Protein AF-A0A352DZB1-F1 (afdb_monomer)

Sequence (823 aa):
AEPSTSAAQPVGAPRPVGRLTAAALRSRAAAAARRGNDVRAALLLWRLRAGTLDADTGASFERRVVALARRLERAVGLDGVASETTRTIVRGLLDRAAGSAWSQPARLLYDLQRACVDSERESYRTRLLAWAFSLGRVPLIRPLPSQRVALVHRHLAAAFRRLKALDPADTLRRDATDLLTAGLAATESIVRDRLGPEVRRAVTGAGLVPMTLVEEAALDTLVDELLDGVVTRGFESFGALRDAVSRNQVKLADLSGVGELLGGDALLRADRRLATVLDGAYRQAPFYLLAMQRLSAVGFGLPLGRAITLHLLLPFGGAWLMWKGLEHVVEPLTAYSFGEPVHISSRPAVLATGALIWVLVHLPQVRSSTVEALRAVGTLLVHVCIELPRRLLRLPWVDAVLRSRPVRLFRRYAWSPLVLTAIVWLLLPHGDAVVSRGDPWLPVAVFAASAAILNAPVGRLVQERVLEGIGRVLHQLHAHLVVGLIGWIVDLFRRAIDVVEGTLYAVDEQLRFRSDESRLALAVKAVLTTLWAGVDWVVRFCVTLLIEPQLNPIKHFPVVTVSHKLLVPMIPMVAGNLAAATGMERGLALTTVTFVSATTPGVFGFLAWELKENWRLYAANRPRLLMPVLVGRHGETMRRLLMPGFHSGTIPKLFARMRRQARGADGIPVRRGTGRVEEQLVELTHDIAAFVDDECLGLLRRTRPMRDVVIRVADVRLATNRVAIDLAADGIDPRPLRLELVQGGGSLSSHVADPGWLAVLPDDRRQIVSLALAGFDRLCGADFVTEEIDGVSTSRPVARLEWAAWRDAWERERLPEDGGARG

Foldseek 3Di:
DDDDDPDDDPDDDDDDDDDDDLVRLQVVLVVCVVVLNLLLNLLSLLLSVVVDVDVVSVVVNLVSLQVLLCLLCLLLVNPPDCSVLSSVLSVVLSVVCSSPCPDLSNVLSVLSSQSSQLSVWWWWDADVPCCVVVVNPDPRIDTQPLLSLLSSLQSLVVSLVSLVVDDPVDPSSVSSNVSSVSSNVSSLCVNCVQCLVQLLCLLVVLPLPDPFLQSVLLSSVLSVQLSVCCSHQVAEELVSNLLSLLQTLSFFAADPDPVCLVVDGSSLSSLVSCCVRNPLRYYHDDPVVRVLLSVLSQLFRHPVSVCCVLLPCCLLVVLQLVLLLVLVVQQVLCCFQVVGGDRPDDPVSSVVSSVVVSCCSPPVVSVVVVVVVVVVVVVVCCCVVPVVVVVVCPPPVNVVVCPDPVNVCCVLQQVVLLVQLVVVLSPAGCDPDPDHNPDPCRSVVSSVVSSVQCNDPVNVVVVVVVVVVVVVVCVVCPAPPLLVVLVVLVVVLVVVVSVLVSVLSVVLSVLIDIPPDDPVSSVVSNVVNVVSVVVSSVSCCCSQQFNSLCPNPVLCPPQLVSQLVVQVVCLQVQLVVCCVVPVDDSVVSSVVSVVCSNRCSSNRSSSVVVSVSSNSNYNVSDDQWQAAGAFPPLRHFLLQCQFDDSSGPVQLVLVVVLVVQQCPPPSDGDPPPNVVSVVVVVVSFVSVQVCCCSQQVSLQCQFPVCVPWDKGFPGWDGDNFKIWTFIDTPPQFRGTFIWMWGDDPSFIEIERPDRTSLVVDDPVSNVSNVLSVLSVCRNNPGQWYWDQDPNDTDTDGRDTDGPVNSSVVSSVRGDPDPDDDPD

Mean predicted aligned error: 11.82 Å

Radius of gyration: 33.76 Å; Cα contacts (8 Å, |Δi|>4): 1029; chains: 1; bounding box: 101×89×92 Å

Secondary structure (DSSP, 8-state):
------PPPPP-PPP------HHHHHHHHHHHHHTT-HHHHHHHHHHHHHH---HHHHHHHHHHHHHHHHHHHHHHT-TTT-HHHHHHHHHHHHHHHTT-SSSHHHHHHHHHHHHHHHHHS-EEEE-HHHHHHTTTSS-SEEE-HHHHHHHHHHHHHHHHHHHTTS-TT-HHHHHHHHHHHHHHHHHHHHHHHHHHHHHHHHHHHHT----SHHHHHHHHHHHHHHHHHHHHHS-EEHHHHHHHHHHSS--BPPP--HHHHHH--HHHHHHHHHHHHSTTTEEPPPHHHHHHHHHHHHHHSSHHHHHHIIIIIIIIIHHHHHHHHHHHHHHHHHHHHHSS------HHHHHHHHHHHHHHHH-HHHHHHHHHHHHHHHHHHHIIIIIHHHHHTTSHHHHHHHTSHHHHHHHHHTHHHHHHHHHHHHTS-SSSSSS-TT-TTHHHHHHHHHHHHHTSHHHHHHHHHHHHHHHHHHHHHTTHHHHHHHHHHHHHHHHHHHHHHHHHHHHHHHHSEETTS-HHHHHHHHHHHHHHHHHHHHHHHIIIIIIHHHH-HHHIIIIIHHHHHHHGGGHHHHHHHHHHHH---HHHHHHHHHHHHHHTHHHHHHHHHHHHHHHTTBGGGS-SBPPPPEEGGGTEEHHHHHS-BTTB-HHHHHHHHHHHHHTTTTSS--TTSSHHHHHHHHHHHHHHHHHHIIIIIHHHTTBGGGTT-EEEEEEEEE-SSEEEEEEEEETTEEEEEEEEEEEETTEEEEEEEE-GGGGTS-HHHHHHHHHHHHHHHHHHT-SEEEEEETTEEEEEEPP--BHHHHHHHHHHTBPPPP-----

pLDDT: mean 83.98, std 11.91, range [25.44, 97.62]

Structure (mmCIF, N/CA/C/O backbone):
data_AF-A0A352DZB1-F1
#
_entry.id   AF-A0A352DZB1-F1
#
loop_
_atom_site.group_PDB
_atom_site.id
_atom_site.type_symbol
_atom_site.label_atom_id
_atom_site.label_alt_id
_atom_site.label_comp_id
_atom_site.label_asym_id
_atom_site.label_entity_id
_atom_site.label_seq_id
_atom_site.pdbx_PDB_ins_code
_atom_site.Cartn_x
_atom_site.Cartn_y
_atom_site.Cartn_z
_atom_site.occupancy
_atom_site.B_iso_or_equiv
_atom_site.auth_seq_id
_atom_site.auth_comp_id
_atom_site.auth_asym_id
_atom_site.auth_atom_id
_atom_site.pdbx_PDB_model_num
ATOM 1 N N . ALA A 1 1 ? 20.356 -31.361 59.265 1.00 40.00 1 ALA A N 1
ATOM 2 C CA . ALA A 1 1 ? 20.856 -30.616 58.094 1.00 40.00 1 ALA A CA 1
ATOM 3 C C . ALA A 1 1 ? 19.662 -30.364 57.188 1.00 40.00 1 ALA A C 1
ATOM 5 O O . ALA A 1 1 ? 19.284 -31.232 56.413 1.00 40.00 1 ALA A O 1
ATOM 6 N N . GLU A 1 2 ? 18.975 -29.252 57.436 1.00 26.59 2 GLU A N 1
ATOM 7 C CA . GLU A 1 2 ? 17.717 -28.887 56.782 1.00 26.59 2 GLU A CA 1
ATOM 8 C C . GLU A 1 2 ? 17.974 -28.204 55.429 1.00 26.59 2 GLU A C 1
ATOM 10 O O . GLU A 1 2 ? 18.949 -27.456 55.302 1.00 26.59 2 GLU A O 1
ATOM 15 N N . PRO A 1 3 ? 17.118 -28.436 54.419 1.00 32.78 3 PRO A N 1
ATOM 16 C CA . PRO A 1 3 ? 17.215 -27.786 53.124 1.00 32.78 3 PRO A CA 1
ATOM 17 C C . PRO A 1 3 ? 16.603 -26.380 53.191 1.00 32.78 3 PRO A C 1
ATOM 19 O O . PRO A 1 3 ? 15.459 -26.186 53.597 1.00 32.78 3 PRO A O 1
ATOM 22 N N . SER A 1 4 ? 17.380 -25.385 52.775 1.00 27.84 4 SER A N 1
ATOM 23 C CA . SER A 1 4 ? 16.993 -23.980 52.737 1.00 27.84 4 SER A CA 1
ATOM 24 C C . SER A 1 4 ? 15.914 -23.715 51.680 1.00 27.84 4 SER A C 1
ATOM 26 O O . SER A 1 4 ? 16.158 -23.688 50.475 1.00 27.84 4 SER A O 1
ATOM 28 N N . THR A 1 5 ? 14.695 -23.454 52.146 1.00 28.88 5 THR A N 1
ATOM 29 C CA . THR A 1 5 ? 13.616 -22.843 51.367 1.00 28.88 5 THR A CA 1
ATOM 30 C C . THR A 1 5 ? 13.993 -21.408 50.993 1.00 28.88 5 THR A C 1
ATOM 32 O O . THR A 1 5 ? 13.909 -20.493 51.813 1.00 28.88 5 THR A O 1
ATOM 35 N N . SER A 1 6 ? 14.411 -21.197 49.744 1.00 27.52 6 SER A N 1
ATOM 36 C CA . SER A 1 6 ? 14.540 -19.863 49.150 1.00 27.52 6 SER A CA 1
ATOM 37 C C . SER A 1 6 ? 13.139 -19.292 48.912 1.00 27.52 6 SER A C 1
ATOM 39 O O . SER A 1 6 ? 12.468 -19.611 47.933 1.00 27.52 6 SER A O 1
ATOM 41 N N . ALA A 1 7 ? 12.669 -18.494 49.870 1.00 28.75 7 ALA A N 1
ATOM 42 C CA . ALA A 1 7 ? 11.439 -17.730 49.759 1.00 28.75 7 ALA A CA 1
ATOM 43 C C . ALA A 1 7 ? 11.542 -16.719 48.606 1.00 28.75 7 ALA A C 1
ATOM 45 O O . ALA A 1 7 ? 12.519 -15.974 48.493 1.00 28.75 7 ALA A O 1
ATOM 46 N N . ALA A 1 8 ? 10.506 -16.682 47.768 1.00 29.41 8 ALA A N 1
ATOM 47 C CA . ALA A 1 8 ? 10.318 -15.665 46.746 1.00 29.41 8 ALA A CA 1
ATOM 48 C C . ALA A 1 8 ? 10.421 -14.261 47.371 1.00 29.41 8 ALA A C 1
ATOM 50 O O . ALA A 1 8 ? 9.642 -13.900 48.254 1.00 29.41 8 ALA A O 1
ATOM 51 N N . GLN A 1 9 ? 11.393 -13.470 46.914 1.00 25.44 9 GLN A N 1
ATOM 52 C CA . GLN A 1 9 ? 11.519 -12.067 47.298 1.00 25.44 9 GLN A CA 1
ATOM 53 C C . GLN A 1 9 ? 10.267 -11.291 46.851 1.00 25.44 9 GLN A C 1
ATOM 55 O O . GLN A 1 9 ? 9.880 -11.386 45.682 1.00 25.44 9 GLN A O 1
ATOM 60 N N . PRO A 1 10 ? 9.633 -10.500 47.733 1.00 32.09 10 PRO A N 1
ATOM 61 C CA . PRO A 1 10 ? 8.518 -9.654 47.347 1.00 32.09 10 PRO A CA 1
ATOM 62 C C . PRO A 1 10 ? 8.992 -8.563 46.381 1.00 32.09 10 PRO A C 1
ATOM 64 O O . PRO A 1 10 ? 10.020 -7.911 46.580 1.00 32.09 10 PRO A O 1
ATOM 67 N N . VAL A 1 11 ? 8.206 -8.379 45.320 1.00 35.88 11 VAL A N 1
ATOM 68 C CA . VAL A 1 11 ? 8.329 -7.315 44.320 1.00 35.88 11 VAL A CA 1
ATOM 69 C C . VAL A 1 11 ? 8.505 -5.963 45.021 1.00 35.88 11 VAL A C 1
ATOM 71 O O . VAL A 1 11 ? 7.776 -5.639 45.955 1.00 35.88 11 VAL A O 1
ATOM 74 N N . GLY A 1 12 ? 9.508 -5.206 44.569 1.00 31.86 12 GLY A N 1
ATOM 75 C CA . GLY A 1 12 ? 10.076 -4.045 45.250 1.00 31.86 12 GLY A CA 1
ATOM 76 C C . GLY A 1 12 ? 9.074 -3.064 45.866 1.00 31.86 12 GLY A C 1
ATOM 77 O O . GLY A 1 12 ? 8.087 -2.664 45.247 1.00 31.86 12 GLY A O 1
ATOM 78 N N . ALA A 1 13 ? 9.401 -2.633 47.086 1.00 33.72 13 ALA A N 1
ATOM 79 C CA . ALA A 1 13 ? 8.697 -1.593 47.818 1.00 33.72 13 ALA A CA 1
ATOM 80 C C . ALA A 1 13 ? 8.494 -0.325 46.957 1.00 33.72 13 ALA A C 1
ATOM 82 O O . ALA A 1 13 ? 9.406 0.091 46.229 1.00 33.72 13 ALA A O 1
ATOM 83 N N . PRO A 1 14 ? 7.318 0.325 47.033 1.00 37.31 14 PRO A N 1
ATOM 84 C CA . PRO A 1 14 ? 7.040 1.530 46.266 1.00 37.31 14 PRO A CA 1
ATOM 85 C C . PRO A 1 14 ? 8.012 2.651 46.659 1.00 37.31 14 PRO A C 1
ATOM 87 O O . PRO A 1 14 ? 8.091 3.045 47.820 1.00 37.31 14 PRO A O 1
ATOM 90 N N . ARG A 1 15 ? 8.736 3.206 45.677 1.00 34.31 15 ARG A N 1
ATOM 91 C CA . ARG A 1 15 ? 9.533 4.428 45.873 1.00 34.31 15 ARG A CA 1
ATOM 92 C C . ARG A 1 15 ? 8.602 5.572 46.310 1.00 34.31 15 ARG A C 1
ATOM 94 O O . ARG A 1 15 ? 7.690 5.914 45.548 1.00 34.31 15 ARG A O 1
ATOM 101 N N . PRO A 1 16 ? 8.818 6.201 47.480 1.00 41.56 16 PRO A N 1
ATOM 102 C CA . PRO A 1 16 ? 7.978 7.293 47.936 1.00 41.56 16 PRO A CA 1
ATOM 103 C C . PRO A 1 16 ? 8.365 8.554 47.163 1.00 41.56 16 PRO A C 1
ATOM 105 O O . PRO A 1 16 ? 9.386 9.181 47.428 1.00 41.56 16 PRO A O 1
ATOM 108 N N . VAL A 1 17 ? 7.550 8.939 46.183 1.00 39.19 17 VAL A N 1
ATOM 109 C CA . VAL A 1 17 ? 7.685 10.231 45.502 1.00 39.19 17 VAL A CA 1
ATOM 110 C C . VAL A 1 17 ? 6.425 11.062 45.767 1.00 39.19 17 VAL A C 1
ATOM 112 O O . VAL A 1 17 ? 5.416 10.914 45.081 1.00 39.19 17 VAL A O 1
ATOM 115 N N . GLY A 1 18 ? 6.507 11.942 46.774 1.00 45.72 18 GLY A N 1
ATOM 116 C CA . GLY A 1 18 ? 5.773 13.218 46.839 1.00 45.72 18 GLY A CA 1
ATOM 117 C C . GLY A 1 18 ? 4.428 13.292 47.590 1.00 45.72 18 GLY A C 1
ATOM 118 O O . GLY A 1 18 ? 3.370 13.142 46.987 1.00 45.72 18 GLY A O 1
ATOM 119 N N . ARG A 1 19 ? 4.498 13.666 48.881 1.00 52.78 19 ARG A N 1
ATOM 120 C CA . ARG A 1 19 ? 3.686 14.671 49.625 1.00 52.78 19 ARG A CA 1
ATOM 121 C C . ARG A 1 19 ? 2.239 14.962 49.161 1.00 52.78 19 ARG A C 1
ATOM 123 O O . ARG A 1 19 ? 1.911 16.105 48.850 1.00 52.78 19 ARG A O 1
ATOM 130 N N . LEU A 1 20 ? 1.333 13.990 49.159 1.00 59.59 20 LEU A N 1
ATOM 131 C CA . LEU A 1 20 ? -0.108 14.283 49.117 1.00 59.59 20 LEU A CA 1
ATOM 132 C C . LEU A 1 20 ? -0.758 13.711 50.371 1.00 59.59 20 LEU A C 1
ATOM 134 O O . LEU A 1 20 ? -0.581 12.534 50.671 1.00 59.59 20 LEU A O 1
ATOM 138 N N . THR A 1 21 ? -1.497 14.543 51.104 1.00 74.56 21 THR A N 1
ATOM 139 C CA . THR A 1 21 ? -2.262 14.090 52.271 1.00 74.56 21 THR A CA 1
ATOM 140 C C . THR A 1 21 ? -3.329 13.080 51.841 1.00 74.56 21 THR A C 1
ATOM 142 O O . THR A 1 21 ? -3.831 13.130 50.713 1.00 74.56 21 THR A O 1
ATOM 145 N N . ALA A 1 22 ? -3.720 12.177 52.744 1.00 77.62 22 ALA A N 1
ATOM 146 C CA . ALA A 1 22 ? -4.818 11.232 52.514 1.00 77.62 22 ALA A CA 1
ATOM 147 C C . ALA A 1 22 ? -6.094 11.944 52.014 1.00 77.62 22 ALA A C 1
ATOM 149 O O . ALA A 1 22 ? -6.737 11.498 51.061 1.00 77.62 22 ALA A O 1
ATOM 150 N N . ALA A 1 23 ? -6.398 13.118 52.581 1.00 79.88 23 ALA A N 1
ATOM 151 C CA . ALA A 1 23 ? -7.495 13.982 52.149 1.00 79.88 23 ALA A CA 1
ATOM 152 C C . ALA A 1 23 ? -7.341 14.473 50.695 1.00 79.88 23 ALA A C 1
ATOM 154 O O . ALA A 1 23 ? -8.306 14.440 49.930 1.00 79.88 23 ALA A O 1
ATOM 155 N N . ALA A 1 24 ? -6.132 14.870 50.279 1.00 83.12 24 ALA A N 1
ATOM 156 C CA . ALA A 1 24 ? -5.859 15.292 48.906 1.00 83.12 24 ALA A CA 1
ATOM 157 C C . ALA A 1 24 ? -5.962 14.133 47.897 1.00 83.12 24 ALA A C 1
ATOM 159 O O . ALA A 1 24 ? -6.404 14.336 46.765 1.00 83.12 24 ALA A O 1
ATOM 160 N N . LEU A 1 25 ? -5.579 12.911 48.281 1.00 83.25 25 LEU A N 1
ATOM 161 C CA . LEU A 1 25 ? -5.758 11.726 47.435 1.00 83.25 25 LEU A CA 1
ATOM 162 C C . LEU A 1 25 ? -7.238 11.362 47.281 1.00 83.25 25 LEU A C 1
ATOM 164 O O . LEU A 1 25 ? -7.677 11.150 46.150 1.00 83.25 25 LEU A O 1
ATOM 168 N N . ARG A 1 26 ? -8.022 11.370 48.372 1.00 85.12 26 ARG A N 1
ATOM 169 C CA . ARG A 1 26 ? -9.481 11.153 48.311 1.00 85.12 26 ARG A CA 1
ATOM 170 C C . ARG A 1 26 ? -10.177 12.205 47.457 1.00 85.12 26 ARG A C 1
ATOM 172 O O . ARG A 1 26 ? -10.966 11.852 46.583 1.00 85.12 26 ARG A O 1
ATOM 179 N N . SER A 1 27 ? -9.863 13.488 47.650 1.00 86.62 27 SER A N 1
ATOM 180 C CA . SER A 1 27 ? -10.492 14.570 46.883 1.00 86.62 27 SER A CA 1
ATOM 181 C C . SER A 1 27 ? -10.159 14.479 45.392 1.00 86.62 27 SER A C 1
ATOM 183 O O . SER A 1 27 ? -11.044 14.641 44.550 1.00 86.62 27 SER A O 1
ATOM 185 N N . ARG A 1 28 ? -8.912 14.131 45.044 1.00 88.88 28 ARG A N 1
ATOM 186 C CA . ARG A 1 28 ? -8.494 13.884 43.656 1.00 88.88 28 ARG A CA 1
ATOM 187 C C . ARG A 1 28 ? -9.128 12.630 43.064 1.00 88.88 28 ARG A C 1
ATOM 189 O O . ARG A 1 28 ? -9.489 12.662 41.891 1.00 88.88 28 ARG A O 1
ATOM 196 N N . ALA A 1 29 ? -9.289 11.559 43.841 1.00 86.94 29 ALA A N 1
ATOM 197 C CA . ALA A 1 29 ? -9.983 10.351 43.401 1.00 86.94 29 ALA A CA 1
ATOM 198 C C . ALA A 1 29 ? -11.465 10.641 43.123 1.00 86.94 29 ALA A C 1
ATOM 200 O O . ALA A 1 29 ? -11.963 10.299 42.053 1.00 86.94 29 ALA A O 1
ATOM 201 N N . ALA A 1 30 ? -12.140 11.365 44.021 1.00 86.81 30 ALA A N 1
ATOM 202 C CA . ALA A 1 30 ? -13.516 11.814 43.827 1.00 86.81 30 ALA A CA 1
ATOM 203 C C . ALA A 1 30 ? -13.646 12.753 42.617 1.00 86.81 30 ALA A C 1
ATOM 205 O O . ALA A 1 30 ? -14.560 12.603 41.810 1.00 86.81 30 ALA A O 1
ATOM 206 N N . ALA A 1 31 ? -12.709 13.688 42.434 1.00 87.06 31 ALA A N 1
ATOM 207 C CA . ALA A 1 31 ? -12.685 14.565 41.267 1.00 87.06 31 ALA A CA 1
ATOM 208 C C . ALA A 1 31 ? -12.454 13.792 39.958 1.00 87.06 31 ALA A C 1
ATOM 210 O O . ALA A 1 31 ? -13.084 14.108 38.953 1.00 87.06 31 ALA A O 1
ATOM 211 N N . ALA A 1 32 ? -11.582 12.779 39.958 1.00 86.31 32 ALA A N 1
ATOM 212 C CA . ALA A 1 32 ? -11.354 11.918 38.801 1.00 86.31 32 ALA A CA 1
ATOM 213 C C . ALA A 1 32 ? -12.602 11.089 38.462 1.00 86.31 32 ALA A C 1
ATOM 215 O O . ALA A 1 32 ? -13.011 11.067 37.303 1.00 86.31 32 ALA A O 1
ATOM 216 N N . ALA A 1 33 ? -13.249 10.502 39.471 1.00 84.00 33 ALA A N 1
ATOM 217 C CA . ALA A 1 33 ? -14.500 9.768 39.314 1.00 84.00 33 ALA A CA 1
ATOM 218 C C . ALA A 1 33 ? -15.631 10.655 38.768 1.00 84.00 33 ALA A C 1
ATOM 220 O O . ALA A 1 33 ? -16.327 10.252 37.842 1.00 84.00 33 ALA A O 1
ATOM 221 N N . ARG A 1 34 ? -15.769 11.896 39.262 1.00 82.25 34 ARG A N 1
ATOM 222 C CA . ARG A 1 34 ? -16.742 12.874 38.732 1.00 82.25 34 ARG A CA 1
ATOM 223 C C . ARG A 1 34 ? -16.505 13.225 37.263 1.00 82.25 34 ARG A C 1
ATOM 225 O O . ARG A 1 34 ? -17.449 13.552 36.562 1.00 82.25 34 ARG A O 1
ATOM 232 N N . ARG A 1 35 ? -15.258 13.148 36.791 1.00 79.81 35 ARG A N 1
ATOM 233 C CA . ARG A 1 35 ? -14.897 13.340 35.376 1.00 79.81 35 ARG A CA 1
ATOM 234 C C . ARG A 1 35 ? -15.007 12.049 34.548 1.00 79.81 35 ARG A C 1
ATOM 236 O O . ARG A 1 35 ? -14.557 12.029 33.408 1.00 79.81 35 ARG A O 1
ATOM 243 N N . GLY A 1 36 ? -15.529 10.958 35.117 1.00 77.62 36 GLY A N 1
ATOM 244 C CA . GLY A 1 36 ? -15.634 9.650 34.458 1.00 77.62 36 GLY A CA 1
ATOM 245 C C . GLY A 1 36 ? -14.307 8.898 34.298 1.00 77.62 36 GLY A C 1
ATOM 246 O O . GLY A 1 36 ? -14.226 7.960 33.508 1.00 77.62 36 GLY A O 1
ATOM 247 N N . ASN A 1 37 ? -13.254 9.303 35.018 1.00 86.62 37 ASN A N 1
ATOM 248 C CA . ASN A 1 37 ? -11.942 8.659 34.982 1.00 86.62 37 ASN A CA 1
ATOM 249 C C . ASN A 1 37 ? -11.781 7.667 36.148 1.00 86.62 37 ASN A C 1
ATOM 251 O O . ASN A 1 37 ? -11.069 7.934 37.124 1.00 86.62 37 ASN A O 1
ATOM 255 N N . ASP A 1 38 ? -12.473 6.533 36.040 1.00 87.19 38 ASP A N 1
ATOM 256 C CA . ASP A 1 38 ? -12.515 5.475 37.054 1.00 87.19 38 ASP A CA 1
ATOM 257 C C . ASP A 1 38 ? -11.155 4.807 37.291 1.00 87.19 38 ASP A C 1
ATOM 259 O O . ASP A 1 38 ? -10.826 4.513 38.434 1.00 87.19 38 ASP A O 1
ATOM 263 N N . VAL A 1 39 ? -10.317 4.640 36.266 1.00 91.12 39 VAL A N 1
ATOM 264 C CA . VAL A 1 39 ? -8.959 4.081 36.386 1.00 91.12 39 VAL A CA 1
ATOM 265 C C . VAL A 1 39 ? -8.074 5.003 37.213 1.00 91.12 39 VAL A C 1
ATOM 267 O O . VAL A 1 39 ? -7.408 4.558 38.147 1.00 91.12 39 VAL A O 1
ATOM 270 N N . ARG A 1 40 ? -8.083 6.315 36.932 1.00 90.88 40 ARG A N 1
ATOM 271 C CA . ARG A 1 40 ? -7.333 7.288 37.742 1.00 90.88 40 ARG A CA 1
ATOM 272 C C . ARG A 1 40 ? -7.844 7.305 39.181 1.00 90.88 40 ARG A C 1
ATOM 274 O O . ARG A 1 40 ? -7.028 7.385 40.097 1.00 90.88 40 ARG A O 1
ATOM 281 N N . ALA A 1 41 ? -9.160 7.234 39.377 1.00 90.38 41 ALA A N 1
ATOM 282 C CA . ALA A 1 41 ? -9.758 7.159 40.705 1.00 90.38 41 ALA A CA 1
ATOM 283 C C . ALA A 1 41 ? -9.327 5.881 41.446 1.00 90.38 41 ALA A C 1
ATOM 285 O O . ALA A 1 41 ? -8.859 5.975 42.577 1.00 90.38 41 ALA A O 1
ATOM 286 N N . ALA A 1 42 ? -9.390 4.717 40.795 1.00 91.06 42 ALA A N 1
ATOM 287 C CA . ALA A 1 42 ? -8.995 3.427 41.353 1.00 91.06 42 ALA A CA 1
ATOM 288 C C . ALA A 1 42 ? -7.500 3.375 41.699 1.00 91.06 42 ALA A C 1
ATOM 290 O O . ALA A 1 42 ? -7.152 2.931 42.786 1.00 91.06 42 ALA A O 1
ATOM 291 N N . LEU A 1 43 ? -6.613 3.907 40.850 1.00 91.00 43 LEU A N 1
ATOM 292 C CA . LEU A 1 43 ? -5.173 3.993 41.139 1.00 91.00 43 LEU A CA 1
ATOM 293 C C . LEU A 1 43 ? -4.867 4.905 42.337 1.00 91.00 43 LEU A C 1
ATOM 295 O O . LEU A 1 43 ? -3.965 4.615 43.122 1.00 91.00 43 LEU A O 1
ATOM 299 N N . LEU A 1 44 ? -5.599 6.015 42.488 1.00 89.62 44 LEU A N 1
ATOM 300 C CA . LEU A 1 44 ? -5.455 6.913 43.640 1.00 89.62 44 LEU A CA 1
ATOM 301 C C . LEU A 1 44 ? -5.989 6.271 44.929 1.00 89.62 44 LEU A C 1
ATOM 303 O O . LEU A 1 44 ? -5.344 6.396 45.968 1.00 89.62 44 LEU A O 1
ATOM 307 N N . LEU A 1 45 ? -7.118 5.559 44.855 1.00 88.38 45 LEU A N 1
ATOM 308 C CA . LEU A 1 45 ? -7.669 4.785 45.974 1.00 88.38 45 LEU A CA 1
ATOM 309 C C . LEU A 1 45 ? -6.756 3.616 46.359 1.00 88.38 45 LEU A C 1
ATOM 311 O O . LEU A 1 45 ? -6.570 3.364 47.543 1.00 88.38 45 LEU A O 1
ATOM 315 N N . TRP A 1 46 ? -6.117 2.965 45.384 1.00 90.00 46 TRP A N 1
ATOM 316 C CA . TRP A 1 46 ? -5.121 1.922 45.626 1.00 90.00 46 TRP A CA 1
ATOM 317 C C . TRP A 1 46 ? -3.930 2.463 46.428 1.00 90.00 46 TRP A C 1
ATOM 319 O O . TRP A 1 46 ? -3.559 1.887 47.447 1.00 90.00 46 TRP A O 1
ATOM 329 N N . ARG A 1 47 ? -3.382 3.629 46.037 1.00 86.38 47 ARG A N 1
ATOM 330 C CA . ARG A 1 47 ? -2.304 4.295 46.801 1.00 86.38 47 ARG A CA 1
ATOM 331 C C . ARG A 1 47 ? -2.727 4.629 48.226 1.00 86.38 47 ARG A C 1
ATOM 333 O O . ARG A 1 47 ? -1.915 4.536 49.137 1.00 86.38 47 ARG A O 1
ATOM 340 N N . LEU A 1 48 ? -3.976 5.058 48.400 1.00 85.25 48 LEU A N 1
ATOM 341 C CA . LEU A 1 48 ? -4.518 5.413 49.705 1.00 85.25 48 LEU A CA 1
ATOM 342 C C . LEU A 1 48 ? -4.681 4.176 50.600 1.00 85.25 48 LEU A C 1
ATOM 344 O O . LEU A 1 48 ? -4.267 4.209 51.756 1.00 85.25 48 LEU A O 1
ATOM 348 N N . ARG A 1 49 ? -5.204 3.074 50.050 1.00 81.38 49 ARG A N 1
ATOM 349 C CA . ARG A 1 49 ? -5.338 1.774 50.726 1.00 81.38 49 ARG A CA 1
ATOM 350 C C . ARG A 1 49 ? -3.985 1.203 51.155 1.00 81.38 49 ARG A C 1
ATOM 352 O O . ARG A 1 49 ? -3.881 0.648 52.238 1.00 81.38 49 ARG A O 1
ATOM 359 N N . ALA A 1 50 ? -2.942 1.374 50.342 1.00 72.25 50 ALA A N 1
ATOM 360 C CA . ALA A 1 50 ? -1.591 0.937 50.699 1.00 72.25 50 ALA A CA 1
ATOM 361 C C . ALA A 1 50 ? -1.005 1.692 51.913 1.00 72.25 50 ALA A C 1
ATOM 363 O O . ALA A 1 50 ? -0.085 1.188 52.548 1.00 72.25 50 ALA A O 1
ATOM 364 N N . GLY A 1 51 ? -1.520 2.889 52.234 1.00 67.75 51 GLY A N 1
ATOM 365 C CA . GLY A 1 51 ? -1.052 3.716 53.354 1.00 67.75 51 GLY A CA 1
ATOM 366 C C . GLY A 1 51 ? -2.030 3.862 54.526 1.00 67.75 51 GLY A C 1
ATOM 367 O O . GLY A 1 51 ? -1.654 4.448 55.536 1.00 67.75 51 GLY A O 1
ATOM 368 N N . THR A 1 52 ? -3.276 3.383 54.413 1.00 66.50 52 THR A N 1
ATOM 369 C CA . THR A 1 52 ? -4.320 3.512 55.449 1.00 66.50 52 THR A CA 1
ATOM 370 C C . THR A 1 52 ? -5.208 2.264 55.493 1.00 66.50 52 THR A C 1
ATOM 372 O O . THR A 1 52 ? -5.665 1.796 54.453 1.00 66.50 52 THR A O 1
ATOM 375 N N . LEU A 1 53 ? -5.496 1.742 56.692 1.00 63.47 53 LEU A N 1
ATOM 376 C CA . LEU A 1 53 ? -6.369 0.573 56.925 1.00 63.47 53 LEU A CA 1
ATOM 377 C C . LEU A 1 53 ? -7.863 0.954 57.030 1.00 63.47 53 LEU A C 1
ATOM 379 O O . LEU A 1 53 ? -8.622 0.363 57.790 1.00 63.47 53 LEU A O 1
ATOM 383 N N . ASP A 1 54 ? -8.288 1.978 56.293 1.00 77.12 54 ASP A N 1
ATOM 384 C CA . ASP A 1 54 ? -9.652 2.509 56.339 1.00 77.12 54 ASP A CA 1
ATOM 385 C C . ASP A 1 54 ? -10.622 1.645 55.506 1.00 77.12 54 ASP A C 1
ATOM 387 O O . ASP A 1 54 ? -10.470 1.512 54.284 1.00 77.12 54 ASP A O 1
ATOM 391 N N . ALA A 1 55 ? -11.634 1.067 56.162 1.00 76.62 55 ALA A N 1
ATOM 392 C CA . ALA A 1 55 ? -12.612 0.174 55.541 1.00 76.62 55 ALA A CA 1
ATOM 393 C C . ALA A 1 55 ? -13.430 0.860 54.429 1.00 76.62 55 ALA A C 1
ATOM 395 O O . ALA A 1 55 ? -13.712 0.234 53.404 1.00 76.62 55 ALA A O 1
ATOM 396 N N . ASP A 1 56 ? -13.748 2.154 54.568 1.00 82.81 56 ASP A N 1
ATOM 397 C CA . ASP A 1 56 ? -14.504 2.897 53.546 1.00 82.81 56 ASP A CA 1
ATOM 398 C C . ASP A 1 56 ? -13.674 3.130 52.273 1.00 82.81 56 ASP A C 1
ATOM 400 O O . ASP A 1 56 ? -14.178 3.065 51.144 1.00 82.81 56 ASP A O 1
ATOM 404 N N . THR A 1 57 ? -12.359 3.309 52.428 1.00 82.38 57 THR A N 1
ATOM 405 C CA . THR A 1 57 ? -11.428 3.389 51.297 1.00 82.38 57 THR A CA 1
ATOM 406 C C . THR A 1 57 ? -11.363 2.054 50.543 1.00 82.38 57 THR A C 1
ATOM 408 O O . THR A 1 57 ? -11.401 2.046 49.308 1.00 82.38 57 THR A O 1
ATOM 411 N N . GLY A 1 58 ? -11.334 0.927 51.266 1.00 82.88 58 GLY A N 1
ATOM 412 C CA . GLY A 1 58 ? -11.408 -0.417 50.685 1.00 82.88 58 GLY A CA 1
ATOM 413 C C . GLY A 1 58 ? -12.711 -0.655 49.915 1.00 82.88 58 GLY A C 1
ATOM 414 O O . GLY A 1 58 ? -12.674 -1.018 48.739 1.00 82.88 58 GLY A O 1
ATOM 415 N N . ALA A 1 59 ? -13.859 -0.354 50.528 1.00 85.69 59 ALA A N 1
ATOM 416 C CA . ALA A 1 59 ? -15.168 -0.470 49.881 1.00 85.69 59 ALA A CA 1
ATOM 417 C C . ALA A 1 59 ? -15.285 0.435 48.641 1.00 85.69 59 ALA A C 1
ATOM 419 O O . ALA A 1 59 ? -15.814 0.036 47.603 1.00 85.69 59 ALA A O 1
ATOM 420 N N . SER A 1 60 ? -14.750 1.656 48.710 1.00 86.00 60 SER A N 1
ATOM 421 C CA . SER A 1 60 ? -14.707 2.585 47.578 1.00 86.00 60 SER A CA 1
ATOM 422 C C . SER A 1 60 ? -13.843 2.080 46.425 1.00 86.00 60 SER A C 1
ATOM 424 O O . SER A 1 60 ? -14.226 2.268 45.271 1.00 86.00 60 SER A O 1
ATOM 426 N N . PHE A 1 61 ? -12.713 1.430 46.711 1.00 88.75 61 PHE A N 1
ATOM 427 C CA . PHE A 1 61 ? -11.880 0.786 45.697 1.00 88.75 61 PHE A CA 1
ATOM 428 C C . PHE A 1 61 ? -12.621 -0.371 45.014 1.00 88.75 61 PHE A C 1
ATOM 430 O O . PHE A 1 61 ? -12.732 -0.372 43.788 1.00 88.75 61 PHE A O 1
ATOM 437 N N . GLU A 1 62 ? -13.208 -1.294 45.782 1.00 88.88 62 GLU A N 1
ATOM 438 C CA . GLU A 1 62 ? -13.943 -2.439 45.220 1.00 88.88 62 GLU A CA 1
ATOM 439 C C . GLU A 1 62 ? -15.159 -1.988 44.393 1.00 88.88 62 GLU A C 1
ATOM 441 O O . GLU A 1 62 ? -15.380 -2.490 43.291 1.00 88.88 62 GLU A O 1
ATOM 446 N N . ARG A 1 63 ? -15.891 -0.949 44.830 1.00 88.62 63 ARG A N 1
ATOM 447 C CA . ARG A 1 63 ? -16.969 -0.338 44.026 1.00 88.62 63 ARG A CA 1
ATOM 448 C C . ARG A 1 63 ? -16.481 0.121 42.647 1.00 88.62 63 ARG A C 1
ATOM 450 O O . ARG A 1 63 ? -17.218 -0.005 41.672 1.00 88.62 63 ARG A O 1
ATOM 457 N N . ARG A 1 64 ? -15.250 0.639 42.541 1.00 89.81 64 ARG A N 1
ATOM 458 C CA . ARG A 1 64 ? -14.662 1.071 41.258 1.00 89.81 64 ARG A CA 1
ATOM 459 C C . ARG A 1 64 ? -14.222 -0.104 40.395 1.00 89.81 64 ARG A C 1
ATOM 461 O O . ARG A 1 64 ? -14.425 -0.043 39.186 1.00 89.81 64 ARG A O 1
ATOM 468 N N . VAL A 1 65 ? -13.678 -1.161 40.996 1.00 90.06 65 VAL A N 1
ATOM 469 C CA . VAL A 1 65 ? -13.337 -2.406 40.288 1.00 90.06 65 VAL A CA 1
ATOM 470 C C . VAL A 1 65 ? -14.592 -3.023 39.671 1.00 90.06 65 VAL A C 1
ATOM 472 O O . VAL A 1 65 ? -14.621 -3.275 38.468 1.00 90.06 65 VAL A O 1
ATOM 475 N N . VAL A 1 66 ? -15.657 -3.180 40.464 1.00 89.12 66 VAL A N 1
ATOM 476 C CA . VAL A 1 66 ? -16.940 -3.730 39.999 1.00 89.12 66 VAL A CA 1
ATOM 477 C C . VAL A 1 66 ? -17.558 -2.852 38.911 1.00 89.12 66 VAL A C 1
ATOM 479 O O . VAL A 1 66 ? -18.041 -3.371 37.905 1.00 89.12 66 VAL A O 1
ATOM 482 N N . ALA A 1 67 ? -17.523 -1.526 39.077 1.00 87.69 67 ALA A N 1
ATOM 483 C CA . ALA A 1 67 ? -18.022 -0.606 38.062 1.00 87.69 67 ALA A CA 1
ATOM 484 C C . ALA A 1 67 ? -17.246 -0.743 36.743 1.00 87.69 67 ALA A C 1
ATOM 486 O O . ALA A 1 67 ? -17.870 -0.885 35.696 1.00 87.69 67 ALA A O 1
ATOM 487 N N . LEU A 1 68 ? -15.909 -0.753 36.777 1.00 88.44 68 LEU A N 1
ATOM 488 C CA . LEU A 1 68 ? -15.089 -0.868 35.569 1.00 88.44 68 LEU A CA 1
ATOM 489 C C . LEU A 1 68 ? -15.286 -2.220 34.867 1.00 88.44 68 LEU A C 1
ATOM 491 O O . LEU A 1 68 ? -15.418 -2.240 33.647 1.00 88.44 68 LEU A O 1
ATOM 495 N N . ALA A 1 69 ? -15.385 -3.321 35.618 1.00 89.31 69 ALA A N 1
ATOM 496 C CA . ALA A 1 69 ? -15.650 -4.649 35.062 1.00 89.31 69 ALA A CA 1
ATOM 497 C C . ALA A 1 69 ? -16.999 -4.709 34.318 1.00 89.31 69 ALA A C 1
ATOM 499 O O . ALA A 1 69 ? -17.044 -5.105 33.158 1.00 89.31 69 ALA A O 1
ATOM 500 N N . ARG A 1 70 ? -18.081 -4.199 34.926 1.00 87.94 70 ARG A N 1
ATOM 501 C CA . ARG A 1 70 ? -19.413 -4.144 34.285 1.00 87.94 70 ARG A CA 1
ATOM 502 C C . ARG A 1 70 ? -19.473 -3.216 33.072 1.00 87.94 70 ARG A C 1
ATOM 504 O O . ARG A 1 70 ? -20.323 -3.381 32.201 1.00 87.94 70 ARG A O 1
ATOM 511 N N . ARG A 1 71 ? -18.666 -2.152 33.056 1.00 89.19 71 ARG A N 1
ATOM 512 C CA . ARG A 1 71 ? -18.559 -1.253 31.896 1.00 89.19 71 ARG A CA 1
ATOM 513 C C . ARG A 1 71 ? -17.823 -1.948 30.751 1.00 89.19 71 ARG A C 1
ATOM 515 O O . ARG A 1 71 ? -18.251 -1.824 29.611 1.00 89.19 71 ARG A O 1
ATOM 522 N N . LEU A 1 72 ? -16.777 -2.714 31.066 1.00 87.75 72 LEU A N 1
ATOM 523 C CA . LEU A 1 72 ? -16.012 -3.473 30.082 1.00 87.75 72 LEU A CA 1
ATOM 524 C C . LEU A 1 72 ? -16.848 -4.584 29.440 1.00 87.75 72 LEU A C 1
ATOM 526 O O . LEU A 1 72 ? -16.842 -4.697 28.224 1.00 87.75 72 LEU A O 1
ATOM 530 N N . GLU A 1 73 ? -17.614 -5.341 30.223 1.00 85.69 73 GLU A N 1
ATOM 531 C CA . GLU A 1 73 ? -18.503 -6.397 29.700 1.00 85.69 73 GLU A CA 1
ATOM 532 C C . GLU A 1 73 ? -19.502 -5.854 28.680 1.00 85.69 73 GLU A C 1
ATOM 534 O O . GLU A 1 73 ? -19.580 -6.363 27.561 1.00 85.69 73 GLU A O 1
ATOM 539 N N . ARG A 1 74 ? -20.159 -4.739 29.019 1.00 85.12 74 ARG A N 1
ATOM 540 C CA . ARG A 1 74 ? -21.079 -4.044 28.111 1.00 85.12 74 ARG A CA 1
ATOM 541 C C . ARG A 1 74 ? -20.384 -3.489 26.871 1.00 85.12 74 ARG A C 1
ATOM 543 O O . ARG A 1 74 ? -20.960 -3.505 25.790 1.00 85.12 74 ARG A O 1
ATOM 550 N N . ALA A 1 75 ? -19.155 -2.992 27.012 1.00 84.94 75 ALA A N 1
ATOM 551 C CA . ALA A 1 75 ? -18.379 -2.476 25.884 1.00 84.94 75 ALA A CA 1
ATOM 552 C C . ALA A 1 75 ? -17.969 -3.580 24.903 1.00 84.94 75 ALA A C 1
ATOM 554 O O . ALA A 1 75 ? -17.830 -3.326 23.709 1.00 84.94 75 ALA A O 1
ATOM 555 N N . VAL A 1 76 ? -17.757 -4.786 25.424 1.00 78.88 76 VAL A N 1
ATOM 556 C CA . VAL A 1 76 ? -17.287 -5.952 24.679 1.00 78.88 76 VAL A CA 1
ATOM 557 C C . VAL A 1 76 ? -18.453 -6.815 24.161 1.00 78.88 76 VAL A C 1
ATOM 559 O O . VAL A 1 76 ? -18.258 -7.624 23.260 1.00 78.88 76 VAL A O 1
ATOM 562 N N . GLY A 1 77 ? -19.673 -6.615 24.672 1.00 75.38 77 GLY A N 1
ATOM 563 C CA . GLY A 1 77 ? -20.865 -7.374 24.277 1.00 75.38 77 GLY A CA 1
ATOM 564 C C . GLY A 1 77 ? -20.951 -8.765 24.915 1.00 75.38 77 GLY A C 1
ATOM 565 O O . GLY A 1 77 ? -21.632 -9.636 24.385 1.00 75.38 77 GLY A O 1
ATOM 566 N N . LEU A 1 78 ? -20.260 -8.985 26.040 1.00 71.25 78 LEU A N 1
ATOM 567 C CA . LEU A 1 78 ? -20.208 -10.262 26.768 1.00 71.25 78 LEU A CA 1
ATOM 568 C C . LEU A 1 78 ? -21.023 -10.188 28.071 1.00 71.25 78 LEU A C 1
ATOM 570 O O . LEU A 1 78 ? -20.513 -10.457 29.162 1.00 71.25 78 LEU A O 1
ATOM 574 N N . ASP A 1 79 ? -22.289 -9.778 27.972 1.00 65.19 79 ASP A N 1
ATOM 575 C CA . ASP A 1 79 ? -23.155 -9.603 29.140 1.00 65.19 79 ASP A CA 1
ATOM 576 C C . ASP A 1 79 ? -23.476 -10.956 29.811 1.00 65.19 79 ASP A C 1
ATOM 578 O O . ASP A 1 79 ? -23.971 -11.891 29.186 1.00 65.19 79 ASP A O 1
ATOM 582 N N . GLY A 1 80 ? -23.199 -11.063 31.116 1.00 58.84 80 GLY A N 1
ATOM 583 C CA . GLY A 1 80 ? -23.658 -12.168 31.972 1.00 58.84 80 GLY A CA 1
ATOM 584 C C . GLY A 1 80 ? -22.723 -13.377 32.123 1.00 58.84 80 GLY A C 1
ATOM 585 O O . GLY A 1 80 ? -22.893 -14.127 33.081 1.00 58.84 80 GLY A O 1
ATOM 586 N N . VAL A 1 81 ? -21.706 -13.549 31.269 1.00 53.44 81 VAL A N 1
ATOM 587 C CA . VAL A 1 81 ? -20.861 -14.769 31.254 1.00 53.44 81 VAL A CA 1
ATOM 588 C C . VAL A 1 81 ? -19.557 -14.633 32.071 1.00 53.44 81 VAL A C 1
ATOM 590 O O . VAL A 1 81 ? -18.983 -15.641 32.471 1.00 53.44 81 VAL A O 1
ATOM 593 N N . ALA A 1 82 ? -19.097 -13.412 32.397 1.00 59.03 82 ALA A N 1
ATOM 594 C CA . ALA A 1 82 ? -17.723 -13.184 32.889 1.00 59.03 82 ALA A CA 1
ATOM 595 C C . ALA A 1 82 ? -17.554 -12.322 34.169 1.00 59.03 82 ALA A C 1
ATOM 597 O O . ALA A 1 82 ? -16.428 -11.920 34.468 1.00 59.03 82 ALA A O 1
ATOM 598 N N . SER A 1 83 ? -18.605 -12.057 34.966 1.00 69.38 83 SER A N 1
ATOM 599 C CA . SER A 1 83 ? -18.544 -10.991 35.999 1.00 69.38 83 SER A CA 1
ATOM 600 C C . SER A 1 83 ? -17.426 -11.140 37.031 1.00 69.38 83 SER A C 1
ATOM 602 O O . SER A 1 83 ? -16.841 -10.134 37.432 1.00 69.38 83 SER A O 1
ATOM 604 N N . GLU A 1 84 ? -17.081 -12.360 37.445 1.00 80.62 84 GLU A N 1
ATOM 605 C CA . GLU A 1 84 ? -16.016 -12.565 38.435 1.00 80.62 84 GLU A CA 1
ATOM 606 C C . GLU A 1 84 ? -14.613 -12.608 37.810 1.00 80.62 84 GLU A C 1
ATOM 608 O O . GLU A 1 84 ? -13.668 -12.021 38.348 1.00 80.62 84 GLU A O 1
ATOM 613 N N . THR A 1 85 ? -14.476 -13.200 36.622 1.00 83.62 85 THR A N 1
ATOM 614 C CA . THR A 1 85 ? -13.214 -13.234 35.870 1.00 83.62 85 THR A CA 1
ATOM 615 C C . THR A 1 85 ? -12.785 -11.825 35.465 1.00 83.62 85 THR A C 1
ATOM 617 O O . THR A 1 85 ? -11.650 -11.423 35.724 1.00 83.62 85 THR A O 1
ATOM 620 N N . THR A 1 86 ? -13.702 -11.010 34.931 1.00 85.75 86 THR A N 1
ATOM 621 C CA . THR A 1 86 ? -13.418 -9.618 34.549 1.00 85.75 86 THR A CA 1
ATOM 622 C C . THR A 1 86 ? -12.996 -8.775 35.755 1.00 85.75 86 THR A C 1
ATOM 624 O O . THR A 1 86 ? -12.051 -7.985 35.666 1.00 85.75 86 THR A O 1
ATOM 627 N N . ARG A 1 87 ? -13.649 -8.952 36.915 1.00 89.12 87 ARG A N 1
ATOM 628 C CA . ARG A 1 87 ? -13.260 -8.278 38.170 1.00 89.12 87 ARG A CA 1
ATOM 629 C C . ARG A 1 87 ? -11.861 -8.681 38.611 1.00 89.12 87 ARG A C 1
ATOM 631 O O . ARG A 1 87 ? -11.063 -7.804 38.947 1.00 89.12 87 ARG A O 1
ATOM 638 N N . THR A 1 88 ? -11.559 -9.977 38.571 1.00 89.12 88 THR A N 1
ATOM 639 C CA . THR A 1 88 ? -10.237 -10.521 38.909 1.00 89.12 88 THR A CA 1
ATOM 640 C C . THR A 1 88 ? -9.165 -9.932 37.998 1.00 89.12 88 THR A C 1
ATOM 642 O O . THR A 1 88 ? -8.121 -9.488 38.481 1.00 89.12 88 THR A O 1
ATOM 645 N N . ILE A 1 89 ? -9.461 -9.813 36.699 1.00 89.00 89 ILE A N 1
ATOM 646 C CA . ILE A 1 89 ? -8.556 -9.212 35.722 1.00 89.00 89 ILE A CA 1
ATOM 647 C C . ILE A 1 89 ? -8.293 -7.736 36.041 1.00 89.00 89 ILE A C 1
ATOM 649 O O . ILE A 1 89 ? -7.143 -7.317 36.191 1.00 89.00 89 ILE A O 1
ATOM 653 N N . VAL A 1 90 ? -9.353 -6.936 36.189 1.00 90.56 90 VAL A N 1
ATOM 654 C CA . VAL A 1 90 ? -9.240 -5.499 36.486 1.00 90.56 90 VAL A CA 1
ATOM 655 C C . VAL A 1 90 ? -8.474 -5.263 37.788 1.00 90.56 90 VAL A C 1
ATOM 657 O O . VAL A 1 90 ? -7.588 -4.404 37.839 1.00 90.56 90 VAL A O 1
ATOM 660 N N . ARG A 1 91 ? -8.777 -6.037 38.834 1.00 91.25 91 ARG A N 1
ATOM 661 C CA . ARG A 1 91 ? -8.096 -5.951 40.128 1.00 91.25 91 ARG A CA 1
ATOM 662 C C . ARG A 1 91 ? -6.622 -6.331 40.013 1.00 91.25 91 ARG A C 1
ATOM 664 O O . ARG A 1 91 ? -5.769 -5.546 40.418 1.00 91.25 91 ARG A O 1
ATOM 671 N N . GLY A 1 92 ? -6.315 -7.460 39.378 1.00 89.56 92 GLY A N 1
ATOM 672 C CA . GLY A 1 92 ? -4.942 -7.926 39.180 1.00 89.56 92 GLY A CA 1
ATOM 673 C C . GLY A 1 92 ? -4.081 -6.952 38.367 1.00 89.56 92 GLY A C 1
ATOM 674 O O . GLY A 1 92 ? -2.880 -6.816 38.629 1.00 89.56 92 GLY A O 1
ATOM 675 N N . LEU A 1 93 ? -4.685 -6.232 37.416 1.00 89.75 93 LEU A N 1
ATOM 676 C CA . LEU A 1 93 ? -4.031 -5.159 36.662 1.00 89.75 93 LEU A CA 1
ATOM 677 C C . LEU A 1 93 ? -3.792 -3.904 37.513 1.00 89.75 93 LEU A C 1
ATOM 679 O O . LEU A 1 93 ? -2.730 -3.290 37.395 1.00 89.75 93 LEU A O 1
ATOM 683 N N . LEU A 1 94 ? -4.743 -3.519 38.370 1.00 90.31 94 LEU A N 1
ATOM 684 C CA . LEU A 1 94 ? -4.583 -2.399 39.306 1.00 90.31 94 LEU A CA 1
ATOM 685 C C . LEU A 1 94 ? -3.490 -2.683 40.343 1.00 90.31 94 LEU A C 1
ATOM 687 O O . LEU A 1 94 ? -2.674 -1.800 40.621 1.00 90.31 94 LEU A O 1
ATOM 691 N N . ASP A 1 95 ? -3.422 -3.917 40.841 1.00 88.94 95 ASP A N 1
ATOM 692 C CA . ASP A 1 95 ? -2.392 -4.359 41.783 1.00 88.94 95 ASP A CA 1
ATOM 693 C C . ASP A 1 95 ? -0.999 -4.319 41.142 1.00 88.94 95 ASP A C 1
ATOM 695 O O . ASP A 1 95 ? -0.072 -3.740 41.709 1.00 88.94 95 ASP A O 1
ATOM 699 N N . ARG A 1 96 ? -0.857 -4.802 39.898 1.00 87.94 96 ARG A N 1
ATOM 700 C CA . ARG A 1 96 ? 0.399 -4.682 39.125 1.00 87.94 96 ARG A CA 1
ATOM 701 C C . ARG A 1 96 ? 0.745 -3.252 38.748 1.00 87.94 96 ARG A C 1
ATOM 703 O O . ARG A 1 96 ? 1.918 -2.918 38.591 1.00 87.94 96 ARG A O 1
ATOM 710 N N . ALA A 1 97 ? -0.256 -2.393 38.569 1.00 86.75 97 ALA A N 1
ATOM 711 C CA . ALA A 1 97 ? -0.005 -0.981 38.342 1.00 86.75 97 ALA A CA 1
ATOM 712 C C . ALA A 1 97 ? 0.606 -0.310 39.580 1.00 86.75 97 ALA A C 1
ATOM 714 O O . ALA A 1 97 ? 1.270 0.719 39.421 1.00 86.75 97 ALA A O 1
ATOM 715 N N . ALA A 1 98 ? 0.378 -0.871 40.776 1.00 85.38 98 ALA A N 1
ATOM 716 C CA . ALA A 1 98 ? 0.860 -0.389 42.067 1.00 85.38 98 ALA A CA 1
ATOM 717 C C . ALA A 1 98 ? 0.610 1.117 42.266 1.00 85.38 98 ALA A C 1
ATOM 719 O O . ALA A 1 98 ? 1.475 1.891 42.685 1.00 85.38 98 ALA A O 1
ATOM 720 N N . GLY A 1 99 ? -0.572 1.579 41.842 1.00 81.94 99 GLY A N 1
ATOM 721 C CA . GLY A 1 99 ? -0.961 2.987 41.888 1.00 81.94 99 GLY A CA 1
ATOM 722 C C . GLY A 1 99 ? -0.206 3.904 40.914 1.00 81.94 99 GLY A C 1
ATOM 723 O O . GLY A 1 99 ? -0.471 5.108 40.877 1.00 81.94 99 GLY A O 1
ATOM 724 N N . SER A 1 100 ? 0.740 3.420 40.111 1.00 85.62 100 SER A N 1
ATOM 725 C CA . SER A 1 100 ? 1.401 4.219 39.075 1.00 85.62 100 SER A CA 1
ATOM 726 C C . SER A 1 100 ? 0.465 4.453 37.893 1.00 85.62 100 SER A C 1
ATOM 728 O O . SER A 1 100 ? -0.087 3.512 37.346 1.00 85.62 100 SER A O 1
ATOM 730 N N . ALA A 1 101 ? 0.322 5.703 37.445 1.00 83.56 101 ALA A N 1
ATOM 731 C CA . ALA A 1 101 ? -0.427 6.022 36.224 1.00 83.56 101 ALA A CA 1
ATOM 732 C C . ALA A 1 101 ? 0.391 5.814 34.936 1.00 83.56 101 ALA A C 1
ATOM 734 O O . ALA A 1 101 ? -0.150 5.937 33.841 1.00 83.56 101 ALA A O 1
ATOM 735 N N . TRP A 1 102 ? 1.692 5.542 35.069 1.00 82.12 102 TRP A N 1
ATOM 736 C CA . TRP A 1 102 ? 2.637 5.452 33.953 1.00 82.12 102 TRP A CA 1
ATOM 737 C C . TRP A 1 102 ? 3.083 4.017 33.661 1.00 82.12 102 TRP A C 1
ATOM 739 O O . TRP A 1 102 ? 3.773 3.792 32.668 1.00 82.12 102 TRP A O 1
ATOM 749 N N . SER A 1 103 ? 2.701 3.060 34.511 1.00 85.88 103 SER A N 1
ATOM 750 C CA . SER A 1 103 ? 3.014 1.643 34.333 1.00 85.88 103 SER A CA 1
ATOM 751 C C . SER A 1 103 ? 2.266 1.054 33.128 1.00 85.88 103 SER A C 1
ATOM 753 O O . SER A 1 103 ? 1.219 1.561 32.717 1.00 85.88 103 SER A O 1
ATOM 755 N N . GLN A 1 104 ? 2.799 -0.026 32.544 1.00 85.94 104 GLN A N 1
ATOM 756 C CA . GLN A 1 104 ? 2.134 -0.720 31.431 1.00 85.94 104 GLN A CA 1
ATOM 757 C C . GLN A 1 104 ? 0.732 -1.246 31.806 1.00 85.94 104 GLN A C 1
ATOM 759 O O . GLN A 1 104 ? -0.191 -0.974 31.037 1.00 85.94 104 GLN A O 1
ATOM 764 N N . PRO A 1 105 ? 0.514 -1.877 32.984 1.00 87.88 105 PRO A N 1
ATOM 765 C CA . PRO A 1 105 ? -0.829 -2.258 33.429 1.00 87.88 105 PRO A CA 1
ATOM 766 C C . PRO A 1 105 ? -1.793 -1.068 33.531 1.00 87.88 105 PRO A C 1
ATOM 768 O O . PRO A 1 105 ? -2.945 -1.173 33.124 1.00 87.88 105 PRO A O 1
ATOM 771 N N . ALA A 1 106 ? -1.330 0.099 34.000 1.00 88.06 106 ALA A N 1
ATOM 772 C CA . ALA A 1 106 ? -2.174 1.291 34.060 1.00 88.06 106 ALA A CA 1
ATOM 773 C C . ALA A 1 106 ? -2.547 1.819 32.672 1.00 88.06 106 ALA A C 1
ATOM 775 O O . ALA A 1 106 ? -3.691 2.205 32.456 1.00 88.06 106 ALA A O 1
ATOM 776 N N . ARG A 1 107 ? -1.606 1.829 31.720 1.00 90.06 107 ARG A N 1
ATOM 777 C CA . ARG A 1 107 ? -1.892 2.218 30.328 1.00 90.06 107 ARG A CA 1
ATOM 778 C C . ARG A 1 107 ? -2.890 1.268 29.672 1.00 90.06 107 ARG A C 1
ATOM 780 O O . ARG A 1 107 ? -3.796 1.744 29.001 1.00 90.06 107 ARG A O 1
ATOM 787 N N . LEU A 1 108 ? -2.754 -0.034 29.922 1.00 90.62 108 LEU A N 1
ATOM 788 C CA . LEU A 1 108 ? -3.722 -1.038 29.488 1.00 90.62 108 LEU A CA 1
ATOM 789 C C . LEU A 1 108 ? -5.109 -0.753 30.081 1.00 90.62 108 LEU A C 1
ATOM 791 O O . LEU A 1 108 ? -6.077 -0.678 29.334 1.00 90.62 108 LEU A O 1
ATOM 795 N N . LEU A 1 109 ? -5.208 -0.485 31.387 1.00 91.56 109 LEU A N 1
ATOM 796 C CA . LEU A 1 109 ? -6.472 -0.096 32.025 1.00 91.56 109 LEU A CA 1
ATOM 797 C C . LEU A 1 109 ? -7.072 1.184 31.421 1.00 91.56 109 LEU A C 1
ATOM 799 O O . LEU A 1 109 ? -8.284 1.260 31.237 1.00 91.56 109 LEU A O 1
ATOM 803 N N . TYR A 1 110 ? -6.255 2.189 31.086 1.00 93.12 110 TYR A N 1
ATOM 804 C CA . TYR A 1 110 ? -6.744 3.395 30.410 1.00 93.12 110 TYR A CA 1
ATOM 805 C C . TYR A 1 110 ? -7.283 3.110 29.004 1.00 93.12 110 TYR A C 1
ATOM 807 O O . TYR A 1 110 ? -8.277 3.728 28.628 1.00 93.12 110 TYR A O 1
ATOM 815 N N . ASP A 1 111 ? -6.674 2.194 28.249 1.00 91.00 111 ASP A N 1
ATOM 816 C CA . ASP A 1 111 ? -7.186 1.779 26.937 1.00 91.00 111 ASP A CA 1
ATOM 817 C C . ASP A 1 111 ? -8.528 1.032 27.086 1.00 91.00 111 ASP A C 1
ATOM 819 O O . ASP A 1 111 ? -9.486 1.357 26.385 1.00 91.00 111 ASP A O 1
ATOM 823 N N . LEU A 1 112 ? -8.665 0.144 28.083 1.00 91.69 112 LEU A N 1
ATOM 824 C CA . LEU A 1 112 ? -9.948 -0.503 28.411 1.00 91.69 112 LEU A CA 1
ATOM 825 C C . LEU A 1 112 ? -11.024 0.513 28.815 1.00 91.69 112 LEU A C 1
ATOM 827 O O . LEU A 1 112 ? -12.163 0.440 28.359 1.00 91.69 112 LEU A O 1
ATOM 831 N N . GLN A 1 113 ? -10.668 1.508 29.633 1.00 92.50 113 GLN A N 1
ATOM 832 C CA . GLN A 1 113 ? -11.593 2.580 29.998 1.00 92.50 113 GLN A CA 1
ATOM 833 C C . GLN A 1 113 ? -12.012 3.405 28.778 1.00 92.50 113 GLN A C 1
ATOM 835 O O . GLN A 1 113 ? -13.161 3.830 28.715 1.00 92.50 113 GLN A O 1
ATOM 840 N N . ARG A 1 114 ? -11.112 3.656 27.818 1.00 90.19 114 ARG A N 1
ATOM 841 C CA . ARG A 1 114 ? -11.466 4.359 26.575 1.00 90.19 114 ARG A CA 1
ATOM 842 C C . ARG A 1 114 ? -12.480 3.565 25.762 1.00 90.19 114 ARG A C 1
ATOM 844 O O . ARG A 1 114 ? -13.482 4.152 25.376 1.00 90.19 114 ARG A O 1
ATOM 851 N N . ALA A 1 115 ? -12.287 2.253 25.617 1.00 89.56 115 ALA A N 1
ATOM 852 C CA . ALA A 1 115 ? -13.273 1.379 24.982 1.00 89.56 115 ALA A CA 1
ATOM 853 C C . ALA A 1 115 ? -14.644 1.469 25.682 1.00 89.56 115 ALA A C 1
ATOM 855 O O . ALA A 1 115 ? -15.660 1.669 25.022 1.00 89.56 115 ALA A O 1
ATOM 856 N N . CYS A 1 116 ? -14.672 1.444 27.021 1.00 89.31 116 CYS A N 1
ATOM 857 C CA . CYS A 1 116 ? -15.906 1.629 27.793 1.00 89.31 116 CYS A CA 1
ATOM 858 C C . CYS A 1 116 ? -16.558 2.990 27.524 1.00 89.31 116 CYS A C 1
ATOM 860 O O . CYS A 1 116 ? -17.752 3.074 27.255 1.00 89.31 116 CYS A O 1
ATOM 862 N N . VAL A 1 117 ? -15.777 4.068 27.580 1.00 87.69 117 VAL A N 1
ATOM 863 C CA . VAL A 1 117 ? -16.280 5.431 27.385 1.00 87.69 117 VAL A CA 1
ATOM 864 C C . VAL A 1 117 ? -16.843 5.620 25.978 1.00 87.69 117 VAL A C 1
ATOM 866 O O . VAL A 1 117 ? -17.913 6.206 25.840 1.00 87.69 117 VAL A O 1
ATOM 869 N N . ASP A 1 118 ? -16.168 5.105 24.955 1.00 86.69 118 ASP A N 1
ATOM 870 C CA . ASP A 1 118 ? -16.637 5.204 23.574 1.00 86.69 118 ASP A CA 1
ATOM 871 C C . ASP A 1 118 ? -17.867 4.304 23.345 1.00 86.69 118 ASP A C 1
ATOM 873 O O . ASP A 1 118 ? -18.769 4.670 22.596 1.00 86.69 118 ASP A O 1
ATOM 877 N N . SER A 1 119 ? -17.980 3.178 24.062 1.00 85.19 119 SER A N 1
ATOM 878 C CA . SER A 1 119 ? -19.190 2.346 24.054 1.00 85.19 119 SER A CA 1
ATOM 879 C C . SER A 1 119 ? -20.387 3.002 24.749 1.00 85.19 119 SER A C 1
ATOM 881 O O . SER A 1 119 ? -21.518 2.677 24.418 1.00 85.19 119 SER A O 1
ATOM 883 N N . GLU A 1 120 ? -20.181 3.927 25.685 1.00 85.81 120 GLU A N 1
ATOM 884 C CA . GLU A 1 120 ? -21.256 4.547 26.474 1.00 85.81 120 GLU A CA 1
ATOM 885 C C . GLU A 1 120 ? -21.699 5.902 25.926 1.00 85.81 120 GLU A C 1
ATOM 887 O O . GLU A 1 120 ? -22.841 6.310 26.134 1.00 85.81 120 GLU A O 1
ATOM 892 N N . ARG A 1 121 ? -20.787 6.630 25.274 1.00 82.50 121 ARG A N 1
ATOM 893 C CA . ARG A 1 121 ? -20.988 8.035 24.915 1.00 82.50 121 ARG A CA 1
ATOM 894 C C . ARG A 1 121 ? -21.043 8.218 23.414 1.00 82.50 121 ARG A C 1
ATOM 896 O O . ARG A 1 121 ? -20.197 7.727 22.670 1.00 82.50 121 ARG A O 1
ATOM 903 N N . GLU A 1 122 ? -22.008 9.012 22.973 1.00 81.06 122 GLU A N 1
ATOM 904 C CA . GLU A 1 122 ? -22.064 9.431 21.582 1.00 81.06 122 GLU A CA 1
ATOM 905 C C . GLU A 1 122 ? -20.973 10.461 21.289 1.00 81.06 122 GLU A C 1
ATOM 907 O O . GLU A 1 122 ? -20.757 11.420 22.039 1.00 81.06 122 GLU A O 1
ATOM 912 N N . SER A 1 123 ? -20.274 10.232 20.178 1.00 82.38 123 SER A N 1
ATOM 913 C CA . SER A 1 123 ? -19.290 11.158 19.632 1.00 82.38 123 SER A CA 1
ATOM 914 C C . SER A 1 123 ? -19.937 12.006 18.550 1.00 82.38 123 SER A C 1
ATOM 916 O O . SER A 1 123 ? -20.653 11.492 17.687 1.00 82.38 123 SER A O 1
ATOM 918 N N . TYR A 1 124 ? -19.642 13.302 18.568 1.00 84.94 124 TYR A N 1
ATOM 919 C CA . TYR A 1 124 ? -20.152 14.253 17.597 1.00 84.94 124 TYR A CA 1
ATOM 920 C C . TYR A 1 124 ? -19.028 15.038 16.930 1.00 84.94 124 TYR A C 1
ATOM 922 O O . TYR A 1 124 ? -18.026 15.407 17.552 1.00 84.94 124 TYR A O 1
ATOM 930 N N . ARG A 1 125 ? -19.232 15.360 15.651 1.00 83.75 125 ARG A N 1
ATOM 931 C CA . ARG A 1 125 ? -18.370 16.270 14.896 1.00 83.75 125 ARG A CA 1
ATOM 932 C C . ARG A 1 125 ? -19.006 17.650 14.828 1.00 83.75 125 ARG A C 1
ATOM 934 O O . ARG A 1 125 ? -20.189 17.775 14.511 1.00 83.75 125 ARG A O 1
ATOM 941 N N . THR A 1 126 ? -18.204 18.677 15.079 1.00 85.19 126 THR A N 1
ATOM 942 C CA . THR A 1 126 ? -18.604 20.075 14.914 1.00 85.19 126 THR A CA 1
ATOM 943 C C . THR A 1 126 ? -18.347 20.530 13.475 1.00 85.19 126 THR A C 1
ATOM 945 O O . THR A 1 126 ? -17.337 20.179 12.864 1.00 85.19 126 THR A O 1
ATOM 948 N N . ARG A 1 127 ? -19.279 21.290 12.894 1.00 84.31 127 ARG A N 1
ATOM 949 C CA . ARG A 1 127 ? -19.194 21.810 11.518 1.00 84.31 127 ARG A CA 1
ATOM 950 C C . ARG A 1 127 ? -19.438 23.314 11.482 1.00 84.31 127 ARG A C 1
ATOM 952 O O . ARG A 1 127 ? -20.399 23.774 10.873 1.00 84.31 127 ARG A O 1
ATOM 959 N N . LEU A 1 128 ? -18.563 24.073 12.140 1.00 86.31 128 LEU A N 1
ATOM 960 C CA . LEU A 1 128 ? -18.728 25.519 12.312 1.00 86.31 128 LEU A CA 1
ATOM 961 C C . LEU A 1 128 ? -18.856 26.261 10.975 1.00 86.31 128 LEU A C 1
ATOM 963 O O . LEU A 1 128 ? -19.822 26.991 10.780 1.00 86.31 128 LEU A O 1
ATOM 967 N N . LEU A 1 129 ? -17.933 26.023 10.035 1.00 85.88 129 LEU A N 1
ATOM 968 C CA . LEU A 1 129 ? -17.960 26.683 8.724 1.00 85.88 129 LEU A CA 1
ATOM 969 C C . LEU A 1 129 ? -19.194 26.297 7.909 1.00 85.88 129 LEU A C 1
ATOM 971 O O . LEU A 1 129 ? -19.858 27.169 7.365 1.00 85.88 129 LEU A O 1
ATOM 975 N N . ALA A 1 130 ? -19.538 25.008 7.844 1.00 83.44 130 ALA A N 1
ATOM 976 C CA . ALA A 1 130 ? -20.707 24.575 7.080 1.00 83.44 130 ALA A CA 1
ATOM 977 C C . ALA A 1 130 ? -22.009 25.128 7.678 1.00 83.44 130 ALA A C 1
ATOM 979 O O . ALA A 1 130 ? -22.891 25.541 6.933 1.00 83.44 130 ALA A O 1
ATOM 980 N N . TRP A 1 131 ? -22.127 25.178 9.007 1.00 88.81 131 TRP A N 1
ATOM 981 C CA . TRP A 1 131 ? -23.259 25.804 9.691 1.00 88.81 131 TRP A CA 1
ATOM 982 C C . TRP A 1 131 ? -23.340 27.306 9.383 1.00 88.81 131 TRP A C 1
ATOM 984 O O . TRP A 1 131 ? -24.402 27.781 8.986 1.00 88.81 131 TRP A O 1
ATOM 994 N N . ALA A 1 132 ? -22.216 28.025 9.468 1.00 88.12 132 ALA A N 1
ATOM 995 C CA . ALA A 1 132 ? -22.154 29.458 9.188 1.00 88.12 132 ALA A CA 1
ATOM 996 C C . ALA A 1 132 ? -22.491 29.782 7.720 1.00 88.12 132 ALA A C 1
ATOM 998 O O . ALA A 1 132 ? -23.380 30.588 7.457 1.00 88.12 132 ALA A O 1
ATOM 999 N N . PHE A 1 133 ? -21.850 29.109 6.758 1.00 90.06 133 PHE A N 1
ATOM 1000 C CA . PHE A 1 133 ? -22.074 29.342 5.324 1.00 90.06 133 PHE A CA 1
ATOM 1001 C C . PHE A 1 133 ? -23.444 28.871 4.833 1.00 90.06 133 PHE A C 1
ATOM 1003 O O . PHE A 1 133 ? -23.975 29.421 3.874 1.00 90.06 133 PHE A O 1
ATOM 1010 N N . SER A 1 134 ? -24.038 27.869 5.481 1.00 86.38 134 SER A N 1
ATOM 1011 C CA . SER A 1 134 ? -25.395 27.418 5.155 1.00 86.38 134 SER A CA 1
ATOM 1012 C C . SER A 1 134 ? -26.490 28.216 5.866 1.00 86.38 134 SER A C 1
ATOM 1014 O O . SER A 1 134 ? -27.658 27.840 5.759 1.00 86.38 134 SER A O 1
ATOM 1016 N N . LEU A 1 135 ? -26.131 29.280 6.600 1.00 87.12 135 LEU A N 1
ATOM 1017 C CA . LEU A 1 135 ? -27.051 30.085 7.411 1.00 87.12 135 LEU A CA 1
ATOM 1018 C C . LEU A 1 135 ? -27.915 29.211 8.339 1.00 87.12 135 LEU A C 1
ATOM 1020 O O . LEU A 1 135 ? 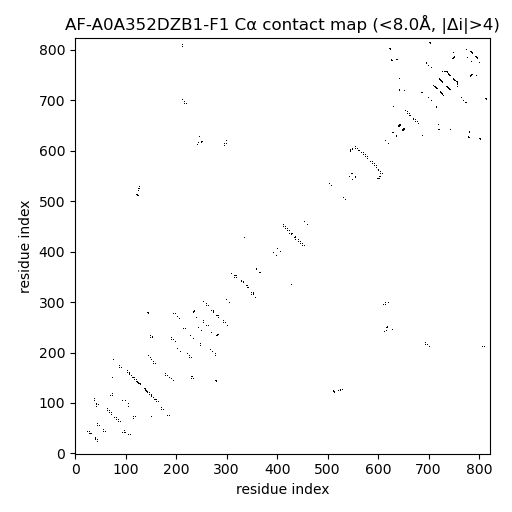-29.122 29.401 8.461 1.00 87.12 135 LEU A O 1
ATOM 1024 N N . GLY A 1 136 ? -27.300 28.196 8.953 1.00 81.69 136 GLY A N 1
ATOM 1025 C CA . GLY A 1 136 ? -27.959 27.294 9.898 1.00 81.69 136 GLY A CA 1
ATOM 1026 C C . GLY A 1 136 ? -28.748 26.133 9.286 1.00 81.69 136 GLY A C 1
ATOM 1027 O O . GLY A 1 136 ? -29.273 25.317 10.040 1.00 81.69 136 GLY A O 1
ATOM 1028 N N . ARG A 1 137 ? -28.800 25.987 7.953 1.00 84.81 137 ARG A N 1
ATOM 1029 C CA . ARG A 1 137 ? -29.469 24.838 7.302 1.00 84.81 137 ARG A CA 1
ATOM 1030 C C . ARG A 1 137 ? -28.777 23.507 7.596 1.00 84.81 137 ARG A C 1
ATOM 1032 O O . ARG A 1 137 ? -29.418 22.461 7.612 1.00 84.81 137 ARG A O 1
ATOM 1039 N N . VAL A 1 138 ? -27.463 23.535 7.813 1.00 85.81 138 VAL A N 1
ATOM 1040 C CA . VAL A 1 138 ? -26.669 22.364 8.193 1.00 85.81 138 VAL A CA 1
ATOM 1041 C C . VAL A 1 138 ? -26.445 22.381 9.706 1.00 85.81 138 VAL A C 1
ATOM 1043 O O . VAL A 1 138 ? -25.908 23.366 10.211 1.00 85.81 138 VAL A O 1
ATOM 1046 N N . PRO A 1 139 ? -26.771 21.304 10.449 1.00 87.19 139 PRO A N 1
ATOM 1047 C CA . PRO A 1 139 ? -26.612 21.303 11.897 1.00 87.19 139 PRO A CA 1
ATOM 1048 C C . PRO A 1 139 ? -25.134 21.392 12.297 1.00 87.19 139 PRO A C 1
ATOM 1050 O O . PRO A 1 139 ? -24.278 20.694 11.730 1.00 87.19 139 PRO A O 1
ATOM 1053 N N . LEU A 1 140 ? -24.864 22.233 13.307 1.00 84.31 140 LEU A N 1
ATOM 1054 C CA . LEU A 1 140 ? -23.530 22.469 13.870 1.00 84.31 140 LEU A CA 1
ATOM 1055 C C . LEU A 1 140 ? -22.917 21.184 14.434 1.00 84.31 140 LEU A C 1
ATOM 1057 O O . LEU A 1 140 ? -21.713 20.976 14.304 1.00 84.31 140 LEU A O 1
ATOM 1061 N N . ILE A 1 141 ? -23.743 20.334 15.042 1.00 85.44 141 ILE A N 1
ATOM 1062 C CA . ILE A 1 141 ? -23.355 19.065 15.655 1.00 85.44 141 ILE A CA 1
ATOM 1063 C C . ILE A 1 141 ? -23.898 17.928 14.786 1.00 85.44 141 ILE A C 1
ATOM 1065 O O . ILE A 1 141 ? -25.083 17.914 14.459 1.00 85.44 141 ILE A O 1
ATOM 1069 N N . ARG A 1 142 ? -23.039 16.975 14.410 1.00 84.31 142 ARG A N 1
ATOM 1070 C CA . ARG A 1 142 ? -23.432 15.752 13.692 1.00 84.31 142 ARG A CA 1
ATOM 1071 C C . ARG A 1 142 ? -23.013 14.511 14.493 1.00 84.31 142 ARG A C 1
ATOM 1073 O O . ARG A 1 142 ? -21.827 14.427 14.819 1.00 84.31 142 ARG A O 1
ATOM 1080 N N . PRO A 1 143 ? -23.926 13.570 14.802 1.00 85.62 143 PRO A N 1
ATOM 1081 C CA . PRO A 1 143 ? -23.572 12.314 15.467 1.00 85.62 143 PRO A CA 1
ATOM 1082 C C . PRO A 1 143 ? -22.717 11.421 14.560 1.00 85.62 143 PRO A C 1
ATOM 1084 O O . PRO A 1 143 ? -22.860 11.464 13.339 1.00 85.62 143 PRO A O 1
ATOM 1087 N N . LEU A 1 144 ? -21.830 10.619 15.157 1.00 85.31 144 LEU A N 1
ATOM 1088 C CA . LEU A 1 144 ? -20.890 9.731 14.454 1.00 85.31 144 LEU A CA 1
ATOM 1089 C C . LEU A 1 144 ? -21.067 8.267 14.905 1.00 85.31 144 LEU A C 1
ATOM 1091 O O . LEU A 1 144 ? -20.205 7.716 15.598 1.00 85.31 144 LEU A O 1
ATOM 1095 N N . PRO A 1 145 ? -22.195 7.621 14.557 1.00 83.06 145 PRO A N 1
ATOM 1096 C CA . PRO A 1 145 ? -22.522 6.285 15.052 1.00 83.06 145 PRO A CA 1
ATOM 1097 C C . PRO A 1 145 ? -21.563 5.203 14.535 1.00 83.06 145 PRO A C 1
ATOM 1099 O O . PRO A 1 145 ? -21.212 4.295 15.285 1.00 83.06 145 PRO A O 1
ATOM 1102 N N . SER A 1 146 ? -21.106 5.312 13.285 1.00 83.12 146 SER A N 1
ATOM 1103 C CA . SER A 1 146 ? -20.194 4.345 12.657 1.00 83.12 146 SER A CA 1
ATOM 1104 C C . SER A 1 146 ? -18.807 4.375 13.302 1.00 83.12 146 SER A C 1
ATOM 1106 O O . SER A 1 146 ? -18.204 3.333 13.553 1.00 83.12 146 SER A O 1
ATOM 1108 N N . GLN A 1 147 ? -18.325 5.568 13.666 1.00 83.88 147 GLN A N 1
ATOM 1109 C CA . GLN A 1 147 ? -17.044 5.716 14.351 1.00 83.88 147 GLN A CA 1
ATOM 1110 C C . GLN A 1 147 ? -17.025 5.056 15.735 1.00 83.88 147 GLN A C 1
ATOM 1112 O O . GLN A 1 147 ? -16.000 4.507 16.134 1.00 83.88 147 GLN A O 1
ATOM 1117 N N . ARG A 1 148 ? -18.139 5.105 16.475 1.00 85.94 148 ARG A N 1
ATOM 1118 C CA . ARG A 1 148 ? -18.224 4.518 17.819 1.00 85.94 148 ARG A CA 1
ATOM 1119 C C . ARG A 1 148 ? -17.819 3.046 17.809 1.00 85.94 148 ARG A C 1
ATOM 1121 O O . ARG A 1 148 ? -16.988 2.645 18.615 1.00 85.94 148 ARG A O 1
ATOM 1128 N N . VAL A 1 149 ? -18.355 2.270 16.870 1.00 85.25 149 VAL A N 1
ATOM 1129 C CA . VAL A 1 149 ? -18.057 0.834 16.774 1.00 85.25 149 VAL A CA 1
ATOM 1130 C C . VAL A 1 149 ? -16.577 0.601 16.435 1.00 85.25 149 VAL A C 1
ATOM 1132 O O . VAL A 1 149 ? -15.918 -0.213 17.078 1.00 85.25 149 VAL A O 1
ATOM 1135 N N . ALA A 1 150 ? -16.018 1.390 15.511 1.00 86.56 150 ALA A N 1
ATOM 1136 C CA . ALA A 1 150 ? -14.607 1.299 15.129 1.00 86.56 150 ALA A CA 1
ATOM 1137 C C . ALA A 1 150 ? -13.641 1.659 16.279 1.00 86.56 150 ALA A C 1
ATOM 1139 O O . ALA A 1 150 ? -12.614 1.006 16.470 1.00 86.56 150 ALA A O 1
ATOM 1140 N N . LEU A 1 151 ? -13.956 2.688 17.077 1.00 86.62 151 LEU A N 1
ATOM 1141 C CA . LEU A 1 151 ? -13.110 3.118 18.197 1.00 86.62 151 LEU A CA 1
ATOM 1142 C C . LEU A 1 151 ? -13.071 2.098 19.335 1.00 86.62 151 LEU A C 1
ATOM 1144 O O . LEU A 1 151 ? -11.996 1.871 19.893 1.00 86.62 151 LEU A O 1
ATOM 1148 N N . VAL A 1 152 ? -14.209 1.472 19.657 1.00 89.00 152 VAL A N 1
ATOM 1149 C CA . VAL A 1 152 ? -14.273 0.426 20.689 1.00 89.00 152 VAL A CA 1
ATOM 1150 C C . VAL A 1 152 ? -13.309 -0.709 20.341 1.00 89.00 152 VAL A C 1
ATOM 1152 O O . VAL A 1 152 ? -12.431 -1.021 21.148 1.00 89.00 152 VAL A O 1
ATOM 1155 N N . HIS A 1 153 ? -13.387 -1.240 19.116 1.00 90.75 153 HIS A N 1
ATOM 1156 C CA . HIS A 1 153 ? -12.467 -2.279 18.649 1.00 90.75 153 HIS A CA 1
ATOM 1157 C C . HIS A 1 153 ? -11.005 -1.804 18.700 1.00 90.75 153 HIS A C 1
ATOM 1159 O O . HIS A 1 153 ? -10.133 -2.484 19.245 1.00 90.75 153 HIS A O 1
ATOM 1165 N N . ARG A 1 154 ? -10.715 -0.589 18.213 1.00 89.12 154 ARG A N 1
ATOM 1166 C CA . ARG A 1 154 ? -9.344 -0.060 18.171 1.00 89.12 154 ARG A CA 1
ATOM 1167 C C . ARG A 1 154 ? -8.702 0.062 19.556 1.00 89.12 154 ARG A C 1
ATOM 1169 O O . ARG A 1 154 ? -7.513 -0.239 19.710 1.00 89.12 154 ARG A O 1
ATOM 1176 N N . HIS A 1 155 ? -9.449 0.520 20.562 1.00 89.56 155 HIS A N 1
ATOM 1177 C CA . HIS A 1 155 ? -8.934 0.635 21.933 1.00 89.56 155 HIS A CA 1
ATOM 1178 C C . HIS A 1 155 ? -8.767 -0.737 22.597 1.00 89.56 155 HIS A C 1
ATOM 1180 O O . HIS A 1 155 ? -7.780 -0.935 23.306 1.00 89.56 155 HIS A O 1
ATOM 1186 N N . LEU A 1 156 ? -9.636 -1.713 22.304 1.00 90.25 156 LEU A N 1
ATOM 1187 C CA . LEU A 1 156 ? -9.428 -3.108 22.717 1.00 90.25 156 LEU A CA 1
ATOM 1188 C C . LEU A 1 156 ? -8.168 -3.704 22.075 1.00 90.25 156 LEU A C 1
ATOM 1190 O O . LEU A 1 156 ? -7.347 -4.302 22.771 1.00 90.25 156 LEU A O 1
ATOM 1194 N N . ALA A 1 157 ? -7.935 -3.454 20.785 1.00 89.00 157 ALA A N 1
ATOM 1195 C CA . ALA A 1 157 ? -6.734 -3.914 20.087 1.00 89.00 157 ALA A CA 1
ATOM 1196 C C . ALA A 1 157 ? -5.465 -3.257 20.657 1.00 89.00 157 ALA A C 1
ATOM 1198 O O . ALA A 1 157 ? -4.414 -3.893 20.782 1.00 89.00 157 ALA A O 1
ATOM 1199 N N . ALA A 1 158 ? -5.547 -1.982 21.055 1.00 86.81 158 ALA A N 1
ATOM 1200 C CA . ALA A 1 158 ? -4.467 -1.303 21.765 1.00 86.81 158 ALA A CA 1
ATOM 1201 C C . ALA A 1 158 ? -4.186 -1.942 23.136 1.00 86.81 158 ALA A C 1
ATOM 1203 O O . ALA A 1 158 ? -3.017 -2.191 23.453 1.00 86.81 158 ALA A O 1
ATOM 1204 N N . ALA A 1 159 ? -5.230 -2.273 23.905 1.00 89.25 159 ALA A N 1
ATOM 1205 C CA . ALA A 1 159 ? -5.103 -2.974 25.180 1.00 89.25 159 ALA A CA 1
ATOM 1206 C C . ALA A 1 159 ? -4.469 -4.368 25.002 1.00 89.25 159 ALA A C 1
ATOM 1208 O O . ALA A 1 159 ? -3.512 -4.699 25.706 1.00 89.25 159 ALA A O 1
ATOM 1209 N N . PHE A 1 160 ? -4.908 -5.134 23.999 1.00 88.75 160 PHE A N 1
ATOM 1210 C CA . PHE A 1 160 ? -4.357 -6.450 23.664 1.00 88.75 160 PHE A CA 1
ATOM 1211 C C . PHE A 1 160 ? -2.869 -6.385 23.294 1.00 88.75 160 PHE A C 1
ATOM 1213 O O . PHE A 1 160 ? -2.054 -7.160 23.797 1.00 88.75 160 PHE A O 1
ATOM 1220 N N . ARG A 1 161 ? -2.454 -5.395 22.491 1.00 84.25 161 ARG A N 1
ATOM 1221 C CA . ARG A 1 161 ? -1.026 -5.187 22.181 1.00 84.25 161 ARG A CA 1
ATOM 1222 C C . ARG A 1 161 ? -0.193 -4.890 23.430 1.00 84.25 161 ARG A C 1
ATOM 1224 O O . ARG A 1 161 ? 0.949 -5.338 23.517 1.00 84.25 161 ARG A O 1
ATOM 1231 N N . ARG A 1 162 ? -0.737 -4.152 24.406 1.00 85.44 162 ARG A N 1
ATOM 1232 C CA . ARG A 1 162 ? -0.040 -3.862 25.674 1.00 85.44 162 ARG A CA 1
ATOM 1233 C C . ARG A 1 162 ? 0.020 -5.061 26.613 1.00 85.44 162 ARG A C 1
ATOM 1235 O O . ARG A 1 162 ? 0.985 -5.160 27.369 1.00 85.44 162 ARG A O 1
ATOM 1242 N N . LEU A 1 163 ? -0.946 -5.978 26.540 1.00 85.00 163 LEU A N 1
ATOM 1243 C CA . LEU A 1 163 ? -0.970 -7.207 27.340 1.00 85.00 163 LEU A CA 1
ATOM 1244 C C . LEU A 1 163 ? 0.295 -8.051 27.120 1.00 85.00 163 LEU A C 1
ATOM 1246 O O . LEU A 1 163 ? 0.818 -8.655 28.054 1.00 85.00 163 LEU A O 1
ATOM 1250 N N . LYS A 1 164 ? 0.864 -8.001 25.909 1.00 77.44 164 LYS A N 1
ATOM 1251 C CA . LYS A 1 164 ? 2.101 -8.707 25.543 1.00 77.44 164 LYS A CA 1
ATOM 1252 C C . LYS A 1 164 ? 3.325 -8.305 26.371 1.00 77.44 164 LYS A C 1
ATOM 1254 O O . LYS A 1 164 ? 4.266 -9.092 26.451 1.00 77.44 164 LYS A O 1
ATOM 1259 N N . ALA A 1 165 ? 3.314 -7.115 26.978 1.00 75.00 165 ALA A N 1
ATOM 1260 C CA . ALA A 1 165 ? 4.394 -6.627 27.832 1.00 75.00 165 ALA A CA 1
ATOM 1261 C C . ALA A 1 165 ? 4.362 -7.203 29.264 1.00 75.00 165 ALA A C 1
ATOM 1263 O O . ALA A 1 165 ? 5.313 -6.984 30.012 1.00 75.00 165 ALA A O 1
ATOM 1264 N N . LEU A 1 166 ? 3.287 -7.900 29.656 1.00 77.31 166 LEU A N 1
ATOM 1265 C CA . LEU A 1 166 ? 3.184 -8.601 30.942 1.00 77.31 166 LEU A CA 1
ATOM 1266 C C . LEU A 1 166 ? 3.898 -9.961 30.886 1.00 77.31 166 LEU A C 1
ATOM 1268 O O . LEU A 1 166 ? 4.121 -10.494 29.802 1.00 77.31 166 LEU A O 1
ATOM 1272 N N . ASP A 1 167 ? 4.276 -10.529 32.030 1.00 71.50 167 ASP A N 1
ATOM 1273 C CA . ASP A 1 167 ? 4.998 -11.810 32.080 1.00 71.50 167 ASP A CA 1
ATOM 1274 C C . ASP A 1 167 ? 4.147 -12.957 31.475 1.00 71.50 167 ASP A C 1
ATOM 1276 O O . ASP A 1 167 ? 2.975 -13.088 31.828 1.00 71.50 167 ASP A O 1
ATOM 1280 N N . PRO A 1 168 ? 4.679 -13.784 30.550 1.00 63.09 168 PRO A N 1
ATOM 1281 C CA . PRO A 1 168 ? 3.984 -14.962 30.020 1.00 63.09 168 PRO A CA 1
ATOM 1282 C C . PRO A 1 168 ? 3.567 -16.007 31.067 1.00 63.09 168 PRO A C 1
ATOM 1284 O O . PRO A 1 168 ? 2.614 -16.747 30.827 1.00 63.09 168 PRO A O 1
ATOM 1287 N N . ALA A 1 169 ? 4.276 -16.102 32.199 1.00 63.47 169 ALA A N 1
ATOM 1288 C CA . ALA A 1 169 ? 3.966 -17.061 33.267 1.00 63.47 169 ALA A CA 1
ATOM 1289 C C . ALA A 1 169 ? 2.743 -16.655 34.110 1.00 63.47 169 ALA A C 1
ATOM 1291 O O . ALA A 1 169 ? 2.272 -17.423 34.947 1.00 63.47 169 ALA A O 1
ATOM 1292 N N . ASP A 1 170 ? 2.231 -15.451 33.884 1.00 74.00 170 ASP A N 1
ATOM 1293 C CA . ASP A 1 170 ? 1.158 -14.855 34.653 1.00 74.00 170 ASP A CA 1
ATOM 1294 C C . ASP A 1 170 ? -0.212 -15.441 34.277 1.00 74.00 170 ASP A C 1
ATOM 1296 O O . ASP A 1 170 ? -0.663 -15.301 33.138 1.00 74.00 170 ASP A O 1
ATOM 1300 N N . THR A 1 171 ? -0.909 -16.067 35.230 1.00 79.12 171 THR A N 1
ATOM 1301 C CA . THR A 1 171 ? -2.287 -16.556 35.029 1.00 79.12 171 THR A CA 1
ATOM 1302 C C . THR A 1 171 ? -3.227 -15.422 34.631 1.00 79.12 171 THR A C 1
ATOM 1304 O O . THR A 1 171 ? -4.014 -15.583 33.704 1.00 79.12 171 THR A O 1
ATOM 1307 N N . LEU A 1 172 ? -3.032 -14.228 35.205 1.00 82.44 172 LEU A N 1
ATOM 1308 C CA . LEU A 1 172 ? -3.769 -13.017 34.840 1.00 82.44 172 LEU A CA 1
ATOM 1309 C C . LEU A 1 172 ? -3.647 -12.692 33.348 1.00 82.44 172 LEU A C 1
ATOM 1311 O O . LEU A 1 172 ? -4.593 -12.195 32.739 1.00 82.44 172 LEU A O 1
ATOM 1315 N N . ARG A 1 173 ? -2.470 -12.930 32.755 1.00 83.81 173 ARG A N 1
ATOM 1316 C CA . ARG A 1 173 ? -2.247 -12.652 31.337 1.00 83.81 173 ARG A CA 1
ATOM 1317 C C . ARG A 1 173 ? -3.060 -13.603 30.467 1.00 83.81 173 ARG A C 1
ATOM 1319 O O . ARG A 1 173 ? -3.556 -13.142 29.445 1.00 83.81 173 ARG A O 1
ATOM 1326 N N . ARG A 1 174 ? -3.190 -14.881 30.836 1.00 82.69 174 ARG A N 1
ATOM 1327 C CA . ARG A 1 174 ? -3.994 -15.855 30.075 1.00 82.69 174 ARG A CA 1
ATOM 1328 C C . ARG A 1 174 ? -5.467 -15.470 30.103 1.00 82.69 174 ARG A C 1
ATOM 1330 O O . ARG A 1 174 ? -6.014 -15.196 29.044 1.00 82.69 174 ARG A O 1
ATOM 1337 N N . ASP A 1 175 ? -6.028 -15.266 31.292 1.00 84.38 175 ASP A N 1
ATOM 1338 C CA . ASP A 1 175 ? -7.440 -14.897 31.451 1.00 84.38 175 ASP A CA 1
ATOM 1339 C C . ASP A 1 175 ? -7.769 -13.579 30.725 1.00 84.38 175 ASP A C 1
ATOM 1341 O O . ASP A 1 175 ? -8.790 -13.448 30.049 1.00 84.38 175 ASP A O 1
ATOM 1345 N N . ALA A 1 176 ? -6.869 -12.590 30.806 1.00 85.94 176 ALA A N 1
ATOM 1346 C CA . ALA A 1 176 ? -7.010 -11.336 30.069 1.00 85.94 176 ALA A CA 1
ATOM 1347 C C . ALA A 1 176 ? -6.836 -11.505 28.550 1.00 85.94 176 ALA A C 1
ATOM 1349 O O . ALA A 1 176 ? -7.416 -10.730 27.791 1.00 85.94 176 ALA A O 1
ATOM 1350 N N . THR A 1 177 ? -6.037 -12.477 28.099 1.00 87.94 177 THR A N 1
ATOM 1351 C CA . THR A 1 177 ? -5.879 -12.791 26.671 1.00 87.94 177 THR A CA 1
ATOM 1352 C C . THR A 1 177 ? -7.180 -13.369 26.143 1.00 87.94 177 THR A C 1
ATOM 1354 O O . THR A 1 177 ? -7.675 -12.872 25.141 1.00 87.94 177 THR A O 1
ATOM 1357 N N . ASP A 1 178 ? -7.773 -14.332 26.844 1.00 85.69 178 ASP A N 1
ATOM 1358 C CA . ASP A 1 178 ? -9.010 -14.989 26.416 1.00 85.69 178 ASP A CA 1
ATOM 1359 C C . ASP A 1 178 ? -10.176 -13.994 26.349 1.00 85.69 178 ASP A C 1
ATOM 1361 O O . ASP A 1 178 ? -10.858 -13.907 25.325 1.00 85.69 178 ASP A O 1
ATOM 1365 N N . LEU A 1 179 ? -10.338 -13.153 27.381 1.00 86.31 179 LEU A N 1
ATOM 1366 C CA . LEU A 1 179 ? -11.360 -12.101 27.402 1.00 86.31 179 LEU A CA 1
ATOM 1367 C C . LEU A 1 179 ? -11.183 -11.095 26.254 1.00 86.31 179 LEU A C 1
ATOM 1369 O O . LEU A 1 179 ? -12.157 -10.724 25.597 1.00 86.31 179 LEU A O 1
ATOM 1373 N N . LEU A 1 180 ? -9.954 -10.627 26.010 1.00 88.69 180 LEU A N 1
ATOM 1374 C CA . LEU A 1 180 ? -9.699 -9.644 24.954 1.00 88.69 180 LEU A CA 1
ATOM 1375 C C . LEU A 1 180 ? -9.792 -10.249 23.556 1.00 88.69 180 LEU A C 1
ATOM 1377 O O . LEU A 1 180 ? -10.266 -9.561 22.661 1.00 88.69 180 LEU A O 1
ATOM 1381 N N . THR A 1 181 ? -9.390 -11.504 23.357 1.00 88.56 181 THR A N 1
ATOM 1382 C CA . THR A 1 181 ? -9.553 -12.205 22.076 1.00 88.56 181 THR A CA 1
ATOM 1383 C C . THR A 1 181 ? -11.034 -12.396 21.756 1.00 88.56 181 THR A C 1
ATOM 1385 O O . THR A 1 181 ? -11.469 -12.021 20.668 1.00 88.56 181 THR A O 1
ATOM 1388 N N . ALA A 1 182 ? -11.830 -12.881 22.718 1.00 87.12 18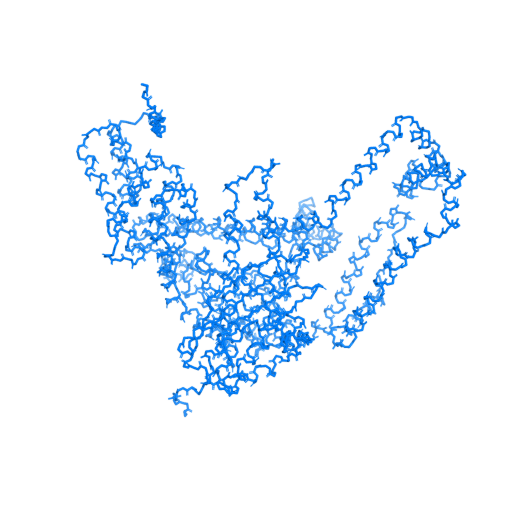2 ALA A N 1
ATOM 1389 C CA . ALA A 1 182 ? -13.281 -12.990 22.564 1.00 87.12 182 ALA A CA 1
ATOM 1390 C C . ALA A 1 182 ? -13.916 -11.621 22.276 1.00 87.12 182 ALA A C 1
ATOM 1392 O O . ALA A 1 182 ? -14.780 -11.490 21.411 1.00 87.12 182 ALA A O 1
ATOM 1393 N N . GLY A 1 183 ? -13.436 -10.577 22.954 1.00 88.81 183 GLY A N 1
ATOM 1394 C CA . GLY A 1 183 ? -13.932 -9.229 22.749 1.00 88.81 183 GLY A CA 1
ATOM 1395 C C . GLY A 1 183 ? -13.553 -8.575 21.428 1.00 88.81 183 GLY A C 1
ATOM 1396 O O . GLY A 1 183 ? -14.355 -7.845 20.844 1.00 88.81 183 GLY A O 1
ATOM 1397 N N . LEU A 1 184 ? -12.349 -8.840 20.929 1.00 90.25 184 LEU A N 1
ATOM 1398 C CA . LEU A 1 184 ? -11.928 -8.412 19.599 1.00 90.25 184 LEU A CA 1
ATOM 1399 C C . LEU A 1 184 ? -12.792 -9.076 18.528 1.00 90.25 184 LEU A C 1
ATOM 1401 O O . LEU A 1 184 ? -13.302 -8.359 17.674 1.00 90.25 184 LEU A O 1
ATOM 1405 N N . ALA A 1 185 ? -13.041 -10.385 18.639 1.00 89.19 185 ALA A N 1
ATOM 1406 C CA . ALA A 1 185 ? -13.917 -11.113 17.723 1.00 89.19 185 ALA A CA 1
ATOM 1407 C C . ALA A 1 185 ? -15.361 -10.575 17.747 1.00 89.19 185 ALA A C 1
ATOM 1409 O O . ALA A 1 185 ? -15.930 -10.282 16.697 1.00 89.19 185 ALA A O 1
ATOM 1410 N N . ALA A 1 186 ? -15.936 -10.366 18.938 1.00 89.44 186 ALA A N 1
ATOM 1411 C CA . ALA A 1 186 ? -17.290 -9.829 19.079 1.00 89.44 186 ALA A CA 1
ATOM 1412 C C . ALA A 1 186 ? -17.415 -8.415 18.488 1.00 89.44 186 ALA A C 1
ATOM 1414 O O . ALA A 1 186 ? -18.324 -8.129 17.710 1.00 89.44 186 ALA A O 1
ATOM 1415 N N . THR A 1 187 ? -16.479 -7.521 18.816 1.00 90.25 187 THR A N 1
ATOM 1416 C CA . THR A 1 187 ? -16.515 -6.141 18.311 1.00 90.25 187 THR A CA 1
ATOM 1417 C C . THR A 1 187 ? -16.220 -6.048 16.819 1.00 90.25 187 THR A C 1
ATOM 1419 O O . THR A 1 187 ? -16.815 -5.206 16.152 1.00 90.25 187 THR A O 1
ATOM 1422 N N . GLU A 1 188 ? -15.360 -6.913 16.277 1.00 91.44 188 GLU A N 1
ATOM 1423 C CA . GLU A 1 188 ? -15.138 -7.019 14.835 1.00 91.44 188 GLU A CA 1
ATOM 1424 C C . GLU A 1 188 ? -16.401 -7.482 14.102 1.00 91.44 188 GLU A C 1
ATOM 1426 O O . GLU A 1 188 ? -16.791 -6.834 13.131 1.00 91.44 188 GLU A O 1
ATOM 1431 N N . SER A 1 189 ? -17.095 -8.512 14.607 1.00 90.69 189 SER A N 1
ATOM 1432 C CA . SER A 1 189 ? -18.388 -8.946 14.051 1.00 90.69 189 SER A CA 1
ATOM 1433 C C . SER A 1 189 ? -19.379 -7.786 14.009 1.00 90.69 189 SER A C 1
ATOM 1435 O O . SER A 1 189 ? -19.928 -7.488 12.957 1.00 90.69 189 SER A O 1
ATOM 1437 N N . ILE A 1 190 ? -19.517 -7.025 15.104 1.00 89.69 190 ILE A N 1
ATOM 1438 C CA . ILE A 1 190 ? -20.417 -5.859 15.148 1.00 89.69 190 ILE A CA 1
ATOM 1439 C C . ILE A 1 190 ? -20.036 -4.809 14.090 1.00 89.69 190 ILE A C 1
ATOM 1441 O O . ILE A 1 190 ? -20.923 -4.199 13.486 1.00 89.69 190 ILE A O 1
ATOM 1445 N N . VAL A 1 191 ? -18.738 -4.565 13.857 1.00 90.88 191 VAL A N 1
ATOM 1446 C CA . VAL A 1 191 ? -18.284 -3.663 12.783 1.00 90.88 191 VAL A CA 1
ATOM 1447 C C . VAL A 1 191 ? -18.721 -4.203 11.423 1.00 90.88 191 VAL A C 1
ATOM 1449 O O . VAL A 1 191 ? -19.315 -3.449 10.650 1.00 90.88 191 VAL A O 1
ATOM 1452 N N . ARG A 1 192 ? -18.457 -5.480 11.133 1.00 92.88 192 ARG A N 1
ATOM 1453 C CA . ARG A 1 192 ? -18.758 -6.092 9.832 1.00 92.88 192 ARG A CA 1
ATOM 1454 C C . ARG A 1 192 ? -20.260 -6.180 9.567 1.00 92.88 192 ARG A C 1
ATOM 1456 O O . ARG A 1 192 ? -20.711 -5.710 8.525 1.00 92.88 192 ARG A O 1
ATOM 1463 N N . ASP A 1 193 ? -21.038 -6.643 10.538 1.00 92.38 193 ASP A N 1
ATOM 1464 C CA . ASP A 1 193 ? -22.491 -6.806 10.430 1.00 92.38 193 ASP A CA 1
ATOM 1465 C C . ASP A 1 193 ? -23.201 -5.462 10.232 1.00 92.38 193 ASP A C 1
ATOM 1467 O O . ASP A 1 193 ? -24.133 -5.336 9.435 1.00 92.38 193 ASP A O 1
ATOM 1471 N N . ARG A 1 194 ? -22.741 -4.418 10.934 1.00 91.12 194 ARG A N 1
ATOM 1472 C CA . ARG A 1 194 ? -23.355 -3.089 10.862 1.00 91.12 194 ARG A CA 1
ATOM 1473 C C . ARG A 1 194 ? -22.897 -2.288 9.649 1.00 91.12 194 ARG A C 1
ATOM 1475 O O . ARG A 1 194 ? -23.713 -1.603 9.035 1.00 91.12 194 ARG A O 1
ATOM 1482 N N . LEU A 1 195 ? -21.596 -2.283 9.356 1.00 93.44 195 LEU A N 1
ATOM 1483 C CA . LEU A 1 195 ? -21.018 -1.407 8.334 1.00 93.44 195 LEU A CA 1
ATOM 1484 C C . LEU A 1 195 ? -20.920 -2.085 6.965 1.00 93.44 195 LEU A C 1
ATOM 1486 O O . LEU A 1 195 ? -21.004 -1.388 5.960 1.00 93.44 195 LEU A O 1
ATOM 1490 N N . GLY A 1 196 ? -20.798 -3.410 6.887 1.00 94.44 196 GLY A N 1
ATOM 1491 C CA . GLY A 1 196 ? -20.643 -4.135 5.622 1.00 94.44 196 GLY A CA 1
ATOM 1492 C C . GLY A 1 196 ? -21.779 -3.908 4.621 1.00 94.44 196 GLY A C 1
ATOM 1493 O O . GLY A 1 196 ? -21.502 -3.483 3.494 1.00 94.44 196 GLY A O 1
ATOM 1494 N N . PRO A 1 197 ? -23.061 -4.080 4.999 1.00 95.62 197 PRO A N 1
ATOM 1495 C CA . PRO A 1 197 ? -24.185 -3.822 4.095 1.00 95.62 197 PRO A CA 1
ATOM 1496 C C . PRO A 1 197 ? -24.250 -2.366 3.616 1.00 95.62 197 PRO A C 1
ATOM 1498 O O . PRO A 1 197 ? -24.637 -2.080 2.482 1.00 95.62 197 PRO A O 1
ATOM 1501 N N . GLU A 1 198 ? -23.862 -1.437 4.484 1.00 94.38 198 GLU A N 1
ATOM 1502 C CA . GLU A 1 198 ? -23.843 -0.004 4.216 1.00 94.38 198 GLU A CA 1
ATOM 1503 C C . GLU A 1 198 ? -22.703 0.386 3.255 1.00 94.38 198 GLU A C 1
ATOM 1505 O O . GLU A 1 198 ? -22.926 1.125 2.293 1.00 94.38 198 GLU A O 1
ATOM 1510 N N . VAL A 1 199 ? -21.502 -0.174 3.444 1.00 95.62 199 VAL A N 1
ATOM 1511 C CA . VAL A 1 199 ? -20.360 -0.028 2.523 1.00 95.62 199 VAL A CA 1
ATOM 1512 C C . VAL A 1 199 ? -20.705 -0.614 1.158 1.00 95.62 199 VAL A C 1
ATOM 1514 O O . VAL A 1 199 ? -20.539 0.068 0.145 1.00 95.62 199 VAL A O 1
ATOM 1517 N N . ARG A 1 200 ? -21.276 -1.824 1.119 1.00 96.38 200 ARG A N 1
ATOM 1518 C CA . ARG A 1 200 ? -21.735 -2.460 -0.123 1.00 96.38 200 ARG A CA 1
ATOM 1519 C C . ARG A 1 200 ? -22.720 -1.569 -0.879 1.00 96.38 200 ARG A C 1
ATOM 1521 O O . ARG A 1 200 ? -22.536 -1.336 -2.074 1.00 96.38 200 ARG A O 1
ATOM 1528 N N . ARG A 1 201 ? -23.744 -1.030 -0.205 1.00 95.75 201 ARG A N 1
ATOM 1529 C CA . ARG A 1 201 ? -24.727 -0.109 -0.813 1.00 95.75 201 ARG A CA 1
ATOM 1530 C C . ARG A 1 201 ? -24.095 1.202 -1.285 1.00 95.75 201 ARG A C 1
ATOM 1532 O O . ARG A 1 201 ? -24.469 1.720 -2.338 1.00 95.75 201 ARG A O 1
ATOM 1539 N N . ALA A 1 202 ? -23.135 1.742 -0.535 1.00 95.25 202 ALA A N 1
ATOM 1540 C CA . ALA A 1 202 ? -22.425 2.960 -0.910 1.00 95.25 202 ALA A CA 1
ATOM 1541 C C . ALA A 1 202 ? -21.587 2.770 -2.186 1.00 95.25 202 ALA A C 1
ATOM 1543 O O . ALA A 1 202 ? -21.641 3.624 -3.073 1.00 95.25 202 ALA A O 1
ATOM 1544 N N . VAL A 1 203 ? -20.862 1.650 -2.288 1.00 95.44 203 VAL A N 1
ATOM 1545 C CA . VAL A 1 203 ? -20.003 1.294 -3.429 1.00 95.44 203 VAL A CA 1
ATOM 1546 C C . VAL A 1 203 ? -20.837 0.965 -4.669 1.00 95.44 203 VAL A C 1
ATOM 1548 O O . VAL A 1 203 ? -20.676 1.606 -5.709 1.00 95.44 203 VAL A O 1
ATOM 1551 N N . THR A 1 204 ? -21.795 0.043 -4.554 1.00 95.25 204 THR A N 1
ATOM 1552 C CA . THR A 1 204 ? -22.670 -0.349 -5.677 1.00 95.25 204 THR A CA 1
ATOM 1553 C C . THR A 1 204 ? -23.492 0.826 -6.186 1.00 95.25 204 THR A C 1
ATOM 1555 O O . THR A 1 204 ? -23.503 1.120 -7.380 1.00 95.25 204 THR A O 1
ATOM 1558 N N . GLY A 1 205 ? -24.098 1.594 -5.279 1.00 93.38 205 GLY A N 1
ATOM 1559 C CA . GLY A 1 205 ? -24.866 2.772 -5.648 1.00 93.38 205 GLY A CA 1
ATOM 1560 C C . GLY A 1 205 ? -24.020 3.899 -6.260 1.00 93.38 205 GLY A C 1
ATOM 1561 O O . GLY A 1 205 ? -24.570 4.776 -6.925 1.00 93.38 205 GLY A O 1
ATOM 1562 N N . ALA A 1 206 ? -22.697 3.902 -6.066 1.00 92.12 206 ALA A N 1
ATOM 1563 C CA . ALA A 1 206 ? -21.801 4.837 -6.740 1.00 92.12 206 ALA A CA 1
ATOM 1564 C C . ALA A 1 206 ? -21.538 4.481 -8.216 1.00 92.12 206 ALA A C 1
ATOM 1566 O O . ALA A 1 206 ? -21.066 5.343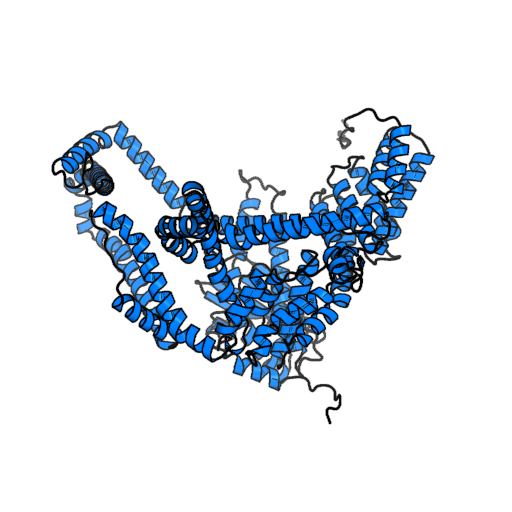 -8.963 1.00 92.12 206 ALA A O 1
ATOM 1567 N N . GLY A 1 207 ? -21.878 3.264 -8.650 1.00 89.88 207 GLY A N 1
ATOM 1568 C CA . GLY A 1 207 ? -21.670 2.766 -10.013 1.00 89.88 207 GLY A CA 1
ATOM 1569 C C . GLY A 1 207 ? -20.620 1.657 -10.131 1.00 89.88 207 GLY A C 1
ATOM 1570 O O . GLY A 1 207 ? -20.340 1.225 -11.242 1.00 89.88 207 GLY A O 1
ATOM 1571 N N . LEU A 1 208 ? -20.049 1.184 -9.016 1.00 91.38 208 LEU A N 1
ATOM 1572 C CA . LEU A 1 208 ? -19.230 -0.035 -8.968 1.00 91.38 208 LEU A CA 1
ATOM 1573 C C . LEU A 1 208 ? -20.165 -1.246 -8.830 1.00 91.38 208 LEU A C 1
ATOM 1575 O O . LEU A 1 208 ? -20.302 -1.825 -7.753 1.00 91.38 208 LEU A O 1
ATOM 1579 N N . VAL A 1 209 ? -20.887 -1.553 -9.909 1.00 88.75 209 VAL A N 1
ATOM 1580 C CA . VAL A 1 209 ? -21.875 -2.637 -9.950 1.00 88.75 209 VAL A CA 1
ATOM 1581 C C . VAL A 1 209 ? -21.223 -3.879 -10.562 1.00 88.75 209 VAL A C 1
ATOM 1583 O O . VAL A 1 209 ? -20.715 -3.785 -11.680 1.00 88.75 209 VAL A O 1
ATOM 1586 N N . PRO A 1 210 ? -21.206 -5.024 -9.858 1.00 91.69 210 PRO A N 1
ATOM 1587 C CA . PRO A 1 210 ? -20.682 -6.263 -10.413 1.00 91.69 210 PRO A CA 1
ATOM 1588 C C . PRO A 1 210 ? -21.630 -6.783 -11.498 1.00 91.69 210 PRO A C 1
ATOM 1590 O O . PRO A 1 210 ? -22.845 -6.790 -11.304 1.00 91.69 210 PRO A O 1
ATOM 1593 N N . MET A 1 211 ? -21.080 -7.206 -12.638 1.00 89.06 211 MET A N 1
ATOM 1594 C CA . MET A 1 211 ? -21.870 -7.713 -13.770 1.00 89.06 211 MET A CA 1
ATOM 1595 C C . MET A 1 211 ? -21.739 -9.226 -13.960 1.00 89.06 211 MET A C 1
ATOM 1597 O O . MET A 1 211 ? -22.462 -9.805 -14.766 1.00 89.06 211 MET A O 1
ATOM 1601 N N . THR A 1 212 ? -20.798 -9.856 -13.257 1.00 90.50 212 THR A N 1
ATOM 1602 C CA . THR A 1 212 ? -20.487 -11.288 -13.366 1.00 90.50 212 THR A CA 1
ATOM 1603 C C . THR A 1 212 ? -20.222 -11.891 -11.996 1.00 90.50 212 THR A C 1
ATOM 1605 O O . THR A 1 212 ? -19.833 -11.169 -11.077 1.00 90.50 212 THR A O 1
ATOM 1608 N N . LEU A 1 213 ? -20.343 -13.215 -11.874 1.00 89.88 213 LEU A N 1
ATOM 1609 C CA . LEU A 1 213 ? -20.089 -13.946 -10.623 1.00 89.88 213 LEU A CA 1
ATOM 1610 C C . LEU A 1 213 ? -18.696 -13.656 -10.037 1.00 89.88 213 LEU A C 1
ATOM 1612 O O . LEU A 1 213 ? -18.536 -13.506 -8.826 1.00 89.88 213 LEU A O 1
ATOM 1616 N N . VAL A 1 214 ? -17.685 -13.521 -10.900 1.00 91.19 214 VAL A N 1
ATOM 1617 C CA . VAL A 1 214 ? -16.319 -13.149 -10.498 1.00 91.19 214 VAL A CA 1
ATOM 1618 C C . VAL A 1 214 ? -16.278 -11.754 -9.874 1.00 91.19 214 VAL A C 1
ATOM 1620 O O . VAL A 1 214 ? -15.609 -11.540 -8.867 1.00 91.19 214 VAL A O 1
ATOM 1623 N N . GLU A 1 215 ? -16.981 -10.792 -10.470 1.00 91.88 215 GLU A N 1
ATOM 1624 C CA . GLU A 1 215 ? -17.042 -9.426 -9.949 1.00 91.88 215 GLU A CA 1
ATOM 1625 C C . GLU A 1 215 ? -17.885 -9.344 -8.671 1.00 91.88 215 GLU A C 1
ATOM 1627 O O . GLU A 1 215 ? -17.587 -8.523 -7.811 1.00 91.88 215 GLU A O 1
ATOM 1632 N N . GLU A 1 216 ? -18.889 -10.206 -8.493 1.00 91.25 216 GLU A N 1
ATOM 1633 C CA . GLU A 1 216 ? -19.635 -10.312 -7.233 1.00 91.25 216 GLU A CA 1
ATOM 1634 C C . GLU A 1 216 ? -18.752 -10.810 -6.088 1.00 91.25 216 GLU A C 1
ATOM 1636 O O . GLU A 1 216 ? -18.763 -10.215 -5.013 1.00 91.25 216 GLU A O 1
ATOM 1641 N N . ALA A 1 217 ? -17.965 -11.867 -6.315 1.00 89.94 217 ALA A N 1
ATOM 1642 C CA . ALA A 1 217 ? -16.998 -12.344 -5.327 1.00 89.94 217 ALA A CA 1
ATOM 1643 C C . ALA A 1 217 ? -15.955 -11.264 -5.013 1.00 89.94 217 ALA A C 1
ATOM 1645 O O . ALA A 1 217 ? -15.680 -10.979 -3.853 1.00 89.94 217 ALA A O 1
ATOM 1646 N N . ALA A 1 218 ? -15.449 -10.582 -6.040 1.00 91.00 218 ALA A N 1
ATOM 1647 C CA . ALA A 1 218 ? -14.479 -9.517 -5.849 1.00 91.00 218 ALA A CA 1
ATOM 1648 C C . ALA A 1 218 ? -15.073 -8.291 -5.126 1.00 91.00 218 ALA A C 1
ATOM 1650 O O . ALA A 1 218 ? -14.365 -7.630 -4.366 1.00 91.00 218 ALA A O 1
ATOM 1651 N N . LEU A 1 219 ? -16.366 -7.986 -5.300 1.00 93.19 219 LEU A N 1
ATOM 1652 C CA . LEU A 1 219 ? -17.040 -6.934 -4.532 1.00 93.19 219 LEU A CA 1
ATOM 1653 C C . LEU A 1 219 ? -17.052 -7.255 -3.035 1.00 93.19 219 LEU A C 1
ATOM 1655 O O . LEU A 1 219 ? -16.871 -6.342 -2.232 1.00 93.19 219 LEU A O 1
ATOM 1659 N N . ASP A 1 220 ? -17.256 -8.516 -2.660 1.00 90.94 220 ASP A N 1
ATOM 1660 C CA . ASP A 1 220 ? -17.196 -8.945 -1.260 1.00 90.94 220 ASP A CA 1
ATOM 1661 C C . ASP A 1 220 ? -15.803 -8.700 -0.690 1.00 90.94 220 ASP A C 1
ATOM 1663 O O . ASP A 1 220 ? -15.675 -7.974 0.292 1.00 90.94 220 ASP A O 1
ATOM 1667 N N . THR A 1 221 ? -14.764 -9.149 -1.399 1.00 89.75 221 THR A N 1
ATOM 1668 C CA . THR A 1 221 ? -13.364 -8.894 -1.035 1.00 89.75 221 THR A CA 1
ATOM 1669 C C . THR A 1 221 ? -13.065 -7.399 -0.904 1.00 89.75 221 THR A C 1
ATOM 1671 O O . THR A 1 221 ? -12.367 -6.979 0.013 1.00 89.75 221 THR A O 1
ATOM 1674 N N . LEU A 1 222 ? -13.610 -6.557 -1.792 1.00 92.25 222 LEU A N 1
ATOM 1675 C CA . LEU A 1 222 ? -13.451 -5.102 -1.707 1.00 92.25 222 LEU A CA 1
ATOM 1676 C C . LEU A 1 222 ? -14.097 -4.542 -0.435 1.00 92.25 222 LEU A C 1
ATOM 1678 O O . LEU A 1 222 ? -13.521 -3.675 0.218 1.00 92.25 222 LEU A O 1
ATOM 1682 N N . VAL A 1 223 ? -15.306 -4.996 -0.099 1.00 93.94 223 VAL A N 1
ATOM 1683 C CA . VAL A 1 223 ? -16.004 -4.570 1.121 1.00 93.94 223 VAL A CA 1
ATOM 1684 C C . VAL A 1 223 ? -15.218 -5.012 2.352 1.00 93.94 223 VAL A C 1
ATOM 1686 O O . VAL A 1 223 ? -14.999 -4.189 3.242 1.00 93.94 223 VAL A O 1
ATOM 1689 N N . ASP A 1 224 ? -14.744 -6.255 2.380 1.00 90.56 224 ASP A N 1
ATOM 1690 C CA . ASP A 1 224 ? -13.959 -6.784 3.492 1.00 90.56 224 ASP A CA 1
ATOM 1691 C C . ASP A 1 224 ? -12.622 -6.063 3.652 1.00 90.56 224 ASP A C 1
ATOM 1693 O O . ASP A 1 224 ? -12.297 -5.671 4.770 1.00 90.56 224 ASP A O 1
ATOM 1697 N N . GLU A 1 225 ? -11.907 -5.757 2.566 1.00 89.31 225 GLU A N 1
ATOM 1698 C CA . GLU A 1 225 ? -10.656 -4.985 2.602 1.00 89.31 225 GLU A CA 1
ATOM 1699 C C . GLU A 1 225 ? -10.863 -3.568 3.175 1.00 89.31 225 GLU A C 1
ATOM 1701 O O . GLU A 1 225 ? -10.033 -3.060 3.939 1.00 89.31 225 GLU A O 1
ATOM 1706 N N . LEU A 1 226 ? -11.990 -2.923 2.852 1.00 91.94 226 LEU A N 1
ATOM 1707 C CA . LEU A 1 226 ? -12.347 -1.623 3.424 1.00 91.94 226 LEU A CA 1
ATOM 1708 C C . LEU A 1 226 ? -12.671 -1.736 4.919 1.00 91.94 226 LEU A C 1
ATOM 1710 O O . LEU A 1 226 ? -12.213 -0.914 5.716 1.00 91.94 226 LEU A O 1
ATOM 1714 N N . LEU A 1 227 ? -13.447 -2.742 5.323 1.00 92.50 227 LEU A N 1
ATOM 1715 C CA . LEU A 1 227 ? -13.781 -2.968 6.732 1.00 92.50 227 LEU A CA 1
ATOM 1716 C C . LEU A 1 227 ? -12.543 -3.322 7.556 1.00 92.50 227 LEU A C 1
ATOM 1718 O O . LEU A 1 227 ? -12.382 -2.808 8.660 1.00 92.50 227 LEU A O 1
ATOM 1722 N N . ASP A 1 228 ? -11.638 -4.115 6.999 1.00 88.44 228 ASP A N 1
ATOM 1723 C CA . ASP A 1 228 ? -10.358 -4.499 7.585 1.00 88.44 228 ASP A CA 1
ATOM 1724 C C . ASP A 1 228 ? -9.543 -3.299 8.050 1.00 88.44 228 ASP A C 1
ATOM 1726 O O . ASP A 1 228 ? -8.978 -3.267 9.155 1.00 88.44 228 ASP A O 1
ATOM 1730 N N . GLY A 1 229 ? -9.476 -2.279 7.203 1.00 86.00 229 GLY A N 1
ATOM 1731 C CA . GLY A 1 229 ? -8.745 -1.081 7.538 1.00 86.00 229 GLY A CA 1
ATOM 1732 C C . GLY A 1 229 ? -9.509 -0.168 8.516 1.00 86.00 229 GLY A C 1
ATOM 1733 O O . GLY A 1 229 ? -8.861 0.420 9.392 1.00 86.00 229 GLY A O 1
ATOM 1734 N N . VAL A 1 230 ? -10.856 -0.171 8.525 1.00 89.75 230 VAL A N 1
ATOM 1735 C CA . VAL A 1 230 ? -11.658 0.427 9.619 1.00 89.75 230 VAL A CA 1
ATOM 1736 C C . VAL A 1 230 ? -11.366 -0.270 10.951 1.00 89.75 230 VAL A C 1
ATOM 1738 O O . VAL A 1 230 ? -11.102 0.410 11.941 1.00 89.75 230 VAL A O 1
ATOM 1741 N N . VAL A 1 231 ? -11.367 -1.603 10.987 1.00 88.88 231 VAL A N 1
ATOM 1742 C CA . VAL A 1 231 ? -11.088 -2.422 12.180 1.00 88.88 231 VAL A CA 1
ATOM 1743 C C . VAL A 1 231 ? -9.673 -2.142 12.699 1.00 88.88 231 VAL A C 1
ATOM 1745 O O . VAL A 1 231 ? -9.457 -1.901 13.887 1.00 88.88 231 VAL A O 1
ATOM 1748 N N . THR A 1 232 ? -8.697 -2.063 11.796 1.00 81.25 232 THR A N 1
ATOM 1749 C CA . THR A 1 232 ? -7.281 -1.937 12.167 1.00 81.25 232 THR A CA 1
ATOM 1750 C C . THR A 1 232 ? -6.882 -0.516 12.562 1.00 81.25 232 THR A C 1
ATOM 1752 O O . THR A 1 232 ? -6.193 -0.312 13.568 1.00 81.25 232 THR A O 1
ATOM 1755 N N . ARG A 1 233 ? -7.273 0.487 11.764 1.00 78.81 233 ARG A N 1
ATOM 1756 C CA . ARG A 1 233 ? -6.853 1.892 11.934 1.00 78.81 233 ARG A CA 1
ATOM 1757 C C . ARG A 1 233 ? -7.892 2.737 12.675 1.00 78.81 233 ARG A C 1
ATOM 1759 O O . ARG A 1 233 ? -7.545 3.767 13.260 1.00 78.81 233 ARG A O 1
ATOM 1766 N N . GLY A 1 234 ? -9.150 2.300 12.693 1.00 83.44 234 GLY A N 1
ATOM 1767 C CA . GLY A 1 234 ? -10.309 3.063 13.164 1.00 83.44 234 GLY A CA 1
ATOM 1768 C C . GLY A 1 234 ? -10.948 3.941 12.083 1.00 83.44 234 GLY A C 1
ATOM 1769 O O . GLY A 1 234 ? -11.962 4.584 12.352 1.00 83.44 234 GLY A O 1
ATOM 1770 N N . PHE A 1 235 ? -10.349 4.010 10.890 1.00 86.44 235 PHE A N 1
ATOM 1771 C CA . PHE A 1 235 ? -10.864 4.768 9.756 1.00 86.44 235 PHE A CA 1
ATOM 1772 C C . PHE A 1 235 ? -10.299 4.257 8.427 1.00 86.44 235 PHE A C 1
ATOM 1774 O O . PHE A 1 235 ? -9.181 3.747 8.386 1.00 86.44 235 PHE A O 1
ATOM 1781 N N . GLU A 1 236 ? -11.034 4.524 7.351 1.00 89.12 236 GLU A N 1
ATOM 1782 C CA . GLU A 1 236 ? -10.585 4.389 5.966 1.00 89.12 236 GLU A CA 1
ATOM 1783 C C . GLU A 1 236 ? -10.378 5.734 5.274 1.00 89.12 236 GLU A C 1
ATOM 1785 O O . GLU A 1 236 ? -10.875 6.770 5.720 1.00 89.12 236 GLU A O 1
ATOM 1790 N N . SER A 1 237 ? -9.615 5.739 4.182 1.00 89.31 237 SER A N 1
ATOM 1791 C CA . SER A 1 237 ? -9.333 6.946 3.400 1.00 89.31 237 SER A CA 1
ATOM 1792 C C . SER A 1 237 ? -9.579 6.729 1.912 1.00 89.31 237 SER A C 1
ATOM 1794 O O . SER A 1 237 ? -9.544 5.603 1.420 1.00 89.31 237 SER A O 1
ATOM 1796 N N . PHE A 1 238 ? -9.761 7.823 1.171 1.00 91.56 238 PHE A N 1
ATOM 1797 C CA . PHE A 1 238 ? -9.870 7.767 -0.289 1.00 91.56 238 PHE A CA 1
ATOM 1798 C C . PHE A 1 238 ? -8.705 7.038 -0.970 1.00 91.56 238 PHE A C 1
ATOM 1800 O O . PHE A 1 238 ? -8.923 6.292 -1.920 1.00 91.56 238 PHE A O 1
ATOM 1807 N N . GLY A 1 239 ? -7.472 7.236 -0.488 1.00 88.69 239 GLY A N 1
ATOM 1808 C CA . GLY A 1 239 ? -6.302 6.554 -1.046 1.00 88.69 239 GLY A CA 1
ATOM 1809 C C . GLY A 1 239 ? -6.417 5.036 -0.912 1.00 88.69 239 GLY A C 1
ATOM 1810 O O . GLY A 1 239 ? -6.192 4.320 -1.881 1.00 88.69 239 GLY A O 1
ATOM 1811 N N . ALA A 1 240 ? -6.861 4.554 0.251 1.00 88.62 240 ALA A N 1
ATOM 1812 C CA . ALA A 1 240 ? -7.078 3.130 0.484 1.00 88.62 240 ALA A CA 1
ATOM 1813 C C . ALA A 1 240 ? -8.245 2.572 -0.346 1.00 88.62 240 ALA A C 1
ATOM 1815 O O . ALA A 1 240 ? -8.090 1.520 -0.957 1.00 88.62 240 ALA A O 1
ATOM 1816 N N . LEU A 1 241 ? -9.359 3.309 -0.461 1.00 93.19 241 LEU A N 1
ATOM 1817 C CA . LEU A 1 241 ? -10.467 2.950 -1.354 1.00 93.19 241 LEU A CA 1
ATOM 1818 C C . LEU A 1 241 ? -10.002 2.796 -2.802 1.00 93.19 241 LEU A C 1
ATOM 1820 O O . LEU A 1 241 ? -10.305 1.803 -3.460 1.00 93.19 241 LEU A O 1
ATOM 1824 N N . ARG A 1 242 ? -9.261 3.782 -3.305 1.00 92.69 242 ARG A N 1
ATOM 1825 C CA . ARG A 1 242 ? -8.721 3.746 -4.659 1.00 92.69 242 ARG A CA 1
ATOM 1826 C C . ARG A 1 242 ? -7.784 2.556 -4.846 1.00 92.69 242 ARG A C 1
ATOM 1828 O O . ARG A 1 242 ? -7.897 1.855 -5.848 1.00 92.69 242 ARG A O 1
ATOM 1835 N N . ASP A 1 243 ? -6.857 2.341 -3.919 1.00 89.44 243 ASP A N 1
ATOM 1836 C CA . ASP A 1 243 ? -5.883 1.254 -4.011 1.00 89.44 243 ASP A CA 1
ATOM 1837 C C . ASP A 1 243 ? -6.574 -0.115 -3.983 1.00 89.44 243 ASP A C 1
ATOM 1839 O O . ASP A 1 243 ? -6.219 -0.987 -4.778 1.00 89.44 243 ASP A O 1
ATOM 1843 N N . ALA A 1 244 ? -7.600 -0.278 -3.143 1.00 90.12 244 ALA A N 1
ATOM 1844 C CA . ALA A 1 244 ? -8.432 -1.474 -3.109 1.00 90.12 244 ALA A CA 1
ATOM 1845 C C . ALA A 1 244 ? -9.112 -1.703 -4.473 1.00 90.12 244 ALA A C 1
ATOM 1847 O O . ALA A 1 244 ? -8.916 -2.748 -5.086 1.00 90.12 244 ALA A O 1
ATOM 1848 N N . VAL A 1 245 ? -9.775 -0.694 -5.055 1.00 92.69 245 VAL A N 1
ATOM 1849 C CA . VAL A 1 245 ? -10.388 -0.794 -6.403 1.00 92.69 245 VAL A CA 1
ATOM 1850 C C . VAL A 1 245 ? -9.342 -1.054 -7.509 1.00 92.69 245 VAL A C 1
ATOM 1852 O O . VAL A 1 245 ? -9.572 -1.835 -8.438 1.00 92.69 245 VAL A O 1
ATOM 1855 N N . SER A 1 246 ? -8.150 -0.450 -7.423 1.00 89.69 246 SER A N 1
ATOM 1856 C CA . SER A 1 246 ? -7.034 -0.673 -8.365 1.00 89.69 246 SER A CA 1
ATOM 1857 C C . SER A 1 246 ? -6.557 -2.132 -8.357 1.00 89.69 246 SER A C 1
ATOM 1859 O O . SER A 1 246 ? -6.196 -2.689 -9.404 1.00 89.69 246 SER A O 1
ATOM 1861 N N . ARG A 1 247 ? -6.588 -2.787 -7.193 1.00 86.25 247 ARG A N 1
ATOM 1862 C CA . ARG A 1 247 ? -6.176 -4.188 -7.027 1.00 86.25 247 ARG A CA 1
ATOM 1863 C C . ARG A 1 247 ? -7.291 -5.193 -7.294 1.00 86.25 247 ARG A C 1
ATOM 1865 O O . ARG A 1 247 ? -6.996 -6.257 -7.826 1.00 86.25 247 ARG A O 1
ATOM 1872 N N . ASN A 1 248 ? -8.528 -4.832 -6.983 1.00 89.19 248 ASN A N 1
ATOM 1873 C CA . ASN A 1 248 ? -9.698 -5.696 -7.056 1.00 89.19 248 ASN A CA 1
ATOM 1874 C C . ASN A 1 248 ? -10.179 -5.934 -8.503 1.00 89.19 248 ASN A C 1
ATOM 1876 O O . ASN A 1 248 ? -9.807 -5.195 -9.419 1.00 89.19 248 ASN A O 1
ATOM 1880 N N . GLN A 1 249 ? -11.010 -6.957 -8.726 1.00 89.31 249 GLN A N 1
ATOM 1881 C CA . GLN A 1 249 ? -11.604 -7.232 -10.037 1.00 89.31 249 GLN A CA 1
ATOM 1882 C C . GLN A 1 249 ? -12.842 -6.386 -10.343 1.00 89.31 249 GLN A C 1
ATOM 1884 O O . GLN A 1 249 ? -13.170 -6.265 -11.518 1.00 89.31 249 GLN A O 1
ATOM 1889 N N . VAL A 1 250 ? -13.487 -5.734 -9.373 1.00 91.69 250 VAL A N 1
ATOM 1890 C CA . VAL A 1 250 ? -14.546 -4.751 -9.659 1.00 91.69 250 VAL A CA 1
ATOM 1891 C C . VAL A 1 250 ? -13.909 -3.456 -10.159 1.00 91.69 250 VAL A C 1
ATOM 1893 O O . VAL A 1 250 ? -13.292 -2.710 -9.399 1.00 91.69 250 VAL A O 1
ATOM 1896 N N . LYS A 1 251 ? -14.032 -3.198 -11.463 1.00 92.19 251 LYS A N 1
ATOM 1897 C CA . LYS A 1 251 ? -13.417 -2.049 -12.140 1.00 92.19 251 LYS A CA 1
ATOM 1898 C C . LYS A 1 251 ? -14.438 -0.970 -12.491 1.00 92.19 251 LYS A C 1
ATOM 1900 O O . LYS A 1 251 ? -15.622 -1.242 -12.651 1.00 92.19 251 LYS A O 1
ATOM 1905 N N . LEU A 1 252 ? -13.957 0.262 -12.646 1.00 92.81 252 LEU A N 1
ATOM 1906 C CA . LEU A 1 252 ? -14.745 1.383 -13.154 1.00 92.81 252 LEU A CA 1
ATOM 1907 C C . LEU A 1 252 ? -15.078 1.154 -14.632 1.00 92.81 252 LEU A C 1
ATOM 1909 O O . LEU A 1 252 ? -14.204 0.779 -15.420 1.00 92.81 252 LEU A O 1
ATOM 1913 N N . ALA A 1 253 ? -16.322 1.428 -15.016 1.00 90.38 253 ALA A N 1
ATOM 1914 C CA . ALA A 1 253 ? -16.685 1.570 -16.420 1.00 90.38 253 ALA A CA 1
ATOM 1915 C C . ALA A 1 253 ? -16.028 2.823 -17.033 1.00 90.38 253 ALA A C 1
ATOM 1917 O O . ALA A 1 253 ? -15.609 3.738 -16.316 1.00 90.38 253 ALA A O 1
ATOM 1918 N N . ASP A 1 254 ? -15.948 2.861 -18.363 1.00 88.56 254 ASP A N 1
ATOM 1919 C CA . ASP A 1 254 ? -15.529 4.062 -19.089 1.00 88.56 254 ASP A CA 1
ATOM 1920 C C . ASP A 1 254 ? -16.537 5.197 -18.857 1.00 88.56 254 ASP A C 1
ATOM 1922 O O . ASP A 1 254 ? -17.726 4.962 -18.626 1.00 88.56 254 ASP A O 1
ATOM 1926 N N . LEU A 1 255 ? -16.055 6.439 -18.902 1.00 86.75 255 LEU A N 1
ATOM 1927 C CA . LEU A 1 255 ? -16.894 7.610 -18.673 1.00 86.75 255 LEU A CA 1
ATOM 1928 C C . LEU A 1 255 ? -17.945 7.729 -19.778 1.00 86.75 255 LEU A C 1
ATOM 1930 O O . LEU A 1 255 ? -17.618 7.739 -20.965 1.00 86.75 255 LEU A O 1
ATOM 1934 N N . SER A 1 256 ? -19.198 7.918 -19.374 1.00 81.94 256 SER A N 1
ATOM 1935 C CA . SER A 1 256 ? -20.326 8.102 -20.296 1.00 81.94 256 SER A CA 1
ATOM 1936 C C . SER A 1 256 ? -20.325 9.465 -21.010 1.00 81.94 256 SER A C 1
ATOM 1938 O O . SER A 1 256 ? -20.954 9.616 -22.056 1.00 81.94 256 SER A O 1
ATOM 1940 N N . GLY A 1 257 ? -19.607 10.467 -20.479 1.00 78.06 257 GLY A N 1
ATOM 1941 C CA . GLY A 1 257 ? -19.452 11.786 -21.103 1.00 78.06 257 GLY A CA 1
ATOM 1942 C C . GLY A 1 257 ? -18.914 12.883 -20.173 1.00 78.06 257 GLY A C 1
ATOM 1943 O O . GLY A 1 257 ? -18.481 12.633 -19.048 1.00 78.06 257 GLY A O 1
ATOM 1944 N N . VAL A 1 258 ? -18.968 14.139 -20.641 1.00 76.81 258 VAL A N 1
ATOM 1945 C CA . VAL A 1 258 ? -18.442 15.329 -19.928 1.00 76.81 258 VAL A CA 1
ATOM 1946 C C . VAL A 1 258 ? -19.188 15.605 -18.615 1.00 76.81 258 VAL A C 1
ATOM 1948 O O . VAL A 1 258 ? -18.585 16.058 -17.642 1.00 76.81 258 VAL A O 1
ATOM 1951 N N . GLY A 1 259 ? -20.485 15.289 -18.550 1.00 78.38 259 GLY A N 1
ATOM 1952 C CA . GLY A 1 259 ? -21.273 15.426 -17.321 1.00 78.38 259 GLY A CA 1
ATOM 1953 C C . GLY A 1 259 ? -20.727 14.563 -16.179 1.00 78.38 259 GLY A C 1
ATOM 1954 O O . GLY A 1 259 ? -20.631 15.027 -15.044 1.00 78.38 259 GLY A O 1
ATOM 1955 N N . GLU A 1 260 ? -20.280 13.343 -16.486 1.00 83.12 260 GLU A N 1
ATOM 1956 C CA . GLU A 1 260 ? -19.667 12.443 -15.507 1.00 83.12 260 GLU A CA 1
ATOM 1957 C C . GLU A 1 260 ? -18.256 12.896 -15.109 1.00 83.12 260 GLU A C 1
ATOM 1959 O O . GLU A 1 260 ? -17.876 12.790 -13.944 1.00 83.12 260 GLU A O 1
ATOM 1964 N N . LEU A 1 261 ? -17.511 13.509 -16.032 1.00 79.19 261 LEU A N 1
ATOM 1965 C CA . LEU A 1 261 ? -16.211 14.114 -15.733 1.00 79.19 261 LEU A CA 1
ATOM 1966 C C . LEU A 1 261 ? -16.327 15.276 -14.723 1.00 79.19 261 LEU A C 1
ATOM 1968 O O . LEU A 1 261 ? -15.527 15.379 -13.789 1.00 79.19 261 LEU A O 1
ATOM 1972 N N . LEU A 1 262 ? -17.339 16.138 -14.877 1.00 78.44 262 LEU A N 1
ATOM 1973 C CA . LEU A 1 262 ? -17.588 17.273 -13.975 1.00 78.44 262 LEU A CA 1
ATOM 1974 C C . LEU A 1 262 ? -18.237 16.837 -12.652 1.00 78.44 262 LEU A C 1
ATOM 1976 O O . LEU A 1 262 ? -17.862 17.321 -11.576 1.00 78.44 262 LEU A O 1
ATOM 1980 N N . GLY A 1 263 ? -19.194 15.909 -12.730 1.00 76.56 263 GLY A N 1
ATOM 1981 C CA . GLY A 1 263 ? -19.923 15.351 -11.592 1.00 76.56 263 GLY A CA 1
ATOM 1982 C C . GLY A 1 263 ? -19.098 14.385 -10.739 1.00 76.56 263 GLY A C 1
ATOM 1983 O O . GLY A 1 263 ? -19.402 14.215 -9.556 1.00 76.56 263 GLY A O 1
ATOM 1984 N N . GLY A 1 264 ? -18.028 13.821 -11.300 1.00 83.69 264 GLY A N 1
ATOM 1985 C CA . GLY A 1 264 ? -17.163 12.808 -10.703 1.00 83.69 264 GLY A CA 1
ATOM 1986 C C . GLY A 1 264 ? -17.537 11.390 -11.143 1.00 83.69 264 GLY A C 1
ATOM 1987 O O . GLY A 1 264 ? -18.719 11.030 -11.165 1.00 83.69 264 GLY A O 1
ATOM 1988 N N . ASP A 1 265 ? -16.509 10.593 -11.444 1.00 90.25 265 ASP A N 1
ATOM 1989 C CA . ASP A 1 265 ? -16.609 9.170 -11.786 1.00 90.25 265 ASP A CA 1
ATOM 1990 C C . ASP A 1 265 ? -17.174 8.326 -10.624 1.00 90.25 265 ASP A C 1
ATOM 1992 O O . ASP A 1 265 ? -17.467 8.833 -9.532 1.00 90.25 265 ASP A O 1
ATOM 1996 N N . ALA A 1 266 ? -17.349 7.020 -10.843 1.00 92.12 266 ALA A N 1
ATOM 1997 C CA . ALA A 1 266 ? -17.896 6.143 -9.808 1.00 92.12 266 ALA A CA 1
ATOM 1998 C C . ALA A 1 266 ? -17.022 6.101 -8.538 1.00 92.12 266 ALA A C 1
ATOM 2000 O O . ALA A 1 266 ? -17.565 5.992 -7.440 1.00 92.12 266 ALA A O 1
ATOM 2001 N N . LEU A 1 267 ? -15.704 6.300 -8.646 1.00 94.06 267 LEU A N 1
ATOM 2002 C CA . LEU A 1 267 ? -14.814 6.370 -7.485 1.00 94.06 267 LEU A CA 1
ATOM 2003 C C . LEU A 1 267 ? -15.062 7.640 -6.651 1.00 94.06 267 LEU A C 1
ATOM 2005 O O . LEU A 1 267 ? -15.188 7.569 -5.430 1.00 94.06 267 LEU A O 1
ATOM 2009 N N . LEU A 1 268 ? -15.211 8.804 -7.289 1.00 93.56 268 LEU A N 1
ATOM 2010 C CA . LEU A 1 268 ? -15.535 10.065 -6.608 1.00 93.56 268 LEU A CA 1
ATOM 2011 C C . LEU A 1 268 ? -16.971 10.099 -6.062 1.00 93.56 268 LEU A C 1
ATOM 2013 O O . LEU A 1 268 ? -17.274 10.807 -5.094 1.00 93.56 268 LEU A O 1
ATOM 2017 N N . ARG A 1 269 ? -17.896 9.356 -6.676 1.00 93.69 269 ARG A N 1
ATOM 2018 C CA . ARG A 1 269 ? -19.228 9.117 -6.100 1.00 93.69 269 ARG A CA 1
ATOM 2019 C C . ARG A 1 269 ? -19.143 8.205 -4.876 1.00 93.69 269 ARG A C 1
ATOM 2021 O O . ARG A 1 269 ? -19.803 8.509 -3.880 1.00 93.69 269 ARG A O 1
ATOM 2028 N N . ALA A 1 270 ? -18.313 7.163 -4.918 1.00 95.00 270 ALA A N 1
ATOM 2029 C CA . ALA A 1 270 ? -18.083 6.267 -3.788 1.00 95.00 270 ALA A CA 1
ATOM 2030 C C . ALA A 1 270 ? -17.451 7.019 -2.610 1.00 95.00 270 ALA A C 1
ATOM 2032 O O . ALA A 1 270 ? -17.954 6.900 -1.499 1.00 95.00 270 ALA A O 1
ATOM 2033 N N . ASP A 1 271 ? -16.461 7.886 -2.855 1.00 95.19 271 ASP A N 1
ATOM 2034 C CA . ASP A 1 271 ? -15.843 8.744 -1.830 1.00 95.19 271 ASP A CA 1
ATOM 2035 C C . ASP A 1 271 ? -16.881 9.578 -1.064 1.00 95.19 271 ASP A C 1
ATOM 2037 O O . ASP A 1 271 ? -16.923 9.589 0.169 1.00 95.19 271 ASP A O 1
ATOM 2041 N N . ARG A 1 272 ? -17.788 10.237 -1.796 1.00 92.94 272 ARG A N 1
ATOM 2042 C CA . ARG A 1 272 ? -18.856 11.041 -1.189 1.00 92.94 272 ARG A CA 1
ATOM 2043 C C . ARG A 1 272 ? -19.846 10.190 -0.400 1.00 92.94 272 ARG A C 1
ATOM 2045 O O . ARG A 1 272 ? -20.216 10.588 0.701 1.00 92.94 272 ARG A O 1
ATOM 2052 N N . ARG A 1 273 ? -20.265 9.038 -0.934 1.00 94.38 273 ARG A N 1
ATOM 2053 C CA . ARG A 1 273 ? -21.229 8.145 -0.268 1.00 94.38 273 ARG A CA 1
ATOM 2054 C C . ARG A 1 273 ? -20.631 7.482 0.971 1.00 94.38 273 ARG A C 1
ATOM 2056 O O . ARG A 1 273 ? -21.248 7.518 2.033 1.00 94.38 273 ARG A O 1
ATOM 2063 N N . LEU A 1 274 ? -19.410 6.963 0.884 1.00 94.50 274 LEU A N 1
ATOM 2064 C CA . LEU A 1 274 ? -18.707 6.378 2.027 1.00 94.50 274 LEU A CA 1
ATOM 2065 C C . LEU A 1 274 ? -18.490 7.411 3.128 1.00 94.50 274 LEU A C 1
ATOM 2067 O O . LEU A 1 274 ? -18.736 7.114 4.288 1.00 94.50 274 LEU A O 1
ATOM 2071 N N . ALA A 1 275 ? -18.171 8.656 2.786 1.00 90.75 275 ALA A N 1
ATOM 2072 C CA . ALA A 1 275 ? -18.066 9.723 3.776 1.00 90.75 275 ALA A CA 1
ATOM 2073 C C . ALA A 1 275 ? -19.378 10.086 4.483 1.00 90.75 275 ALA A C 1
ATOM 2075 O O . ALA A 1 275 ? -19.335 10.657 5.571 1.00 90.75 275 ALA A O 1
ATOM 2076 N N . THR A 1 276 ? -20.529 9.811 3.861 1.00 88.19 276 THR A N 1
ATOM 2077 C CA . THR A 1 276 ? -21.842 10.001 4.496 1.00 88.19 276 THR A CA 1
ATOM 2078 C C . THR A 1 276 ? -22.274 8.811 5.342 1.00 88.19 276 THR A C 1
ATOM 2080 O O . THR A 1 276 ? -22.998 8.997 6.311 1.00 88.19 276 THR A O 1
ATOM 2083 N N . VAL A 1 277 ? -21.849 7.606 4.968 1.00 90.00 277 VAL A N 1
ATOM 2084 C CA . VAL A 1 277 ? -22.289 6.344 5.570 1.00 90.00 277 VAL A CA 1
ATOM 2085 C C . VAL A 1 277 ? -21.355 5.912 6.709 1.00 90.00 277 VAL A C 1
ATOM 2087 O O . VAL A 1 277 ? -21.782 5.559 7.810 1.00 90.00 277 VAL A O 1
ATOM 2090 N N . LEU A 1 278 ? -20.047 6.004 6.481 1.00 88.75 278 LEU A N 1
ATOM 2091 C CA . LEU A 1 278 ? -18.997 5.747 7.463 1.00 88.75 278 LEU A CA 1
ATOM 2092 C C . LEU A 1 278 ? -18.664 7.030 8.232 1.00 88.75 278 LEU A C 1
ATOM 2094 O O . LEU A 1 278 ? -17.521 7.491 8.275 1.00 88.75 278 LEU A O 1
ATOM 2098 N N . ASP A 1 279 ? -19.684 7.623 8.849 1.00 84.25 279 ASP A N 1
ATOM 2099 C CA . ASP A 1 279 ? -19.577 8.894 9.557 1.00 84.25 279 ASP A CA 1
ATOM 2100 C C . ASP A 1 279 ? -18.493 8.859 10.641 1.00 84.25 279 ASP A C 1
ATOM 2102 O O . ASP A 1 279 ? -18.624 8.220 11.685 1.00 84.25 279 ASP A O 1
ATOM 2106 N N . GLY A 1 280 ? -17.396 9.575 10.375 1.00 80.94 280 GLY A N 1
ATOM 2107 C CA . GLY A 1 280 ? -16.237 9.663 11.260 1.00 80.94 280 GLY A CA 1
ATOM 2108 C C . GLY A 1 280 ? -15.253 8.492 11.168 1.00 80.94 280 GLY A C 1
ATOM 2109 O O . GLY A 1 280 ? -14.180 8.628 11.755 1.00 80.94 280 GLY A O 1
ATOM 2110 N N . ALA A 1 281 ? -15.596 7.429 10.431 1.00 87.44 281 ALA A N 1
ATOM 2111 C CA . ALA A 1 281 ? -14.770 6.256 10.120 1.00 87.44 281 ALA A CA 1
ATOM 2112 C C . ALA A 1 281 ? -14.282 6.235 8.653 1.00 87.44 281 ALA A C 1
ATOM 2114 O O . ALA A 1 281 ? -13.619 5.294 8.236 1.00 87.44 281 ALA A O 1
ATOM 2115 N N . TYR A 1 282 ? -14.578 7.274 7.867 1.00 90.69 282 TYR A N 1
ATOM 2116 C CA . TYR A 1 282 ? -14.032 7.475 6.525 1.00 90.69 282 TYR A CA 1
ATOM 2117 C C . TYR A 1 282 ? -13.555 8.917 6.329 1.00 90.69 282 TYR A C 1
ATOM 2119 O O . TYR A 1 282 ? -14.211 9.878 6.750 1.00 90.69 282 TYR A O 1
ATOM 2127 N N . ARG A 1 283 ? -12.402 9.075 5.678 1.00 87.25 283 ARG A N 1
ATOM 2128 C CA . ARG A 1 283 ? -11.788 10.359 5.340 1.00 87.25 283 ARG A CA 1
ATOM 2129 C C . ARG A 1 283 ? -11.851 10.588 3.832 1.00 87.25 283 ARG A C 1
ATOM 2131 O O . ARG A 1 283 ? -11.208 9.879 3.061 1.00 87.25 283 ARG A O 1
ATOM 2138 N N . GLN A 1 284 ? -12.573 11.641 3.458 1.00 89.56 284 GLN A N 1
ATOM 2139 C CA . GLN A 1 284 ? -12.695 12.098 2.075 1.00 89.56 284 GLN A CA 1
ATOM 2140 C C . GLN A 1 284 ? -11.356 12.483 1.458 1.00 89.56 284 GLN A C 1
ATOM 2142 O O . GLN A 1 284 ? -10.419 12.899 2.152 1.00 89.56 284 GLN A O 1
ATOM 2147 N N . ALA A 1 285 ? -11.312 12.402 0.132 1.00 88.06 285 ALA A N 1
ATOM 2148 C CA . ALA A 1 285 ? -10.177 12.846 -0.650 1.00 88.06 285 ALA A CA 1
ATOM 2149 C C . ALA A 1 285 ? -9.898 14.350 -0.435 1.00 88.06 285 ALA A C 1
ATOM 2151 O O . ALA A 1 285 ? -10.805 15.179 -0.573 1.00 88.06 285 ALA A O 1
ATOM 2152 N N . PRO A 1 286 ? -8.647 14.753 -0.155 1.00 87.88 286 PRO A N 1
ATOM 2153 C CA . PRO A 1 286 ? -8.253 16.148 -0.274 1.00 87.88 286 PRO A CA 1
ATOM 2154 C C . PRO A 1 286 ? -8.365 16.616 -1.734 1.00 87.88 286 PRO A C 1
ATOM 2156 O O . PRO A 1 286 ? -8.288 15.824 -2.674 1.00 87.88 286 PRO A O 1
ATOM 2159 N N . PHE A 1 287 ? -8.496 17.930 -1.927 1.00 85.19 287 PHE A N 1
ATOM 2160 C CA . PHE A 1 287 ? -8.733 18.545 -3.241 1.00 85.19 287 PHE A CA 1
ATOM 2161 C C . PHE A 1 287 ? -7.743 18.108 -4.336 1.00 85.19 287 PHE A C 1
ATOM 2163 O O . PHE A 1 287 ? -8.147 17.948 -5.483 1.00 85.19 287 PHE A O 1
ATOM 2170 N N . TYR A 1 288 ? -6.466 17.896 -3.996 1.00 84.19 288 TYR A N 1
ATOM 2171 C CA . TYR A 1 288 ? -5.452 17.508 -4.970 1.00 84.19 288 TYR A CA 1
ATOM 2172 C C . TYR A 1 288 ? -5.691 16.085 -5.480 1.00 84.19 288 TYR A C 1
ATOM 2174 O O . TYR A 1 288 ? -5.564 15.863 -6.676 1.00 84.19 288 TYR A O 1
ATOM 2182 N N . LEU A 1 289 ? -6.134 15.148 -4.628 1.00 87.56 289 LEU A N 1
ATOM 2183 C CA . LEU A 1 289 ? -6.532 13.802 -5.059 1.00 87.56 289 LEU A CA 1
ATOM 2184 C C . LEU A 1 289 ? -7.810 13.834 -5.904 1.00 87.56 289 LEU A C 1
ATOM 2186 O O . LEU A 1 289 ? -7.898 13.119 -6.898 1.00 87.56 289 LEU A O 1
ATOM 2190 N N . LEU A 1 290 ? -8.769 14.705 -5.570 1.00 88.56 290 LEU A N 1
ATOM 2191 C CA . LEU A 1 290 ? -9.975 14.909 -6.384 1.00 88.56 290 LEU A CA 1
ATOM 2192 C C . LEU A 1 290 ? -9.632 15.438 -7.783 1.00 88.56 290 LEU A C 1
ATOM 2194 O O . LEU A 1 290 ? -10.118 14.914 -8.786 1.00 88.56 290 LEU A O 1
ATOM 2198 N N . ALA A 1 291 ? -8.793 16.474 -7.853 1.00 87.25 291 ALA A N 1
ATOM 2199 C CA . ALA A 1 291 ? -8.338 17.064 -9.108 1.00 87.25 291 ALA A CA 1
ATOM 2200 C C . ALA A 1 291 ? -7.541 16.050 -9.937 1.00 87.25 291 ALA A C 1
ATOM 2202 O O . ALA A 1 291 ? -7.774 15.912 -11.136 1.00 87.25 291 ALA A O 1
ATOM 2203 N N . MET A 1 292 ? -6.662 15.293 -9.282 1.00 86.94 292 MET A N 1
ATOM 2204 C CA . MET A 1 292 ? -5.872 14.231 -9.896 1.00 86.94 292 MET A CA 1
ATOM 2205 C C . MET A 1 292 ? -6.732 13.115 -10.475 1.00 86.94 292 MET A C 1
ATOM 2207 O O . MET A 1 292 ? -6.533 12.736 -11.629 1.00 86.94 292 MET A O 1
ATOM 2211 N N . GLN A 1 293 ? -7.717 12.627 -9.717 1.00 90.31 293 GLN A N 1
ATOM 2212 C CA . GLN A 1 293 ? -8.633 11.604 -10.208 1.00 90.31 293 GLN A CA 1
ATOM 2213 C C . GLN A 1 293 ? -9.357 12.096 -11.464 1.00 90.31 293 GLN A C 1
ATOM 2215 O O . GLN A 1 293 ? -9.330 11.410 -12.483 1.00 90.31 293 GLN A O 1
ATOM 2220 N N . ARG A 1 294 ? -9.895 13.324 -11.443 1.00 89.56 294 ARG A N 1
ATOM 2221 C CA . ARG A 1 294 ? -10.567 13.938 -12.603 1.00 89.56 294 ARG A CA 1
ATOM 2222 C C . ARG A 1 294 ? -9.648 14.079 -13.816 1.00 89.56 294 ARG A C 1
ATOM 2224 O O . ARG A 1 294 ? -10.044 13.708 -14.914 1.00 89.56 294 ARG A O 1
ATOM 2231 N N . LEU A 1 295 ? -8.426 14.579 -13.625 1.00 87.44 295 LEU A N 1
ATOM 2232 C CA . LEU A 1 295 ? -7.443 14.730 -14.704 1.00 87.44 295 LEU A CA 1
ATOM 2233 C C . LEU A 1 295 ? -7.076 13.376 -15.319 1.00 87.44 295 LEU A C 1
ATOM 2235 O O . LEU A 1 295 ? -7.079 13.224 -16.539 1.00 87.44 295 LEU A O 1
ATOM 2239 N N . SER A 1 296 ? -6.815 12.373 -14.481 1.00 88.06 296 SER A N 1
ATOM 2240 C CA . SER A 1 296 ? -6.475 11.026 -14.947 1.00 88.06 296 SER A CA 1
ATOM 2241 C C . SER A 1 296 ? -7.643 10.331 -15.652 1.00 88.06 296 SER A C 1
ATOM 2243 O O . SER A 1 296 ? -7.427 9.590 -16.609 1.00 88.06 296 SER A O 1
ATOM 2245 N N . ALA A 1 297 ? -8.883 10.618 -15.247 1.00 88.88 297 ALA A N 1
ATOM 2246 C CA . ALA A 1 297 ? -10.079 10.063 -15.866 1.00 88.88 297 ALA A CA 1
ATOM 2247 C C . ALA A 1 297 ? -10.228 10.492 -17.335 1.00 88.88 297 ALA A C 1
ATOM 2249 O O . ALA A 1 297 ? -10.685 9.698 -18.154 1.00 88.88 297 ALA A O 1
ATOM 2250 N N . VAL A 1 298 ? -9.752 11.689 -17.705 1.00 89.19 298 VAL A N 1
ATOM 2251 C CA . VAL A 1 298 ? -9.698 12.133 -19.111 1.00 89.19 298 VAL A CA 1
ATOM 2252 C C . VAL A 1 298 ? -8.783 11.230 -19.934 1.00 89.19 298 VAL A C 1
ATOM 2254 O O . VAL A 1 298 ? -9.153 10.808 -21.026 1.00 89.19 298 VAL A O 1
ATOM 2257 N N . GLY A 1 299 ? -7.593 10.923 -19.413 1.00 87.00 299 GLY A N 1
ATOM 2258 C CA . GLY A 1 299 ? -6.608 10.092 -20.102 1.00 87.00 299 GLY A CA 1
ATOM 2259 C C . GLY A 1 299 ? -6.940 8.602 -20.087 1.00 87.00 299 GLY A C 1
ATOM 2260 O O . GLY A 1 299 ? -6.566 7.897 -21.013 1.00 87.00 299 GLY A O 1
ATOM 2261 N N . PHE A 1 300 ? -7.611 8.093 -19.052 1.00 90.31 300 PHE A N 1
ATOM 2262 C CA . PHE A 1 300 ? -7.750 6.643 -18.843 1.00 90.31 300 PHE A CA 1
ATOM 2263 C C . PHE A 1 300 ? -9.179 6.127 -18.992 1.00 90.31 300 PHE A C 1
ATOM 2265 O O . PHE A 1 300 ? -9.355 4.976 -19.391 1.00 90.31 300 PHE A O 1
ATOM 2272 N N . GLY A 1 301 ? -10.174 6.962 -18.691 1.00 87.19 301 GLY A N 1
ATOM 2273 C CA . GLY A 1 301 ? -11.596 6.622 -18.708 1.00 87.19 301 GLY A CA 1
ATOM 2274 C C . GLY A 1 301 ? -12.322 6.994 -19.999 1.00 87.19 301 GLY A C 1
ATOM 2275 O O . GLY A 1 301 ? -13.455 6.566 -20.184 1.00 87.19 301 GLY A O 1
ATOM 2276 N N . LEU A 1 302 ? -11.692 7.760 -20.900 1.00 90.31 302 LEU A N 1
ATOM 2277 C CA . LEU A 1 302 ? -12.215 8.044 -22.240 1.00 90.31 302 LEU A CA 1
ATOM 2278 C C . LEU A 1 302 ? -11.433 7.257 -23.304 1.00 90.31 302 LEU A C 1
ATOM 2280 O O . LEU A 1 302 ? -10.199 7.283 -23.272 1.00 90.31 302 LEU A O 1
ATOM 2284 N N . PRO A 1 303 ? -12.095 6.648 -24.307 1.00 90.25 303 PRO A N 1
ATOM 2285 C CA . PRO A 1 303 ? -11.414 5.896 -25.364 1.00 90.25 303 PRO A CA 1
ATOM 2286 C C . PRO A 1 303 ? -10.356 6.712 -26.120 1.00 90.25 303 PRO A C 1
ATOM 2288 O O . PRO A 1 303 ? -9.241 6.236 -26.331 1.00 90.25 303 PRO A O 1
ATOM 2291 N N . LEU A 1 304 ? -10.668 7.965 -26.475 1.00 90.62 304 LEU A N 1
ATOM 2292 C CA . LEU A 1 304 ? -9.727 8.850 -27.171 1.00 90.62 304 LEU A CA 1
ATOM 2293 C C . LEU A 1 304 ? -8.542 9.243 -26.277 1.00 90.62 304 LEU A C 1
ATOM 2295 O O . LEU A 1 304 ? -7.395 9.191 -26.715 1.00 90.62 304 LEU A O 1
ATOM 2299 N N . GLY A 1 305 ? -8.801 9.598 -25.015 1.00 90.62 305 GLY A N 1
ATOM 2300 C CA . GLY A 1 305 ? -7.740 9.919 -24.058 1.00 90.62 305 GLY A CA 1
ATOM 2301 C C . GLY A 1 305 ? -6.803 8.735 -23.823 1.00 90.62 305 GLY A C 1
ATOM 2302 O O . GLY A 1 305 ? -5.581 8.903 -23.771 1.00 90.62 305 GLY A O 1
ATOM 2303 N N . ARG A 1 306 ? -7.365 7.523 -23.780 1.00 91.69 306 ARG A N 1
ATOM 2304 C CA . ARG A 1 306 ? -6.616 6.272 -23.637 1.00 91.69 306 ARG A CA 1
ATOM 2305 C C . ARG A 1 306 ? -5.750 6.002 -24.854 1.00 91.69 306 ARG A C 1
ATOM 2307 O O . ARG A 1 306 ? -4.573 5.682 -24.697 1.00 91.69 306 ARG A O 1
ATOM 2314 N N . ALA A 1 307 ? -6.303 6.187 -26.051 1.00 92.19 307 ALA A N 1
ATOM 2315 C CA . ALA A 1 307 ? -5.560 6.072 -27.298 1.00 92.19 307 ALA A CA 1
ATOM 2316 C C . ALA A 1 307 ? -4.381 7.061 -27.343 1.00 92.19 307 ALA A C 1
ATOM 2318 O O . ALA A 1 307 ? -3.256 6.657 -27.629 1.00 92.19 307 ALA A O 1
ATOM 2319 N N . ILE A 1 308 ? -4.595 8.329 -26.972 1.00 93.50 308 ILE A N 1
ATOM 2320 C CA . ILE A 1 308 ? -3.521 9.335 -26.888 1.00 93.50 308 ILE A CA 1
ATOM 2321 C C . ILE A 1 308 ? -2.463 8.915 -25.859 1.00 93.50 308 ILE A C 1
ATOM 2323 O O . ILE A 1 308 ? -1.263 9.011 -26.115 1.00 93.50 308 ILE A O 1
ATOM 2327 N N . THR A 1 309 ? -2.889 8.404 -24.705 1.00 91.38 309 THR A N 1
ATOM 2328 C CA . THR A 1 309 ? -1.977 7.963 -23.647 1.00 91.38 309 THR A CA 1
ATOM 2329 C C . THR A 1 309 ? -1.097 6.803 -24.115 1.00 91.38 309 THR A C 1
ATOM 2331 O O . THR A 1 309 ? 0.125 6.881 -24.000 1.00 91.38 309 THR A O 1
ATOM 2334 N N . LEU A 1 310 ? -1.694 5.743 -24.666 1.00 90.75 310 LEU A N 1
ATOM 2335 C CA . LEU A 1 310 ? -0.983 4.521 -25.052 1.00 90.75 310 LEU A CA 1
ATOM 2336 C C . LEU A 1 310 ? -0.142 4.680 -26.314 1.00 90.75 310 LEU A C 1
ATOM 2338 O O . LEU A 1 310 ? 0.950 4.117 -26.392 1.00 90.75 310 LEU A O 1
ATOM 2342 N N . HIS A 1 311 ? -0.637 5.425 -27.303 1.00 93.25 311 HIS A N 1
ATOM 2343 C CA . HIS A 1 311 ? 0.015 5.508 -28.605 1.00 93.25 311 HIS A CA 1
ATOM 2344 C C . HIS A 1 311 ? 0.939 6.720 -28.751 1.00 93.25 311 HIS A C 1
ATOM 2346 O O . HIS A 1 311 ? 1.853 6.660 -29.569 1.00 93.25 311 HIS A O 1
ATOM 2352 N N . LEU A 1 312 ? 0.751 7.788 -27.964 1.00 93.75 312 LEU A N 1
ATOM 2353 C CA . LEU A 1 312 ? 1.541 9.017 -28.083 1.00 93.75 312 LEU A CA 1
ATOM 2354 C C . LEU A 1 312 ? 2.310 9.358 -26.800 1.00 93.75 312 LEU A C 1
ATOM 2356 O O . LEU A 1 312 ? 3.541 9.409 -26.814 1.00 93.75 312 LEU A O 1
ATOM 2360 N N . LEU A 1 313 ? 1.609 9.586 -25.686 1.00 91.06 313 LEU A N 1
ATOM 2361 C CA . LEU A 1 313 ? 2.239 10.117 -24.471 1.00 91.06 313 LEU A CA 1
ATOM 2362 C C . LEU A 1 313 ? 3.204 9.117 -23.828 1.00 91.06 313 LEU A C 1
ATOM 2364 O O . LEU A 1 313 ? 4.337 9.480 -23.520 1.00 91.06 313 LEU A O 1
ATOM 2368 N N . LEU A 1 314 ? 2.787 7.861 -23.646 1.00 89.56 314 LEU A N 1
ATOM 2369 C CA . LEU A 1 314 ? 3.613 6.843 -22.998 1.00 89.56 314 LEU A CA 1
ATOM 2370 C C . LEU A 1 314 ? 4.879 6.518 -23.816 1.00 89.56 314 LEU A C 1
ATOM 2372 O O . LEU A 1 314 ? 5.964 6.565 -23.235 1.00 89.56 314 LEU A O 1
ATOM 2376 N N . PRO A 1 315 ? 4.812 6.244 -25.136 1.00 94.75 315 PRO A N 1
ATOM 2377 C CA . PRO A 1 315 ? 5.999 5.850 -25.888 1.00 94.75 315 PRO A CA 1
ATOM 2378 C C . PRO A 1 315 ? 6.945 7.020 -26.155 1.00 94.75 315 PRO A C 1
ATOM 2380 O O . PRO A 1 315 ? 8.134 6.932 -25.857 1.00 94.75 315 PRO A O 1
ATOM 2383 N N . PHE A 1 316 ? 6.432 8.139 -26.673 1.00 94.56 316 PHE A N 1
ATOM 2384 C CA . PHE A 1 316 ? 7.273 9.265 -27.083 1.00 94.56 316 PHE A CA 1
ATOM 2385 C C . PHE A 1 316 ? 7.619 10.186 -25.913 1.00 94.56 316 PHE A C 1
ATOM 2387 O O . PHE A 1 316 ? 8.763 10.623 -25.802 1.00 94.56 316 PHE A O 1
ATOM 2394 N N . GLY A 1 317 ? 6.675 10.430 -24.999 1.00 89.19 317 GLY A N 1
ATOM 2395 C CA . GLY A 1 317 ? 6.954 11.152 -23.755 1.00 89.19 317 GLY A CA 1
ATOM 2396 C C . GLY A 1 317 ? 7.892 10.363 -22.839 1.00 89.19 317 GLY A C 1
ATOM 2397 O O . GLY A 1 317 ? 8.836 10.935 -22.294 1.00 89.19 317 GLY A O 1
ATOM 2398 N N . GLY A 1 318 ? 7.707 9.041 -22.740 1.00 87.19 318 GLY A N 1
ATOM 2399 C CA . GLY A 1 318 ? 8.621 8.147 -22.023 1.00 87.19 318 GLY A CA 1
ATOM 2400 C C . GLY A 1 318 ? 10.027 8.119 -22.630 1.00 87.19 318 GLY A C 1
ATOM 2401 O O . GLY A 1 318 ? 11.005 8.264 -21.899 1.00 87.19 318 GLY A O 1
ATOM 2402 N N . ALA A 1 319 ? 10.144 8.012 -23.960 1.00 91.38 319 ALA A N 1
ATOM 2403 C CA . ALA A 1 319 ? 11.430 8.085 -24.658 1.00 91.38 319 ALA A CA 1
ATOM 2404 C C . ALA A 1 319 ? 12.130 9.434 -24.449 1.00 91.38 319 ALA A C 1
ATOM 2406 O O . ALA A 1 319 ? 13.329 9.470 -24.173 1.00 91.38 319 ALA A O 1
ATOM 2407 N N . TRP A 1 320 ? 11.389 10.541 -24.548 1.00 89.00 320 TRP A N 1
ATOM 2408 C CA . TRP A 1 320 ? 11.922 11.879 -24.297 1.00 89.00 320 TRP A CA 1
ATOM 2409 C C . TRP A 1 320 ? 12.450 12.009 -22.866 1.00 89.00 320 TRP A C 1
ATOM 2411 O O . TRP A 1 320 ? 13.583 12.449 -22.668 1.00 89.00 320 TRP A O 1
ATOM 2421 N N . LEU A 1 321 ? 11.668 11.557 -21.879 1.00 83.62 321 LEU A N 1
ATOM 2422 C CA . LEU A 1 321 ? 12.060 11.585 -20.472 1.00 83.62 321 LEU A CA 1
ATOM 2423 C C . LEU A 1 321 ? 13.298 10.719 -20.213 1.00 83.62 321 LEU A C 1
ATOM 2425 O O . LEU A 1 321 ? 14.183 11.129 -19.466 1.00 83.62 321 LEU A O 1
ATOM 2429 N N . MET A 1 322 ? 13.383 9.546 -20.846 1.00 85.12 322 MET A N 1
ATOM 2430 C CA . MET A 1 322 ? 14.531 8.645 -20.739 1.00 85.12 322 MET A CA 1
ATOM 2431 C C . MET A 1 322 ? 15.806 9.290 -21.290 1.00 85.12 322 MET A C 1
ATOM 2433 O O . MET A 1 322 ? 16.820 9.317 -20.596 1.00 85.12 322 MET A O 1
ATOM 2437 N N . TRP A 1 323 ? 15.759 9.842 -22.507 1.00 87.00 323 TRP A N 1
ATOM 2438 C CA . TRP A 1 323 ? 16.919 10.484 -23.132 1.00 87.00 323 TRP A CA 1
ATOM 2439 C C . TRP A 1 323 ? 17.363 11.734 -22.380 1.00 87.00 323 TRP A C 1
ATOM 2441 O O . TRP A 1 323 ? 18.556 11.886 -22.129 1.00 87.00 323 TRP A O 1
ATOM 2451 N N . LYS A 1 324 ? 16.425 12.586 -21.952 1.00 81.12 324 LYS A N 1
ATOM 2452 C CA . LYS A 1 324 ? 16.749 13.760 -21.130 1.00 81.12 324 LYS A CA 1
ATOM 2453 C C . LYS A 1 324 ? 17.297 13.367 -19.763 1.00 81.12 324 LYS A C 1
ATOM 2455 O O . LYS A 1 324 ? 18.280 13.939 -19.306 1.00 81.12 324 LYS A O 1
ATOM 2460 N N . GLY A 1 325 ? 16.716 12.344 -19.137 1.00 74.19 325 GLY A N 1
ATOM 2461 C CA . GLY A 1 325 ? 17.226 11.777 -17.892 1.00 74.19 325 GLY A CA 1
ATOM 2462 C C . GLY A 1 325 ? 18.659 11.260 -18.026 1.00 74.19 325 GLY A C 1
ATOM 2463 O O . GLY A 1 325 ? 19.486 11.552 -17.165 1.00 74.19 325 GLY A O 1
ATOM 2464 N N . LEU A 1 326 ? 18.970 10.544 -19.111 1.00 81.38 326 LEU A N 1
ATOM 2465 C CA . LEU A 1 326 ? 20.310 10.012 -19.363 1.00 81.38 326 LEU A CA 1
ATOM 2466 C C . LEU A 1 326 ? 21.313 11.118 -19.705 1.00 81.38 326 LEU A C 1
ATOM 2468 O O . LEU A 1 326 ? 22.422 11.120 -19.175 1.00 81.38 326 LEU A O 1
ATOM 2472 N N . GLU A 1 327 ? 20.916 12.084 -20.535 1.00 81.94 327 GLU A N 1
ATOM 2473 C CA . GLU A 1 327 ? 21.741 13.244 -20.889 1.00 81.94 327 GLU A CA 1
ATOM 2474 C C . GLU A 1 327 ? 22.180 13.992 -19.629 1.00 81.94 327 GLU A C 1
ATOM 2476 O O . GLU A 1 327 ? 23.349 14.315 -19.474 1.00 81.94 327 GLU A O 1
ATOM 2481 N N . HIS A 1 328 ? 21.287 14.128 -18.652 1.00 71.44 328 HIS A N 1
ATOM 2482 C CA . HIS A 1 328 ? 21.590 14.761 -17.374 1.00 71.44 328 HIS A CA 1
ATOM 2483 C C . HIS A 1 328 ? 22.539 13.985 -16.452 1.00 71.44 328 HIS A C 1
ATOM 2485 O O . HIS A 1 328 ? 22.987 14.559 -15.451 1.00 71.44 328 HIS A O 1
ATOM 2491 N N . VAL A 1 329 ? 22.808 12.709 -16.730 1.00 73.31 329 VAL A N 1
ATOM 2492 C CA . VAL A 1 329 ? 23.867 11.931 -16.068 1.00 73.31 329 VAL A CA 1
ATOM 2493 C C . VAL A 1 329 ? 25.172 12.065 -16.850 1.00 73.31 329 VAL A C 1
ATOM 2495 O O . VAL A 1 329 ? 26.228 12.231 -16.247 1.00 73.31 329 VAL A O 1
ATOM 2498 N N . VAL A 1 330 ? 25.093 12.023 -18.181 1.00 79.19 330 VAL A N 1
ATOM 2499 C CA . VAL A 1 330 ? 26.255 12.041 -19.075 1.00 79.19 330 VAL A CA 1
ATOM 2500 C C . VAL A 1 330 ? 26.912 13.419 -19.128 1.00 79.19 330 VAL A C 1
ATOM 2502 O O . VAL A 1 330 ? 28.122 13.499 -18.973 1.00 79.19 330 VAL A O 1
ATOM 2505 N N . GLU A 1 331 ? 26.140 14.495 -19.256 1.00 80.00 331 GLU A N 1
ATOM 2506 C CA . GLU A 1 331 ? 26.638 15.857 -19.478 1.00 80.00 331 GLU A CA 1
ATOM 2507 C C . GLU A 1 331 ? 27.642 16.334 -18.404 1.00 80.00 331 GLU A C 1
ATOM 2509 O O . GLU A 1 331 ? 28.748 16.731 -18.782 1.00 80.00 331 GLU A O 1
ATOM 2514 N N . PRO A 1 332 ? 27.369 16.230 -17.082 1.00 74.94 332 PRO A N 1
ATOM 2515 C CA . PRO A 1 332 ? 28.353 16.601 -16.062 1.00 74.94 332 PRO A CA 1
ATOM 2516 C C . PRO A 1 332 ? 29.594 15.702 -16.081 1.00 74.94 332 PRO A C 1
ATOM 2518 O O . PRO A 1 332 ? 30.704 16.181 -15.860 1.00 74.94 332 PRO A O 1
ATOM 2521 N N . LEU A 1 333 ? 29.418 14.402 -16.350 1.00 74.25 333 LEU A N 1
ATOM 2522 C CA . LEU A 1 333 ? 30.521 13.441 -16.416 1.00 74.25 333 LEU A CA 1
ATOM 2523 C C . LEU A 1 333 ? 31.438 13.731 -17.605 1.00 74.25 333 LEU A C 1
ATOM 2525 O O . LEU A 1 333 ? 32.659 13.653 -17.463 1.00 74.25 333 LEU A O 1
ATOM 2529 N N . THR A 1 334 ? 30.866 14.076 -18.759 1.00 79.31 334 THR A N 1
ATOM 2530 C CA . THR A 1 334 ? 31.614 14.386 -19.978 1.00 79.31 334 THR A CA 1
ATOM 2531 C C . THR A 1 334 ? 32.256 15.759 -19.909 1.00 79.31 334 THR A C 1
ATOM 2533 O O . THR A 1 334 ? 33.431 15.862 -20.229 1.00 79.31 334 THR A O 1
ATOM 2536 N N . ALA A 1 335 ? 31.563 16.775 -19.387 1.00 77.81 335 ALA A N 1
ATOM 2537 C CA . ALA A 1 335 ? 32.156 18.095 -19.181 1.00 77.81 335 ALA A CA 1
ATOM 2538 C C . ALA A 1 335 ? 33.347 18.021 -18.212 1.00 77.81 335 ALA A C 1
ATOM 2540 O O . ALA A 1 335 ? 34.405 18.585 -18.471 1.00 77.81 335 ALA A O 1
ATOM 2541 N N . TYR A 1 336 ? 33.217 17.247 -17.130 1.00 73.62 336 TYR A N 1
ATOM 2542 C CA . TYR A 1 336 ? 34.316 17.021 -16.195 1.00 73.62 336 TYR A CA 1
ATOM 2543 C C . TYR A 1 336 ? 35.476 16.220 -16.815 1.00 73.62 336 TYR A C 1
ATOM 2545 O O . TYR A 1 336 ? 36.643 16.546 -16.596 1.00 73.62 336 TYR A O 1
ATOM 2553 N N . SER A 1 337 ? 35.168 15.170 -17.587 1.00 72.75 337 SER A N 1
ATOM 2554 C CA . SER A 1 337 ? 36.174 14.219 -18.085 1.00 72.75 337 SER A CA 1
ATOM 2555 C C . SER A 1 337 ? 36.851 14.628 -19.392 1.00 72.75 337 SER A C 1
ATOM 2557 O O . SER A 1 337 ? 38.024 14.312 -19.583 1.00 72.75 337 SER A O 1
ATOM 2559 N N . PHE A 1 338 ? 36.116 15.275 -20.291 1.00 74.19 338 PHE A N 1
ATOM 2560 C CA . PHE A 1 338 ? 36.531 15.612 -21.654 1.00 74.19 338 PHE A CA 1
ATOM 2561 C C . PHE A 1 338 ? 36.563 17.126 -21.902 1.00 74.19 338 PHE A C 1
ATOM 2563 O O . PHE A 1 338 ? 36.928 17.545 -22.990 1.00 74.19 338 PHE A O 1
ATOM 2570 N N . GLY A 1 339 ? 36.169 17.953 -20.928 1.00 69.38 339 GLY A N 1
ATOM 2571 C CA . GLY A 1 339 ? 36.120 19.413 -21.068 1.00 69.38 339 GLY A CA 1
ATOM 2572 C C . GLY A 1 339 ? 34.890 19.935 -21.815 1.00 69.38 339 GLY A C 1
ATOM 2573 O O . GLY A 1 339 ? 34.515 21.086 -21.616 1.00 69.38 339 GLY A O 1
ATOM 2574 N N . GLU A 1 340 ? 34.210 19.091 -22.596 1.00 76.88 340 GLU A N 1
ATOM 2575 C CA . GLU A 1 340 ? 33.003 19.456 -23.341 1.00 76.88 340 GLU A CA 1
ATOM 2576 C C . GLU A 1 340 ? 31.785 18.595 -22.950 1.00 76.88 340 GLU A C 1
ATOM 2578 O O . GLU A 1 340 ? 31.902 17.374 -22.764 1.00 76.88 340 GLU A O 1
ATOM 2583 N N . PRO A 1 341 ? 30.591 19.201 -22.811 1.00 78.06 341 PRO A N 1
ATOM 2584 C CA . PRO A 1 341 ? 29.356 18.461 -22.590 1.00 78.06 341 PRO A CA 1
ATOM 2585 C C . PRO A 1 341 ? 28.926 17.730 -23.869 1.00 78.06 341 PRO A C 1
ATOM 2587 O O . PRO A 1 341 ? 28.733 18.339 -24.919 1.00 78.06 341 PRO A O 1
ATOM 2590 N N . VAL A 1 342 ? 28.725 16.412 -23.784 1.00 80.19 342 VAL A N 1
ATOM 2591 C CA . VAL A 1 342 ? 28.204 15.623 -24.908 1.00 80.19 342 VAL A CA 1
ATOM 2592 C C . VAL A 1 342 ? 26.682 15.541 -24.820 1.00 80.19 342 VAL A C 1
ATOM 2594 O O . VAL A 1 342 ? 26.125 14.942 -23.897 1.00 80.19 342 VAL A O 1
ATOM 2597 N N . HIS A 1 343 ? 26.007 16.079 -25.834 1.00 81.44 343 HIS A N 1
ATOM 2598 C CA . HIS A 1 343 ? 24.555 16.003 -25.973 1.00 81.44 343 HIS A CA 1
ATOM 2599 C C . HIS A 1 343 ? 24.133 14.713 -26.678 1.00 81.44 343 HIS A C 1
ATOM 2601 O O . HIS A 1 343 ? 24.197 14.591 -27.900 1.00 81.44 343 HIS A O 1
ATOM 2607 N N . ILE A 1 344 ? 23.679 13.731 -25.900 1.00 83.75 344 ILE A N 1
ATOM 2608 C CA . ILE A 1 344 ? 23.237 12.428 -26.424 1.00 83.75 344 ILE A CA 1
ATOM 2609 C C . ILE A 1 344 ? 21.769 12.415 -26.883 1.00 83.75 344 ILE A C 1
ATOM 2611 O O . ILE A 1 344 ? 21.354 11.518 -27.616 1.00 83.75 344 ILE A O 1
ATOM 2615 N N . SER A 1 345 ? 20.961 13.392 -26.461 1.00 83.06 345 SER A N 1
ATOM 2616 C CA . SER A 1 345 ? 19.535 13.450 -26.792 1.00 83.06 345 SER A CA 1
ATOM 2617 C C . SER A 1 345 ? 19.311 14.157 -28.129 1.00 83.06 345 SER A C 1
ATOM 2619 O O . SER A 1 345 ? 19.435 15.376 -28.219 1.00 83.06 345 SER A O 1
ATOM 2621 N N . SER A 1 346 ? 18.844 13.430 -29.146 1.00 89.50 346 SER A N 1
ATOM 2622 C CA . SER A 1 346 ? 18.421 14.003 -30.432 1.00 89.50 346 SER A CA 1
ATOM 2623 C C . SER A 1 346 ? 16.952 13.691 -30.744 1.00 89.50 346 SER A C 1
ATOM 2625 O O . SER A 1 346 ? 16.401 12.696 -30.270 1.00 89.50 346 SER A O 1
ATOM 2627 N N . ARG A 1 347 ? 16.290 14.529 -31.561 1.00 92.69 347 ARG A N 1
ATOM 2628 C CA . ARG A 1 347 ? 14.896 14.275 -31.989 1.00 92.69 347 ARG A CA 1
ATOM 2629 C C . ARG A 1 347 ? 14.740 12.907 -32.681 1.00 92.69 347 ARG A C 1
ATOM 2631 O O . ARG A 1 347 ? 13.807 12.195 -32.315 1.00 92.69 347 ARG A O 1
ATOM 2638 N N . PRO A 1 348 ? 15.636 12.487 -33.602 1.00 94.31 348 PRO A N 1
ATOM 2639 C CA . PRO A 1 348 ? 15.568 11.152 -34.195 1.00 94.31 348 PRO A CA 1
ATOM 2640 C C . PRO A 1 348 ? 15.726 10.033 -33.163 1.00 94.31 348 PRO A C 1
ATOM 2642 O O . PRO A 1 348 ? 14.986 9.059 -33.228 1.00 94.31 348 PRO A O 1
ATOM 2645 N N . ALA A 1 349 ? 16.622 10.181 -32.178 1.00 91.06 349 ALA A N 1
ATOM 2646 C CA . ALA A 1 349 ? 16.796 9.183 -31.121 1.00 91.06 349 ALA A CA 1
ATOM 2647 C C . ALA A 1 349 ? 15.533 9.033 -30.259 1.00 91.06 349 ALA A C 1
ATOM 2649 O O . ALA A 1 349 ? 15.102 7.910 -29.987 1.00 91.06 349 ALA A O 1
ATOM 2650 N N . VAL A 1 350 ? 14.896 10.152 -29.892 1.00 92.50 350 VAL A N 1
ATOM 2651 C CA . VAL A 1 350 ? 13.623 10.160 -29.154 1.00 92.50 350 VAL A CA 1
ATOM 2652 C C . VAL A 1 350 ? 12.506 9.517 -29.972 1.00 92.50 350 VAL A C 1
ATOM 2654 O O . VAL A 1 350 ? 11.780 8.684 -29.439 1.00 92.50 350 VAL A O 1
ATOM 2657 N N . LEU A 1 351 ? 12.380 9.844 -31.261 1.00 95.69 351 LEU A N 1
ATOM 2658 C CA . LEU A 1 351 ? 11.357 9.257 -32.134 1.00 95.69 351 LEU A CA 1
ATOM 2659 C C . LEU A 1 351 ? 11.595 7.761 -32.381 1.00 95.69 351 LEU A C 1
ATOM 2661 O O . LEU A 1 351 ? 10.653 6.981 -32.287 1.00 95.69 351 LEU A O 1
ATOM 2665 N N . ALA A 1 352 ? 12.839 7.344 -32.629 1.00 95.19 352 ALA A N 1
ATOM 2666 C CA . ALA A 1 352 ? 13.199 5.942 -32.842 1.00 95.19 352 ALA A CA 1
ATOM 2667 C C . ALA A 1 352 ? 12.981 5.102 -31.577 1.00 95.19 352 ALA A C 1
ATOM 2669 O O . ALA A 1 352 ? 12.392 4.025 -31.631 1.00 95.19 352 ALA A O 1
ATOM 2670 N N . THR A 1 353 ? 13.391 5.622 -30.417 1.00 94.44 353 THR A N 1
ATOM 2671 C CA . THR A 1 353 ? 13.130 4.973 -29.126 1.00 94.44 353 THR A CA 1
ATOM 2672 C C . THR A 1 353 ? 11.637 4.968 -28.811 1.00 94.44 353 THR A C 1
ATOM 2674 O O . THR A 1 353 ? 11.122 3.962 -28.338 1.00 94.44 353 THR A O 1
ATOM 2677 N N . GLY A 1 354 ? 10.918 6.052 -29.109 1.00 95.56 354 GLY A N 1
ATOM 2678 C CA . GLY A 1 354 ? 9.469 6.129 -28.938 1.00 95.56 354 GLY A CA 1
ATOM 2679 C C . GLY A 1 354 ? 8.733 5.097 -29.790 1.00 95.56 354 GLY A C 1
ATOM 2680 O O . GLY A 1 354 ? 7.874 4.388 -29.274 1.00 95.56 354 GLY A O 1
ATOM 2681 N N . ALA A 1 355 ? 9.131 4.928 -31.053 1.00 95.88 355 ALA A N 1
ATOM 2682 C CA . ALA A 1 355 ? 8.618 3.878 -31.928 1.00 95.88 355 ALA A CA 1
ATOM 2683 C C . ALA A 1 355 ? 8.951 2.475 -31.393 1.00 95.88 355 ALA A C 1
ATOM 2685 O O . ALA A 1 355 ? 8.074 1.616 -31.349 1.00 95.88 355 ALA A O 1
ATOM 2686 N N . LEU A 1 356 ? 10.178 2.248 -30.909 1.00 94.06 356 LEU A N 1
ATOM 2687 C CA . LEU A 1 356 ? 10.565 0.980 -30.284 1.00 94.06 356 LEU A CA 1
ATOM 2688 C C . LEU A 1 356 ? 9.708 0.669 -29.045 1.00 94.06 356 LEU A C 1
ATOM 2690 O O . LEU A 1 356 ? 9.183 -0.438 -28.928 1.00 94.06 356 LEU A O 1
ATOM 2694 N N . ILE A 1 357 ? 9.519 1.639 -28.143 1.00 94.00 357 ILE A N 1
ATOM 2695 C CA . ILE A 1 357 ? 8.646 1.493 -26.967 1.00 94.00 357 ILE A CA 1
ATOM 2696 C C . ILE A 1 357 ? 7.208 1.217 -27.414 1.00 94.00 357 ILE A C 1
ATOM 2698 O O . ILE A 1 357 ? 6.561 0.328 -26.865 1.00 94.00 357 ILE A O 1
ATOM 2702 N N . TRP A 1 358 ? 6.710 1.927 -28.428 1.00 95.94 358 TRP A N 1
ATOM 2703 C CA . TRP A 1 358 ? 5.365 1.720 -28.962 1.00 95.94 358 TRP A CA 1
ATOM 2704 C C . TRP A 1 358 ? 5.183 0.280 -29.459 1.00 95.94 358 TRP A C 1
ATOM 2706 O O . TRP A 1 358 ? 4.211 -0.377 -29.080 1.00 95.94 358 TRP A O 1
ATOM 2716 N N . VAL A 1 359 ? 6.145 -0.245 -30.224 1.00 94.62 359 VAL A N 1
ATOM 2717 C CA . VAL A 1 359 ? 6.136 -1.633 -30.709 1.00 94.62 359 VAL A CA 1
ATOM 2718 C C . VAL A 1 359 ? 6.172 -2.622 -29.538 1.00 94.62 359 VAL A C 1
ATOM 2720 O O . VAL A 1 359 ? 5.393 -3.573 -29.518 1.00 94.62 359 VAL A O 1
ATOM 2723 N N . LEU A 1 360 ? 7.014 -2.381 -28.528 1.00 91.62 360 LEU A N 1
ATOM 2724 C CA . LEU A 1 360 ? 7.116 -3.228 -27.331 1.00 91.62 360 LEU A CA 1
ATOM 2725 C C . LEU A 1 360 ? 5.824 -3.275 -26.504 1.00 91.62 360 LEU A C 1
ATOM 2727 O O . LEU A 1 360 ? 5.505 -4.313 -25.920 1.00 91.62 360 LEU A O 1
ATOM 2731 N N . VAL A 1 361 ? 5.094 -2.160 -26.433 1.00 88.56 361 VAL A N 1
ATOM 2732 C CA . VAL A 1 361 ? 3.829 -2.061 -25.690 1.00 88.56 361 VAL A CA 1
ATOM 2733 C C . VAL A 1 361 ? 2.712 -2.833 -26.395 1.00 88.56 361 VAL A C 1
ATOM 2735 O O . VAL A 1 361 ? 1.926 -3.504 -25.726 1.00 88.56 361 VAL A O 1
ATOM 2738 N N . HIS A 1 362 ? 2.649 -2.776 -27.728 1.00 89.62 362 HIS A N 1
ATOM 2739 C CA . HIS A 1 362 ? 1.509 -3.293 -28.490 1.00 89.62 362 HIS A CA 1
ATOM 2740 C C . HIS A 1 362 ? 1.719 -4.703 -29.060 1.00 89.62 362 HIS A C 1
ATOM 2742 O O . HIS A 1 362 ? 0.738 -5.430 -29.227 1.00 89.62 362 HIS A O 1
ATOM 2748 N N . LEU A 1 363 ? 2.963 -5.126 -29.324 1.00 90.62 363 LEU A N 1
ATOM 2749 C CA . LEU A 1 363 ? 3.260 -6.435 -29.915 1.00 90.62 363 LEU A CA 1
ATOM 2750 C C . LEU A 1 363 ? 3.848 -7.412 -28.882 1.00 90.62 363 LEU A C 1
ATOM 2752 O O . LEU A 1 363 ? 5.019 -7.294 -28.500 1.00 90.62 363 LEU A O 1
ATOM 2756 N N . PRO A 1 364 ? 3.082 -8.431 -28.438 1.00 85.75 364 PRO A N 1
ATOM 2757 C CA . PRO A 1 364 ? 3.555 -9.377 -27.433 1.00 85.75 364 PRO A CA 1
ATOM 2758 C C . PRO A 1 364 ? 4.748 -10.211 -27.915 1.00 85.75 364 PRO A C 1
ATOM 2760 O O . PRO A 1 364 ? 5.601 -10.535 -27.090 1.00 85.75 364 PRO A O 1
ATOM 2763 N N . GLN A 1 365 ? 4.830 -10.510 -29.216 1.00 88.00 365 GLN A N 1
ATOM 2764 C CA . GLN A 1 365 ? 5.930 -11.262 -29.824 1.00 88.00 365 GLN A CA 1
ATOM 2765 C C . GLN A 1 365 ? 7.249 -10.495 -29.721 1.00 88.00 365 GLN A C 1
ATOM 2767 O O . GLN A 1 365 ? 8.256 -11.050 -29.294 1.00 88.00 365 GLN A O 1
ATOM 2772 N N . VAL A 1 366 ? 7.235 -9.193 -30.032 1.00 90.56 366 VAL A N 1
ATOM 2773 C CA . VAL A 1 366 ? 8.442 -8.358 -29.933 1.00 90.56 366 VAL A CA 1
ATOM 2774 C C . VAL A 1 366 ? 8.914 -8.287 -28.486 1.00 90.56 366 VAL A C 1
ATOM 2776 O O . VAL A 1 366 ? 10.108 -8.406 -28.221 1.00 90.56 366 VAL A O 1
ATOM 2779 N N . ARG A 1 367 ? 7.990 -8.175 -27.527 1.00 88.56 367 ARG A N 1
ATOM 2780 C CA . ARG A 1 367 ? 8.325 -8.198 -26.099 1.00 88.56 367 ARG A CA 1
ATOM 2781 C C . ARG A 1 367 ? 8.972 -9.518 -25.668 1.00 88.56 367 ARG A C 1
ATOM 2783 O O . ARG A 1 367 ? 9.986 -9.466 -24.975 1.00 88.56 367 ARG A O 1
ATOM 2790 N N . SER A 1 368 ? 8.432 -10.679 -26.055 1.00 84.44 368 SER A N 1
ATOM 2791 C CA . SER A 1 368 ? 9.055 -11.971 -25.719 1.00 84.44 368 SER A CA 1
ATOM 2792 C C . SER A 1 368 ? 10.438 -12.110 -26.350 1.00 84.44 368 SER A C 1
ATOM 2794 O O . SER A 1 368 ? 11.390 -12.414 -25.635 1.00 84.44 368 SER A O 1
ATOM 2796 N N . SER A 1 369 ? 10.580 -11.767 -27.633 1.00 89.69 369 SER A N 1
ATOM 2797 C CA . SER A 1 369 ? 11.869 -11.816 -28.330 1.00 89.69 369 SER A CA 1
ATOM 2798 C C . SER A 1 369 ? 12.887 -10.841 -27.740 1.00 89.69 369 SER A C 1
ATOM 2800 O O . SER A 1 369 ? 14.059 -11.176 -27.621 1.00 89.69 369 SER A O 1
ATOM 2802 N N . THR A 1 370 ? 12.459 -9.657 -27.295 1.00 90.06 370 THR A N 1
ATOM 2803 C CA . THR A 1 370 ? 13.343 -8.687 -26.628 1.00 90.06 370 THR A CA 1
ATOM 2804 C C . THR A 1 370 ? 13.837 -9.218 -25.288 1.00 90.06 370 THR A C 1
ATOM 2806 O O . THR A 1 370 ? 15.015 -9.082 -24.975 1.00 90.06 370 THR A O 1
ATOM 2809 N N . VAL A 1 371 ? 12.970 -9.858 -24.497 1.00 86.38 371 VAL A N 1
ATOM 2810 C CA . VAL A 1 371 ? 13.371 -10.483 -23.226 1.00 86.38 371 VAL A CA 1
ATOM 2811 C C . VAL A 1 371 ? 14.339 -11.642 -23.463 1.00 86.38 371 VAL A C 1
ATOM 2813 O O . VAL A 1 371 ? 15.321 -11.771 -22.735 1.00 86.38 371 VAL A O 1
ATOM 2816 N N . GLU A 1 372 ? 14.096 -12.470 -24.476 1.00 87.94 372 GLU A N 1
ATOM 2817 C CA . GLU A 1 372 ? 15.000 -13.555 -24.869 1.00 87.94 372 GLU A CA 1
ATOM 2818 C C . GLU A 1 372 ? 16.350 -13.023 -25.352 1.00 87.94 372 GLU A C 1
ATOM 2820 O O . GLU A 1 372 ? 17.386 -13.493 -24.884 1.00 87.94 372 GLU A O 1
ATOM 2825 N N . ALA A 1 373 ? 16.353 -11.985 -26.192 1.00 91.00 373 ALA A N 1
ATOM 2826 C CA . ALA A 1 373 ? 17.565 -11.312 -26.641 1.00 91.00 373 ALA A CA 1
ATOM 2827 C C . ALA A 1 373 ? 18.342 -10.710 -25.462 1.00 91.00 373 ALA A C 1
ATOM 2829 O O . ALA A 1 373 ? 19.544 -10.930 -25.349 1.00 91.00 373 ALA A O 1
ATOM 2830 N N . LEU A 1 374 ? 17.671 -10.021 -24.530 1.00 90.25 374 LEU A N 1
ATOM 2831 C CA . LEU A 1 374 ? 18.311 -9.484 -23.324 1.00 90.25 374 LEU A CA 1
ATOM 2832 C C . LEU A 1 374 ? 18.899 -10.589 -22.443 1.00 90.25 374 LEU A C 1
ATOM 2834 O O . LEU A 1 374 ? 19.992 -10.419 -21.907 1.00 90.25 374 LEU A O 1
ATOM 2838 N N . ARG A 1 375 ? 18.203 -11.722 -22.289 1.00 85.50 375 ARG A N 1
ATOM 2839 C CA . ARG A 1 375 ? 18.730 -12.880 -21.552 1.00 85.50 375 ARG A CA 1
ATOM 2840 C C . ARG A 1 375 ? 19.950 -13.463 -22.250 1.00 85.50 375 ARG A C 1
ATOM 2842 O O . ARG A 1 375 ? 20.948 -13.692 -21.582 1.00 85.50 375 ARG A O 1
ATOM 2849 N N . ALA A 1 376 ? 19.900 -13.639 -23.568 1.00 90.50 376 ALA A N 1
ATOM 2850 C CA . ALA A 1 376 ? 21.022 -14.139 -24.353 1.00 90.50 376 ALA A CA 1
ATOM 2851 C C . ALA A 1 376 ? 22.236 -13.202 -24.262 1.00 90.50 376 ALA A C 1
ATOM 2853 O O . ALA A 1 376 ? 23.343 -13.667 -24.011 1.00 90.50 376 ALA A O 1
ATOM 2854 N N . VAL A 1 377 ? 22.025 -11.886 -24.372 1.00 92.69 377 VAL A N 1
ATOM 2855 C CA . VAL A 1 377 ? 23.069 -10.868 -24.175 1.00 92.69 377 VAL A CA 1
ATOM 2856 C C . VAL A 1 377 ? 23.609 -10.910 -22.748 1.00 92.69 377 VAL A C 1
ATOM 2858 O O . VAL A 1 377 ? 24.818 -10.863 -22.558 1.00 92.69 377 VAL A O 1
ATOM 2861 N N . GLY A 1 378 ? 22.748 -11.044 -21.738 1.00 86.75 378 GLY A N 1
ATOM 2862 C CA . GLY A 1 378 ? 23.163 -11.184 -20.342 1.00 86.75 378 GLY A CA 1
ATOM 2863 C C . GLY A 1 378 ? 24.022 -12.429 -20.112 1.00 86.75 378 GLY A C 1
ATOM 2864 O O . GLY A 1 378 ? 25.090 -12.337 -19.509 1.00 86.75 378 GLY A O 1
ATOM 2865 N N . THR A 1 379 ? 23.608 -13.577 -20.647 1.00 87.38 379 THR A N 1
ATOM 2866 C CA . THR A 1 379 ? 24.379 -14.825 -20.604 1.00 87.38 379 THR A CA 1
ATOM 2867 C C . THR A 1 379 ? 25.699 -14.685 -21.356 1.00 87.38 379 THR A C 1
ATOM 2869 O O . THR A 1 379 ? 26.734 -15.098 -20.838 1.00 87.38 379 THR A O 1
ATOM 2872 N N . LEU A 1 380 ? 25.695 -14.048 -22.529 1.00 92.75 380 LEU A N 1
ATOM 2873 C CA . LEU A 1 380 ? 26.903 -13.767 -23.300 1.00 92.75 380 LEU A CA 1
ATOM 2874 C C . LEU A 1 380 ? 27.855 -12.853 -22.526 1.00 92.75 380 LEU A C 1
ATOM 2876 O O . LEU A 1 380 ? 29.044 -13.134 -22.480 1.00 92.75 380 LEU A O 1
ATOM 2880 N N . LEU A 1 381 ? 27.359 -11.800 -21.879 1.00 90.88 381 LEU A N 1
ATOM 2881 C CA . LEU A 1 381 ? 28.169 -10.901 -21.056 1.00 90.88 381 LEU A CA 1
ATOM 2882 C C . LEU A 1 381 ? 28.767 -11.628 -19.853 1.00 90.88 381 LEU A C 1
ATOM 2884 O O . LEU A 1 381 ? 29.947 -11.457 -19.568 1.00 90.88 381 LEU A O 1
ATOM 2888 N N . VAL A 1 382 ? 27.999 -12.472 -19.162 1.00 85.94 382 VAL A N 1
ATOM 2889 C CA . VAL A 1 382 ? 28.539 -13.315 -18.082 1.00 85.94 382 VAL A CA 1
ATOM 2890 C C . VAL A 1 382 ? 29.617 -14.245 -18.634 1.00 85.94 382 VAL A C 1
ATOM 2892 O O . VAL A 1 382 ? 30.694 -14.370 -18.049 1.00 85.94 382 VAL A O 1
ATOM 2895 N N . HIS A 1 383 ? 29.377 -14.843 -19.796 1.00 89.19 383 HIS A N 1
ATOM 2896 C CA . HIS A 1 383 ? 30.346 -15.720 -20.423 1.00 89.19 383 HIS A CA 1
ATOM 2897 C C . HIS A 1 383 ? 31.627 -14.968 -20.816 1.00 89.19 383 HIS A C 1
ATOM 2899 O O . HIS A 1 383 ? 32.713 -15.367 -20.415 1.00 89.19 383 HIS A O 1
ATOM 2905 N N . VAL A 1 384 ? 31.522 -13.845 -21.525 1.00 92.12 384 VAL A N 1
ATOM 2906 C CA . VAL A 1 384 ? 32.652 -13.062 -22.052 1.00 92.12 384 VAL A CA 1
ATOM 2907 C C . VAL A 1 384 ? 33.398 -12.303 -20.956 1.00 92.12 384 VAL A C 1
ATOM 2909 O O . VAL A 1 384 ? 34.622 -12.251 -20.987 1.00 92.12 384 VAL A O 1
ATOM 2912 N N . CYS A 1 385 ? 32.703 -11.723 -19.978 1.00 90.25 385 CYS A N 1
ATOM 2913 C CA . CYS A 1 385 ? 33.328 -10.880 -18.956 1.00 90.25 385 CYS A CA 1
ATOM 2914 C C . CYS A 1 385 ? 33.760 -11.661 -17.709 1.00 90.25 385 CYS A C 1
ATOM 2916 O O . CYS A 1 385 ? 34.615 -11.184 -16.964 1.00 90.25 385 CYS A O 1
ATOM 2918 N N . ILE A 1 386 ? 33.179 -12.838 -17.443 1.00 87.31 386 ILE A N 1
ATOM 2919 C CA . ILE A 1 386 ? 33.440 -13.596 -16.210 1.00 87.31 386 ILE A CA 1
ATOM 2920 C C . ILE A 1 386 ? 34.009 -14.981 -16.516 1.00 87.31 386 ILE A C 1
ATOM 2922 O O . ILE A 1 386 ? 35.078 -15.326 -16.009 1.00 87.31 386 ILE A O 1
ATOM 2926 N N . GLU A 1 387 ? 33.319 -15.799 -17.310 1.00 87.69 387 GLU A N 1
ATOM 2927 C CA . GLU A 1 387 ? 33.723 -17.197 -17.510 1.00 87.69 387 GLU A CA 1
ATOM 2928 C C . GLU A 1 387 ? 34.947 -17.343 -18.413 1.00 87.69 387 GLU A C 1
ATOM 2930 O O . GLU A 1 387 ? 35.881 -18.064 -18.062 1.00 87.69 387 GLU A O 1
ATOM 2935 N N . LEU A 1 388 ? 34.969 -16.645 -19.546 1.00 90.44 388 LEU A N 1
ATOM 2936 C CA . LEU A 1 388 ? 36.036 -16.691 -20.534 1.00 90.44 388 LEU A CA 1
ATOM 2937 C C . LEU A 1 388 ? 37.364 -16.196 -19.935 1.00 90.44 388 LEU A C 1
ATOM 2939 O O . LEU A 1 388 ? 38.326 -16.958 -20.003 1.00 90.44 388 LEU A O 1
ATOM 2943 N N . PRO A 1 389 ? 37.449 -15.041 -19.238 1.00 87.75 389 PRO A N 1
ATOM 2944 C CA . PRO A 1 389 ? 38.670 -14.628 -18.556 1.00 87.75 389 PRO A CA 1
ATOM 2945 C C . PRO A 1 389 ? 39.119 -15.647 -17.510 1.00 87.75 389 PRO A C 1
ATOM 2947 O O . PRO A 1 389 ? 40.295 -15.984 -17.453 1.00 87.75 389 PRO A O 1
ATOM 2950 N N . ARG A 1 390 ? 38.198 -16.215 -16.718 1.00 86.56 390 ARG A N 1
ATOM 2951 C CA . ARG A 1 390 ? 38.541 -17.266 -15.742 1.00 86.56 390 ARG A CA 1
ATOM 2952 C C . ARG A 1 390 ? 39.093 -18.525 -16.408 1.00 86.56 390 ARG A C 1
ATOM 2954 O O . ARG A 1 390 ? 39.994 -19.143 -15.849 1.00 86.56 390 ARG A O 1
ATOM 2961 N N . ARG A 1 391 ? 38.562 -18.917 -17.570 1.00 87.12 391 ARG A N 1
ATOM 2962 C CA . ARG A 1 391 ? 39.063 -20.054 -18.356 1.00 87.12 391 ARG A CA 1
ATOM 2963 C C . ARG A 1 391 ? 40.431 -19.744 -18.963 1.00 87.12 391 ARG A C 1
ATOM 2965 O O . ARG A 1 391 ? 41.336 -20.556 -18.809 1.00 87.12 391 ARG A O 1
ATOM 2972 N N . LEU A 1 392 ? 40.604 -18.563 -19.560 1.00 88.31 392 LEU A N 1
ATOM 2973 C CA . LEU A 1 392 ? 41.881 -18.102 -20.116 1.00 88.31 392 LEU A CA 1
ATOM 2974 C C . LEU A 1 392 ? 42.976 -18.047 -19.040 1.00 88.31 392 LEU A C 1
ATOM 2976 O O . LEU A 1 392 ? 44.064 -18.565 -19.256 1.00 88.31 392 LEU A O 1
ATOM 2980 N N . LEU A 1 393 ? 42.671 -17.518 -17.850 1.00 84.00 393 LEU A N 1
ATOM 2981 C CA . LEU A 1 393 ? 43.600 -17.463 -16.711 1.00 84.00 393 LEU A CA 1
ATOM 2982 C C . LEU A 1 393 ? 43.998 -18.847 -16.165 1.00 84.00 393 LEU A C 1
ATOM 2984 O O . LEU A 1 393 ? 45.005 -18.949 -15.472 1.00 84.00 393 LEU A O 1
ATOM 2988 N N . ARG A 1 394 ? 43.225 -19.903 -16.455 1.00 84.88 394 ARG A N 1
ATOM 2989 C CA . ARG A 1 394 ? 43.524 -21.294 -16.064 1.00 84.88 394 ARG A CA 1
ATOM 2990 C C . ARG A 1 394 ? 44.311 -22.068 -17.124 1.00 84.88 394 ARG A C 1
ATOM 2992 O O . ARG A 1 394 ? 44.671 -23.216 -16.870 1.00 84.88 394 ARG A O 1
ATOM 2999 N N . LEU A 1 395 ? 44.566 -21.490 -18.300 1.00 90.25 395 LEU A N 1
ATOM 3000 C CA . LEU A 1 395 ? 45.376 -22.150 -19.322 1.00 90.25 395 LEU A CA 1
ATOM 3001 C C . LEU A 1 395 ? 46.824 -22.309 -18.820 1.00 90.25 395 LEU A C 1
ATOM 3003 O O . LEU A 1 395 ? 47.378 -21.343 -18.289 1.00 90.25 395 LEU A O 1
ATOM 3007 N N . PRO A 1 396 ? 47.472 -23.474 -19.019 1.00 85.94 396 PRO A N 1
ATOM 3008 C CA . PRO A 1 396 ? 48.794 -23.757 -18.449 1.00 85.94 396 PRO A CA 1
ATOM 3009 C C . PRO A 1 396 ? 49.868 -22.724 -18.816 1.00 85.94 396 PRO A C 1
ATOM 3011 O O . PRO A 1 396 ? 50.696 -22.362 -17.985 1.00 85.94 396 PRO A O 1
ATOM 3014 N N . TRP A 1 397 ? 49.838 -22.208 -20.048 1.00 87.81 397 TRP A N 1
ATOM 3015 C CA . TRP A 1 397 ? 50.792 -21.204 -20.522 1.00 87.81 397 TRP A CA 1
ATOM 3016 C C . TRP A 1 397 ? 50.508 -19.804 -19.955 1.00 87.81 397 TRP A C 1
ATOM 3018 O O . TRP A 1 397 ? 51.448 -19.083 -19.629 1.00 87.81 397 TRP A O 1
ATOM 3028 N N . VAL A 1 398 ? 49.235 -19.428 -19.769 1.00 85.19 398 VAL A N 1
ATOM 3029 C CA . VAL A 1 398 ? 48.856 -18.156 -19.127 1.00 85.19 398 VAL A CA 1
ATOM 3030 C C . VAL A 1 398 ? 49.264 -18.178 -17.661 1.00 85.19 398 VAL A C 1
ATOM 3032 O O . VAL A 1 398 ? 49.879 -17.229 -17.184 1.00 85.19 398 VAL A O 1
ATOM 3035 N N . ASP A 1 399 ? 49.002 -19.279 -16.957 1.00 83.12 399 ASP A N 1
ATOM 3036 C CA . ASP A 1 399 ? 49.441 -19.456 -15.572 1.00 83.12 399 ASP A CA 1
ATOM 3037 C C . ASP A 1 399 ? 50.979 -19.442 -15.468 1.00 83.12 399 ASP A C 1
ATOM 3039 O O . ASP A 1 399 ? 51.533 -18.769 -14.598 1.00 83.12 399 ASP A O 1
ATOM 3043 N N . ALA A 1 400 ? 51.697 -20.071 -16.407 1.00 85.62 400 ALA A N 1
ATOM 3044 C CA . ALA A 1 400 ? 53.160 -20.007 -16.470 1.00 85.62 400 ALA A CA 1
ATOM 3045 C C . ALA A 1 400 ? 53.688 -18.571 -16.673 1.00 85.62 400 ALA A C 1
ATOM 3047 O O . ALA A 1 400 ? 54.621 -18.154 -15.980 1.00 85.62 400 ALA A O 1
ATOM 3048 N N . VAL A 1 401 ? 53.066 -17.782 -17.560 1.00 88.25 401 VAL A N 1
ATOM 3049 C CA . VAL A 1 401 ? 53.408 -16.366 -17.790 1.00 88.25 401 VAL A CA 1
ATOM 3050 C C . VAL A 1 401 ? 53.079 -15.511 -16.566 1.00 88.25 401 VAL A C 1
ATOM 3052 O O . VAL A 1 401 ? 53.923 -14.732 -16.122 1.00 88.25 401 VAL A O 1
ATOM 3055 N N . LEU A 1 402 ? 51.903 -15.682 -15.958 1.00 85.06 402 LEU A N 1
ATOM 3056 C CA . LEU A 1 402 ? 51.500 -14.958 -14.746 1.00 85.06 402 LEU A CA 1
ATOM 3057 C C . LEU A 1 402 ? 52.391 -15.290 -13.541 1.00 85.06 402 LEU A C 1
ATOM 3059 O O . LEU A 1 402 ? 52.611 -14.441 -12.673 1.00 85.06 402 LEU A O 1
ATOM 3063 N N . ARG A 1 403 ? 52.940 -16.508 -13.498 1.00 85.12 403 ARG A N 1
ATOM 3064 C CA . ARG A 1 403 ? 53.935 -16.937 -12.510 1.00 85.12 403 ARG A CA 1
ATOM 3065 C C . ARG A 1 403 ? 55.364 -16.571 -12.895 1.00 85.12 403 ARG A C 1
ATOM 3067 O O . ARG A 1 403 ? 56.247 -16.781 -12.068 1.00 85.12 403 ARG A O 1
ATOM 3074 N N . SER A 1 404 ? 55.637 -16.023 -14.076 1.00 90.50 404 SER A N 1
ATOM 3075 C CA . SER A 1 404 ? 56.995 -15.647 -14.478 1.00 90.50 404 SER A CA 1
ATOM 3076 C C . SER A 1 404 ? 57.581 -14.562 -13.559 1.00 90.50 404 SER A C 1
ATOM 3078 O O . SER A 1 404 ? 56.868 -13.731 -12.989 1.00 90.50 404 SER A O 1
ATOM 3080 N N . ARG A 1 405 ? 58.910 -14.559 -13.389 1.00 87.25 405 ARG A N 1
ATOM 3081 C CA . ARG A 1 405 ? 59.617 -13.536 -12.598 1.00 87.25 405 ARG A CA 1
ATOM 3082 C C . ARG A 1 405 ? 59.261 -12.090 -13.000 1.00 87.25 405 ARG A C 1
ATOM 3084 O O . ARG A 1 405 ? 58.940 -11.337 -12.080 1.00 87.25 405 ARG A O 1
ATOM 3091 N N . PRO A 1 406 ? 59.254 -11.692 -14.291 1.00 87.56 406 PRO A N 1
ATOM 3092 C CA . PRO A 1 406 ? 58.937 -10.313 -14.672 1.00 87.56 406 PRO A CA 1
ATOM 3093 C C . PRO A 1 406 ? 57.496 -9.916 -14.324 1.00 87.56 406 PRO A C 1
ATOM 3095 O O . PRO A 1 406 ? 57.285 -8.855 -13.743 1.00 87.56 406 PRO A O 1
ATOM 3098 N N . VAL A 1 407 ? 56.507 -10.781 -14.575 1.00 86.75 407 VAL A N 1
ATOM 3099 C CA . VAL A 1 407 ? 55.096 -10.472 -14.276 1.00 86.75 407 VAL A CA 1
ATOM 3100 C C . VAL A 1 407 ? 54.842 -10.391 -12.770 1.00 86.75 407 VAL A C 1
ATOM 3102 O O . VAL A 1 407 ? 54.113 -9.514 -12.307 1.00 86.75 407 VAL A O 1
ATOM 3105 N N . ARG A 1 408 ? 55.491 -11.248 -11.970 1.00 83.56 408 ARG A N 1
ATOM 3106 C CA . ARG A 1 408 ? 55.414 -11.156 -10.504 1.00 83.56 408 ARG A CA 1
ATOM 3107 C C . ARG A 1 408 ? 56.029 -9.864 -9.973 1.00 83.56 408 ARG A C 1
ATOM 3109 O O . ARG A 1 408 ? 55.456 -9.273 -9.063 1.00 83.56 408 ARG A O 1
ATOM 3116 N N . LEU A 1 409 ? 57.161 -9.424 -10.527 1.00 85.56 409 LEU A N 1
ATOM 3117 C CA . LEU A 1 409 ? 57.782 -8.146 -10.163 1.00 85.56 409 LEU A CA 1
ATOM 3118 C C . LEU A 1 409 ? 56.881 -6.968 -10.551 1.00 85.56 409 LEU A C 1
ATOM 3120 O O . LEU A 1 409 ? 56.624 -6.105 -9.716 1.00 85.56 409 LEU A O 1
ATOM 3124 N N . PHE A 1 410 ? 56.317 -6.980 -11.759 1.00 88.12 410 PHE A N 1
ATOM 3125 C CA . PHE A 1 410 ? 55.364 -5.967 -12.213 1.00 88.12 410 PHE A CA 1
ATOM 3126 C C . PHE A 1 410 ? 54.125 -5.887 -11.307 1.00 88.12 410 PHE A C 1
ATOM 3128 O O . PHE A 1 410 ? 53.777 -4.811 -10.821 1.00 88.12 410 PHE A O 1
ATOM 3135 N N . ARG A 1 411 ? 53.489 -7.025 -10.997 1.00 82.50 411 ARG A N 1
ATOM 3136 C CA . ARG A 1 411 ? 52.311 -7.069 -10.114 1.00 82.50 411 ARG A CA 1
ATOM 3137 C C . ARG A 1 411 ? 52.634 -6.617 -8.689 1.00 82.50 411 ARG A C 1
ATOM 3139 O O . ARG A 1 411 ? 51.788 -6.013 -8.041 1.00 82.50 411 ARG A O 1
ATOM 3146 N N . ARG A 1 412 ? 53.841 -6.923 -8.203 1.00 82.25 412 ARG A N 1
ATOM 3147 C CA . ARG A 1 412 ? 54.284 -6.577 -6.847 1.00 82.25 412 ARG A CA 1
ATOM 3148 C C . ARG A 1 412 ? 54.650 -5.102 -6.697 1.00 82.25 412 ARG A C 1
ATOM 3150 O O . ARG A 1 412 ? 54.376 -4.556 -5.637 1.00 82.25 412 ARG A O 1
ATOM 3157 N N . TYR A 1 413 ? 55.266 -4.490 -7.711 1.00 84.81 413 TYR A N 1
ATOM 3158 C CA . TYR A 1 413 ? 55.880 -3.164 -7.573 1.00 84.81 413 TYR A CA 1
ATOM 3159 C C . TYR A 1 413 ? 55.280 -2.066 -8.462 1.00 84.81 413 TYR A C 1
ATOM 3161 O O . TYR A 1 413 ? 55.401 -0.896 -8.112 1.00 84.81 413 TYR A O 1
ATOM 3169 N N . ALA A 1 414 ? 54.639 -2.398 -9.585 1.00 87.44 414 ALA A N 1
ATOM 3170 C CA . ALA A 1 414 ? 54.169 -1.410 -10.565 1.00 87.44 414 ALA A CA 1
ATOM 3171 C C . ALA A 1 414 ? 52.640 -1.355 -10.712 1.00 87.44 414 ALA A C 1
ATOM 3173 O O . ALA A 1 414 ? 52.101 -0.281 -10.953 1.00 87.44 414 ALA A O 1
ATOM 3174 N N . TRP A 1 415 ? 51.924 -2.469 -10.521 1.00 87.94 415 TRP A N 1
ATOM 3175 C CA . TRP A 1 415 ? 50.470 -2.524 -10.734 1.00 87.94 415 TRP A CA 1
ATOM 3176 C C . TRP A 1 415 ? 49.675 -1.555 -9.849 1.00 87.94 415 TRP A C 1
ATOM 3178 O O . TRP A 1 415 ? 48.924 -0.732 -10.364 1.00 87.94 415 TRP A O 1
ATOM 31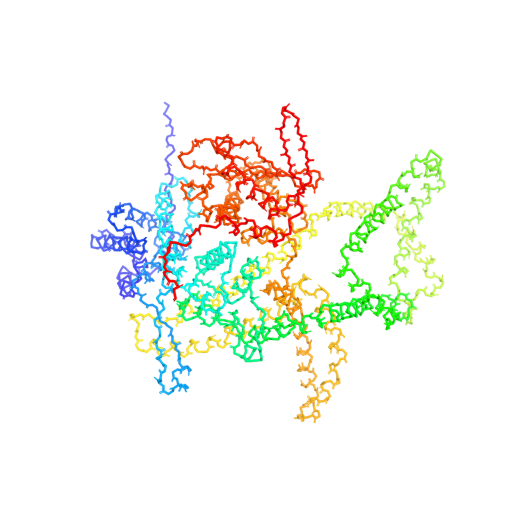88 N N . SER A 1 416 ? 49.835 -1.619 -8.524 1.00 86.19 416 SER A N 1
ATOM 3189 C CA . SER A 1 416 ? 49.076 -0.748 -7.615 1.00 86.19 416 SER A CA 1
ATOM 3190 C C . SER A 1 416 ? 49.402 0.743 -7.806 1.00 86.19 416 SER A C 1
ATOM 3192 O O . SER A 1 416 ? 48.461 1.536 -7.825 1.00 86.19 416 SER A O 1
ATOM 3194 N N . PRO A 1 417 ? 50.676 1.146 -8.008 1.00 89.56 417 PRO A N 1
ATOM 3195 C CA . PRO A 1 417 ? 51.012 2.505 -8.433 1.00 89.56 417 PRO A CA 1
ATOM 3196 C C . PRO A 1 417 ? 50.361 2.913 -9.757 1.00 89.56 417 PRO A C 1
ATOM 3198 O O . PRO A 1 417 ? 49.768 3.979 -9.817 1.00 89.56 417 PRO A O 1
ATOM 3201 N N . LEU A 1 418 ? 50.371 2.059 -10.789 1.00 90.19 418 LEU A N 1
ATOM 3202 C CA . LEU A 1 418 ? 49.706 2.349 -12.069 1.00 90.19 418 LEU A CA 1
ATOM 3203 C C . LEU A 1 418 ? 48.200 2.569 -11.903 1.00 90.19 418 LEU A C 1
ATOM 3205 O O . LEU A 1 418 ? 47.655 3.511 -12.471 1.00 90.19 418 LEU A O 1
ATOM 3209 N N . VAL A 1 419 ? 47.528 1.723 -11.118 1.00 87.56 419 VAL A N 1
ATOM 3210 C CA . VAL A 1 419 ? 46.090 1.862 -10.846 1.00 87.56 419 VAL A CA 1
ATOM 3211 C C . VAL A 1 419 ? 45.806 3.154 -10.083 1.00 87.56 419 VAL A C 1
ATOM 3213 O O . VAL A 1 419 ? 44.878 3.873 -10.442 1.00 87.56 419 VAL A O 1
ATOM 3216 N N . LEU A 1 420 ? 46.608 3.485 -9.065 1.00 85.81 420 LEU A N 1
ATOM 3217 C CA . LEU A 1 420 ? 46.443 4.732 -8.321 1.00 85.81 420 LEU A CA 1
ATOM 3218 C C . LEU A 1 420 ? 46.696 5.950 -9.215 1.00 85.81 420 LEU A C 1
ATOM 3220 O O . LEU A 1 420 ? 45.900 6.882 -9.191 1.00 85.81 420 LEU A O 1
ATOM 3224 N N . THR A 1 421 ? 47.741 5.923 -10.043 1.00 88.81 421 THR A N 1
ATOM 3225 C CA . THR A 1 421 ? 48.011 6.966 -11.037 1.00 88.81 421 THR A CA 1
ATOM 3226 C C . THR A 1 421 ? 46.854 7.122 -12.010 1.00 88.81 421 THR A C 1
ATOM 3228 O O . THR A 1 421 ? 46.436 8.246 -12.258 1.00 88.81 421 THR A O 1
ATOM 3231 N N . ALA A 1 422 ? 46.290 6.024 -12.520 1.00 86.50 422 ALA A N 1
ATOM 3232 C CA . ALA A 1 422 ? 45.139 6.069 -13.415 1.00 86.50 422 ALA A CA 1
ATOM 3233 C C . ALA A 1 422 ? 43.898 6.664 -12.730 1.00 86.50 422 ALA A C 1
ATOM 3235 O O . ALA A 1 422 ? 43.206 7.479 -13.331 1.00 86.50 422 ALA A O 1
ATOM 3236 N N . ILE A 1 423 ? 43.635 6.309 -11.467 1.00 86.06 423 ILE A N 1
ATOM 3237 C CA . ILE A 1 423 ? 42.522 6.870 -10.686 1.00 86.06 423 ILE A CA 1
ATOM 3238 C C . ILE A 1 423 ? 42.735 8.362 -10.427 1.00 86.06 423 ILE A C 1
ATOM 3240 O O . ILE A 1 423 ? 41.831 9.150 -10.677 1.00 86.06 423 ILE A O 1
ATOM 3244 N N . VAL A 1 424 ? 43.917 8.762 -9.949 1.00 84.06 424 VAL A N 1
ATOM 3245 C CA . VAL A 1 424 ? 44.250 10.172 -9.691 1.00 84.06 424 VAL A CA 1
ATOM 3246 C C . VAL A 1 424 ? 44.153 10.978 -10.982 1.00 84.06 424 VAL A C 1
ATOM 3248 O O . VAL A 1 424 ? 43.540 12.038 -10.984 1.00 84.06 424 VAL A O 1
ATOM 3251 N N . TRP A 1 425 ? 44.659 10.445 -12.094 1.00 83.62 425 TRP A N 1
ATOM 3252 C CA . TRP A 1 425 ? 44.531 11.065 -13.409 1.00 83.62 425 TRP A CA 1
ATOM 3253 C C . TRP A 1 425 ? 43.061 11.207 -13.845 1.00 83.62 425 TRP A C 1
ATOM 3255 O O . TRP A 1 425 ? 42.654 12.280 -14.276 1.00 83.62 425 TRP A O 1
ATOM 3265 N N . LEU A 1 426 ? 42.218 10.190 -13.635 1.00 80.06 426 LEU A N 1
ATOM 3266 C CA . LEU A 1 426 ? 40.771 10.258 -13.895 1.00 80.06 426 LEU A CA 1
ATOM 3267 C C . LEU A 1 426 ? 39.997 11.175 -12.925 1.00 80.06 426 LEU A C 1
ATOM 3269 O O . LEU A 1 426 ? 38.872 11.562 -13.225 1.00 80.06 426 LEU A O 1
ATOM 3273 N N . LEU A 1 427 ? 40.554 11.546 -11.776 1.00 81.44 427 LEU A N 1
ATOM 3274 C CA . LEU A 1 427 ? 39.936 12.485 -10.827 1.00 81.44 427 LEU A CA 1
ATOM 3275 C C . LEU A 1 427 ? 40.408 13.930 -11.019 1.00 81.44 427 LEU A C 1
ATOM 3277 O O . LEU A 1 427 ? 40.039 14.815 -10.248 1.00 81.44 427 LEU A O 1
ATOM 3281 N N . LEU A 1 428 ? 41.237 14.188 -12.026 1.00 80.75 428 LEU A N 1
ATOM 3282 C CA . LEU A 1 428 ? 41.631 15.544 -12.377 1.00 80.75 428 LEU A CA 1
ATOM 3283 C C . LEU A 1 428 ? 40.696 16.110 -13.450 1.00 80.75 428 LEU A C 1
ATOM 3285 O O . LEU A 1 428 ? 40.255 15.355 -14.321 1.00 80.75 428 LEU A O 1
ATOM 3289 N N . PRO A 1 429 ? 40.371 17.411 -13.397 1.00 75.69 429 PRO A N 1
ATOM 3290 C CA . PRO A 1 429 ? 39.587 18.068 -14.436 1.00 75.69 429 PRO A CA 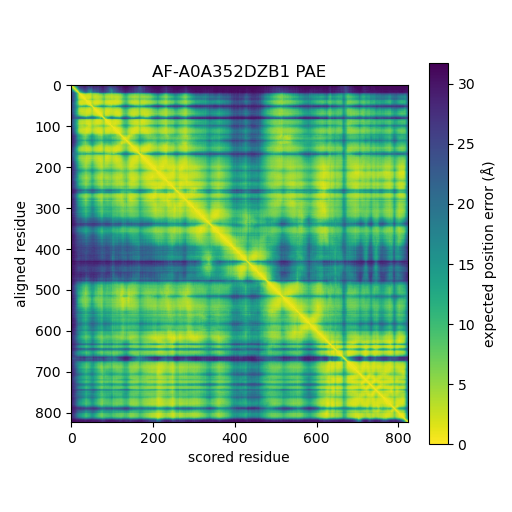1
ATOM 3291 C C . PRO A 1 429 ? 40.391 18.187 -15.742 1.00 75.69 429 PRO A C 1
ATOM 3293 O O . PRO A 1 429 ? 41.622 18.145 -15.742 1.00 75.69 429 PRO A O 1
ATOM 3296 N N . HIS A 1 430 ? 39.688 18.338 -16.867 1.00 69.19 430 HIS A N 1
ATOM 3297 C CA . HIS A 1 430 ? 40.314 18.517 -18.184 1.00 69.19 430 HIS A CA 1
ATOM 3298 C C . HIS A 1 430 ? 40.749 19.976 -18.479 1.00 69.19 430 HIS A C 1
ATOM 3300 O O . HIS A 1 430 ? 41.612 20.181 -19.323 1.00 69.19 430 HIS A O 1
ATOM 3306 N N . GLY A 1 431 ? 40.172 20.981 -17.799 1.00 67.31 431 GLY A N 1
ATOM 3307 C CA . GLY A 1 431 ? 40.369 22.420 -18.084 1.00 67.31 431 GLY A CA 1
ATOM 3308 C C . GLY A 1 431 ? 41.469 23.134 -17.274 1.00 67.31 431 GLY A C 1
ATOM 3309 O O . GLY A 1 431 ? 42.334 22.476 -16.699 1.00 67.31 431 GLY A O 1
ATOM 3310 N N . ASP A 1 432 ? 41.380 24.475 -17.198 1.00 57.69 432 ASP A N 1
ATOM 3311 C CA . ASP A 1 432 ? 42.339 25.435 -16.592 1.00 57.69 432 ASP A CA 1
ATOM 3312 C C . ASP A 1 432 ? 42.420 25.388 -15.049 1.00 57.69 432 ASP A C 1
ATOM 3314 O O . ASP A 1 432 ? 42.388 26.403 -14.348 1.00 57.69 432 ASP A O 1
ATOM 3318 N N . ALA A 1 433 ? 42.491 24.192 -14.477 1.00 65.06 433 ALA A N 1
ATOM 3319 C CA . ALA A 1 433 ? 42.905 24.039 -13.091 1.00 65.06 433 ALA A CA 1
ATOM 3320 C C . ALA A 1 433 ? 44.435 24.151 -12.990 1.00 65.06 433 ALA A C 1
ATOM 3322 O O . ALA A 1 433 ? 45.151 23.881 -13.948 1.00 65.06 433 ALA A O 1
ATOM 3323 N N . VAL A 1 434 ? 44.948 24.470 -11.795 1.00 71.50 434 VAL A N 1
ATOM 3324 C CA . VAL A 1 434 ? 46.399 24.507 -11.495 1.00 71.50 434 VAL A CA 1
ATOM 3325 C C . VAL A 1 434 ? 47.107 23.190 -11.866 1.00 71.50 434 VAL A C 1
ATOM 3327 O O . VAL A 1 434 ? 48.314 23.174 -12.080 1.00 71.50 434 VAL A O 1
ATOM 3330 N N . VAL A 1 435 ? 46.350 22.090 -11.930 1.00 73.56 435 VAL A N 1
ATOM 3331 C CA . VAL A 1 435 ? 46.793 20.767 -12.368 1.00 73.56 435 VAL A CA 1
ATOM 3332 C C . VAL A 1 435 ? 45.688 20.151 -13.233 1.00 73.56 435 VAL A C 1
ATOM 3334 O O . VAL A 1 435 ? 44.573 19.943 -12.743 1.00 73.56 435 VAL A O 1
ATOM 3337 N N . SER A 1 436 ? 45.991 19.843 -14.495 1.00 76.88 436 SER A N 1
ATOM 3338 C CA . SER A 1 436 ? 45.043 19.295 -15.475 1.00 76.88 436 SER A CA 1
ATOM 3339 C C . SER A 1 436 ? 45.467 17.908 -15.963 1.00 76.88 436 SER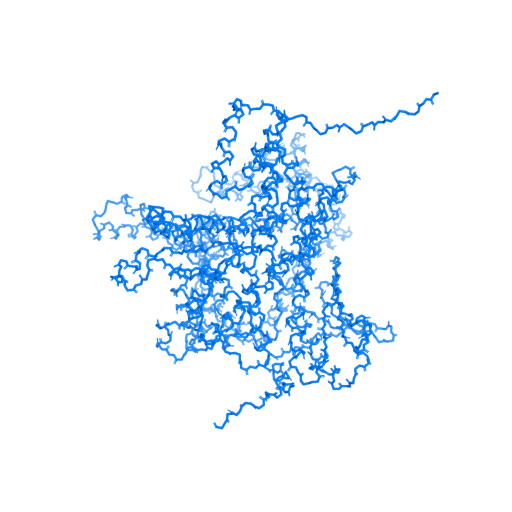 A C 1
ATOM 3341 O O . SER A 1 436 ? 46.638 17.530 -15.925 1.00 76.88 436 SER A O 1
ATOM 3343 N N . ARG A 1 437 ? 44.514 17.128 -16.490 1.00 75.62 437 ARG A N 1
ATOM 3344 C CA . ARG A 1 437 ? 44.818 15.861 -17.187 1.00 75.62 437 ARG A CA 1
ATOM 3345 C C . ARG A 1 437 ? 45.751 16.031 -18.387 1.00 75.62 437 ARG A C 1
ATOM 3347 O O . ARG A 1 437 ? 46.383 15.047 -18.774 1.00 75.62 437 ARG A O 1
ATOM 3354 N N . GLY A 1 438 ? 45.785 17.227 -18.979 1.00 72.06 438 GLY A N 1
ATOM 3355 C CA . GLY A 1 438 ? 46.617 17.558 -20.136 1.00 72.06 438 GLY A CA 1
ATOM 3356 C C . GLY A 1 438 ? 48.108 17.705 -19.823 1.00 72.06 438 GLY A C 1
ATOM 3357 O O . GLY A 1 438 ? 48.910 17.685 -20.752 1.00 72.06 438 GLY A O 1
ATOM 3358 N N . ASP A 1 439 ? 48.492 17.807 -18.545 1.00 81.00 439 ASP A N 1
ATOM 3359 C CA . ASP A 1 439 ? 49.882 18.004 -18.130 1.00 81.00 439 ASP A CA 1
ATOM 3360 C C . ASP A 1 439 ? 50.730 16.734 -18.351 1.00 81.00 439 ASP A C 1
ATOM 3362 O O . ASP A 1 439 ? 50.561 15.743 -17.628 1.00 81.00 439 ASP A O 1
ATOM 3366 N N . PRO A 1 440 ? 51.699 16.726 -19.292 1.00 79.94 440 PRO A N 1
ATOM 3367 C CA . PRO A 1 440 ? 52.420 15.503 -19.670 1.00 79.94 440 PRO A CA 1
ATOM 3368 C C . PRO A 1 440 ? 53.286 14.920 -18.545 1.00 79.94 440 PRO A C 1
ATOM 3370 O O . PRO A 1 440 ? 53.548 13.718 -18.499 1.00 79.94 440 PRO A O 1
ATOM 3373 N N . TRP A 1 441 ? 53.743 15.773 -17.626 1.00 83.25 441 TRP A N 1
ATOM 3374 C CA . TRP A 1 441 ? 54.618 15.397 -16.515 1.00 83.25 441 TRP A CA 1
ATOM 3375 C C . TRP A 1 441 ? 53.856 14.752 -15.350 1.00 83.25 441 TRP A C 1
ATOM 3377 O O . TRP A 1 441 ? 54.444 14.038 -14.533 1.00 83.25 441 TRP A O 1
ATOM 3387 N N . LEU A 1 442 ? 52.546 14.973 -15.268 1.00 82.75 442 LEU A N 1
ATOM 3388 C CA . LEU A 1 442 ? 51.758 14.657 -14.089 1.00 82.75 442 LEU A CA 1
ATOM 3389 C C . LEU A 1 442 ? 51.532 13.149 -13.880 1.00 82.75 442 LEU A C 1
ATOM 3391 O O . LEU A 1 442 ? 51.777 12.683 -12.766 1.00 82.75 442 LEU A O 1
ATOM 3395 N N . PRO A 1 443 ? 51.158 12.335 -14.891 1.00 85.69 443 PRO A N 1
ATOM 3396 C CA . PRO A 1 443 ? 51.061 10.886 -14.711 1.00 85.69 443 PRO A CA 1
ATOM 3397 C C . PRO A 1 443 ? 52.395 10.265 -14.287 1.00 85.69 443 PRO A C 1
ATOM 3399 O O . PRO A 1 443 ? 52.418 9.355 -13.461 1.00 85.69 443 PRO A O 1
ATOM 3402 N N . VAL A 1 444 ? 53.510 10.786 -14.810 1.00 87.88 444 VAL A N 1
ATOM 3403 C CA . VAL A 1 444 ? 54.865 10.324 -14.477 1.00 87.88 444 VAL A CA 1
ATOM 3404 C C . VAL A 1 444 ? 55.209 10.668 -13.028 1.00 87.88 444 VAL A C 1
ATOM 3406 O O . VAL A 1 444 ? 55.656 9.794 -12.286 1.00 87.88 444 VAL A O 1
ATOM 3409 N N . ALA A 1 445 ? 54.946 11.904 -12.595 1.00 87.81 445 ALA A N 1
ATOM 3410 C CA . ALA A 1 445 ? 55.181 12.340 -11.220 1.00 87.81 445 ALA A CA 1
ATOM 3411 C C . ALA A 1 445 ? 54.294 11.588 -10.214 1.00 87.81 445 ALA A C 1
ATOM 3413 O O . ALA A 1 445 ? 54.789 11.099 -9.199 1.00 87.81 445 ALA A O 1
ATOM 3414 N N . VAL A 1 446 ? 53.002 11.421 -10.515 1.00 87.62 446 VAL A N 1
ATOM 3415 C CA . VAL A 1 446 ? 52.060 10.661 -9.677 1.00 87.62 446 VAL A CA 1
ATOM 3416 C C . VAL A 1 446 ? 52.441 9.182 -9.635 1.00 87.62 446 VAL A C 1
ATOM 3418 O O . VAL A 1 446 ? 52.369 8.565 -8.573 1.00 87.62 446 VAL A O 1
ATOM 3421 N N . PHE A 1 447 ? 52.906 8.601 -10.745 1.00 91.44 447 PHE A N 1
ATOM 3422 C CA . PHE A 1 447 ? 53.424 7.232 -10.763 1.00 91.44 447 PHE A CA 1
ATOM 3423 C C . PHE A 1 447 ? 54.695 7.082 -9.930 1.00 91.44 447 PHE A C 1
ATOM 3425 O O . PHE A 1 447 ? 54.768 6.173 -9.110 1.00 91.44 447 PHE A O 1
ATOM 3432 N N . ALA A 1 448 ? 55.670 7.979 -10.071 1.00 90.69 448 ALA A N 1
ATOM 3433 C CA . ALA A 1 448 ? 56.896 7.936 -9.279 1.00 90.69 448 ALA A CA 1
ATOM 3434 C C . ALA A 1 448 ? 56.607 8.099 -7.776 1.00 90.69 448 ALA A C 1
ATOM 3436 O O . ALA A 1 448 ? 57.097 7.315 -6.960 1.00 90.69 448 ALA A O 1
ATOM 3437 N N . ALA A 1 449 ? 55.751 9.059 -7.411 1.00 89.12 449 ALA A N 1
ATOM 3438 C CA . ALA A 1 449 ? 55.339 9.293 -6.030 1.00 89.12 449 ALA A CA 1
ATOM 3439 C C . ALA A 1 449 ? 54.546 8.107 -5.458 1.00 89.12 449 ALA A C 1
ATOM 3441 O O . ALA A 1 449 ? 54.859 7.616 -4.372 1.00 89.12 449 ALA A O 1
ATOM 3442 N N . SER A 1 450 ? 53.555 7.591 -6.191 1.00 87.25 450 SER A N 1
ATOM 3443 C CA . SER A 1 450 ? 52.781 6.422 -5.761 1.00 87.25 450 SER A CA 1
ATOM 3444 C C . SER A 1 450 ? 53.645 5.166 -5.678 1.00 87.25 450 SER A C 1
ATOM 3446 O O . SER A 1 450 ? 53.499 4.409 -4.724 1.00 87.25 450 SER A O 1
ATOM 3448 N N . ALA A 1 451 ? 54.590 4.961 -6.597 1.00 90.00 451 ALA A N 1
ATOM 3449 C CA . ALA A 1 451 ? 55.536 3.854 -6.547 1.00 90.00 451 ALA A CA 1
ATOM 3450 C C . ALA A 1 451 ? 56.459 3.949 -5.328 1.00 90.00 451 ALA A C 1
ATOM 3452 O O . ALA A 1 451 ? 56.668 2.934 -4.667 1.00 90.00 451 ALA A O 1
ATOM 3453 N N . ALA A 1 452 ? 56.964 5.136 -4.983 1.00 89.25 452 ALA A N 1
ATOM 3454 C CA . ALA A 1 452 ? 57.788 5.332 -3.791 1.00 89.25 452 ALA A CA 1
ATOM 3455 C C . ALA A 1 452 ? 56.995 5.080 -2.496 1.00 89.25 452 ALA A C 1
ATOM 3457 O O . ALA A 1 452 ? 57.450 4.345 -1.619 1.00 89.25 452 ALA A O 1
ATOM 3458 N N . ILE A 1 453 ? 55.784 5.637 -2.398 1.00 88.81 453 ILE A N 1
ATOM 3459 C CA . ILE A 1 453 ? 54.934 5.537 -1.204 1.00 88.81 453 ILE A CA 1
ATOM 3460 C C . ILE A 1 453 ? 54.407 4.112 -1.020 1.00 88.81 453 ILE A C 1
ATOM 3462 O O . ILE A 1 453 ? 54.539 3.539 0.060 1.00 88.81 453 ILE A O 1
ATOM 3466 N N . LEU A 1 454 ? 53.823 3.516 -2.062 1.00 86.56 454 LEU A N 1
ATOM 3467 C CA . LEU A 1 454 ? 53.167 2.210 -1.977 1.00 86.56 454 LEU A CA 1
ATOM 3468 C C . LEU A 1 454 ? 54.163 1.055 -1.830 1.00 86.56 454 LEU A C 1
ATOM 3470 O O . LEU A 1 454 ? 53.854 0.072 -1.160 1.00 86.56 454 LEU A O 1
ATOM 3474 N N . ASN A 1 455 ? 55.366 1.174 -2.404 1.00 89.75 455 ASN A N 1
ATOM 3475 C CA . ASN A 1 455 ? 56.413 0.162 -2.248 1.00 89.75 455 ASN A CA 1
ATOM 3476 C C . ASN A 1 455 ? 57.258 0.344 -0.977 1.00 89.75 455 ASN A C 1
ATOM 3478 O O . ASN A 1 455 ? 58.095 -0.518 -0.685 1.00 89.75 455 ASN A O 1
ATOM 3482 N N . ALA A 1 456 ? 57.054 1.406 -0.193 1.00 90.69 456 ALA A N 1
ATOM 3483 C CA . ALA A 1 456 ? 57.664 1.530 1.127 1.00 90.69 456 ALA A CA 1
ATOM 3484 C C . ALA A 1 456 ? 57.090 0.477 2.105 1.00 90.69 456 ALA A C 1
ATOM 3486 O O . ALA A 1 456 ? 55.961 0.011 1.923 1.00 90.69 456 ALA A O 1
ATOM 3487 N N . PRO A 1 457 ? 57.822 0.096 3.173 1.00 85.94 457 PRO A N 1
ATOM 3488 C CA . PRO A 1 457 ? 57.339 -0.878 4.159 1.00 85.94 457 PRO A CA 1
ATOM 3489 C C . PRO A 1 457 ? 55.984 -0.503 4.775 1.00 85.94 457 PRO A C 1
ATOM 3491 O O . PRO A 1 457 ? 55.101 -1.351 4.884 1.00 85.94 457 PRO A O 1
ATOM 3494 N N . VAL A 1 458 ? 55.797 0.778 5.109 1.00 86.38 458 VAL A N 1
ATOM 3495 C CA . VAL A 1 458 ? 54.533 1.306 5.646 1.00 86.38 458 VAL A CA 1
ATOM 3496 C C . VAL A 1 458 ? 53.429 1.278 4.584 1.00 86.38 458 VAL A C 1
ATOM 3498 O O . VAL A 1 458 ? 52.314 0.859 4.880 1.00 86.38 458 VAL A O 1
ATOM 3501 N N . GLY A 1 459 ? 53.738 1.656 3.339 1.00 84.88 459 GLY A N 1
ATOM 3502 C CA . GLY A 1 459 ? 52.781 1.652 2.229 1.00 84.88 459 GLY A CA 1
ATOM 3503 C C . GLY A 1 459 ? 52.208 0.269 1.935 1.00 84.88 459 GLY A C 1
ATOM 3504 O O . GLY A 1 459 ? 50.993 0.130 1.817 1.00 84.88 459 GLY A O 1
ATOM 3505 N N . ARG A 1 460 ? 53.051 -0.771 1.922 1.00 83.62 460 ARG A N 1
ATOM 3506 C CA . ARG A 1 460 ? 52.603 -2.165 1.751 1.00 83.62 460 ARG A CA 1
ATOM 3507 C C . ARG A 1 460 ? 51.663 -2.624 2.864 1.00 83.62 460 ARG A C 1
ATOM 3509 O O . ARG A 1 460 ? 50.639 -3.235 2.579 1.00 83.62 460 ARG A O 1
ATOM 3516 N N . LEU A 1 461 ? 51.964 -2.269 4.114 1.00 85.00 461 LEU A N 1
ATOM 3517 C CA . LEU A 1 461 ? 51.105 -2.591 5.256 1.00 85.00 461 LEU A CA 1
ATOM 3518 C C . LEU A 1 461 ? 49.730 -1.906 5.145 1.00 85.00 461 LEU A C 1
ATOM 3520 O O . LEU A 1 461 ? 48.703 -2.497 5.481 1.00 85.00 461 LEU A O 1
ATOM 3524 N N . VAL A 1 462 ? 49.692 -0.657 4.666 1.00 84.75 462 VAL A N 1
ATOM 3525 C CA . VAL A 1 462 ? 48.428 0.041 4.386 1.00 84.75 462 VAL A CA 1
ATOM 3526 C C . VAL A 1 462 ? 47.684 -0.625 3.230 1.00 84.75 462 VAL A C 1
ATOM 3528 O O . VAL A 1 462 ? 46.480 -0.837 3.347 1.00 84.75 462 VAL A O 1
ATOM 3531 N N . GLN A 1 463 ? 48.372 -1.005 2.149 1.00 83.69 463 GLN A N 1
ATOM 3532 C CA . GLN A 1 463 ? 47.755 -1.709 1.022 1.00 83.69 463 GLN A CA 1
ATOM 3533 C C . GLN A 1 463 ? 47.097 -3.016 1.455 1.00 83.69 463 GLN A C 1
ATOM 3535 O O . GLN A 1 463 ? 45.938 -3.232 1.118 1.00 83.69 463 GLN A O 1
ATOM 3540 N N . GLU A 1 464 ? 47.790 -3.852 2.227 1.00 84.56 464 GLU A N 1
ATOM 3541 C CA . GLU A 1 464 ? 47.239 -5.109 2.747 1.00 84.56 464 GLU A CA 1
ATOM 3542 C C . GLU A 1 464 ? 45.978 -4.854 3.581 1.00 84.56 464 GLU A C 1
ATOM 3544 O O . GLU A 1 464 ? 44.931 -5.436 3.303 1.00 84.56 464 GLU A O 1
ATOM 3549 N N . ARG A 1 465 ? 46.013 -3.886 4.508 1.00 86.38 465 ARG A N 1
ATOM 3550 C CA . ARG A 1 465 ? 44.832 -3.518 5.308 1.00 86.38 465 ARG A CA 1
ATOM 3551 C C . ARG A 1 465 ? 43.677 -2.967 4.477 1.00 86.38 465 ARG A C 1
ATOM 3553 O O . ARG A 1 465 ? 42.523 -3.258 4.785 1.00 86.38 465 ARG A O 1
ATOM 3560 N N . VAL A 1 466 ? 43.963 -2.166 3.453 1.00 83.12 466 VAL A N 1
ATOM 3561 C CA . VAL A 1 466 ? 42.945 -1.596 2.560 1.00 83.12 466 VAL A CA 1
ATOM 3562 C C . VAL A 1 466 ? 42.337 -2.685 1.681 1.00 83.12 466 VAL A C 1
ATOM 3564 O O . VAL A 1 466 ? 41.118 -2.752 1.589 1.00 83.12 466 VAL A O 1
ATOM 3567 N N . LEU A 1 467 ? 43.138 -3.575 1.090 1.00 81.94 467 LEU A N 1
ATOM 3568 C CA . LEU A 1 467 ? 42.648 -4.703 0.290 1.00 81.94 467 LEU A CA 1
ATOM 3569 C C . LEU A 1 467 ? 41.836 -5.690 1.137 1.00 81.94 467 LEU A C 1
ATOM 3571 O O . LEU A 1 467 ? 40.753 -6.099 0.721 1.00 81.94 467 LEU A O 1
ATOM 3575 N N . GLU A 1 468 ? 42.295 -6.022 2.344 1.00 84.50 468 GLU A N 1
ATOM 3576 C CA . GLU A 1 468 ? 41.527 -6.829 3.298 1.00 84.50 468 GLU A CA 1
ATOM 3577 C C . GLU A 1 468 ? 40.250 -6.120 3.762 1.00 84.50 468 GLU A C 1
ATOM 3579 O O . GLU A 1 468 ? 39.217 -6.760 3.965 1.00 84.50 468 GLU A O 1
ATOM 3584 N N . GLY A 1 469 ? 40.303 -4.800 3.950 1.00 80.44 469 GLY A N 1
ATOM 3585 C CA . GLY A 1 469 ? 39.153 -3.967 4.291 1.00 80.44 469 GLY A CA 1
ATOM 3586 C C . GLY A 1 469 ? 38.117 -3.945 3.170 1.00 80.44 469 GLY A C 1
ATOM 3587 O O . GLY A 1 469 ? 36.951 -4.226 3.420 1.00 80.44 469 GLY A O 1
ATOM 3588 N N . ILE A 1 470 ? 38.543 -3.704 1.928 1.00 78.69 470 ILE A N 1
ATOM 3589 C CA . ILE A 1 470 ? 37.700 -3.729 0.726 1.00 78.69 470 ILE A CA 1
ATOM 3590 C C . ILE A 1 470 ? 37.117 -5.124 0.516 1.00 78.69 470 ILE A C 1
ATOM 3592 O O . ILE A 1 470 ? 35.928 -5.238 0.243 1.00 78.69 470 ILE A O 1
ATOM 3596 N N . GLY A 1 471 ? 37.905 -6.189 0.688 1.00 74.31 471 GLY A N 1
ATOM 3597 C CA . GLY A 1 471 ? 37.419 -7.566 0.597 1.00 74.31 471 GLY A CA 1
ATOM 3598 C C . GLY A 1 471 ? 36.321 -7.859 1.622 1.00 74.31 471 GLY A C 1
ATOM 3599 O O . GLY A 1 471 ? 35.264 -8.376 1.263 1.00 74.31 471 GLY A O 1
ATOM 3600 N N . ARG A 1 472 ? 36.522 -7.453 2.884 1.00 74.25 472 ARG A N 1
ATOM 3601 C CA . ARG A 1 472 ? 35.509 -7.567 3.946 1.00 74.25 472 ARG A CA 1
ATOM 3602 C C . ARG A 1 472 ? 34.272 -6.720 3.656 1.00 74.25 472 ARG A C 1
ATOM 3604 O O . ARG A 1 472 ? 33.163 -7.229 3.781 1.00 74.25 472 ARG A O 1
ATOM 3611 N N . VAL A 1 473 ? 34.451 -5.469 3.230 1.00 71.75 473 VAL A N 1
ATOM 3612 C CA . VAL A 1 473 ? 33.358 -4.548 2.897 1.00 71.75 473 VAL A CA 1
ATOM 3613 C C . VAL A 1 473 ? 32.572 -5.059 1.702 1.00 71.75 473 VAL A C 1
ATOM 3615 O O . VAL A 1 473 ? 31.365 -5.137 1.817 1.00 71.75 473 VAL A O 1
ATOM 3618 N N . LEU A 1 474 ? 33.201 -5.470 0.599 1.00 67.44 474 LEU A N 1
ATOM 3619 C CA . LEU A 1 474 ? 32.518 -6.022 -0.578 1.00 67.44 474 LEU A CA 1
ATOM 3620 C C . LEU A 1 474 ? 31.782 -7.320 -0.250 1.00 67.44 474 LEU A C 1
ATOM 3622 O O . LEU A 1 474 ? 30.652 -7.503 -0.696 1.00 67.44 474 LEU A O 1
ATOM 3626 N N . HIS A 1 475 ? 32.379 -8.197 0.563 1.00 66.12 475 HIS A N 1
ATOM 3627 C CA . HIS A 1 475 ? 31.715 -9.417 1.016 1.00 66.12 475 HIS A CA 1
ATOM 3628 C C . HIS A 1 475 ? 30.509 -9.115 1.924 1.00 66.12 475 HIS A C 1
ATOM 3630 O O . HIS A 1 475 ? 29.486 -9.787 1.829 1.00 66.12 475 HIS A O 1
ATOM 3636 N N . GLN A 1 476 ? 30.588 -8.065 2.751 1.00 61.22 476 GLN A N 1
ATOM 3637 C CA . GLN A 1 476 ? 29.474 -7.573 3.572 1.00 61.22 476 GLN A CA 1
ATOM 3638 C C . GLN A 1 476 ? 28.435 -6.765 2.769 1.00 61.22 476 GLN A C 1
ATOM 3640 O O . GLN A 1 476 ? 27.245 -6.830 3.076 1.00 61.22 476 GLN A O 1
ATOM 3645 N N . LEU A 1 477 ? 28.851 -6.037 1.725 1.00 59.62 477 LEU A N 1
ATOM 3646 C CA . LEU A 1 477 ? 27.990 -5.275 0.813 1.00 59.62 477 LEU A CA 1
ATOM 3647 C C . LEU A 1 477 ? 27.217 -6.199 -0.135 1.00 59.62 477 LEU A C 1
ATOM 3649 O O . LEU A 1 477 ? 26.177 -5.798 -0.661 1.00 59.62 477 LEU A O 1
ATOM 3653 N N . HIS A 1 478 ? 27.728 -7.414 -0.367 1.00 59.84 478 HIS A N 1
ATOM 3654 C CA . HIS A 1 478 ? 27.209 -8.367 -1.339 1.00 59.84 478 HIS A CA 1
ATOM 3655 C C . HIS A 1 478 ? 25.722 -8.662 -1.104 1.00 59.84 478 HIS A C 1
ATOM 3657 O O . HIS A 1 478 ? 25.351 -9.279 -0.104 1.00 59.84 478 HIS A O 1
ATOM 3663 N N . ALA A 1 479 ? 24.897 -8.220 -2.062 1.00 52.94 479 ALA A N 1
ATOM 3664 C CA . ALA A 1 479 ? 23.443 -8.358 -2.200 1.00 52.94 479 ALA A CA 1
ATOM 3665 C C . ALA A 1 479 ? 22.591 -7.937 -0.983 1.00 52.94 479 ALA A C 1
ATOM 3667 O O . ALA A 1 479 ? 21.705 -7.106 -1.118 1.00 52.94 479 ALA A O 1
ATOM 3668 N N . HIS A 1 480 ? 22.844 -8.440 0.220 1.00 55.75 480 HIS A N 1
ATOM 3669 C CA . HIS A 1 480 ? 21.990 -8.272 1.392 1.00 55.75 480 HIS A CA 1
ATOM 3670 C C . HIS A 1 480 ? 22.007 -6.864 1.998 1.00 55.75 480 HIS A C 1
ATOM 3672 O O . HIS A 1 480 ? 20.988 -6.467 2.560 1.00 55.75 480 HIS A O 1
ATOM 3678 N N . LEU A 1 481 ? 23.109 -6.103 1.902 1.00 61.84 481 LEU A N 1
ATOM 3679 C CA . LEU A 1 481 ? 23.173 -4.760 2.495 1.00 61.84 481 LEU A CA 1
ATOM 3680 C C . LEU A 1 481 ? 22.343 -3.756 1.700 1.00 61.84 481 LEU A C 1
ATOM 3682 O O . LEU A 1 481 ? 21.545 -3.040 2.289 1.00 61.84 481 LEU A O 1
ATOM 3686 N N . VAL A 1 482 ? 22.489 -3.725 0.372 1.00 66.06 482 VAL A N 1
ATOM 3687 C CA . VAL A 1 482 ? 21.713 -2.803 -0.472 1.00 66.06 482 VAL A CA 1
ATOM 3688 C C . VAL A 1 482 ? 20.228 -3.178 -0.423 1.00 66.06 482 VAL A C 1
ATOM 3690 O O . VAL A 1 482 ? 19.382 -2.307 -0.237 1.00 66.06 482 VAL A O 1
ATOM 3693 N N . VAL A 1 483 ? 19.912 -4.479 -0.465 1.00 61.88 483 VAL A N 1
ATOM 3694 C CA . VAL A 1 483 ? 18.548 -5.002 -0.252 1.00 61.88 483 VAL A CA 1
ATOM 3695 C C . VAL A 1 483 ? 17.990 -4.569 1.099 1.00 61.88 483 VAL A C 1
ATOM 3697 O O . VAL A 1 483 ? 16.878 -4.049 1.179 1.00 61.88 483 VAL A O 1
ATOM 3700 N N . GLY A 1 484 ? 18.767 -4.772 2.163 1.00 63.97 484 GLY A N 1
ATOM 3701 C CA . GLY A 1 484 ? 18.397 -4.397 3.520 1.00 63.97 484 GLY A CA 1
ATOM 3702 C C . GLY A 1 484 ? 18.229 -2.890 3.685 1.00 63.97 484 GLY A C 1
ATOM 3703 O O . GLY A 1 484 ? 17.309 -2.471 4.375 1.00 63.97 484 GLY A O 1
ATOM 3704 N N . LEU A 1 485 ? 19.058 -2.083 3.017 1.00 71.56 485 LEU A N 1
ATOM 3705 C CA . LEU A 1 485 ? 19.002 -0.627 3.057 1.00 71.56 485 LEU A CA 1
ATOM 3706 C C . LEU A 1 485 ? 17.743 -0.106 2.369 1.00 71.56 485 LEU A C 1
ATOM 3708 O O . LEU A 1 485 ? 17.017 0.667 2.982 1.00 71.56 485 LEU A O 1
ATOM 3712 N N . ILE A 1 486 ? 17.436 -0.548 1.142 1.00 71.00 486 ILE A N 1
ATOM 3713 C CA . ILE A 1 486 ? 16.214 -0.090 0.464 1.00 71.00 486 ILE A CA 1
ATOM 3714 C C . ILE A 1 486 ? 14.970 -0.572 1.222 1.00 71.00 486 ILE A C 1
ATOM 3716 O O . ILE A 1 486 ? 14.055 0.218 1.437 1.00 71.00 486 ILE A O 1
ATOM 3720 N N . GLY A 1 487 ? 14.944 -1.829 1.683 1.00 67.38 487 GLY A N 1
ATOM 3721 C CA . GLY A 1 487 ? 13.851 -2.329 2.525 1.00 67.38 487 GLY A CA 1
ATOM 3722 C C . GLY A 1 487 ? 13.681 -1.507 3.806 1.00 67.38 487 GLY A C 1
ATOM 3723 O O . GLY A 1 487 ? 12.576 -1.081 4.128 1.00 67.38 487 GLY A O 1
ATOM 3724 N N . TRP A 1 488 ? 14.785 -1.190 4.488 1.00 77.25 488 TRP A N 1
ATOM 3725 C CA . TRP A 1 488 ? 14.778 -0.328 5.669 1.00 77.25 488 TRP A CA 1
ATOM 3726 C C . TRP A 1 488 ? 14.267 1.083 5.360 1.00 77.25 488 TRP A C 1
ATOM 3728 O O . TRP A 1 488 ? 13.488 1.613 6.148 1.00 77.25 488 TRP A O 1
ATOM 3738 N N . ILE A 1 489 ? 14.652 1.666 4.218 1.00 79.12 489 ILE A N 1
ATOM 3739 C CA . ILE A 1 489 ? 14.163 2.973 3.762 1.00 79.12 489 ILE A CA 1
ATOM 3740 C C . ILE A 1 489 ? 12.645 2.924 3.553 1.00 79.12 489 ILE A C 1
ATOM 3742 O O . ILE A 1 489 ? 11.936 3.769 4.094 1.00 79.12 489 ILE A O 1
ATOM 3746 N N . VAL A 1 490 ? 12.125 1.926 2.832 1.00 77.88 490 VAL A N 1
ATOM 3747 C CA . VAL A 1 490 ? 10.674 1.769 2.610 1.00 77.88 490 VAL A CA 1
ATOM 3748 C C . VAL A 1 490 ? 9.929 1.636 3.933 1.00 77.88 490 VAL A C 1
ATOM 3750 O O . VAL A 1 490 ? 8.960 2.358 4.168 1.00 77.88 490 VAL A O 1
ATOM 3753 N N . ASP A 1 491 ? 10.409 0.772 4.826 1.00 73.81 491 ASP A N 1
ATOM 3754 C CA . ASP A 1 491 ? 9.800 0.573 6.140 1.00 73.81 491 ASP A CA 1
ATOM 3755 C C . ASP A 1 491 ? 9.883 1.828 7.016 1.00 73.81 491 ASP A C 1
ATOM 3757 O O . ASP A 1 491 ? 9.026 2.035 7.877 1.00 73.81 491 ASP A O 1
ATOM 3761 N N . LEU A 1 492 ? 10.932 2.641 6.865 1.00 82.69 492 LEU A N 1
ATOM 3762 C CA . LEU A 1 492 ? 11.086 3.914 7.565 1.00 82.69 492 LEU A CA 1
ATOM 3763 C C . LEU A 1 492 ? 10.044 4.923 7.076 1.00 82.69 492 LEU A C 1
ATOM 3765 O O . LEU A 1 492 ? 9.361 5.515 7.908 1.00 82.69 492 LEU A O 1
ATOM 3769 N N . PHE A 1 493 ? 9.884 5.077 5.758 1.00 81.31 493 PHE A N 1
ATOM 3770 C CA . PHE A 1 493 ? 8.873 5.967 5.180 1.00 81.31 493 PHE A CA 1
ATOM 3771 C C . PHE A 1 493 ? 7.453 5.518 5.524 1.00 81.31 493 PHE A C 1
ATOM 3773 O O . PHE A 1 493 ? 6.665 6.346 5.973 1.00 81.31 493 PHE A O 1
ATOM 3780 N N . ARG A 1 494 ? 7.142 4.218 5.419 1.00 79.56 494 ARG A N 1
ATOM 3781 C CA . ARG A 1 494 ? 5.832 3.674 5.819 1.00 79.56 494 ARG A CA 1
ATOM 3782 C C . ARG A 1 494 ? 5.527 4.001 7.280 1.00 79.56 494 ARG A C 1
ATOM 3784 O O . ARG A 1 494 ? 4.495 4.589 7.575 1.00 79.56 494 ARG A O 1
ATOM 3791 N N . ARG A 1 495 ? 6.482 3.741 8.183 1.00 80.06 495 ARG A N 1
ATOM 3792 C CA . ARG A 1 495 ? 6.349 4.093 9.606 1.00 80.06 495 ARG A CA 1
ATOM 3793 C C . ARG A 1 495 ? 6.202 5.595 9.836 1.00 80.06 495 ARG A C 1
ATOM 3795 O O . ARG A 1 495 ? 5.434 5.988 10.706 1.00 80.06 495 ARG A O 1
ATOM 3802 N N . ALA A 1 496 ? 6.936 6.429 9.102 1.00 83.31 496 ALA A N 1
ATOM 3803 C CA . ALA A 1 496 ? 6.837 7.879 9.228 1.00 83.31 496 ALA A CA 1
ATOM 3804 C C . ALA A 1 496 ? 5.441 8.380 8.827 1.00 83.31 496 ALA A C 1
ATOM 3806 O O . ALA A 1 496 ? 4.845 9.154 9.574 1.00 83.31 496 ALA A O 1
ATOM 3807 N N . ILE A 1 497 ? 4.897 7.889 7.708 1.00 83.44 497 ILE A N 1
ATOM 3808 C CA . ILE A 1 497 ? 3.532 8.199 7.267 1.00 83.44 497 ILE A CA 1
ATOM 3809 C C . ILE A 1 497 ? 2.513 7.709 8.298 1.00 83.44 497 ILE A C 1
ATOM 3811 O O . ILE A 1 497 ? 1.713 8.516 8.760 1.00 83.44 497 ILE A O 1
ATOM 3815 N N . ASP A 1 498 ? 2.599 6.454 8.751 1.00 79.38 498 ASP A N 1
ATOM 3816 C CA . ASP A 1 498 ? 1.682 5.900 9.759 1.00 79.38 498 ASP A CA 1
ATOM 3817 C C . ASP A 1 498 ? 1.686 6.726 11.060 1.00 79.38 498 ASP A C 1
ATOM 3819 O O . ASP A 1 498 ? 0.639 6.962 11.667 1.00 79.38 498 ASP A O 1
ATOM 3823 N N . VAL A 1 499 ? 2.857 7.213 11.492 1.00 83.56 499 VAL A N 1
ATOM 3824 C CA . VAL A 1 499 ? 2.989 8.090 12.667 1.00 83.56 499 VAL A CA 1
ATOM 3825 C C . VAL A 1 499 ? 2.343 9.450 12.421 1.00 83.56 499 VAL A C 1
ATOM 3827 O O . VAL A 1 499 ? 1.619 9.936 13.293 1.00 83.56 499 VAL A O 1
ATOM 3830 N N . VAL A 1 500 ? 2.580 10.069 11.262 1.00 86.50 500 VAL A N 1
ATOM 3831 C CA . VAL A 1 500 ? 1.954 11.349 10.901 1.00 86.50 500 VAL A CA 1
ATOM 3832 C C . VAL A 1 500 ? 0.436 11.187 10.852 1.00 86.50 500 VAL A C 1
ATOM 3834 O O . VAL A 1 500 ? -0.280 11.936 11.514 1.00 86.50 500 VAL A O 1
ATOM 3837 N N . GLU A 1 501 ? -0.073 10.176 10.149 1.00 82.81 501 GLU A N 1
ATOM 3838 C CA . GLU A 1 501 ? -1.506 9.921 10.033 1.00 82.81 501 GLU A CA 1
ATOM 3839 C C . GLU A 1 501 ? -2.158 9.602 11.375 1.00 82.81 501 GLU A C 1
ATOM 3841 O O . GLU A 1 501 ? -3.211 10.163 11.692 1.00 82.81 501 GLU A O 1
ATOM 3846 N N . GLY A 1 502 ? -1.513 8.751 12.176 1.00 79.06 502 GLY A N 1
ATOM 3847 C CA . GLY A 1 502 ? -1.963 8.397 13.515 1.00 79.06 502 GLY A CA 1
ATOM 3848 C C . GLY A 1 502 ? -1.987 9.600 14.454 1.00 79.06 502 GLY A C 1
ATOM 3849 O O . GLY A 1 502 ? -2.944 9.763 15.208 1.00 79.06 502 GLY A O 1
ATOM 3850 N N . THR A 1 503 ? -0.990 10.486 14.373 1.00 85.81 503 THR A N 1
ATOM 3851 C CA . THR A 1 503 ? -0.946 11.727 15.165 1.00 85.81 503 THR A CA 1
ATOM 3852 C C . THR A 1 503 ? -2.059 12.679 14.745 1.00 85.81 503 THR A C 1
ATOM 3854 O O . THR A 1 503 ? -2.793 13.181 15.594 1.00 85.81 503 THR A O 1
ATOM 3857 N N . LEU A 1 504 ? -2.233 12.884 13.437 1.00 86.81 504 LEU A N 1
ATOM 3858 C CA . LEU A 1 504 ? -3.287 13.739 12.898 1.00 86.81 504 LEU A CA 1
ATOM 3859 C C . LEU A 1 504 ? -4.683 13.250 13.299 1.00 86.81 504 LEU A C 1
ATOM 3861 O O . LEU A 1 504 ? -5.533 14.045 13.701 1.00 86.81 504 LEU A O 1
ATOM 3865 N N . TYR A 1 505 ? -4.909 11.936 13.229 1.00 84.06 505 TYR A N 1
ATOM 3866 C CA . TYR A 1 505 ? -6.155 11.320 13.673 1.00 84.06 505 TYR A CA 1
ATOM 3867 C C . TYR A 1 505 ? -6.344 11.427 15.192 1.00 84.06 505 TYR A C 1
ATOM 3869 O O . TYR A 1 505 ? -7.442 11.723 15.649 1.00 84.06 505 TYR A O 1
ATOM 3877 N N . ALA A 1 506 ? -5.292 11.214 15.987 1.00 82.06 506 ALA A N 1
ATOM 3878 C CA . ALA A 1 506 ? -5.378 11.291 17.444 1.00 82.06 506 ALA A CA 1
ATOM 3879 C C . ALA A 1 506 ? -5.754 12.699 17.932 1.00 82.06 506 ALA A C 1
ATOM 3881 O O . ALA A 1 506 ? -6.518 12.829 18.888 1.00 82.06 506 ALA A O 1
ATOM 3882 N N . VAL A 1 507 ? -5.246 13.750 17.280 1.00 88.19 507 VAL A N 1
ATOM 3883 C CA . VAL A 1 507 ? -5.655 15.130 17.586 1.00 88.19 507 VAL A CA 1
ATOM 3884 C C . VAL A 1 507 ? -7.103 15.370 17.159 1.00 88.19 507 VAL A C 1
ATOM 3886 O O . VAL A 1 507 ? -7.878 15.914 17.942 1.00 88.19 507 VAL A O 1
ATOM 3889 N N . ASP A 1 508 ? -7.500 14.909 15.968 1.00 84.62 508 ASP A N 1
ATOM 3890 C CA . ASP A 1 508 ? -8.890 15.0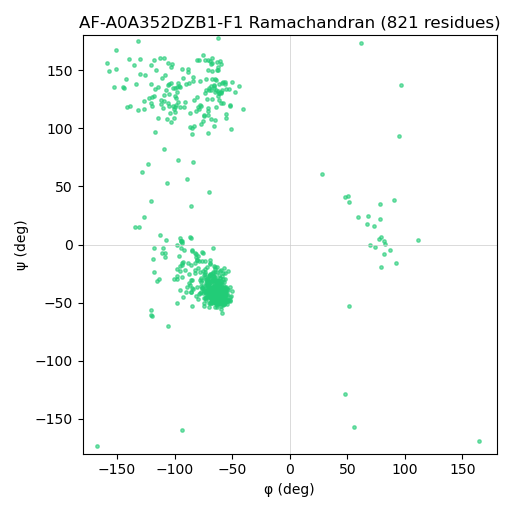17 15.504 1.00 84.62 508 ASP A CA 1
ATOM 3891 C C . ASP A 1 508 ? -9.869 14.332 16.476 1.00 84.62 508 ASP A C 1
ATOM 3893 O O . ASP A 1 508 ? -10.887 14.909 16.843 1.00 84.62 508 ASP A O 1
ATOM 3897 N N . GLU A 1 509 ? -9.530 13.148 16.986 1.00 82.94 509 GLU A N 1
ATOM 3898 C CA . GLU A 1 509 ? -10.311 12.431 17.999 1.00 82.94 509 GLU A CA 1
ATOM 3899 C C . GLU A 1 509 ? -10.448 13.212 19.316 1.00 82.94 509 GLU A C 1
ATOM 3901 O O . GLU A 1 509 ? -11.531 13.240 19.900 1.00 82.94 509 GLU A O 1
ATOM 3906 N N . GLN A 1 510 ? -9.386 13.883 19.777 1.00 84.56 510 GLN A N 1
ATOM 3907 C CA . GLN A 1 510 ? -9.424 14.698 21.001 1.00 84.56 510 GLN A CA 1
ATOM 3908 C C . GLN A 1 510 ? -10.298 15.950 20.859 1.00 84.56 510 GLN A C 1
ATOM 3910 O O . GLN A 1 510 ? -10.891 16.410 21.840 1.00 84.56 510 GLN A O 1
ATOM 3915 N N . LEU A 1 511 ? -10.389 16.498 19.647 1.00 86.12 511 LEU A N 1
ATOM 3916 C CA . LEU A 1 511 ? -11.193 17.681 19.346 1.00 86.12 511 LEU A CA 1
ATOM 3917 C C . LEU A 1 511 ? -12.685 17.365 19.143 1.00 86.12 511 LEU A C 1
ATOM 3919 O O . LEU A 1 511 ? -13.499 18.290 19.140 1.00 86.12 511 LEU A O 1
ATOM 3923 N N . ARG A 1 512 ? -13.081 16.086 19.041 1.00 83.44 512 ARG A N 1
ATOM 3924 C CA . ARG A 1 512 ? -14.495 15.681 18.912 1.00 83.44 512 ARG A CA 1
ATOM 3925 C C . ARG A 1 512 ? -15.290 15.979 20.183 1.00 83.44 512 ARG A C 1
ATOM 3927 O O . ARG A 1 512 ? -14.788 15.833 21.298 1.00 83.44 512 ARG A O 1
ATOM 3934 N N . PHE A 1 513 ? -16.540 16.401 20.009 1.00 84.12 513 PHE A N 1
ATOM 3935 C CA . PHE A 1 513 ? -17.458 16.720 21.105 1.00 84.12 513 PHE A CA 1
ATOM 3936 C C . PHE A 1 513 ? -18.140 15.445 21.618 1.00 84.12 513 PHE A C 1
ATOM 3938 O O . PHE A 1 513 ? -18.492 14.575 20.820 1.00 84.12 513 PHE A O 1
ATOM 3945 N N . ARG A 1 514 ? -18.329 15.329 22.935 1.00 82.50 514 ARG A N 1
ATOM 3946 C CA . ARG A 1 514 ? -18.992 14.181 23.587 1.00 82.50 514 ARG A CA 1
ATOM 3947 C C . ARG A 1 514 ? -20.276 14.630 24.286 1.00 82.50 514 ARG A C 1
ATOM 3949 O O . ARG A 1 514 ? -20.348 15.767 24.743 1.00 82.50 514 ARG A O 1
ATOM 3956 N N . SER A 1 515 ? -21.276 13.748 24.379 1.00 78.12 515 SER A N 1
ATOM 3957 C CA . SER A 1 515 ? -22.621 14.079 24.894 1.00 78.12 515 SER A CA 1
ATOM 3958 C C . SER A 1 515 ? -22.654 14.680 26.309 1.00 78.12 515 SER A C 1
ATOM 3960 O O . SER A 1 515 ? -23.594 15.399 26.633 1.00 78.12 515 SER A O 1
ATOM 3962 N N . ASP A 1 516 ? -21.645 14.424 27.144 1.00 78.00 516 ASP A N 1
ATOM 3963 C CA . ASP A 1 516 ? -21.559 14.900 28.530 1.00 78.00 516 ASP A CA 1
ATOM 3964 C C . ASP A 1 516 ? -20.758 16.206 28.711 1.00 78.00 516 ASP A C 1
ATOM 3966 O O . ASP A 1 516 ? -20.523 16.648 29.838 1.00 78.00 516 ASP A O 1
ATOM 3970 N N . GLU A 1 517 ? -20.316 16.835 27.620 1.00 82.31 517 GLU A N 1
ATOM 3971 C CA . GLU A 1 517 ? -19.487 18.041 27.663 1.00 82.31 517 GLU A CA 1
ATOM 3972 C C . GLU A 1 517 ? -20.310 19.343 27.701 1.00 82.31 517 GLU A C 1
ATOM 3974 O O . GLU A 1 517 ? -21.425 19.441 27.190 1.00 82.31 517 GLU A O 1
ATOM 3979 N N . SER A 1 518 ? -19.747 20.392 28.313 1.00 87.38 518 SER A N 1
ATOM 3980 C CA . SER A 1 518 ? -20.432 21.681 28.474 1.00 87.38 518 SER A CA 1
ATOM 3981 C C . SER A 1 518 ? -20.575 22.451 27.152 1.00 87.38 518 SER A C 1
ATOM 3983 O O . SER A 1 518 ? -19.786 22.292 26.220 1.00 87.38 518 SER A O 1
ATOM 3985 N N . ARG A 1 519 ? -21.535 23.386 27.085 1.00 86.69 519 ARG A N 1
ATOM 3986 C CA . ARG A 1 519 ? -21.712 24.281 25.919 1.00 86.69 519 ARG A CA 1
ATOM 3987 C C . ARG A 1 519 ? -20.468 25.127 25.614 1.00 86.69 519 ARG A C 1
ATOM 3989 O O . ARG A 1 519 ? -20.189 25.410 24.454 1.00 86.69 519 ARG A O 1
ATOM 3996 N N . LEU A 1 520 ? -19.698 25.499 26.640 1.00 88.44 520 LEU A N 1
ATOM 3997 C CA . LEU A 1 520 ? -18.414 26.183 26.457 1.00 88.44 520 LEU A CA 1
ATOM 3998 C C . LEU A 1 520 ? -17.399 25.266 25.761 1.00 88.44 520 LEU A C 1
ATOM 4000 O O . LEU A 1 520 ? -16.721 25.696 24.831 1.00 88.44 520 LEU A O 1
ATOM 4004 N N . ALA A 1 521 ? -17.325 23.996 26.175 1.00 86.31 521 ALA A N 1
ATOM 4005 C CA . ALA A 1 521 ? -16.461 23.012 25.532 1.00 86.31 521 ALA A CA 1
ATOM 4006 C C . ALA A 1 521 ? -16.855 22.797 24.064 1.00 86.31 521 ALA A C 1
ATOM 4008 O O . ALA A 1 521 ? -15.969 22.736 23.215 1.00 86.31 521 ALA A O 1
ATOM 4009 N N . LEU A 1 522 ? -18.156 22.777 23.748 1.00 88.31 522 LEU A N 1
ATOM 4010 C CA . LEU A 1 522 ? -18.646 22.738 22.368 1.00 88.31 522 LEU A CA 1
ATOM 4011 C C . LEU A 1 522 ? -18.124 23.920 21.538 1.00 88.31 522 LEU A C 1
ATOM 4013 O O . LEU A 1 522 ? -17.591 23.703 20.452 1.00 88.31 522 LEU A O 1
ATOM 4017 N N . ALA A 1 523 ? -18.259 25.153 22.038 1.00 88.81 523 ALA A N 1
ATOM 4018 C CA . ALA A 1 523 ? -17.819 26.352 21.322 1.00 88.81 523 ALA A CA 1
ATOM 4019 C C . ALA A 1 523 ? -16.301 26.342 21.073 1.00 88.81 523 ALA A C 1
ATOM 4021 O O . ALA A 1 523 ? -15.852 26.522 19.941 1.00 88.81 523 ALA A O 1
ATOM 4022 N N . VAL A 1 524 ? -15.515 26.046 22.114 1.00 90.69 524 VAL A N 1
ATOM 4023 C CA . VAL A 1 524 ? -14.051 25.946 22.019 1.00 90.69 524 VAL A CA 1
ATOM 4024 C C . VAL A 1 524 ? -13.645 24.849 21.032 1.00 90.69 524 VAL A C 1
ATOM 4026 O O . VAL A 1 524 ? -12.841 25.095 20.132 1.00 90.69 524 VAL A O 1
ATOM 4029 N N . LYS A 1 525 ? -14.232 23.652 21.141 1.00 91.62 525 LYS A N 1
ATOM 4030 C CA . LYS A 1 525 ? -13.945 22.538 20.229 1.00 91.62 525 LYS A CA 1
ATOM 4031 C C . LYS A 1 525 ? -14.366 22.837 18.797 1.00 91.62 525 LYS A C 1
ATOM 4033 O O . LYS A 1 525 ? -13.655 22.431 17.887 1.00 91.62 525 LYS A O 1
ATOM 4038 N N . ALA A 1 526 ? -15.461 23.559 18.562 1.00 89.50 526 ALA A N 1
ATOM 4039 C CA . ALA A 1 526 ? -15.886 23.944 17.215 1.00 89.50 526 ALA A CA 1
ATOM 4040 C C . ALA A 1 526 ? -14.862 24.853 16.514 1.00 89.50 526 ALA A C 1
ATOM 4042 O O . ALA A 1 526 ? -14.524 24.621 15.349 1.00 89.50 526 ALA A O 1
ATOM 4043 N N . VAL A 1 527 ? -14.321 25.842 17.232 1.00 92.00 527 VAL A N 1
ATOM 4044 C CA . VAL A 1 527 ? -13.263 26.723 16.714 1.00 92.00 527 VAL A CA 1
ATOM 4045 C C . VAL A 1 527 ? -11.968 25.940 16.501 1.00 92.00 527 VAL A C 1
ATOM 4047 O O . VAL A 1 527 ? -11.415 25.963 15.402 1.00 92.00 527 VAL A O 1
ATOM 4050 N N . LEU A 1 528 ? -11.517 25.183 17.509 1.00 93.12 528 LEU A N 1
ATOM 4051 C CA . LEU A 1 528 ? -10.284 24.397 17.414 1.00 93.12 528 LEU A CA 1
ATOM 4052 C C . LEU A 1 528 ? -10.346 23.341 16.307 1.00 93.12 528 LEU A C 1
ATOM 4054 O O . LEU A 1 528 ? -9.377 23.193 15.575 1.00 93.12 528 LEU A O 1
ATOM 4058 N N . THR A 1 529 ? -11.479 22.657 16.129 1.00 90.00 529 THR A N 1
ATOM 4059 C CA . THR A 1 529 ? -11.679 21.682 15.038 1.00 90.00 529 THR A CA 1
ATOM 4060 C C . THR A 1 529 ? -11.571 22.356 13.673 1.00 90.00 529 THR A C 1
ATOM 4062 O O . THR A 1 529 ? -10.993 21.792 12.749 1.00 90.00 529 THR A O 1
ATOM 4065 N N . THR A 1 530 ? -12.092 23.578 13.539 1.00 89.56 530 THR A N 1
ATOM 4066 C CA . THR A 1 530 ? -12.028 24.340 12.284 1.00 89.56 530 THR A CA 1
ATOM 4067 C C . THR A 1 530 ? -10.597 24.752 11.951 1.00 89.56 530 THR A C 1
ATOM 4069 O O . THR A 1 530 ? -10.142 24.537 10.830 1.00 89.56 530 THR A O 1
ATOM 4072 N N . LEU A 1 531 ? -9.866 25.292 12.931 1.00 91.38 531 LEU A N 1
ATOM 4073 C CA . LEU A 1 531 ? -8.454 25.647 12.766 1.00 91.38 531 LEU A CA 1
ATOM 4074 C C . LEU A 1 531 ? -7.601 24.403 12.480 1.00 91.38 531 LEU A C 1
ATOM 4076 O O . LEU A 1 531 ? -6.775 24.405 11.568 1.00 91.38 531 LEU A O 1
ATOM 4080 N N . TRP A 1 532 ? -7.848 23.318 13.218 1.00 92.56 532 TRP A N 1
ATOM 4081 C CA . TRP A 1 532 ? -7.150 22.050 13.046 1.00 92.56 532 TRP A CA 1
ATOM 4082 C C . TRP A 1 532 ? -7.390 21.429 11.673 1.00 92.56 532 TRP A C 1
ATOM 4084 O O . TRP A 1 532 ? -6.452 20.898 11.097 1.00 92.56 532 TRP A O 1
ATOM 4094 N N . ALA A 1 533 ? -8.594 21.533 11.104 1.00 87.00 533 ALA A N 1
ATOM 4095 C CA . ALA A 1 533 ? -8.867 21.031 9.757 1.00 87.00 533 ALA A CA 1
ATOM 4096 C C . ALA A 1 533 ? -7.962 21.685 8.696 1.00 87.00 533 ALA A C 1
ATOM 4098 O O . ALA A 1 533 ? -7.497 21.001 7.785 1.00 87.00 533 ALA A O 1
ATOM 4099 N N . GLY A 1 534 ? -7.663 22.982 8.841 1.00 89.56 534 GLY A N 1
ATOM 4100 C CA . GLY A 1 534 ? -6.684 23.670 7.996 1.00 89.56 534 GLY A CA 1
ATOM 4101 C C . GLY A 1 534 ? -5.268 23.116 8.181 1.00 89.56 534 GLY A C 1
ATOM 4102 O O . GLY A 1 534 ? -4.587 22.825 7.201 1.00 89.56 534 GLY A O 1
ATOM 4103 N N . VAL A 1 535 ? -4.844 22.898 9.430 1.00 91.62 535 VAL A N 1
ATOM 4104 C CA . VAL A 1 535 ? -3.525 22.318 9.744 1.00 91.62 535 VAL A CA 1
ATOM 4105 C C . VAL A 1 535 ? -3.399 20.878 9.231 1.00 91.62 535 VAL A C 1
ATOM 4107 O O . VAL A 1 535 ? -2.425 2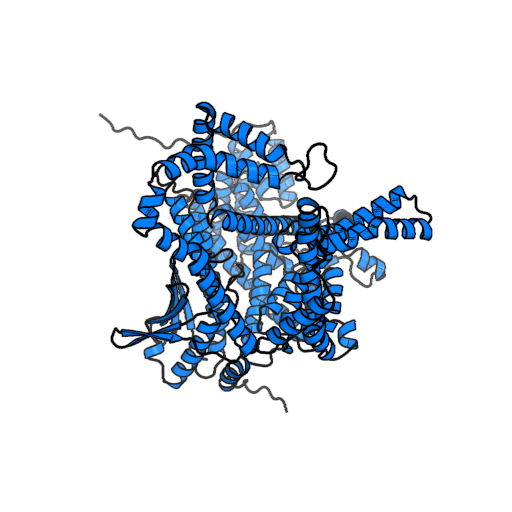0.571 8.551 1.00 91.62 535 VAL A O 1
ATOM 4110 N N . ASP A 1 536 ? -4.381 20.009 9.497 1.00 89.69 536 ASP A N 1
ATOM 4111 C CA . ASP A 1 536 ? -4.430 18.622 9.004 1.00 89.69 536 ASP A CA 1
ATOM 4112 C C . ASP A 1 536 ? -4.298 18.584 7.480 1.00 89.69 536 ASP A C 1
ATOM 4114 O O . ASP A 1 536 ? -3.524 17.794 6.938 1.00 89.69 536 ASP A O 1
ATOM 4118 N N . TRP A 1 537 ? -4.993 19.489 6.789 1.00 88.12 537 TRP A N 1
ATOM 4119 C CA . TRP A 1 537 ? -4.907 19.613 5.342 1.00 88.12 537 TRP A CA 1
ATOM 4120 C C . TRP A 1 537 ? -3.508 20.023 4.869 1.00 88.12 537 TRP A C 1
ATOM 4122 O O . TRP A 1 537 ? -2.952 19.350 3.999 1.00 88.12 537 TRP A O 1
ATOM 4132 N N . VAL A 1 538 ? -2.916 21.075 5.453 1.00 90.31 538 VAL A N 1
ATOM 4133 C CA . VAL A 1 538 ? -1.583 21.567 5.054 1.00 90.31 538 VAL A CA 1
ATOM 4134 C C . VAL A 1 538 ? -0.537 20.486 5.290 1.00 90.31 538 VAL A C 1
ATOM 4136 O O . VAL A 1 538 ? 0.261 20.195 4.403 1.00 90.31 538 VAL A O 1
ATOM 4139 N N . VAL A 1 539 ? -0.564 19.846 6.461 1.00 90.75 539 VAL A N 1
ATOM 4140 C CA . VAL A 1 539 ? 0.389 18.786 6.805 1.00 90.75 539 VAL A CA 1
ATOM 4141 C C . VAL A 1 539 ? 0.270 17.624 5.822 1.00 90.75 539 VAL A C 1
ATOM 4143 O O . VAL A 1 539 ? 1.288 17.163 5.312 1.00 90.75 539 VAL A O 1
ATOM 4146 N N . ARG A 1 540 ? -0.946 17.175 5.487 1.00 87.25 540 ARG A N 1
ATOM 4147 C CA . ARG A 1 540 ? -1.146 16.082 4.519 1.00 87.25 540 ARG A CA 1
ATOM 4148 C C . ARG A 1 540 ? -0.684 16.447 3.120 1.00 87.25 540 ARG A C 1
ATOM 4150 O O . ARG A 1 540 ? -0.061 15.611 2.471 1.00 87.25 540 ARG A O 1
ATOM 4157 N N . PHE A 1 541 ? -0.988 17.660 2.665 1.00 88.00 541 PHE A N 1
ATOM 4158 C CA . PHE A 1 541 ? -0.532 18.165 1.376 1.00 88.00 541 PHE A CA 1
ATOM 4159 C C . PHE A 1 541 ? 0.999 18.179 1.314 1.00 88.00 541 PHE A C 1
ATOM 4161 O O . PHE A 1 541 ? 1.582 17.552 0.434 1.00 88.00 541 PHE A O 1
ATOM 4168 N N . CYS A 1 542 ? 1.659 18.792 2.298 1.00 87.50 542 CYS A N 1
ATOM 4169 C CA . CYS A 1 542 ? 3.116 18.869 2.338 1.00 87.50 542 CYS A CA 1
ATOM 4170 C C . CYS A 1 542 ? 3.764 17.485 2.442 1.00 87.50 542 CYS A C 1
ATOM 4172 O O . CYS A 1 542 ? 4.665 17.179 1.669 1.00 87.50 542 CYS A O 1
ATOM 4174 N N . VAL A 1 543 ? 3.304 16.631 3.359 1.00 88.00 543 VAL A N 1
ATOM 4175 C CA . VAL A 1 543 ? 3.923 15.319 3.592 1.00 88.00 543 VAL A CA 1
ATOM 4176 C C . VAL A 1 543 ? 3.727 14.389 2.396 1.00 88.00 543 VAL A C 1
ATOM 4178 O O . VAL A 1 543 ? 4.705 13.829 1.914 1.00 88.00 543 VAL A O 1
ATOM 4181 N N . THR A 1 544 ? 2.501 14.257 1.888 1.00 83.94 544 THR A N 1
ATOM 4182 C CA . THR A 1 544 ? 2.160 13.254 0.861 1.00 83.94 544 THR A CA 1
ATOM 4183 C C . THR A 1 544 ? 2.613 13.676 -0.535 1.00 83.94 544 THR A C 1
ATOM 4185 O O . THR A 1 544 ? 3.115 12.856 -1.300 1.00 83.94 544 THR A O 1
ATOM 4188 N N . LEU A 1 545 ? 2.434 14.956 -0.881 1.00 87.06 545 LEU A N 1
ATOM 4189 C CA . LEU A 1 545 ? 2.657 15.441 -2.242 1.00 87.06 545 LEU A CA 1
ATOM 4190 C C . LEU A 1 545 ? 4.056 16.032 -2.440 1.00 87.06 545 LEU A C 1
ATOM 4192 O O . LEU A 1 545 ? 4.655 15.835 -3.494 1.00 87.06 545 LEU A O 1
ATOM 4196 N N . LEU A 1 546 ? 4.575 16.771 -1.453 1.00 86.25 546 LEU A N 1
ATOM 4197 C CA . LEU A 1 546 ? 5.828 17.518 -1.609 1.00 86.25 546 LEU A CA 1
ATOM 4198 C C . LEU A 1 546 ? 7.024 16.758 -1.027 1.00 86.25 546 LEU A C 1
ATOM 4200 O O . LEU A 1 546 ? 8.021 16.575 -1.713 1.00 86.25 546 LEU A O 1
ATOM 4204 N N . ILE A 1 547 ? 6.921 16.279 0.214 1.00 85.69 547 ILE A N 1
ATOM 4205 C CA . ILE A 1 547 ? 8.061 15.751 0.978 1.00 85.69 547 ILE A CA 1
ATOM 4206 C C . ILE A 1 547 ? 8.327 14.276 0.661 1.00 85.69 547 ILE A C 1
ATOM 4208 O O . ILE A 1 547 ? 9.459 13.915 0.332 1.00 85.69 547 ILE A O 1
ATOM 4212 N N . GLU A 1 548 ? 7.314 13.407 0.761 1.00 86.75 548 GLU A N 1
ATOM 4213 C CA . GLU A 1 548 ? 7.500 11.960 0.601 1.00 86.75 548 GLU A CA 1
ATOM 4214 C C . GLU A 1 548 ? 8.141 11.600 -0.753 1.00 86.75 548 GLU A C 1
ATOM 4216 O O . GLU A 1 548 ? 9.139 10.877 -0.745 1.00 86.75 548 GLU A O 1
ATOM 4221 N N . PRO A 1 549 ? 7.680 12.117 -1.911 1.00 87.69 549 PRO A N 1
ATOM 4222 C CA . PRO A 1 549 ? 8.264 11.748 -3.200 1.00 87.69 549 PRO A CA 1
ATOM 4223 C C . PRO A 1 549 ? 9.690 12.275 -3.406 1.00 87.69 549 PRO A C 1
ATOM 4225 O O . PRO A 1 549 ? 10.445 11.700 -4.186 1.00 87.69 549 PRO A O 1
ATOM 4228 N N . GLN A 1 550 ? 10.062 13.365 -2.730 1.00 84.38 550 GLN A N 1
ATOM 4229 C CA . GLN A 1 550 ? 11.396 13.959 -2.829 1.00 84.38 550 GLN A CA 1
ATOM 4230 C C . GLN A 1 550 ? 12.430 13.200 -2.008 1.00 84.38 550 GLN A C 1
ATOM 4232 O O . GLN A 1 550 ? 13.544 12.982 -2.476 1.00 84.38 550 GLN A O 1
ATOM 4237 N N . LEU A 1 551 ? 12.060 12.803 -0.790 1.00 83.50 551 LEU A N 1
ATOM 4238 C CA . LEU A 1 551 ? 12.975 12.123 0.121 1.00 83.50 551 LEU A CA 1
ATOM 4239 C C . LEU A 1 551 ? 13.019 10.612 -0.116 1.00 83.50 551 LEU A C 1
ATOM 4241 O O . LEU A 1 551 ? 14.047 9.988 0.139 1.00 83.50 551 LEU A O 1
ATOM 4245 N N . ASN A 1 552 ? 11.920 10.007 -0.575 1.00 82.31 552 ASN A N 1
ATOM 4246 C CA . ASN A 1 552 ? 11.877 8.577 -0.843 1.00 82.31 552 ASN A CA 1
ATOM 4247 C C . ASN A 1 552 ? 12.642 8.274 -2.142 1.00 82.31 552 ASN A C 1
ATOM 4249 O O . ASN A 1 552 ? 12.136 8.591 -3.220 1.00 82.31 552 ASN A O 1
ATOM 4253 N N . PRO A 1 553 ? 13.813 7.609 -2.094 1.00 76.88 553 PRO A N 1
ATOM 4254 C CA . PRO A 1 553 ? 14.646 7.388 -3.276 1.00 76.88 553 PRO A CA 1
ATOM 4255 C C . PRO A 1 553 ? 13.938 6.568 -4.361 1.00 76.88 553 PRO A C 1
ATOM 4257 O O . PRO A 1 553 ? 14.238 6.733 -5.541 1.00 76.88 553 PRO A O 1
ATOM 4260 N N . ILE A 1 554 ? 12.966 5.730 -3.979 1.00 76.56 554 ILE A N 1
ATOM 4261 C CA . ILE A 1 554 ? 12.164 4.930 -4.914 1.00 76.56 554 ILE A CA 1
ATOM 4262 C C . ILE A 1 554 ? 11.190 5.808 -5.705 1.00 76.56 554 ILE A C 1
ATOM 4264 O O . ILE A 1 554 ? 10.921 5.535 -6.872 1.00 76.56 554 ILE A O 1
ATOM 4268 N N . LYS A 1 555 ? 10.650 6.858 -5.078 1.00 77.81 555 LYS A N 1
ATOM 4269 C CA . LYS A 1 555 ? 9.754 7.818 -5.739 1.00 77.81 555 LYS A CA 1
ATOM 4270 C C . LYS A 1 555 ? 10.522 8.960 -6.410 1.00 77.81 555 LYS A C 1
ATOM 4272 O O . LYS A 1 555 ? 10.027 9.533 -7.377 1.00 77.81 555 LYS A O 1
ATOM 4277 N N . HIS A 1 556 ? 11.725 9.257 -5.924 1.00 80.31 556 HIS A N 1
ATOM 4278 C CA . HIS A 1 556 ? 12.550 10.358 -6.397 1.00 80.31 556 HIS A CA 1
ATOM 4279 C C . HIS A 1 556 ? 13.091 10.109 -7.814 1.00 80.31 556 HIS A C 1
ATOM 4281 O O . HIS A 1 556 ? 12.935 10.945 -8.709 1.00 80.31 556 HIS A O 1
ATOM 4287 N N . PHE A 1 557 ? 13.695 8.944 -8.052 1.00 72.50 557 PHE A N 1
ATOM 4288 C CA . PHE A 1 557 ? 14.315 8.642 -9.339 1.00 72.50 557 PHE A CA 1
ATOM 4289 C C . PHE A 1 557 ? 13.366 7.857 -10.269 1.00 72.50 557 PHE A C 1
ATOM 4291 O O . PHE A 1 557 ? 12.756 6.889 -9.818 1.00 72.50 557 PHE A O 1
ATOM 4298 N N . PRO A 1 558 ? 13.254 8.197 -11.572 1.00 70.75 558 PRO A N 1
ATOM 4299 C CA . PRO A 1 558 ? 13.921 9.304 -12.272 1.00 70.75 558 PRO A CA 1
ATOM 4300 C C . PRO A 1 558 ? 13.100 10.608 -12.336 1.00 70.75 558 PRO A C 1
ATOM 4302 O O . PRO A 1 558 ? 13.652 11.669 -12.621 1.00 70.75 558 PRO A O 1
ATOM 4305 N N . VAL A 1 559 ? 11.784 10.551 -12.104 1.00 79.31 559 VAL A N 1
ATOM 4306 C CA . VAL A 1 559 ? 10.845 11.628 -12.482 1.00 79.31 559 VAL A CA 1
ATOM 4307 C C . VAL A 1 559 ? 11.090 12.930 -11.712 1.00 79.31 559 VAL A C 1
ATOM 4309 O O . VAL A 1 559 ? 11.142 14.006 -12.315 1.00 79.31 559 VAL A O 1
ATOM 4312 N N . VAL A 1 560 ? 11.278 12.859 -10.391 1.00 82.75 560 VAL A N 1
ATOM 4313 C CA . VAL A 1 560 ? 11.498 14.050 -9.550 1.00 82.75 560 VAL A CA 1
ATOM 4314 C C . VAL A 1 560 ? 12.857 14.676 -9.856 1.00 82.75 560 VAL A C 1
ATOM 4316 O O . VAL A 1 560 ? 12.982 15.902 -9.864 1.00 82.75 560 VAL A O 1
ATOM 4319 N N . THR A 1 561 ? 13.872 13.855 -10.138 1.00 79.25 561 THR A N 1
ATOM 4320 C CA . THR A 1 561 ? 15.212 14.321 -10.520 1.00 79.25 561 THR A CA 1
ATOM 4321 C C . THR A 1 561 ? 15.181 15.103 -11.833 1.00 79.25 561 THR A C 1
ATOM 4323 O O . THR A 1 561 ? 15.724 16.207 -11.895 1.00 79.25 561 THR A O 1
ATOM 4326 N N . VAL A 1 562 ? 14.506 14.583 -12.866 1.00 78.25 562 VAL A N 1
ATOM 4327 C CA . VAL A 1 562 ? 14.361 15.302 -14.144 1.00 78.25 562 VAL A CA 1
ATOM 4328 C C . VAL A 1 562 ? 13.570 16.597 -13.950 1.00 78.25 562 VAL A C 1
ATOM 4330 O O . VAL A 1 562 ? 13.979 17.645 -14.441 1.00 78.25 562 VAL A O 1
ATOM 4333 N N . SER A 1 563 ? 12.494 16.561 -13.160 1.00 81.94 563 SER A N 1
ATOM 4334 C CA . SER A 1 563 ? 11.664 17.744 -12.893 1.00 81.94 563 SER A CA 1
ATOM 4335 C C . SER A 1 563 ? 12.445 18.875 -12.211 1.00 81.94 563 SER A C 1
ATOM 4337 O O . SER A 1 563 ? 12.324 20.026 -12.623 1.00 81.94 563 SER A O 1
ATOM 4339 N N . HIS A 1 564 ? 13.300 18.568 -11.222 1.00 82.88 564 HIS A N 1
ATOM 4340 C CA . HIS A 1 564 ? 14.192 19.570 -10.615 1.00 82.88 564 HIS A CA 1
ATOM 4341 C C . HIS A 1 564 ? 15.089 20.232 -11.662 1.00 82.88 564 HIS A C 1
ATOM 4343 O O . HIS A 1 564 ? 15.206 21.453 -11.691 1.00 82.88 564 HIS A O 1
ATOM 4349 N N . LYS A 1 565 ? 15.709 19.435 -12.537 1.00 75.69 565 LYS A N 1
ATOM 4350 C CA . LYS A 1 565 ? 16.637 19.952 -13.548 1.00 75.69 565 LYS A CA 1
ATOM 4351 C C . LYS A 1 565 ? 15.952 20.777 -14.634 1.00 75.69 565 LYS A C 1
ATOM 4353 O O . LYS A 1 565 ? 16.591 21.661 -15.186 1.00 75.69 565 LYS A O 1
ATOM 4358 N N . LEU A 1 566 ? 14.671 20.537 -14.906 1.00 76.12 566 LEU A N 1
ATOM 4359 C CA . LEU A 1 566 ? 13.885 21.382 -15.806 1.00 76.12 566 LEU A CA 1
ATOM 4360 C C . LEU A 1 566 ? 13.502 22.716 -15.152 1.00 76.12 566 LEU A C 1
ATOM 4362 O O . LEU A 1 566 ? 13.562 23.753 -15.804 1.00 76.12 566 LEU A O 1
ATOM 4366 N N . LEU A 1 567 ? 13.134 22.706 -13.866 1.00 82.56 567 LEU A N 1
ATOM 4367 C CA . LEU A 1 567 ? 12.652 23.906 -13.175 1.00 82.56 567 LEU A CA 1
ATOM 4368 C C . LEU A 1 567 ? 13.778 24.837 -12.707 1.00 82.56 567 LEU A C 1
ATOM 4370 O O . LEU A 1 567 ? 13.614 26.054 -12.761 1.00 82.56 567 LEU A O 1
ATOM 4374 N N . VAL A 1 568 ? 14.921 24.299 -12.265 1.00 84.38 568 VAL A N 1
ATOM 4375 C CA . VAL A 1 568 ? 16.018 25.101 -11.691 1.00 84.38 568 VAL A CA 1
ATOM 4376 C C . VAL A 1 568 ? 16.572 26.153 -12.667 1.00 84.38 568 VAL A C 1
ATOM 4378 O O . VAL A 1 568 ? 16.648 27.318 -12.272 1.00 84.38 568 VAL A O 1
ATOM 4381 N N . PRO A 1 569 ? 16.884 25.835 -13.940 1.00 81.31 569 PRO A N 1
ATOM 4382 C CA . PRO A 1 569 ? 17.350 26.832 -14.907 1.00 81.31 569 PRO A CA 1
ATOM 4383 C C . PRO A 1 569 ? 16.314 27.921 -15.210 1.00 81.31 569 PRO A C 1
ATOM 4385 O O . PRO A 1 569 ? 16.675 29.026 -15.605 1.00 81.31 569 PRO A O 1
ATOM 4388 N N . MET A 1 570 ? 15.023 27.633 -15.010 1.00 80.00 570 MET A N 1
ATOM 4389 C CA . MET A 1 570 ? 13.940 28.591 -15.237 1.00 80.00 570 MET A CA 1
ATOM 4390 C C . MET A 1 570 ? 13.753 29.572 -14.072 1.00 80.00 570 MET A C 1
ATOM 4392 O O . MET A 1 570 ? 13.069 30.580 -14.249 1.00 80.00 570 MET A O 1
ATOM 4396 N N . ILE A 1 571 ? 14.359 29.324 -12.901 1.00 87.00 571 ILE A N 1
ATOM 4397 C CA . ILE A 1 571 ? 14.182 30.150 -11.695 1.00 87.00 571 ILE A CA 1
ATOM 4398 C C . ILE A 1 571 ? 14.486 31.636 -11.954 1.00 87.00 571 ILE A C 1
ATOM 4400 O O . ILE A 1 571 ? 13.619 32.453 -11.641 1.00 87.00 571 ILE A O 1
ATOM 4404 N N . PRO A 1 572 ? 15.637 32.033 -12.542 1.00 85.50 572 PRO A N 1
ATOM 4405 C CA . PRO A 1 572 ? 15.950 33.451 -12.727 1.00 85.50 572 PRO A CA 1
ATOM 4406 C C . PRO A 1 572 ? 14.955 34.155 -13.657 1.00 85.50 572 PRO A C 1
ATOM 4408 O O . PRO A 1 572 ? 14.533 35.275 -13.380 1.00 85.50 572 PRO A O 1
ATOM 4411 N N . MET A 1 573 ? 14.534 33.476 -14.729 1.00 87.62 573 MET A N 1
ATOM 4412 C CA . MET A 1 573 ? 13.556 33.994 -15.689 1.00 87.62 573 MET A CA 1
ATOM 4413 C C . MET A 1 573 ? 12.181 34.187 -15.039 1.00 87.62 573 MET A C 1
ATOM 4415 O O . MET A 1 573 ? 11.584 35.255 -15.151 1.00 87.62 573 MET A O 1
ATOM 4419 N N . VAL A 1 574 ? 11.678 33.170 -14.332 1.00 86.75 574 VAL A N 1
ATOM 4420 C CA . VAL A 1 574 ? 10.364 33.229 -13.674 1.00 86.75 574 VAL A CA 1
ATOM 4421 C C . VAL A 1 574 ? 10.370 34.254 -12.538 1.00 86.75 574 VAL A C 1
ATOM 4423 O O . VAL A 1 574 ? 9.410 35.008 -12.398 1.00 86.75 574 VAL A O 1
ATOM 4426 N N . ALA A 1 575 ? 11.461 34.345 -11.772 1.00 88.81 575 ALA A N 1
ATOM 4427 C CA . ALA A 1 575 ? 11.634 35.366 -10.741 1.00 88.81 575 ALA A CA 1
ATOM 4428 C C . ALA A 1 575 ? 11.657 36.784 -11.327 1.00 88.81 575 ALA A C 1
ATOM 4430 O O . ALA A 1 575 ? 11.023 37.680 -10.772 1.00 88.81 575 ALA A O 1
ATOM 4431 N N . GLY A 1 576 ? 12.331 36.983 -12.466 1.00 88.56 576 GLY A N 1
ATOM 4432 C CA . GLY A 1 576 ? 12.332 38.254 -13.190 1.00 88.56 576 GLY A CA 1
ATOM 4433 C C . GLY A 1 576 ? 10.933 38.666 -13.650 1.00 88.56 576 GLY A C 1
ATOM 4434 O O . GLY A 1 576 ? 10.520 39.801 -13.413 1.00 88.56 576 GLY A O 1
ATOM 4435 N N . ASN A 1 577 ? 10.175 37.728 -14.224 1.00 90.25 577 ASN A N 1
ATOM 4436 C CA . ASN A 1 577 ? 8.795 37.966 -14.654 1.00 90.25 577 ASN A CA 1
ATOM 4437 C C . ASN A 1 577 ? 7.858 38.253 -13.474 1.00 90.25 577 ASN A C 1
ATOM 4439 O O . ASN A 1 577 ? 7.016 39.140 -13.571 1.00 90.25 577 ASN A O 1
ATOM 4443 N N . LEU A 1 578 ? 8.015 37.541 -12.353 1.00 90.88 578 LEU A N 1
ATOM 4444 C CA . LEU A 1 578 ? 7.233 37.783 -11.140 1.00 90.88 578 LEU A CA 1
ATOM 4445 C C . LEU A 1 578 ? 7.507 39.184 -10.582 1.00 90.88 578 LEU A C 1
ATOM 4447 O O . LEU A 1 578 ? 6.569 39.937 -10.340 1.00 90.88 578 LEU A O 1
ATOM 4451 N N . ALA A 1 579 ? 8.784 39.557 -10.448 1.00 93.00 579 ALA A N 1
ATOM 4452 C CA . ALA A 1 579 ? 9.182 40.888 -9.999 1.00 93.00 579 ALA A CA 1
ATOM 4453 C C . ALA A 1 579 ? 8.611 41.992 -10.907 1.00 93.00 579 ALA A C 1
ATOM 4455 O O . ALA A 1 579 ? 8.095 42.988 -10.406 1.00 93.00 579 ALA A O 1
ATOM 4456 N N . ALA A 1 580 ? 8.648 41.793 -12.230 1.00 91.50 580 ALA A N 1
ATOM 4457 C CA . ALA A 1 580 ? 8.096 42.738 -13.199 1.00 91.50 580 ALA A CA 1
ATOM 4458 C C . ALA A 1 580 ? 6.561 42.840 -13.137 1.00 91.50 580 ALA A C 1
ATOM 4460 O O . ALA A 1 580 ? 6.021 43.937 -13.237 1.00 91.50 580 ALA A O 1
ATOM 4461 N N . ALA A 1 581 ? 5.859 41.718 -12.956 1.00 92.38 581 ALA A N 1
ATOM 4462 C CA . ALA A 1 581 ? 4.398 41.679 -12.956 1.00 92.38 581 ALA A CA 1
ATOM 4463 C C . ALA A 1 581 ? 3.774 42.205 -11.655 1.00 92.38 581 ALA A C 1
ATOM 4465 O O . ALA A 1 581 ? 2.708 42.814 -11.691 1.00 92.38 581 ALA A O 1
ATOM 4466 N N . THR A 1 582 ? 4.406 41.961 -10.503 1.00 91.19 582 THR A N 1
ATOM 4467 C CA . THR A 1 582 ? 3.832 42.304 -9.190 1.00 91.19 582 THR A CA 1
ATOM 4468 C C . THR A 1 582 ? 4.547 43.459 -8.491 1.00 91.19 582 THR A C 1
ATOM 4470 O O . THR A 1 582 ? 4.157 43.820 -7.384 1.00 91.19 582 THR A O 1
ATOM 4473 N N . GLY A 1 583 ? 5.624 43.999 -9.074 1.00 90.81 583 GLY A N 1
ATOM 4474 C CA . GLY A 1 583 ? 6.482 45.002 -8.429 1.00 90.81 583 GLY A CA 1
ATOM 4475 C C . GLY A 1 583 ? 7.262 44.467 -7.220 1.00 90.81 583 GLY A C 1
ATOM 4476 O O . GLY A 1 583 ? 7.716 45.240 -6.382 1.00 90.81 583 GLY A O 1
ATOM 4477 N N . MET A 1 584 ? 7.385 43.142 -7.093 1.00 90.69 584 MET A N 1
ATOM 4478 C CA . MET A 1 584 ? 8.041 42.488 -5.958 1.00 90.69 584 MET A CA 1
ATOM 4479 C C . MET A 1 584 ? 9.562 42.677 -6.015 1.00 90.69 584 MET A C 1
ATOM 4481 O O . MET A 1 584 ? 10.167 42.613 -7.086 1.00 90.69 584 MET A O 1
ATOM 4485 N N . GLU A 1 585 ? 10.196 42.863 -4.854 1.00 95.12 585 GLU A N 1
ATOM 4486 C CA . GLU A 1 585 ? 11.654 42.960 -4.745 1.00 95.12 585 GLU A CA 1
ATOM 4487 C C . GLU A 1 585 ? 12.334 41.719 -5.353 1.00 95.12 585 GLU A C 1
ATOM 4489 O O . GLU A 1 585 ? 11.942 40.584 -5.072 1.00 95.12 585 GLU A O 1
ATOM 4494 N N . ARG A 1 586 ? 13.378 41.916 -6.171 1.00 88.44 586 ARG A N 1
ATOM 4495 C CA . ARG A 1 586 ? 14.042 40.831 -6.918 1.00 88.44 586 ARG A CA 1
ATOM 4496 C C . ARG A 1 586 ? 14.563 39.705 -6.021 1.00 88.44 586 ARG A C 1
ATOM 4498 O O . ARG A 1 586 ? 14.449 38.545 -6.406 1.00 88.44 586 ARG A O 1
ATOM 4505 N N . GLY A 1 587 ? 15.101 40.020 -4.839 1.00 89.56 587 GLY A N 1
ATOM 4506 C CA . GLY A 1 587 ? 15.580 39.013 -3.885 1.00 89.56 587 GLY A CA 1
ATOM 4507 C C . GLY A 1 587 ? 14.447 38.147 -3.328 1.00 89.56 587 GLY A C 1
ATOM 4508 O O . GLY A 1 587 ? 14.564 36.920 -3.265 1.00 89.56 587 GLY A O 1
ATOM 4509 N N . LEU A 1 588 ? 13.311 38.769 -3.003 1.00 90.94 588 LEU A N 1
ATOM 4510 C CA . LEU A 1 588 ? 12.123 38.075 -2.510 1.00 90.94 588 LEU A CA 1
ATOM 4511 C C . LEU A 1 588 ? 11.438 37.262 -3.617 1.00 90.94 588 LEU A C 1
ATOM 4513 O O . LEU A 1 588 ? 11.051 36.118 -3.377 1.00 90.94 588 LEU A O 1
ATOM 4517 N N . ALA A 1 589 ? 11.369 37.792 -4.841 1.00 90.12 589 ALA A N 1
ATOM 4518 C CA . ALA A 1 589 ? 10.878 37.065 -6.010 1.00 90.12 589 ALA A CA 1
ATOM 4519 C C . ALA A 1 589 ? 11.754 35.838 -6.313 1.00 90.12 589 ALA A C 1
ATOM 4521 O O . ALA A 1 589 ? 11.232 34.738 -6.495 1.00 90.12 589 ALA A O 1
ATOM 4522 N N . LEU A 1 590 ? 13.084 35.992 -6.284 1.00 91.56 590 LEU A N 1
ATOM 4523 C CA . LEU A 1 590 ? 14.025 34.889 -6.483 1.00 91.56 590 LEU A CA 1
ATOM 4524 C C . LEU A 1 590 ? 13.886 33.822 -5.395 1.00 91.56 590 LEU A C 1
ATOM 4526 O O . LEU A 1 590 ? 13.815 32.636 -5.711 1.00 91.56 590 LEU A O 1
ATOM 4530 N N . THR A 1 591 ? 13.792 34.228 -4.129 1.00 90.19 591 THR A N 1
ATOM 4531 C CA . THR A 1 591 ? 13.617 33.302 -2.999 1.00 90.19 591 THR A CA 1
ATOM 4532 C C . THR A 1 591 ? 12.292 32.549 -3.104 1.00 90.19 591 THR A C 1
ATOM 4534 O O . THR A 1 591 ? 12.260 31.328 -2.958 1.00 90.19 591 THR A O 1
ATOM 4537 N N . THR A 1 592 ? 11.207 33.255 -3.431 1.00 88.38 592 THR A N 1
ATOM 4538 C CA . THR A 1 592 ? 9.868 32.669 -3.585 1.00 88.38 592 THR A CA 1
ATOM 4539 C C . THR A 1 592 ? 9.842 31.650 -4.720 1.00 88.38 592 THR A C 1
ATOM 4541 O O . THR A 1 592 ? 9.419 30.512 -4.521 1.00 88.38 592 THR A O 1
ATOM 4544 N N . VAL A 1 593 ? 10.352 32.018 -5.899 1.00 89.38 593 VAL A N 1
ATOM 4545 C CA . VAL A 1 593 ? 10.405 31.116 -7.058 1.00 89.38 593 VAL A CA 1
ATOM 4546 C C . VAL A 1 593 ? 11.339 29.938 -6.797 1.00 89.38 593 VAL A C 1
ATOM 4548 O O . VAL A 1 593 ? 11.003 28.815 -7.158 1.00 89.38 593 VAL A O 1
ATOM 4551 N N . THR A 1 594 ? 12.467 30.146 -6.115 1.00 88.38 594 THR A N 1
ATOM 4552 C CA . THR A 1 594 ? 13.368 29.052 -5.723 1.00 88.38 594 THR A CA 1
ATOM 4553 C C . THR A 1 594 ? 12.664 28.063 -4.799 1.00 88.38 594 THR A C 1
ATOM 4555 O O . THR A 1 594 ? 12.724 26.859 -5.039 1.00 88.38 594 THR A O 1
ATOM 4558 N N . PHE A 1 595 ? 11.945 28.545 -3.782 1.00 85.50 595 PHE A N 1
ATOM 4559 C CA . PHE A 1 595 ? 11.195 27.692 -2.861 1.00 85.50 595 PHE A CA 1
ATOM 4560 C C . PHE A 1 595 ? 10.089 26.893 -3.572 1.00 85.50 595 PHE A C 1
ATOM 4562 O O . PHE A 1 595 ? 9.961 25.681 -3.372 1.00 85.50 595 PHE A O 1
ATOM 4569 N N . VAL A 1 596 ? 9.320 27.542 -4.451 1.00 85.56 596 VAL A N 1
ATOM 4570 C CA . VAL A 1 596 ? 8.278 26.876 -5.250 1.00 85.56 596 VAL A CA 1
ATOM 4571 C C . VAL A 1 596 ? 8.900 25.834 -6.185 1.00 85.56 596 VAL A C 1
ATOM 4573 O O . VAL A 1 596 ? 8.463 24.683 -6.201 1.00 85.56 596 VAL A O 1
ATOM 4576 N N . SER A 1 597 ? 9.963 26.178 -6.913 1.00 85.12 597 SER A N 1
ATOM 4577 C CA . SER A 1 597 ? 10.656 25.259 -7.826 1.00 85.12 597 SER A CA 1
ATOM 4578 C C . SER A 1 597 ? 11.359 24.105 -7.110 1.00 85.12 597 SER A C 1
ATOM 4580 O O . SER A 1 597 ? 11.492 23.032 -7.691 1.00 85.12 597 SER A O 1
ATOM 4582 N N . ALA A 1 598 ? 11.777 24.283 -5.854 1.00 81.62 598 ALA A N 1
ATOM 4583 C CA . ALA A 1 598 ? 12.369 23.221 -5.042 1.00 81.62 598 ALA A CA 1
ATOM 4584 C C . ALA A 1 598 ? 11.327 22.246 -4.474 1.00 81.62 598 ALA A C 1
ATOM 4586 O O . ALA A 1 598 ? 11.666 21.107 -4.184 1.00 81.62 598 ALA A O 1
ATOM 4587 N N . THR A 1 599 ? 10.063 22.651 -4.323 1.00 79.38 599 THR A N 1
ATOM 4588 C CA . THR A 1 599 ? 8.991 21.810 -3.748 1.00 79.38 599 THR A CA 1
ATOM 4589 C C . THR A 1 599 ? 8.080 21.184 -4.812 1.00 79.38 599 THR A C 1
ATOM 4591 O O . THR A 1 599 ? 7.598 20.064 -4.644 1.00 79.38 599 THR A O 1
ATOM 4594 N N . THR A 1 600 ? 7.908 21.847 -5.959 1.00 85.75 600 THR A N 1
ATOM 4595 C CA . THR A 1 600 ? 7.075 21.382 -7.086 1.00 85.75 600 THR A CA 1
ATOM 4596 C C . THR A 1 600 ? 7.472 20.006 -7.649 1.00 85.75 600 THR A C 1
ATOM 4598 O O . THR A 1 600 ? 6.578 19.223 -7.965 1.00 85.75 600 THR A O 1
ATOM 4601 N N . PRO A 1 601 ? 8.761 19.623 -7.753 1.00 86.00 601 PRO A N 1
ATOM 4602 C CA . PRO A 1 601 ? 9.155 18.324 -8.295 1.00 86.00 601 PRO A CA 1
ATOM 4603 C C . PRO A 1 601 ? 8.536 17.114 -7.592 1.00 86.00 601 PRO A C 1
ATOM 4605 O O . PRO A 1 601 ? 8.320 16.089 -8.241 1.00 86.00 601 PRO A O 1
ATOM 4608 N N . GLY A 1 602 ? 8.229 17.226 -6.291 1.00 84.56 602 GLY A N 1
ATOM 4609 C CA . GLY A 1 602 ? 7.541 16.167 -5.547 1.00 84.56 602 GLY A CA 1
ATOM 4610 C C . GLY A 1 602 ? 6.191 15.806 -6.171 1.00 84.56 602 GLY A C 1
ATOM 4611 O O . GLY A 1 602 ? 5.870 14.623 -6.300 1.00 84.56 602 GLY A O 1
ATOM 4612 N N . VAL A 1 603 ? 5.476 16.811 -6.695 1.00 87.31 603 VAL A N 1
ATOM 4613 C CA . VAL A 1 603 ? 4.189 16.655 -7.384 1.00 87.31 603 VAL A CA 1
ATOM 4614 C C . VAL A 1 603 ? 4.314 15.705 -8.572 1.00 87.31 603 VAL A C 1
ATOM 4616 O O . VAL A 1 603 ? 3.477 14.824 -8.715 1.00 87.31 603 VAL A O 1
ATOM 4619 N N . PHE A 1 604 ? 5.357 15.825 -9.401 1.00 84.44 604 PHE A N 1
ATOM 4620 C CA . PHE A 1 604 ? 5.537 14.965 -10.580 1.00 84.44 604 PHE A CA 1
ATOM 4621 C C . PHE A 1 604 ? 5.903 13.524 -10.213 1.00 84.44 604 PHE A C 1
ATOM 4623 O O . PHE A 1 604 ? 5.434 12.586 -10.858 1.00 84.44 604 PHE A O 1
ATOM 4630 N N . GLY A 1 605 ? 6.712 13.333 -9.165 1.00 82.31 605 GLY A N 1
ATOM 4631 C CA . GLY A 1 605 ? 7.005 11.999 -8.634 1.00 82.31 605 GLY A CA 1
ATOM 4632 C C . GLY A 1 605 ? 5.746 11.312 -8.128 1.00 82.31 605 GLY A C 1
ATOM 4633 O O . GLY A 1 605 ? 5.458 10.182 -8.513 1.00 82.31 605 GLY A O 1
ATOM 4634 N N . PHE A 1 606 ? 4.959 12.026 -7.323 1.00 85.62 606 PHE A N 1
ATOM 4635 C CA . PHE A 1 606 ? 3.644 11.573 -6.885 1.00 85.62 606 PHE A CA 1
ATOM 4636 C C . PHE A 1 606 ? 2.736 11.247 -8.078 1.00 85.62 606 PHE A C 1
ATOM 4638 O O . PHE A 1 606 ? 2.215 10.138 -8.161 1.00 85.62 606 PHE A O 1
ATOM 4645 N N . LEU A 1 607 ? 2.634 12.160 -9.052 1.00 85.19 607 LEU A N 1
ATOM 4646 C CA . LEU A 1 607 ? 1.832 12.012 -10.268 1.00 85.19 607 LEU A CA 1
ATOM 4647 C C . LEU A 1 607 ? 2.141 10.703 -11.002 1.00 85.19 607 LEU A C 1
ATOM 4649 O O . LEU A 1 607 ? 1.225 9.973 -11.359 1.00 85.19 607 LEU A O 1
ATOM 4653 N N . ALA A 1 608 ? 3.420 10.389 -11.217 1.00 82.75 608 ALA A N 1
ATOM 4654 C CA . ALA A 1 608 ? 3.824 9.202 -11.965 1.00 82.75 608 ALA A CA 1
ATOM 4655 C C . ALA A 1 608 ? 3.342 7.898 -11.306 1.00 82.75 608 ALA A C 1
ATOM 4657 O O . ALA A 1 608 ? 2.869 6.990 -11.994 1.00 82.75 608 ALA A O 1
ATOM 4658 N N . TRP A 1 609 ? 3.427 7.812 -9.977 1.00 82.38 609 TRP A N 1
ATOM 4659 C CA . TRP A 1 609 ? 2.960 6.647 -9.222 1.00 82.38 609 TRP A CA 1
ATOM 4660 C C . TRP A 1 609 ? 1.435 6.575 -9.149 1.00 82.38 609 TRP A C 1
ATOM 4662 O O . TRP A 1 609 ? 0.857 5.507 -9.336 1.00 82.38 609 TRP A O 1
ATOM 4672 N N . GLU A 1 610 ? 0.779 7.711 -8.946 1.00 86.00 610 GLU A N 1
ATOM 4673 C CA . GLU A 1 610 ? -0.677 7.797 -8.836 1.00 86.00 610 GLU A CA 1
ATOM 4674 C C . GLU A 1 610 ? -1.367 7.515 -10.173 1.00 86.00 610 GLU A C 1
ATOM 4676 O O . GLU A 1 610 ? -2.354 6.789 -10.221 1.00 86.00 610 GLU A O 1
ATOM 4681 N N . LEU A 1 611 ? -0.814 8.005 -11.287 1.00 87.62 611 LEU A N 1
ATOM 4682 C CA . LEU A 1 611 ? -1.319 7.715 -12.630 1.00 87.62 611 LEU A CA 1
ATOM 4683 C C . LEU A 1 611 ? -1.206 6.227 -12.975 1.00 87.62 611 LEU A C 1
ATOM 4685 O O . LEU A 1 611 ? -2.105 5.677 -13.609 1.00 87.62 611 LEU A O 1
ATOM 4689 N N . LYS A 1 612 ? -0.135 5.558 -12.531 1.00 86.12 612 LYS A N 1
ATOM 4690 C CA . LYS A 1 612 ? 0.022 4.111 -12.708 1.00 86.12 612 LYS A CA 1
ATOM 4691 C C . LYS A 1 612 ? -1.088 3.333 -11.995 1.00 86.12 612 LYS A C 1
ATOM 4693 O O . LYS A 1 612 ? -1.620 2.387 -12.574 1.00 86.12 612 LYS A O 1
ATOM 4698 N N . GLU A 1 613 ? -1.439 3.703 -10.765 1.00 86.62 613 GLU A N 1
ATOM 4699 C CA . GLU A 1 613 ? -2.544 3.047 -10.054 1.00 86.62 613 GLU A CA 1
ATOM 4700 C C . GLU A 1 613 ? -3.906 3.438 -10.649 1.00 86.62 613 GLU A C 1
ATOM 4702 O O . GLU A 1 613 ? -4.747 2.568 -10.868 1.00 86.62 613 GLU A O 1
ATOM 4707 N N . ASN A 1 614 ? -4.097 4.699 -11.049 1.00 91.69 614 ASN A N 1
ATOM 4708 C CA . ASN A 1 614 ? -5.337 5.156 -11.685 1.00 91.69 614 ASN A CA 1
ATOM 4709 C C . ASN A 1 614 ? -5.608 4.469 -13.033 1.00 91.69 614 ASN A C 1
ATOM 4711 O O . ASN A 1 614 ? -6.765 4.230 -13.381 1.00 91.69 614 ASN A O 1
ATOM 4715 N N . TRP A 1 615 ? -4.563 4.098 -13.782 1.00 90.94 615 TRP A N 1
ATOM 4716 C CA . TRP A 1 615 ? -4.693 3.309 -15.011 1.00 90.94 615 TRP A CA 1
ATOM 4717 C C . TRP A 1 615 ? -5.436 1.990 -14.764 1.00 90.94 615 TRP A C 1
ATOM 4719 O O . TRP A 1 615 ? -6.304 1.606 -15.548 1.00 90.94 615 TRP A O 1
ATOM 4729 N N . ARG A 1 616 ? -5.129 1.316 -13.650 1.00 91.12 616 ARG A N 1
ATOM 4730 C CA . ARG A 1 616 ? -5.676 -0.001 -13.289 1.00 91.12 616 ARG A CA 1
ATOM 4731 C C . ARG A 1 616 ? -7.116 0.053 -12.778 1.00 91.12 616 ARG A C 1
ATOM 4733 O O . ARG A 1 616 ? -7.699 -1.007 -12.550 1.00 91.12 616 ARG A O 1
ATOM 4740 N N . LEU A 1 617 ? -7.683 1.242 -12.575 1.00 92.38 617 LEU A N 1
ATOM 4741 C CA . LEU A 1 617 ? -9.054 1.400 -12.088 1.00 92.38 617 LEU A CA 1
ATOM 4742 C C . LEU A 1 617 ? -10.103 1.032 -13.141 1.00 92.38 617 LEU A C 1
ATOM 4744 O O . LEU A 1 617 ? -11.173 0.562 -12.775 1.00 92.38 617 LEU A O 1
ATOM 4748 N N . TYR A 1 618 ? -9.813 1.243 -14.426 1.00 92.19 618 TYR A N 1
ATOM 4749 C CA . TYR A 1 618 ? -10.797 1.107 -15.504 1.00 92.19 618 TYR A CA 1
ATOM 4750 C C . TYR A 1 618 ? -10.841 -0.309 -16.081 1.00 92.19 618 TYR A C 1
ATOM 4752 O O . TYR A 1 618 ? -9.803 -0.918 -16.346 1.00 92.19 618 TYR A O 1
ATOM 4760 N N . ALA A 1 619 ? -12.049 -0.815 -16.337 1.00 91.19 619 ALA A N 1
ATOM 4761 C CA . ALA A 1 619 ? -12.290 -2.170 -16.833 1.00 91.19 619 ALA A CA 1
ATOM 4762 C C . ALA A 1 619 ? -11.619 -2.413 -18.190 1.00 91.19 619 ALA A C 1
ATOM 4764 O O . ALA A 1 619 ? -11.027 -3.465 -18.421 1.00 91.19 619 ALA A O 1
ATOM 4765 N N . ALA A 1 620 ? -11.636 -1.409 -19.065 1.00 90.44 620 ALA A N 1
ATOM 4766 C CA . ALA A 1 620 ? -11.019 -1.493 -20.381 1.00 90.44 620 ALA A CA 1
ATOM 4767 C C . ALA A 1 620 ? -9.477 -1.544 -20.347 1.00 90.44 620 ALA A C 1
ATOM 4769 O O . ALA A 1 620 ? -8.853 -1.946 -21.327 1.00 90.44 620 ALA A O 1
ATOM 4770 N N . ASN A 1 621 ? -8.862 -1.181 -19.217 1.00 90.62 621 ASN A N 1
ATOM 4771 C CA . ASN A 1 621 ? -7.417 -1.264 -18.996 1.00 90.62 621 ASN A CA 1
ATOM 4772 C C . ASN A 1 621 ? -6.998 -2.576 -18.307 1.00 90.62 621 ASN A C 1
ATOM 4774 O O . ASN A 1 621 ? -5.818 -2.752 -17.980 1.00 90.62 621 ASN A O 1
ATOM 4778 N N . ARG A 1 622 ? -7.946 -3.491 -18.055 1.00 89.81 622 ARG A N 1
ATOM 4779 C CA . ARG A 1 622 ? -7.687 -4.780 -17.410 1.00 89.81 622 ARG A CA 1
ATOM 4780 C C . ARG A 1 622 ? -6.707 -5.613 -18.259 1.00 89.81 622 ARG A C 1
ATOM 4782 O O . ARG A 1 622 ? -6.829 -5.649 -19.486 1.00 89.81 622 ARG A O 1
ATOM 4789 N N . PRO A 1 623 ? -5.732 -6.302 -17.636 1.00 89.06 623 PRO A N 1
ATOM 4790 C CA . PRO A 1 623 ? -4.889 -7.254 -18.346 1.00 89.06 623 PRO A CA 1
ATOM 4791 C C . PRO A 1 623 ? -5.729 -8.329 -19.046 1.00 89.06 623 PRO A C 1
ATOM 4793 O O . PRO A 1 623 ? -6.701 -8.824 -18.482 1.00 89.06 623 PRO A O 1
ATOM 4796 N N . ARG A 1 624 ? -5.332 -8.711 -20.266 1.00 88.88 624 ARG A N 1
ATOM 4797 C CA . ARG A 1 624 ? -5.999 -9.787 -21.020 1.00 88.88 624 ARG A CA 1
ATOM 4798 C C . ARG A 1 624 ? -5.853 -11.145 -20.338 1.00 88.88 624 ARG A C 1
ATOM 4800 O O . ARG A 1 624 ? -6.804 -11.907 -20.266 1.00 88.88 624 ARG A O 1
ATOM 4807 N N . LEU A 1 625 ? -4.671 -11.410 -19.786 1.00 90.44 625 LEU A N 1
ATOM 4808 C CA . LEU A 1 625 ? -4.380 -12.622 -19.027 1.00 90.44 625 LEU A CA 1
ATOM 4809 C C . LEU A 1 625 ? -4.718 -12.436 -17.548 1.00 90.44 625 LEU A C 1
ATOM 4811 O O . LEU A 1 625 ? -4.541 -11.346 -17.002 1.00 90.44 625 LEU A O 1
ATOM 4815 N N . LEU A 1 626 ? -5.122 -13.522 -16.891 1.00 91.00 626 LEU A N 1
ATOM 4816 C CA . LEU A 1 626 ? -5.262 -13.567 -15.440 1.00 91.00 626 LEU A CA 1
ATOM 4817 C C . LEU A 1 626 ? -3.884 -13.379 -14.783 1.00 91.00 626 LEU A C 1
ATOM 4819 O O . LEU A 1 626 ? -2.957 -14.158 -15.019 1.00 91.00 626 LEU A O 1
ATOM 4823 N N . MET A 1 627 ? -3.743 -12.312 -13.996 1.00 89.75 627 MET A N 1
ATOM 4824 C CA . MET A 1 627 ? -2.479 -11.912 -13.374 1.00 89.75 627 MET A CA 1
ATOM 4825 C C . MET A 1 627 ? -2.448 -12.282 -11.889 1.00 89.75 627 MET A C 1
ATOM 4827 O O . MET A 1 627 ? -3.503 -12.293 -11.257 1.00 89.75 627 MET A O 1
ATOM 4831 N N . PRO A 1 628 ? -1.255 -12.505 -11.307 1.00 91.31 628 PRO A N 1
ATOM 4832 C CA . PRO A 1 628 ? -1.129 -12.732 -9.875 1.00 91.31 628 PRO A CA 1
ATOM 4833 C C . PRO A 1 628 ? -1.685 -11.570 -9.047 1.00 91.31 628 PRO A C 1
ATOM 4835 O O . PRO A 1 628 ? -1.452 -10.402 -9.379 1.00 91.31 628 PRO A O 1
ATOM 4838 N N . VAL A 1 629 ? -2.363 -11.899 -7.950 1.00 89.00 629 VAL A N 1
ATOM 4839 C CA . VAL A 1 629 ? -2.986 -10.938 -7.029 1.00 89.00 629 VAL A CA 1
ATOM 4840 C C . VAL A 1 629 ? -2.122 -10.782 -5.773 1.00 89.00 629 VAL A C 1
ATOM 4842 O O . VAL A 1 629 ? -1.270 -11.623 -5.466 1.00 89.00 629 VAL A O 1
ATOM 4845 N N . LEU A 1 630 ? -2.242 -9.632 -5.106 1.00 87.19 630 LEU A N 1
ATOM 4846 C CA . LEU A 1 630 ? -1.507 -9.354 -3.873 1.00 87.19 630 LEU A CA 1
ATOM 4847 C C . LEU A 1 630 ? -2.167 -10.080 -2.700 1.00 87.19 630 LEU A C 1
ATOM 4849 O O . LEU A 1 630 ? -3.385 -10.100 -2.595 1.00 87.19 630 LEU A O 1
ATOM 4853 N N . VAL A 1 631 ? -1.347 -10.622 -1.809 1.00 85.81 631 VAL A N 1
ATOM 4854 C CA . VAL A 1 631 ? -1.779 -11.312 -0.597 1.00 85.81 631 VAL A CA 1
ATOM 4855 C C . VAL A 1 631 ? -1.653 -10.350 0.581 1.00 85.81 631 VAL A C 1
ATOM 4857 O O . VAL A 1 631 ? -0.553 -9.876 0.893 1.00 85.81 631 VAL A O 1
ATOM 4860 N N . GLY A 1 632 ? -2.787 -10.062 1.218 1.00 73.38 632 GLY A N 1
ATOM 4861 C CA . GLY A 1 632 ? -2.872 -9.273 2.442 1.00 73.38 632 GLY A CA 1
ATOM 4862 C C . GLY A 1 632 ? -2.243 -7.877 2.380 1.00 73.38 632 GLY A C 1
ATOM 4863 O O . GLY A 1 632 ? -2.034 -7.263 1.328 1.00 73.38 632 GLY A O 1
ATOM 4864 N N . ARG A 1 633 ? -1.895 -7.355 3.560 1.00 62.09 633 ARG A N 1
ATOM 4865 C CA . ARG A 1 633 ? -1.454 -5.954 3.767 1.00 62.09 633 ARG A CA 1
ATOM 4866 C C . ARG A 1 633 ? 0.019 -5.711 3.444 1.00 62.09 633 ARG A C 1
ATOM 4868 O O . ARG A 1 633 ? 0.505 -4.569 3.475 1.00 62.09 633 ARG A O 1
ATOM 4875 N N . HIS A 1 634 ? 0.740 -6.792 3.164 1.00 60.69 634 HIS A N 1
ATOM 4876 C CA . HIS A 1 634 ? 2.143 -6.789 2.775 1.00 60.69 634 HIS A CA 1
ATOM 4877 C C . HIS A 1 634 ? 2.329 -6.320 1.325 1.00 60.69 634 HIS A C 1
ATOM 4879 O O . HIS A 1 634 ? 3.395 -5.806 0.985 1.00 60.69 634 HIS A O 1
ATOM 4885 N N . GLY A 1 635 ? 1.288 -6.420 0.488 1.00 69.19 635 GLY A N 1
ATOM 4886 C CA . GLY A 1 635 ? 1.328 -5.949 -0.898 1.00 69.19 635 GLY A CA 1
ATOM 4887 C C . GLY A 1 635 ? 2.275 -6.764 -1.787 1.00 69.19 635 GLY A C 1
ATOM 4888 O O . GLY A 1 635 ? 2.781 -6.253 -2.790 1.00 69.19 635 GLY A O 1
ATOM 4889 N N . GLU A 1 636 ? 2.536 -8.022 -1.423 1.00 84.31 636 GLU A N 1
ATOM 4890 C CA . GLU A 1 636 ? 3.324 -8.981 -2.203 1.00 84.31 636 GLU A CA 1
ATOM 4891 C C . GLU A 1 636 ? 2.404 -10.054 -2.796 1.00 84.31 636 GLU A C 1
ATOM 4893 O O . GLU A 1 636 ? 1.423 -10.447 -2.180 1.00 84.31 636 GLU A O 1
ATOM 4898 N N . THR A 1 637 ? 2.708 -10.550 -3.997 1.00 90.38 637 THR A N 1
ATOM 4899 C CA . THR A 1 637 ? 2.030 -11.741 -4.535 1.00 90.38 637 THR A CA 1
ATOM 4900 C C . THR A 1 637 ? 2.537 -12.991 -3.817 1.00 90.38 637 THR A C 1
ATOM 4902 O O . THR A 1 637 ? 3.663 -12.988 -3.314 1.00 90.38 637 THR A O 1
ATOM 4905 N N . MET A 1 638 ? 1.782 -14.091 -3.841 1.00 92.69 638 MET A N 1
ATOM 4906 C CA . MET A 1 638 ? 2.216 -15.374 -3.264 1.00 92.69 638 MET A CA 1
ATOM 4907 C C . MET A 1 638 ? 3.608 -15.806 -3.764 1.00 92.69 638 MET A C 1
ATOM 4909 O O . MET A 1 638 ? 4.501 -16.133 -2.980 1.00 92.69 638 MET A O 1
ATOM 4913 N N . ARG A 1 639 ? 3.861 -15.674 -5.074 1.00 91.69 639 ARG A N 1
ATOM 4914 C CA . ARG A 1 639 ? 5.200 -15.850 -5.657 1.00 91.69 639 ARG A CA 1
ATOM 4915 C C . ARG A 1 639 ? 6.267 -14.984 -4.991 1.00 91.69 639 ARG A C 1
ATOM 4917 O O . ARG A 1 639 ? 7.352 -15.477 -4.686 1.00 91.69 639 ARG A O 1
ATOM 4924 N N . ARG A 1 640 ? 5.997 -13.692 -4.787 1.00 88.50 640 ARG A N 1
ATOM 4925 C CA . ARG A 1 640 ? 6.956 -12.780 -4.151 1.00 88.50 640 ARG A CA 1
ATOM 4926 C C . ARG A 1 640 ? 7.140 -13.099 -2.673 1.00 88.50 640 ARG A C 1
ATOM 4928 O O . ARG A 1 640 ? 8.264 -12.969 -2.221 1.00 88.50 640 ARG A O 1
ATOM 4935 N N . LEU A 1 641 ? 6.133 -13.588 -1.952 1.00 90.81 641 LEU A N 1
ATOM 4936 C CA . LEU A 1 641 ? 6.297 -14.006 -0.555 1.00 90.81 641 LEU A CA 1
ATOM 4937 C C . LEU A 1 641 ? 7.336 -15.129 -0.404 1.00 90.81 641 LEU A C 1
ATOM 4939 O O . LEU A 1 641 ? 8.130 -15.098 0.540 1.00 90.81 641 LEU A O 1
ATOM 4943 N N . LEU A 1 642 ? 7.365 -16.079 -1.347 1.00 89.75 642 LEU A N 1
ATOM 4944 C CA . LEU A 1 642 ? 8.267 -17.237 -1.339 1.00 89.75 642 LEU A CA 1
ATOM 4945 C C . LEU A 1 642 ? 9.617 -16.997 -2.030 1.00 89.75 642 LEU A C 1
ATOM 4947 O O . LEU A 1 642 ? 10.630 -17.520 -1.573 1.00 89.75 642 LEU A O 1
ATOM 4951 N N . MET A 1 643 ? 9.667 -16.225 -3.121 1.00 84.31 643 MET A N 1
ATOM 4952 C CA . MET A 1 643 ? 10.902 -16.037 -3.892 1.00 84.31 643 MET A CA 1
ATOM 4953 C C . MET A 1 643 ? 11.852 -15.025 -3.239 1.00 84.31 643 MET A C 1
ATOM 4955 O O . MET A 1 643 ? 11.530 -13.832 -3.185 1.00 84.31 643 MET A O 1
ATOM 4959 N N . PRO A 1 644 ? 13.063 -15.437 -2.817 1.00 72.31 644 PRO A N 1
ATOM 4960 C CA . PRO A 1 644 ? 14.047 -14.511 -2.275 1.00 72.31 644 PRO A CA 1
ATOM 4961 C C . PRO A 1 644 ? 14.453 -13.474 -3.326 1.00 72.31 644 PRO A C 1
ATOM 4963 O O . PRO A 1 644 ? 14.855 -13.821 -4.433 1.00 72.31 644 PRO A O 1
ATOM 4966 N N . GLY A 1 645 ? 14.376 -12.193 -2.976 1.00 63.88 645 GLY A N 1
ATOM 4967 C CA . GLY A 1 645 ? 14.795 -11.113 -3.861 1.00 63.88 645 GLY A CA 1
ATOM 4968 C C . GLY A 1 645 ? 14.912 -9.775 -3.143 1.00 63.88 645 GLY A C 1
ATOM 4969 O O . GLY A 1 645 ? 14.796 -9.683 -1.914 1.00 63.88 645 GLY A O 1
ATOM 4970 N N . PHE A 1 646 ? 15.150 -8.718 -3.923 1.00 54.81 646 PHE A N 1
ATOM 4971 C CA . PHE A 1 646 ? 15.346 -7.365 -3.394 1.00 54.81 646 PHE A CA 1
ATOM 4972 C C . PHE A 1 646 ? 14.119 -6.881 -2.609 1.00 54.81 646 PHE A C 1
ATOM 4974 O O . PHE A 1 646 ? 14.211 -6.541 -1.433 1.00 54.81 646 PHE A O 1
ATOM 4981 N N . HIS A 1 647 ? 12.940 -6.992 -3.221 1.00 54.88 647 HIS A N 1
ATOM 4982 C CA . HIS A 1 647 ? 11.644 -6.622 -2.638 1.00 54.88 647 HIS A CA 1
ATOM 4983 C C . HIS A 1 647 ? 10.694 -7.823 -2.578 1.00 54.88 647 HIS A C 1
ATOM 4985 O O . HIS A 1 647 ? 9.523 -7.711 -2.929 1.00 54.88 647 HIS A O 1
ATOM 4991 N N . SER A 1 648 ? 11.236 -9.004 -2.288 1.00 71.00 648 SER A N 1
ATOM 4992 C CA . SER A 1 648 ? 10.481 -10.255 -2.205 1.00 71.00 648 SER A CA 1
ATOM 4993 C C . SER A 1 648 ? 11.153 -11.212 -1.217 1.00 71.00 648 SER A C 1
ATOM 4995 O O . SER A 1 648 ? 12.289 -10.985 -0.779 1.00 71.00 648 SER A O 1
ATOM 4997 N N . GLY A 1 649 ? 10.463 -12.276 -0.841 1.00 82.94 649 GLY A N 1
ATOM 4998 C CA . GLY A 1 649 ? 10.934 -13.323 0.048 1.00 82.94 649 GLY A CA 1
ATOM 4999 C C . GLY A 1 649 ? 10.617 -13.024 1.504 1.00 82.94 649 GLY A C 1
ATOM 5000 O O . GLY A 1 649 ? 11.465 -13.272 2.362 1.00 82.94 649 GLY A O 1
ATOM 5001 N N . THR A 1 650 ? 9.445 -12.457 1.796 1.00 87.69 650 THR A N 1
ATOM 5002 C CA . THR A 1 650 ? 9.016 -12.169 3.172 1.00 87.69 650 THR A CA 1
ATOM 5003 C C . THR A 1 650 ? 9.080 -13.422 4.047 1.00 87.69 650 THR A C 1
ATOM 5005 O O . THR A 1 650 ? 9.715 -13.386 5.102 1.00 87.69 650 THR A O 1
ATOM 5008 N N . ILE A 1 651 ? 8.558 -14.559 3.572 1.00 90.62 651 ILE A N 1
ATOM 5009 C CA . ILE A 1 651 ? 8.582 -15.838 4.300 1.00 90.62 651 ILE A CA 1
ATOM 5010 C C . ILE A 1 651 ? 10.025 -16.280 4.623 1.00 90.62 651 ILE A C 1
ATOM 5012 O O . ILE A 1 651 ? 10.368 -16.389 5.808 1.00 90.62 651 ILE A O 1
ATOM 5016 N N . PRO A 1 652 ? 10.930 -16.475 3.639 1.00 89.81 652 PRO A N 1
ATOM 5017 C CA . PRO A 1 652 ? 12.300 -16.889 3.930 1.00 89.81 652 PRO A CA 1
ATOM 5018 C C . PRO A 1 652 ? 13.071 -15.868 4.778 1.00 89.81 652 PRO A C 1
ATOM 5020 O O . PRO A 1 652 ? 13.892 -16.271 5.608 1.00 89.81 652 PRO A O 1
ATOM 5023 N N . LYS A 1 653 ? 12.809 -14.559 4.629 1.00 85.94 653 LYS A N 1
ATOM 5024 C CA . LYS A 1 653 ? 13.426 -13.500 5.450 1.00 85.94 653 LYS A CA 1
ATOM 5025 C C . LYS A 1 653 ? 12.968 -13.563 6.909 1.00 85.94 653 LYS A C 1
ATOM 5027 O O . LYS A 1 653 ? 13.818 -13.455 7.796 1.00 85.94 653 LYS A O 1
ATOM 5032 N N . LEU A 1 654 ? 11.676 -13.775 7.173 1.00 87.75 654 LEU A N 1
ATOM 5033 C CA . LEU A 1 654 ? 11.145 -13.951 8.529 1.00 87.75 654 LEU A CA 1
ATOM 5034 C C . LEU A 1 654 ? 11.747 -15.198 9.186 1.00 87.75 654 LEU A C 1
ATOM 5036 O O . LEU A 1 654 ? 12.309 -15.094 10.277 1.00 87.75 654 LEU A O 1
ATOM 5040 N N . PHE A 1 655 ? 11.787 -16.337 8.488 1.00 89.50 655 PHE A N 1
ATOM 5041 C CA . PHE A 1 655 ? 12.451 -17.543 8.999 1.00 89.50 655 PHE A CA 1
ATOM 5042 C C . PHE A 1 655 ? 13.958 -17.343 9.235 1.00 89.50 655 PHE A C 1
ATOM 5044 O O . PHE A 1 655 ? 14.502 -17.812 10.238 1.00 89.50 655 PHE A O 1
ATOM 5051 N N . ALA A 1 656 ? 14.657 -16.613 8.361 1.00 85.75 656 ALA A N 1
ATOM 5052 C CA . ALA A 1 656 ? 16.065 -16.276 8.567 1.00 85.75 656 ALA A CA 1
ATOM 5053 C C . ALA A 1 656 ? 16.269 -15.382 9.800 1.00 85.75 656 ALA A C 1
ATOM 5055 O O . ALA A 1 656 ? 17.204 -15.605 10.573 1.00 85.75 656 ALA A O 1
ATOM 5056 N N . ARG A 1 657 ? 15.390 -14.397 10.013 1.00 83.62 657 ARG A N 1
ATOM 5057 C CA . ARG A 1 657 ? 15.407 -13.524 11.192 1.00 83.62 657 ARG A CA 1
ATOM 5058 C C . ARG A 1 657 ? 15.125 -14.307 12.472 1.00 83.62 657 ARG A C 1
ATOM 5060 O O . ARG A 1 657 ? 15.854 -14.123 13.443 1.00 83.62 657 ARG A O 1
ATOM 5067 N N . MET A 1 658 ? 14.152 -15.216 12.444 1.00 83.69 658 MET A N 1
ATOM 5068 C CA . MET A 1 658 ? 13.829 -16.108 13.558 1.00 83.69 658 MET A CA 1
ATOM 5069 C C . MET A 1 658 ? 15.042 -16.966 13.946 1.00 83.69 658 MET A C 1
ATOM 5071 O O . MET A 1 658 ? 15.447 -16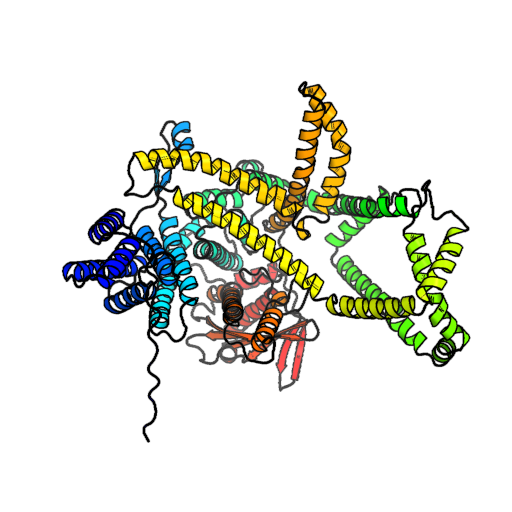.975 15.106 1.00 83.69 658 MET A O 1
ATOM 5075 N N . ARG A 1 659 ? 15.715 -17.591 12.965 1.00 82.69 659 ARG A N 1
ATOM 5076 C CA . ARG A 1 659 ? 16.949 -18.366 13.201 1.00 82.69 659 ARG A CA 1
ATOM 5077 C C . ARG A 1 659 ? 18.088 -17.520 13.776 1.00 82.69 659 ARG A C 1
ATOM 5079 O O . ARG A 1 659 ? 18.824 -18.000 14.632 1.00 82.69 659 ARG A O 1
ATOM 5086 N N . ARG A 1 660 ? 18.252 -16.272 13.321 1.00 77.12 660 ARG A N 1
ATOM 5087 C CA . ARG A 1 660 ? 19.268 -15.347 13.863 1.00 77.12 660 ARG A CA 1
ATOM 5088 C C . ARG A 1 660 ? 18.977 -14.978 15.317 1.00 77.12 660 ARG A C 1
ATOM 5090 O O . ARG A 1 660 ? 19.892 -14.983 16.127 1.00 77.12 660 ARG A O 1
ATOM 5097 N N . GLN A 1 661 ? 17.719 -14.696 15.650 1.00 74.94 661 GLN A N 1
ATOM 5098 C CA . GLN A 1 661 ? 17.314 -14.363 17.019 1.00 74.94 661 GLN A CA 1
ATOM 5099 C C . GLN A 1 661 ? 17.451 -15.554 17.971 1.00 74.94 661 GLN A C 1
ATOM 5101 O O . GLN A 1 661 ? 17.882 -15.370 19.106 1.00 74.94 661 GLN A O 1
ATOM 5106 N N . ALA A 1 662 ? 17.154 -16.767 17.499 1.00 72.00 662 ALA A N 1
ATOM 5107 C CA . ALA A 1 662 ? 17.305 -17.987 18.287 1.00 72.00 662 ALA A CA 1
ATOM 5108 C C . ALA A 1 662 ? 18.770 -18.298 18.656 1.00 72.00 662 ALA A C 1
ATOM 5110 O O . ALA A 1 662 ? 19.014 -18.908 19.692 1.00 72.00 662 ALA A O 1
ATOM 5111 N N . ARG A 1 663 ? 19.745 -17.871 17.839 1.00 67.94 663 ARG A N 1
ATOM 5112 C CA . ARG A 1 663 ? 21.176 -18.168 18.045 1.00 67.94 663 ARG A CA 1
ATOM 5113 C C . ARG A 1 663 ? 21.884 -17.266 19.072 1.00 67.94 663 ARG A C 1
ATOM 5115 O O . ARG A 1 663 ? 22.969 -17.631 19.505 1.00 67.94 663 ARG A O 1
ATOM 5122 N N . GLY A 1 664 ? 21.287 -16.145 19.495 1.00 58.50 664 GLY A N 1
ATOM 5123 C CA . GLY A 1 664 ? 21.924 -15.192 20.423 1.00 58.50 664 GLY A CA 1
ATOM 5124 C C . GLY A 1 664 ? 23.211 -14.551 19.867 1.00 58.50 664 GLY A C 1
ATOM 5125 O O . GLY A 1 664 ? 23.678 -14.909 18.789 1.00 58.50 664 GLY A O 1
ATOM 5126 N N . ALA A 1 665 ? 23.780 -13.572 20.582 1.00 54.94 665 ALA A N 1
ATOM 5127 C CA . ALA A 1 665 ? 25.084 -12.990 20.228 1.00 54.94 665 ALA A CA 1
ATOM 5128 C C . ALA A 1 665 ? 26.260 -13.934 20.566 1.00 54.94 665 ALA A C 1
ATOM 5130 O O . ALA A 1 665 ? 27.264 -13.909 19.866 1.00 54.94 665 ALA A O 1
ATOM 5131 N N . ASP A 1 666 ? 26.075 -14.821 21.554 1.00 54.78 666 ASP A N 1
ATOM 5132 C CA . ASP A 1 666 ? 27.117 -15.703 22.109 1.00 54.78 666 ASP A CA 1
ATOM 5133 C C . ASP A 1 666 ? 26.721 -17.198 22.109 1.00 54.78 666 ASP A C 1
ATOM 5135 O O . ASP A 1 666 ? 27.182 -17.975 22.939 1.00 54.78 666 ASP A O 1
ATOM 5139 N N . GLY A 1 667 ? 25.796 -17.631 21.241 1.00 55.62 667 GLY A N 1
ATOM 5140 C CA . GLY A 1 667 ? 25.324 -19.029 21.215 1.00 55.62 667 GLY A CA 1
ATOM 5141 C C . GLY A 1 667 ? 24.385 -19.419 22.367 1.00 55.62 667 GLY A C 1
ATOM 5142 O O . GLY A 1 667 ? 23.866 -20.533 22.391 1.00 55.62 667 GLY A O 1
ATOM 5143 N N . ILE A 1 668 ? 24.121 -18.502 23.303 1.00 53.06 668 ILE A N 1
ATOM 5144 C CA . ILE A 1 668 ? 23.157 -18.683 24.392 1.00 53.06 668 ILE A CA 1
ATOM 5145 C C . ILE A 1 668 ? 21.748 -18.343 23.871 1.00 53.06 668 ILE A C 1
ATOM 5147 O O . ILE A 1 668 ? 21.536 -17.226 23.384 1.00 53.06 668 ILE A O 1
ATOM 5151 N N . PRO A 1 669 ? 20.759 -19.253 23.976 1.00 50.75 669 PRO A N 1
ATOM 5152 C CA . PRO A 1 669 ? 19.408 -19.006 23.483 1.00 50.75 669 PRO A CA 1
ATOM 5153 C C . PRO A 1 669 ? 18.726 -17.873 24.266 1.00 50.75 669 PRO A C 1
ATOM 5155 O O . PRO A 1 669 ? 18.304 -18.030 25.413 1.00 50.75 669 PRO A O 1
ATOM 5158 N N . VAL A 1 670 ? 18.575 -16.708 23.630 1.00 54.81 670 VAL A N 1
ATOM 5159 C CA . VAL A 1 670 ? 17.842 -15.567 24.195 1.00 54.81 670 VAL A CA 1
ATOM 5160 C C . VAL A 1 670 ? 16.354 -15.732 23.890 1.00 54.81 670 VAL A C 1
ATOM 5162 O O . VAL A 1 670 ? 15.852 -15.322 22.846 1.00 54.81 670 VAL A O 1
ATOM 5165 N N . ARG A 1 671 ? 15.610 -16.297 24.843 1.00 52.72 671 ARG A N 1
ATOM 5166 C CA . ARG A 1 671 ? 14.164 -16.581 24.726 1.00 52.72 671 ARG A CA 1
ATOM 5167 C C . ARG A 1 671 ? 13.264 -15.329 24.648 1.00 52.72 671 ARG A C 1
ATOM 5169 O O . ARG A 1 671 ? 12.056 -15.450 24.507 1.00 52.72 671 ARG A O 1
ATOM 5176 N N . ARG A 1 672 ? 13.823 -14.114 24.753 1.00 52.75 672 ARG A N 1
ATOM 5177 C CA . ARG A 1 672 ? 13.065 -12.847 24.867 1.00 52.75 672 ARG A CA 1
ATOM 5178 C C . ARG A 1 672 ? 12.796 -12.114 23.537 1.00 52.75 672 ARG A C 1
ATOM 5180 O O . ARG A 1 672 ? 12.196 -11.045 23.569 1.00 52.75 672 ARG A O 1
ATOM 5187 N N . GLY A 1 673 ? 13.214 -12.648 22.381 1.00 52.56 673 GLY A N 1
ATOM 5188 C CA . GLY A 1 673 ? 13.202 -11.908 21.103 1.00 52.56 673 GLY A CA 1
ATOM 5189 C C . GLY A 1 673 ? 12.350 -12.452 19.945 1.00 52.56 673 GLY A C 1
ATOM 5190 O O . GLY A 1 673 ? 12.166 -11.712 18.976 1.00 52.56 673 GLY A O 1
ATOM 5191 N N . THR A 1 674 ? 11.845 -13.692 20.001 1.00 55.88 674 THR A N 1
ATOM 5192 C CA . THR A 1 674 ? 11.221 -14.362 18.833 1.00 55.88 674 THR A CA 1
ATOM 5193 C C . THR A 1 674 ? 9.757 -13.988 18.597 1.00 55.88 674 THR A C 1
ATOM 5195 O O . THR A 1 674 ? 9.308 -13.993 17.452 1.00 55.88 674 THR A O 1
ATOM 5198 N N . GLY A 1 675 ? 9.037 -13.547 19.635 1.00 67.25 675 GLY A N 1
ATOM 5199 C CA . GLY A 1 675 ? 7.585 -13.342 19.565 1.00 67.25 675 GLY A CA 1
ATOM 5200 C C . GLY A 1 675 ? 7.111 -12.358 18.489 1.00 67.25 675 GLY A C 1
ATOM 5201 O O . GLY A 1 675 ? 6.037 -12.538 17.933 1.00 67.25 675 GLY A O 1
ATOM 5202 N N . ARG A 1 676 ? 7.913 -11.343 18.124 1.00 75.06 676 ARG A N 1
ATOM 5203 C CA . ARG A 1 676 ? 7.530 -10.407 17.048 1.00 75.06 676 ARG A CA 1
ATOM 5204 C C . ARG A 1 676 ? 7.603 -11.047 15.661 1.00 75.06 676 ARG A C 1
ATOM 5206 O O . ARG A 1 676 ? 6.804 -10.702 14.805 1.00 75.06 676 ARG A O 1
ATOM 5213 N N . VAL A 1 677 ? 8.583 -11.916 15.420 1.00 80.69 677 VAL A N 1
ATOM 5214 C CA . VAL A 1 677 ? 8.733 -12.586 14.118 1.00 80.69 677 VAL A CA 1
ATOM 5215 C C . VAL A 1 677 ? 7.701 -13.700 13.980 1.00 80.69 677 VAL A C 1
ATOM 5217 O O . VAL A 1 677 ? 7.132 -13.860 12.908 1.00 80.69 677 VAL A O 1
ATOM 5220 N N . GLU A 1 678 ? 7.418 -14.412 15.071 1.00 82.62 678 GLU A N 1
ATOM 5221 C CA . GLU A 1 678 ? 6.319 -15.381 15.147 1.00 82.62 678 GLU A CA 1
ATOM 5222 C C . GLU A 1 678 ? 4.966 -14.707 14.891 1.00 82.62 678 GLU A C 1
ATOM 5224 O O . GLU A 1 678 ? 4.199 -15.191 14.071 1.00 82.62 678 GLU A O 1
ATOM 5229 N N . GLU A 1 679 ? 4.701 -13.546 15.499 1.00 80.44 679 GLU A N 1
ATOM 5230 C CA . GLU A 1 679 ? 3.482 -12.769 15.238 1.00 80.44 679 GLU A CA 1
ATOM 5231 C C . GLU A 1 679 ? 3.355 -12.365 13.766 1.00 80.44 679 GLU A C 1
ATOM 5233 O O . GLU A 1 679 ? 2.283 -12.511 13.195 1.00 80.44 679 GLU A O 1
ATOM 5238 N N . GLN A 1 680 ? 4.448 -11.926 13.132 1.00 85.38 680 GLN A N 1
ATOM 5239 C CA . GLN A 1 680 ? 4.446 -11.604 11.700 1.00 85.38 680 GLN A CA 1
ATOM 5240 C C . GLN A 1 680 ? 4.175 -12.832 10.820 1.00 85.38 680 GLN A C 1
ATOM 5242 O O . GLN A 1 680 ? 3.531 -12.705 9.785 1.00 85.38 680 GLN A O 1
ATOM 5247 N N . LEU A 1 681 ? 4.663 -14.015 11.210 1.00 89.88 681 LEU A N 1
ATOM 5248 C CA . LEU A 1 681 ? 4.360 -15.263 10.504 1.00 89.88 681 LEU A CA 1
ATOM 5249 C C . LEU A 1 681 ? 2.894 -15.662 10.685 1.00 89.88 681 LEU A C 1
ATOM 5251 O O . LEU A 1 681 ? 2.261 -16.042 9.710 1.00 89.88 681 LEU A O 1
ATOM 5255 N N . VAL A 1 682 ? 2.349 -15.531 11.897 1.00 88.50 682 VAL A N 1
ATOM 5256 C CA . VAL A 1 682 ? 0.934 -15.807 12.181 1.00 88.50 682 VAL A CA 1
ATOM 5257 C C . VAL A 1 682 ? 0.028 -14.836 11.423 1.00 88.50 682 VAL A C 1
ATOM 5259 O O . VAL A 1 682 ? -0.941 -15.271 10.815 1.00 88.50 682 VAL A O 1
ATOM 5262 N N . GLU A 1 683 ? 0.337 -13.540 11.405 1.00 85.88 683 GLU A N 1
ATOM 5263 C CA . GLU A 1 683 ? -0.400 -12.547 10.608 1.00 85.88 683 GLU A CA 1
ATOM 5264 C C . GLU A 1 683 ? -0.367 -12.910 9.117 1.00 85.88 683 GLU A C 1
ATOM 5266 O O . GLU A 1 683 ? -1.403 -12.919 8.461 1.00 85.88 683 GLU A O 1
ATOM 5271 N N . LEU A 1 684 ? 0.796 -13.325 8.604 1.00 91.56 684 LEU A N 1
ATOM 5272 C CA . LEU A 1 684 ? 0.929 -13.759 7.215 1.00 91.56 684 LEU A CA 1
ATOM 5273 C C . LEU A 1 684 ? 0.138 -15.042 6.905 1.00 91.56 684 LEU A C 1
ATOM 5275 O O . LEU A 1 684 ? -0.395 -15.181 5.808 1.00 91.56 684 LEU A O 1
ATOM 5279 N N . THR A 1 685 ? 0.040 -15.971 7.857 1.00 94.06 685 THR A N 1
ATOM 5280 C CA . THR A 1 685 ? -0.825 -17.154 7.750 1.00 94.06 685 THR A CA 1
ATOM 5281 C C . THR A 1 685 ? -2.293 -16.752 7.581 1.00 94.06 685 THR A C 1
ATOM 5283 O O . THR A 1 685 ? -2.967 -17.304 6.713 1.00 94.06 685 THR A O 1
ATOM 5286 N N . HIS A 1 686 ? -2.775 -15.767 8.348 1.00 90.19 686 HIS A N 1
ATOM 5287 C CA . HIS A 1 686 ? -4.142 -15.250 8.215 1.00 90.19 686 HIS A CA 1
ATOM 5288 C C . HIS A 1 686 ? -4.346 -14.512 6.884 1.00 90.19 686 HIS A C 1
ATOM 5290 O O . HIS A 1 686 ? -5.340 -14.767 6.213 1.00 90.19 686 HIS A O 1
ATOM 5296 N N . ASP A 1 687 ? -3.388 -13.677 6.459 1.00 90.38 687 ASP A N 1
ATOM 5297 C CA . ASP A 1 687 ? -3.415 -12.998 5.152 1.00 90.38 687 ASP A CA 1
ATOM 5298 C C . ASP A 1 687 ? -3.530 -14.011 3.989 1.00 90.38 687 ASP A C 1
ATOM 5300 O O . ASP A 1 687 ? -4.253 -13.780 3.020 1.00 90.38 687 ASP A O 1
ATOM 5304 N N . ILE A 1 688 ? -2.820 -15.145 4.073 1.00 94.00 688 ILE A N 1
ATOM 5305 C CA . ILE A 1 688 ? -2.883 -16.220 3.069 1.00 94.00 688 ILE A CA 1
ATOM 5306 C C . ILE A 1 688 ? -4.215 -16.970 3.143 1.00 94.00 688 ILE A C 1
ATOM 5308 O O . ILE A 1 688 ? -4.784 -17.278 2.099 1.00 94.00 688 ILE A O 1
ATOM 5312 N N . ALA A 1 689 ? -4.713 -17.267 4.344 1.00 93.75 689 ALA A N 1
ATOM 5313 C CA . ALA A 1 689 ? -6.004 -17.925 4.512 1.00 93.75 689 ALA A CA 1
ATOM 5314 C C . ALA A 1 689 ? -7.144 -17.071 3.934 1.00 93.75 689 ALA A C 1
ATOM 5316 O O . ALA A 1 689 ? -7.942 -17.597 3.166 1.00 93.75 689 ALA A O 1
ATOM 5317 N N . ALA A 1 690 ? -7.161 -15.764 4.218 1.00 89.25 690 ALA A N 1
ATOM 5318 C CA . ALA A 1 690 ? -8.120 -14.820 3.643 1.00 89.25 690 ALA A CA 1
ATOM 5319 C C . ALA A 1 690 ? -8.003 -14.758 2.115 1.00 89.25 690 ALA A C 1
ATOM 5321 O O . ALA A 1 690 ? -8.995 -14.910 1.419 1.00 89.25 690 ALA A O 1
ATOM 5322 N N . PHE A 1 691 ? -6.781 -14.671 1.575 1.00 91.69 691 PHE A N 1
ATOM 5323 C CA . PHE A 1 691 ? -6.562 -14.713 0.126 1.00 91.69 691 PHE A CA 1
ATOM 5324 C C . PHE A 1 691 ? -7.144 -15.976 -0.533 1.00 91.69 691 PHE A C 1
ATOM 5326 O O . PHE A 1 691 ? -7.748 -15.891 -1.598 1.00 91.69 691 PHE A O 1
ATOM 5333 N N . VAL A 1 692 ? -6.972 -17.150 0.080 1.00 94.06 692 VAL A N 1
ATOM 5334 C CA . VAL A 1 692 ? -7.545 -18.406 -0.431 1.00 94.06 692 VAL A CA 1
ATOM 5335 C C . VAL A 1 692 ? -9.068 -18.404 -0.312 1.00 94.06 692 VAL A C 1
ATOM 5337 O O . VAL A 1 692 ? -9.757 -18.839 -1.238 1.00 94.06 692 VAL A O 1
ATOM 5340 N N . ASP A 1 693 ? -9.587 -17.929 0.819 1.00 91.38 693 ASP A N 1
ATOM 5341 C CA . ASP A 1 693 ? -11.023 -17.860 1.066 1.00 91.38 693 ASP A CA 1
ATOM 5342 C C . ASP A 1 693 ? -11.712 -16.937 0.056 1.00 91.38 693 ASP A C 1
ATOM 5344 O O . ASP A 1 693 ? -12.680 -17.347 -0.575 1.00 91.38 693 ASP A O 1
ATOM 5348 N N . ASP A 1 694 ? -11.149 -15.758 -0.187 1.00 86.75 694 ASP A N 1
ATOM 5349 C CA . ASP A 1 694 ? -11.713 -14.722 -1.049 1.00 86.75 694 ASP A CA 1
ATOM 5350 C C . ASP A 1 694 ? -11.588 -15.066 -2.540 1.00 86.75 694 ASP A C 1
ATOM 5352 O O . ASP A 1 694 ? -12.573 -15.065 -3.282 1.00 86.75 694 ASP A O 1
ATOM 5356 N N . GLU A 1 695 ? -10.375 -15.394 -2.993 1.00 88.62 695 GLU A N 1
ATOM 5357 C CA . GLU A 1 695 ? -10.053 -15.496 -4.424 1.00 88.62 695 GLU A CA 1
ATOM 5358 C C . GLU A 1 695 ? -10.322 -16.893 -5.011 1.00 88.62 695 GLU A C 1
ATOM 5360 O O . GLU A 1 695 ? -10.377 -17.056 -6.232 1.00 88.62 695 GLU A O 1
ATOM 5365 N N . CYS A 1 696 ? -10.481 -17.918 -4.165 1.00 91.62 696 CYS A N 1
ATOM 5366 C CA . CYS A 1 696 ? -10.743 -19.295 -4.595 1.00 91.62 696 CYS A CA 1
ATOM 5367 C C . CYS A 1 696 ? -12.073 -19.822 -4.042 1.00 91.62 696 CYS A C 1
ATOM 5369 O O . CYS A 1 696 ? -12.981 -20.146 -4.815 1.00 91.62 696 CYS A O 1
ATOM 5371 N N . LEU A 1 697 ? -12.229 -19.884 -2.714 1.00 92.19 697 LEU A N 1
ATOM 5372 C CA . LEU A 1 697 ? -13.426 -20.478 -2.104 1.00 92.19 697 LEU A CA 1
ATOM 5373 C C . LEU A 1 697 ? -14.674 -19.602 -2.293 1.00 92.19 697 LEU A C 1
ATOM 5375 O O . LEU A 1 697 ? -15.774 -20.128 -2.468 1.00 92.19 697 LEU A O 1
ATOM 5379 N N . GLY A 1 698 ? -14.509 -18.280 -2.334 1.00 88.00 698 GLY A N 1
ATOM 5380 C CA . GLY A 1 698 ? -15.572 -17.306 -2.553 1.00 88.00 698 GLY A CA 1
ATOM 5381 C C . GLY A 1 698 ? -16.278 -17.494 -3.895 1.00 88.00 698 GLY A C 1
ATOM 5382 O O . GLY A 1 698 ? -17.496 -17.319 -3.973 1.00 88.00 698 GLY A O 1
ATOM 5383 N N . LEU A 1 699 ? -15.549 -17.925 -4.929 1.00 89.50 699 LEU A N 1
ATOM 5384 C CA . LEU A 1 699 ? -16.119 -18.284 -6.231 1.00 89.50 699 LEU A CA 1
ATOM 5385 C C . LEU A 1 699 ? -16.869 -19.615 -6.163 1.00 89.50 699 LEU A C 1
ATOM 5387 O O . LEU A 1 699 ? -18.007 -19.698 -6.621 1.00 89.50 699 LEU A O 1
ATOM 5391 N N . LEU A 1 700 ? -16.272 -20.636 -5.537 1.00 91.12 700 LEU A N 1
ATOM 5392 C CA . LEU A 1 700 ? -16.889 -21.960 -5.397 1.00 91.12 700 LEU A CA 1
ATOM 5393 C C . LEU A 1 700 ? -18.253 -21.882 -4.702 1.00 91.12 700 LEU A C 1
ATOM 5395 O O . LEU A 1 700 ? -19.226 -22.429 -5.222 1.00 91.12 700 LEU A O 1
ATOM 5399 N N . ARG A 1 701 ? -18.358 -21.126 -3.600 1.00 89.00 701 ARG A N 1
ATOM 5400 C CA . ARG A 1 701 ? -19.605 -20.936 -2.829 1.00 89.00 701 ARG A CA 1
ATOM 5401 C C . ARG A 1 701 ? -20.772 -20.370 -3.653 1.00 89.00 701 ARG A C 1
ATOM 5403 O O . ARG A 1 701 ? -21.921 -20.513 -3.252 1.00 89.00 701 ARG A O 1
ATOM 5410 N N . ARG A 1 702 ? -20.494 -19.730 -4.795 1.00 88.06 702 ARG A N 1
ATOM 5411 C CA . ARG A 1 702 ? -21.490 -19.086 -5.673 1.00 88.06 702 ARG A CA 1
ATOM 5412 C C . ARG A 1 702 ? -21.925 -19.950 -6.859 1.00 88.06 702 ARG A C 1
ATOM 5414 O O . ARG A 1 702 ? -22.746 -19.515 -7.669 1.00 88.06 702 ARG A O 1
ATOM 5421 N N . THR A 1 703 ? -21.380 -21.157 -6.983 1.00 89.00 703 THR A N 1
ATOM 5422 C CA . THR A 1 703 ? -21.717 -22.075 -8.078 1.00 89.00 703 THR A CA 1
ATOM 5423 C C . THR A 1 703 ? -22.834 -23.038 -7.707 1.00 89.00 703 THR A C 1
ATOM 5425 O O . THR A 1 703 ? -22.980 -23.426 -6.547 1.00 89.00 703 THR A O 1
ATOM 5428 N N . ARG A 1 704 ? -23.614 -23.470 -8.708 1.00 84.75 704 ARG A N 1
ATOM 5429 C CA . ARG A 1 704 ? -24.688 -24.462 -8.513 1.00 84.75 704 ARG A CA 1
ATOM 5430 C C . ARG A 1 704 ? -24.196 -25.746 -7.844 1.00 84.75 704 ARG A C 1
ATOM 5432 O O . ARG A 1 704 ? -24.840 -26.154 -6.876 1.00 84.75 704 ARG A O 1
ATOM 5439 N N . PRO A 1 705 ? -23.091 -26.375 -8.294 1.00 84.88 705 PRO A N 1
ATOM 5440 C CA . PRO A 1 705 ? -22.738 -27.707 -7.801 1.00 84.88 705 PRO A CA 1
ATOM 5441 C C . PRO A 1 705 ? -22.080 -27.709 -6.422 1.00 84.88 705 PRO A C 1
ATOM 5443 O O . PRO A 1 705 ? -22.005 -28.765 -5.806 1.00 84.88 705 PRO A O 1
ATOM 5446 N N . MET A 1 706 ? -21.625 -26.553 -5.927 1.00 88.00 706 MET A N 1
ATOM 5447 C CA . MET A 1 706 ? -20.935 -26.437 -4.636 1.00 88.00 706 MET A CA 1
ATOM 5448 C C . MET A 1 706 ? -21.743 -25.661 -3.582 1.00 88.00 706 MET A C 1
ATOM 5450 O O . MET A 1 706 ? -21.222 -25.379 -2.507 1.00 88.00 706 MET A O 1
ATOM 5454 N N . ARG A 1 707 ? -23.012 -25.321 -3.854 1.00 83.06 707 ARG A N 1
ATOM 5455 C CA . ARG A 1 707 ? -23.854 -24.493 -2.964 1.00 83.06 707 ARG A CA 1
ATOM 5456 C C . ARG A 1 707 ? -24.103 -25.101 -1.580 1.00 83.06 707 ARG A C 1
ATOM 5458 O O . ARG A 1 707 ? -24.303 -24.380 -0.612 1.00 83.06 707 ARG A O 1
ATOM 5465 N N . ASP A 1 708 ? -24.154 -26.426 -1.514 1.00 85.94 708 ASP A N 1
ATOM 5466 C CA . ASP A 1 708 ? -24.434 -27.235 -0.326 1.00 85.94 708 ASP A CA 1
ATOM 5467 C C . ASP A 1 708 ? -23.153 -27.680 0.391 1.00 85.94 708 ASP A C 1
ATOM 5469 O O . ASP A 1 708 ? -23.222 -28.318 1.438 1.00 85.94 708 ASP A O 1
ATOM 5473 N N . VAL A 1 709 ? -21.984 -27.342 -0.159 1.00 87.38 709 VAL A N 1
ATOM 5474 C CA . VAL A 1 709 ? -20.689 -27.754 0.375 1.00 87.38 709 VAL A CA 1
ATOM 5475 C C . VAL A 1 709 ? -20.038 -26.584 1.098 1.00 87.38 709 VAL A C 1
ATOM 5477 O O . VAL A 1 709 ? -19.611 -25.605 0.484 1.00 87.38 709 VAL A O 1
ATOM 5480 N N . VAL A 1 710 ? -19.897 -26.703 2.416 1.00 88.88 710 VAL A N 1
ATOM 5481 C CA . VAL A 1 710 ? -19.177 -25.705 3.212 1.00 88.88 710 VAL A CA 1
ATOM 5482 C C . VAL A 1 710 ? -17.687 -26.024 3.173 1.00 88.88 710 VAL A C 1
ATOM 5484 O O . VAL A 1 710 ? -17.203 -26.907 3.881 1.00 88.88 710 VAL A O 1
ATOM 5487 N N . ILE A 1 711 ? -16.958 -25.297 2.324 1.00 91.69 711 ILE A N 1
ATOM 5488 C CA . ILE A 1 711 ? -15.496 -25.374 2.240 1.00 91.69 711 ILE A CA 1
ATOM 5489 C C . ILE A 1 711 ? -14.880 -24.230 3.042 1.00 91.69 711 ILE A C 1
ATOM 5491 O O . ILE A 1 711 ? -15.257 -23.065 2.864 1.00 91.69 711 ILE A O 1
ATOM 5495 N N . ARG A 1 712 ? -13.900 -24.557 3.885 1.00 93.56 712 ARG A N 1
ATOM 5496 C CA . ARG A 1 712 ? -13.109 -23.586 4.648 1.00 93.56 712 ARG A CA 1
ATOM 5497 C C . ARG A 1 712 ? -11.623 -23.910 4.604 1.00 93.56 712 ARG A C 1
ATOM 5499 O O . ARG A 1 712 ? -11.227 -25.070 4.474 1.00 93.56 712 ARG A O 1
ATOM 5506 N N . VAL A 1 713 ? -10.801 -22.885 4.790 1.00 95.69 713 VAL A N 1
ATOM 5507 C CA . VAL A 1 713 ? -9.377 -23.064 5.077 1.00 95.69 713 VAL A CA 1
ATOM 5508 C C . VAL A 1 713 ? -9.242 -23.620 6.496 1.00 95.69 713 VAL A C 1
ATOM 5510 O O . VAL A 1 713 ? -9.637 -22.971 7.461 1.00 95.69 713 VAL A O 1
ATOM 5513 N N . ALA A 1 714 ? -8.736 -24.844 6.623 1.00 94.56 714 ALA A N 1
ATOM 5514 C CA . ALA A 1 714 ? -8.559 -25.518 7.906 1.00 94.56 714 ALA A CA 1
ATOM 5515 C C . ALA A 1 714 ? -7.228 -25.147 8.569 1.00 94.56 714 ALA A C 1
ATOM 5517 O O . ALA A 1 714 ? -7.180 -24.945 9.779 1.00 94.56 714 ALA A O 1
ATOM 5518 N N . ASP A 1 715 ? -6.154 -25.068 7.781 1.00 95.31 715 ASP A N 1
ATOM 5519 C CA . ASP A 1 715 ? -4.818 -24.731 8.270 1.00 95.31 715 ASP A CA 1
ATOM 5520 C C . ASP A 1 715 ? -3.948 -24.176 7.134 1.00 95.31 715 ASP A C 1
ATOM 5522 O O . ASP A 1 715 ? -4.094 -24.560 5.970 1.00 95.31 715 ASP A O 1
ATOM 5526 N N . VAL A 1 716 ? -3.013 -23.292 7.478 1.00 97.00 716 VAL A N 1
ATOM 5527 C CA . VAL A 1 716 ? -1.992 -22.774 6.563 1.00 97.00 716 VAL A CA 1
ATOM 5528 C C . VAL A 1 716 ? -0.633 -22.870 7.252 1.00 97.00 716 VAL A C 1
ATOM 5530 O O . VAL A 1 716 ? -0.358 -22.206 8.253 1.00 97.00 716 VAL A O 1
ATOM 5533 N N . ARG A 1 717 ? 0.262 -23.684 6.689 1.00 96.38 717 ARG A N 1
ATOM 5534 C CA . ARG A 1 717 ? 1.600 -23.927 7.241 1.00 96.38 717 ARG A CA 1
ATOM 5535 C C . ARG A 1 717 ? 2.659 -23.277 6.370 1.00 96.38 717 ARG A C 1
ATOM 5537 O O . ARG A 1 717 ? 2.791 -23.581 5.185 1.00 96.38 717 ARG A O 1
ATOM 5544 N N . LEU A 1 718 ? 3.455 -22.409 6.985 1.00 95.94 718 LEU A N 1
ATOM 5545 C CA . LEU A 1 718 ? 4.567 -21.728 6.330 1.00 95.94 718 LEU A CA 1
ATOM 5546 C C . LEU A 1 718 ? 5.882 -22.446 6.639 1.00 95.94 718 LEU A C 1
ATOM 5548 O O . LEU A 1 718 ? 6.178 -22.771 7.787 1.00 95.94 718 LEU A O 1
ATOM 5552 N N . ALA A 1 719 ? 6.709 -22.632 5.617 1.00 93.25 719 ALA A N 1
ATOM 5553 C CA . ALA A 1 719 ? 8.090 -23.084 5.731 1.00 93.25 719 ALA A CA 1
ATOM 5554 C C . ALA A 1 719 ? 9.011 -22.177 4.901 1.00 93.25 719 ALA A C 1
ATOM 5556 O O . ALA A 1 719 ? 8.560 -21.285 4.190 1.00 93.25 719 ALA A O 1
ATOM 5557 N N . THR A 1 720 ? 10.332 -22.386 4.972 1.00 89.62 720 THR A N 1
ATOM 5558 C CA . THR A 1 720 ? 11.302 -21.466 4.336 1.00 89.62 720 THR A CA 1
ATOM 5559 C C . THR A 1 720 ? 11.114 -21.348 2.814 1.00 89.62 720 THR A C 1
ATOM 5561 O O . THR A 1 720 ? 11.371 -20.282 2.263 1.00 89.62 720 THR A O 1
ATOM 5564 N N . ASN A 1 721 ? 10.656 -22.409 2.147 1.00 92.31 721 ASN A N 1
ATOM 5565 C CA . ASN A 1 721 ? 10.443 -22.472 0.698 1.00 92.31 721 ASN A CA 1
ATOM 5566 C C . ASN A 1 721 ? 9.096 -23.111 0.309 1.00 92.31 721 ASN A C 1
ATOM 5568 O O . ASN A 1 721 ? 8.934 -23.518 -0.839 1.00 92.31 721 ASN A O 1
ATOM 5572 N N . ARG A 1 722 ? 8.155 -23.247 1.252 1.00 94.25 722 ARG A N 1
ATOM 5573 C CA . ARG A 1 722 ? 6.869 -23.917 1.025 1.00 94.25 722 ARG A CA 1
ATOM 5574 C C . ARG A 1 722 ? 5.740 -23.209 1.769 1.00 94.25 722 ARG A C 1
ATOM 5576 O O . ARG A 1 722 ? 5.939 -22.771 2.901 1.00 94.25 722 ARG A O 1
ATOM 5583 N N . VAL A 1 723 ? 4.568 -23.146 1.144 1.00 96.62 723 VAL A N 1
ATOM 5584 C CA . VAL A 1 723 ? 3.285 -22.847 1.795 1.00 96.62 723 VAL A CA 1
ATOM 5585 C C . VAL A 1 723 ? 2.367 -24.042 1.566 1.00 96.62 723 VAL A C 1
ATOM 5587 O O . VAL A 1 723 ? 2.139 -24.406 0.415 1.00 96.62 723 VAL A O 1
ATOM 5590 N N . ALA A 1 724 ? 1.884 -24.658 2.642 1.00 97.06 724 ALA A N 1
ATOM 5591 C CA . ALA A 1 724 ? 0.891 -25.727 2.588 1.00 97.06 724 ALA A CA 1
ATOM 5592 C C . ALA A 1 724 ? -0.459 -25.197 3.081 1.00 97.06 724 ALA A C 1
ATOM 5594 O O . ALA A 1 724 ? -0.507 -24.518 4.106 1.00 97.06 724 ALA A O 1
ATOM 5595 N N . ILE A 1 725 ? -1.526 -25.489 2.345 1.00 97.62 725 ILE A N 1
ATOM 5596 C CA . ILE A 1 725 ? -2.883 -24.996 2.584 1.00 97.62 725 ILE A CA 1
ATOM 5597 C C . ILE A 1 725 ? -3.798 -26.216 2.653 1.00 97.62 725 ILE A C 1
ATOM 5599 O O . ILE A 1 725 ? -3.934 -26.938 1.666 1.00 97.62 725 ILE A O 1
ATOM 5603 N N . ASP A 1 726 ? -4.417 -26.436 3.810 1.00 97.06 726 ASP A N 1
ATOM 5604 C CA . ASP A 1 726 ? -5.369 -27.522 4.029 1.00 97.06 726 ASP A CA 1
ATOM 5605 C C . ASP A 1 726 ? -6.795 -26.962 3.900 1.00 97.06 726 ASP A C 1
ATOM 5607 O O . ASP A 1 726 ? -7.192 -26.068 4.649 1.00 97.06 726 ASP A O 1
ATOM 5611 N N . LEU A 1 727 ? -7.572 -27.485 2.952 1.00 96.38 727 LEU A N 1
ATOM 5612 C CA . LEU A 1 727 ? -8.967 -27.110 2.712 1.00 96.38 727 LEU A CA 1
ATOM 5613 C C . LEU A 1 727 ? -9.886 -28.215 3.230 1.00 96.38 727 LEU A C 1
ATOM 5615 O O . LEU A 1 727 ? -9.823 -29.341 2.740 1.00 96.38 727 LEU A O 1
ATOM 5619 N N . ALA A 1 728 ? -10.757 -27.911 4.189 1.00 94.69 728 ALA A N 1
ATOM 5620 C CA . ALA A 1 728 ? -11.756 -28.853 4.691 1.00 94.69 728 ALA A CA 1
ATOM 5621 C C . ALA A 1 728 ? -13.105 -28.622 4.004 1.00 94.69 728 ALA A C 1
ATOM 5623 O O . ALA A 1 728 ? -13.511 -27.473 3.830 1.00 94.69 728 ALA A O 1
ATOM 5624 N N . ALA A 1 729 ? -13.797 -29.707 3.655 1.00 92.44 729 ALA A N 1
ATOM 5625 C CA . ALA A 1 729 ? -15.173 -29.686 3.172 1.00 92.44 729 ALA A CA 1
ATOM 5626 C C . ALA A 1 729 ? -16.067 -30.399 4.192 1.00 92.44 729 ALA A C 1
ATOM 5628 O O . ALA A 1 729 ? -15.988 -31.620 4.355 1.00 92.44 729 ALA A O 1
ATOM 5629 N N . ASP A 1 730 ? -16.895 -29.636 4.904 1.00 87.38 730 ASP A N 1
ATOM 5630 C CA . ASP A 1 730 ? -17.772 -30.199 5.926 1.00 87.38 730 ASP A CA 1
ATOM 5631 C C . ASP A 1 730 ? -18.797 -31.146 5.290 1.00 87.38 730 ASP A C 1
ATOM 5633 O O . ASP A 1 730 ? -19.440 -30.817 4.294 1.00 87.38 730 ASP A O 1
ATOM 5637 N N . GLY A 1 731 ? -18.957 -32.332 5.881 1.00 83.00 731 GLY A N 1
ATOM 5638 C CA . GLY A 1 731 ? -19.960 -33.313 5.460 1.00 83.00 731 GLY A CA 1
ATOM 5639 C C . GLY A 1 731 ? -19.590 -34.194 4.260 1.00 83.00 731 GLY A C 1
ATOM 5640 O O . GLY A 1 731 ? -20.422 -35.008 3.873 1.00 83.00 731 GLY A O 1
ATOM 5641 N N . ILE A 1 732 ? -18.377 -34.081 3.692 1.00 87.25 732 ILE A N 1
ATOM 5642 C CA . ILE A 1 732 ? -17.921 -34.926 2.565 1.00 87.25 732 ILE A CA 1
ATOM 5643 C C . ILE A 1 732 ? -16.905 -35.988 3.013 1.00 87.25 732 ILE A C 1
ATOM 5645 O O . ILE A 1 732 ? -17.218 -37.174 3.029 1.00 87.25 732 ILE A O 1
ATOM 5649 N N . ASP A 1 733 ? -15.689 -35.576 3.373 1.00 88.88 733 ASP A N 1
ATOM 5650 C CA . ASP A 1 733 ? -14.621 -36.448 3.884 1.00 88.88 733 ASP A CA 1
ATOM 5651 C C . ASP A 1 733 ? -13.839 -35.646 4.942 1.00 88.88 733 ASP A C 1
ATOM 5653 O O . ASP A 1 733 ? -13.552 -34.464 4.719 1.00 88.88 733 ASP A O 1
ATOM 5657 N N . PRO A 1 734 ? -13.504 -36.233 6.106 1.00 88.81 734 PRO A N 1
ATOM 5658 C CA . PRO A 1 734 ? -12.703 -35.560 7.127 1.00 88.81 734 PRO A CA 1
ATOM 5659 C C . PRO A 1 734 ? -11.276 -35.216 6.667 1.00 88.81 734 PRO A C 1
ATOM 5661 O O . PRO A 1 734 ? -10.627 -34.374 7.291 1.00 88.81 734 PRO A O 1
ATOM 5664 N N . ARG A 1 735 ? -10.757 -35.859 5.613 1.00 93.25 735 ARG A N 1
ATOM 5665 C CA . ARG A 1 735 ? -9.426 -35.582 5.065 1.00 93.25 735 ARG A CA 1
ATOM 5666 C C . ARG A 1 735 ? -9.451 -34.307 4.217 1.00 93.25 735 ARG A C 1
ATOM 5668 O O . ARG A 1 735 ? -10.170 -34.251 3.213 1.00 93.25 735 ARG A O 1
ATOM 5675 N N . PRO A 1 736 ? -8.655 -33.285 4.574 1.00 94.62 736 PRO A N 1
ATOM 5676 C CA . PRO A 1 736 ? -8.607 -32.051 3.811 1.00 94.62 736 PRO A CA 1
ATOM 5677 C C . PRO A 1 736 ? -7.905 -32.256 2.464 1.00 94.62 736 PRO A C 1
ATOM 5679 O O . PRO A 1 736 ? -6.980 -33.055 2.348 1.00 94.62 736 PRO A O 1
ATOM 5682 N N . LEU A 1 737 ? -8.305 -31.470 1.468 1.00 95.44 737 LEU A N 1
ATOM 5683 C CA . LEU A 1 737 ? -7.528 -31.264 0.249 1.00 95.44 737 LEU A CA 1
ATOM 5684 C C . LEU A 1 737 ? -6.299 -30.419 0.611 1.00 95.44 737 LEU A C 1
ATOM 5686 O O . LEU A 1 737 ? -6.450 -29.276 1.048 1.00 95.44 737 LEU A O 1
ATOM 5690 N N . ARG A 1 738 ? -5.091 -30.965 0.440 1.00 96.06 738 ARG A N 1
ATOM 5691 C CA . ARG A 1 738 ? -3.828 -30.274 0.724 1.00 96.06 738 ARG A CA 1
ATOM 5692 C C . ARG A 1 738 ? -3.188 -29.753 -0.553 1.00 96.06 738 ARG A C 1
ATOM 5694 O O . ARG A 1 738 ? -2.736 -30.527 -1.397 1.00 96.06 738 ARG A O 1
ATOM 5701 N N . LEU A 1 739 ? -3.075 -28.434 -0.640 1.00 95.81 739 LEU A N 1
ATOM 5702 C CA . LEU A 1 739 ? -2.357 -27.734 -1.699 1.00 95.81 739 LEU A CA 1
ATOM 5703 C C . LEU A 1 739 ? -0.989 -27.294 -1.188 1.00 95.81 739 LEU A C 1
ATOM 5705 O O . LEU A 1 739 ? -0.877 -26.730 -0.100 1.00 95.81 739 LEU A O 1
ATOM 5709 N N . GLU A 1 740 ? 0.054 -27.505 -1.981 1.00 95.75 740 GLU A N 1
ATOM 5710 C CA . GLU A 1 740 ? 1.406 -27.079 -1.646 1.00 95.75 740 GLU A CA 1
ATOM 5711 C C . GLU A 1 740 ? 2.032 -26.236 -2.757 1.00 95.75 740 GLU A C 1
ATOM 5713 O O . GLU A 1 740 ? 2.217 -26.670 -3.896 1.00 95.75 740 GLU A O 1
ATOM 5718 N N . LEU A 1 741 ? 2.449 -25.033 -2.374 1.00 95.69 741 LEU A N 1
ATOM 5719 C CA . LEU A 1 741 ? 3.230 -24.125 -3.199 1.00 95.69 741 LEU A CA 1
ATOM 5720 C C . LEU A 1 741 ? 4.697 -24.237 -2.794 1.00 95.69 741 LEU A C 1
ATOM 5722 O O . LEU A 1 741 ? 5.061 -23.870 -1.675 1.00 95.69 741 LEU A O 1
ATOM 5726 N N . VAL A 1 742 ? 5.545 -24.737 -3.693 1.00 94.00 742 VAL A N 1
ATOM 5727 C CA . VAL A 1 742 ? 6.958 -25.029 -3.422 1.00 94.00 742 VAL A CA 1
ATOM 5728 C C . VAL A 1 742 ? 7.859 -24.181 -4.306 1.00 94.00 742 VAL A C 1
ATOM 5730 O O . VAL A 1 742 ? 7.733 -24.141 -5.527 1.00 94.00 742 VAL A O 1
ATOM 5733 N N . GLN A 1 743 ? 8.808 -23.498 -3.675 1.00 92.25 743 GLN A N 1
ATOM 5734 C CA . GLN A 1 743 ? 9.852 -22.754 -4.360 1.00 92.25 743 GLN A CA 1
ATOM 5735 C C . GLN A 1 743 ? 11.074 -23.656 -4.585 1.00 92.25 743 GLN A C 1
ATOM 5737 O O . GLN A 1 743 ? 11.664 -24.176 -3.633 1.00 92.25 743 GLN A O 1
ATOM 5742 N N . GLY A 1 744 ? 11.476 -23.803 -5.853 1.00 85.75 744 GLY A N 1
ATOM 5743 C CA . GLY A 1 744 ? 12.619 -24.617 -6.274 1.00 85.75 744 GLY A CA 1
ATOM 5744 C C . GLY A 1 744 ? 13.245 -24.103 -7.573 1.00 85.75 744 GLY A C 1
ATOM 5745 O O . GLY A 1 744 ? 12.541 -23.709 -8.500 1.00 85.75 744 GLY A O 1
ATOM 5746 N N . GLY A 1 745 ? 14.581 -24.031 -7.637 1.00 77.44 745 GLY A N 1
ATOM 5747 C CA . GLY A 1 745 ? 15.303 -23.640 -8.862 1.00 77.44 745 GLY A CA 1
ATOM 5748 C C . GLY A 1 745 ? 14.970 -22.241 -9.409 1.00 77.44 745 GLY A C 1
ATOM 5749 O O . GLY A 1 745 ? 15.125 -21.999 -10.599 1.00 77.44 745 GLY A O 1
ATOM 5750 N N . GLY A 1 746 ? 14.474 -21.324 -8.567 1.00 80.69 746 GLY A N 1
ATOM 5751 C CA . GLY A 1 746 ? 14.001 -19.998 -9.001 1.00 80.69 746 GLY A CA 1
ATOM 5752 C C . GLY A 1 746 ? 12.594 -19.986 -9.617 1.00 80.69 746 GLY A C 1
ATOM 5753 O O . GLY A 1 746 ? 12.147 -18.940 -10.084 1.00 80.69 746 GLY A O 1
ATOM 5754 N N . SER A 1 747 ? 11.891 -21.118 -9.577 1.00 88.19 747 SER A N 1
ATOM 5755 C CA . SER A 1 747 ? 10.502 -21.279 -10.008 1.00 88.19 747 SER A CA 1
ATOM 5756 C C . SER A 1 747 ? 9.572 -21.568 -8.826 1.00 88.19 747 SER A C 1
ATOM 5758 O O . SER A 1 747 ? 10.035 -21.939 -7.741 1.00 88.19 747 SER A O 1
ATOM 5760 N N . LEU A 1 748 ? 8.273 -21.344 -9.025 1.00 93.19 748 LEU A N 1
ATOM 5761 C CA . LEU A 1 748 ? 7.216 -21.720 -8.086 1.00 93.19 748 LEU A CA 1
ATOM 5762 C C . LEU A 1 748 ? 6.369 -22.838 -8.698 1.00 93.19 748 LEU A C 1
ATOM 5764 O O . LEU A 1 748 ? 5.767 -22.628 -9.751 1.00 93.19 748 LEU A O 1
ATOM 5768 N N . SER A 1 749 ? 6.295 -23.992 -8.043 1.00 93.75 749 SER A N 1
ATOM 5769 C CA . SER A 1 749 ? 5.394 -25.080 -8.426 1.00 93.75 749 SER A CA 1
ATOM 5770 C C . SER A 1 749 ? 4.208 -25.167 -7.471 1.00 93.75 749 SER A C 1
ATOM 5772 O O . SER A 1 749 ? 4.376 -25.036 -6.260 1.00 93.75 749 SER A O 1
ATOM 5774 N N . SER A 1 750 ? 3.019 -25.393 -8.018 1.00 94.88 750 SER A N 1
ATOM 5775 C CA . SER A 1 750 ? 1.811 -25.746 -7.271 1.00 94.88 750 SER A CA 1
ATOM 5776 C C . SER A 1 750 ? 1.543 -27.234 -7.434 1.00 94.88 750 SER A C 1
ATOM 5778 O O . SER A 1 750 ? 1.733 -27.763 -8.527 1.00 94.88 750 SER A O 1
ATOM 5780 N N . HIS A 1 751 ? 1.142 -27.926 -6.375 1.00 92.44 751 HIS A N 1
ATOM 5781 C CA . HIS A 1 751 ? 0.695 -29.311 -6.479 1.00 92.44 751 HIS A CA 1
ATOM 5782 C C . HIS A 1 751 ? -0.332 -29.663 -5.414 1.00 92.44 751 HIS A C 1
ATOM 5784 O O . HIS A 1 751 ? -0.327 -29.112 -4.311 1.00 92.44 751 HIS A O 1
ATOM 5790 N N . VAL A 1 752 ? -1.200 -30.610 -5.758 1.00 93.19 752 VAL A N 1
ATOM 5791 C CA . VAL A 1 752 ? -2.112 -31.257 -4.818 1.00 93.19 752 VAL A CA 1
ATOM 5792 C C . VAL A 1 752 ? -1.330 -32.374 -4.133 1.00 93.19 752 VAL A C 1
ATOM 5794 O O . VAL A 1 752 ? -1.091 -33.414 -4.736 1.00 93.19 752 VAL A O 1
ATOM 5797 N N . ALA A 1 753 ? -0.885 -32.135 -2.900 1.00 91.06 753 ALA A N 1
ATOM 5798 C CA . ALA A 1 753 ? -0.095 -33.104 -2.139 1.00 91.06 753 ALA A CA 1
ATOM 5799 C C . ALA A 1 753 ? -0.967 -34.218 -1.533 1.00 91.06 753 ALA A C 1
ATOM 5801 O O . ALA A 1 753 ? -0.512 -35.344 -1.376 1.00 91.06 753 ALA A O 1
ATOM 5802 N N . ASP A 1 754 ? -2.219 -33.905 -1.195 1.00 91.31 754 ASP A N 1
ATOM 5803 C CA . ASP A 1 754 ? -3.230 -34.889 -0.802 1.00 91.31 754 ASP A CA 1
ATOM 5804 C C . ASP A 1 754 ? -4.576 -34.453 -1.392 1.00 91.31 754 ASP A C 1
ATOM 5806 O O . ASP A 1 754 ? -5.035 -33.352 -1.070 1.00 91.31 754 ASP A O 1
ATOM 5810 N N . PRO A 1 755 ? -5.214 -35.250 -2.267 1.00 90.50 755 PRO A N 1
ATOM 5811 C CA . PRO A 1 755 ? -6.506 -34.887 -2.832 1.00 90.50 755 PRO A CA 1
ATOM 5812 C C . PRO A 1 755 ? -7.634 -34.866 -1.786 1.00 90.50 755 PRO A C 1
ATOM 5814 O O . PRO A 1 755 ? -8.617 -34.159 -1.998 1.00 90.50 755 PRO A O 1
ATOM 5817 N N . GLY A 1 756 ? -7.527 -35.590 -0.664 1.00 93.19 756 GLY A N 1
ATOM 5818 C CA . GLY A 1 756 ? -8.552 -35.608 0.388 1.00 93.19 756 GLY A CA 1
ATOM 5819 C C . GLY A 1 756 ? -9.973 -35.826 -0.155 1.00 93.19 756 GLY A C 1
ATOM 5820 O O . GLY A 1 756 ? -10.217 -36.731 -0.960 1.00 93.19 756 GLY A O 1
ATOM 5821 N N . TRP A 1 757 ? -10.909 -34.954 0.233 1.00 94.00 757 TRP A N 1
ATOM 5822 C CA . TRP A 1 757 ? -12.298 -34.962 -0.251 1.00 94.00 757 TRP A CA 1
ATOM 5823 C C . TRP A 1 757 ? -12.455 -34.795 -1.775 1.00 94.00 757 TRP A C 1
ATOM 5825 O O . TRP A 1 757 ? -13.471 -35.228 -2.320 1.00 94.00 757 TRP A O 1
ATOM 5835 N N . LEU A 1 758 ? -11.475 -34.231 -2.498 1.00 92.31 758 LEU A N 1
ATOM 5836 C CA . LEU A 1 758 ? -11.546 -34.065 -3.960 1.00 92.31 758 LEU A CA 1
ATOM 5837 C C . LEU A 1 758 ? -11.642 -35.412 -4.691 1.00 92.31 758 LEU A C 1
ATOM 5839 O O . LEU A 1 758 ? -12.294 -35.507 -5.732 1.00 92.31 758 LEU A O 1
ATOM 5843 N N . ALA A 1 759 ? -11.025 -36.457 -4.133 1.00 91.06 759 ALA A N 1
ATOM 5844 C CA . ALA A 1 759 ? -11.045 -37.803 -4.703 1.00 91.06 759 ALA A CA 1
ATOM 5845 C C . ALA A 1 759 ? -12.431 -38.467 -4.622 1.00 91.06 759 ALA A C 1
ATOM 5847 O O . ALA A 1 759 ? -12.746 -39.331 -5.439 1.00 91.06 759 ALA A O 1
ATOM 5848 N N . VAL A 1 760 ? -13.254 -38.060 -3.651 1.00 91.75 760 VAL A N 1
ATOM 5849 C CA . VAL A 1 760 ? -14.586 -38.632 -3.390 1.00 91.75 760 VAL A CA 1
ATOM 5850 C C . VAL A 1 760 ? -15.687 -37.842 -4.108 1.00 91.75 760 VAL A C 1
ATOM 5852 O O . VAL A 1 760 ? -16.800 -38.335 -4.278 1.00 91.75 760 VAL A O 1
ATOM 5855 N N . LEU A 1 761 ? -15.385 -36.624 -4.570 1.00 90.12 761 LEU A N 1
ATOM 5856 C CA . LEU A 1 761 ? -16.354 -35.800 -5.281 1.00 90.12 761 LEU A CA 1
ATOM 5857 C C . LEU A 1 761 ? -16.784 -36.421 -6.620 1.00 90.12 761 LEU A C 1
ATOM 5859 O O . LEU A 1 761 ? -15.919 -36.932 -7.345 1.00 90.12 761 LEU A O 1
ATOM 5863 N N . PRO A 1 762 ? -18.076 -36.293 -6.985 1.00 90.81 762 PRO A N 1
ATOM 5864 C CA . PRO A 1 762 ? -18.554 -36.597 -8.329 1.00 90.81 762 PRO A CA 1
ATOM 5865 C C . PRO A 1 762 ? -17.875 -35.715 -9.391 1.00 90.81 762 PRO A C 1
ATOM 5867 O O . PRO A 1 762 ? -17.359 -34.634 -9.088 1.00 90.81 762 PRO A O 1
ATOM 5870 N N . ASP A 1 763 ? -17.865 -36.184 -10.641 1.00 88.19 763 ASP A N 1
ATOM 5871 C CA . ASP A 1 763 ? -17.067 -35.586 -11.720 1.00 88.19 763 ASP A CA 1
ATOM 5872 C C . ASP A 1 763 ? -17.444 -34.131 -12.045 1.00 88.19 763 ASP A C 1
ATOM 5874 O O . ASP A 1 763 ? -16.563 -33.323 -12.336 1.00 88.19 763 ASP A O 1
ATOM 5878 N N . ASP A 1 764 ? -18.723 -33.765 -11.943 1.00 86.12 764 ASP A N 1
ATOM 5879 C CA . ASP A 1 764 ? -19.213 -32.397 -12.156 1.00 86.12 764 ASP A CA 1
ATOM 5880 C C . ASP A 1 764 ? -18.642 -31.417 -11.112 1.00 86.12 764 ASP A C 1
ATOM 5882 O O . ASP A 1 764 ? -18.051 -30.390 -11.459 1.00 86.12 764 ASP A O 1
ATOM 5886 N N . ARG A 1 765 ? -18.717 -31.773 -9.823 1.00 90.31 765 ARG A N 1
ATOM 5887 C CA . ARG A 1 765 ? -18.139 -30.991 -8.717 1.00 90.31 765 ARG A CA 1
ATOM 5888 C C . ARG A 1 765 ? -16.616 -30.945 -8.812 1.00 90.31 765 ARG A C 1
ATOM 5890 O O . ARG A 1 765 ? -16.006 -29.897 -8.591 1.00 90.31 765 ARG A O 1
ATOM 5897 N N . ARG A 1 766 ? -15.986 -32.059 -9.195 1.00 91.38 766 ARG A N 1
ATOM 5898 C CA . ARG A 1 766 ? -14.530 -32.152 -9.375 1.00 91.38 766 ARG A CA 1
ATOM 5899 C C . ARG A 1 766 ? -14.024 -31.233 -10.487 1.00 91.38 766 ARG A C 1
ATOM 5901 O O . ARG A 1 766 ? -12.967 -30.619 -10.325 1.00 91.38 766 ARG A O 1
ATOM 5908 N N . GLN A 1 767 ? -14.762 -31.099 -11.591 1.00 90.44 767 GLN A N 1
ATOM 5909 C CA . GLN A 1 767 ? -14.404 -30.191 -12.687 1.00 90.44 767 GLN A CA 1
ATOM 5910 C C . GLN A 1 767 ? -14.406 -28.726 -12.239 1.00 90.44 767 GLN A C 1
ATOM 5912 O O . GLN A 1 767 ? -13.470 -27.989 -12.553 1.00 90.44 767 GLN A O 1
ATOM 5917 N N . ILE A 1 768 ? -15.396 -28.314 -11.447 1.00 91.31 768 ILE A N 1
ATOM 5918 C CA . ILE A 1 768 ? -15.479 -26.942 -10.926 1.00 91.31 768 ILE A CA 1
ATOM 5919 C C . ILE A 1 768 ? -14.361 -26.652 -9.924 1.00 91.31 768 ILE A C 1
ATOM 5921 O O . ILE A 1 768 ? -13.733 -25.595 -9.989 1.00 91.31 768 ILE A O 1
ATOM 5925 N N . VAL A 1 769 ? -14.039 -27.602 -9.043 1.00 92.81 769 VAL A N 1
ATOM 5926 C CA . VAL A 1 769 ? -12.887 -27.451 -8.140 1.00 92.81 769 VAL A CA 1
ATOM 5927 C C . VAL A 1 769 ? -11.583 -27.380 -8.936 1.00 92.81 769 VAL A C 1
ATOM 5929 O O . VAL A 1 769 ? -10.733 -26.545 -8.644 1.00 92.81 769 VAL A O 1
ATOM 5932 N N . SER A 1 770 ? -11.445 -28.165 -10.006 1.00 91.44 770 SER A N 1
ATOM 5933 C CA . SER A 1 770 ? -10.279 -28.100 -10.900 1.00 91.44 770 SER A CA 1
ATOM 5934 C C . SER A 1 770 ? -10.161 -26.744 -11.612 1.00 91.44 770 SER A C 1
ATOM 5936 O O . SER A 1 770 ? -9.056 -26.214 -11.742 1.00 91.44 770 SER A O 1
ATOM 5938 N N . LEU A 1 771 ? -11.284 -26.140 -12.027 1.00 91.88 771 LEU A N 1
ATOM 5939 C CA . LEU A 1 771 ? -11.322 -24.776 -12.568 1.00 91.88 771 LEU A CA 1
ATOM 5940 C C . LEU A 1 771 ? -10.862 -23.743 -11.526 1.00 91.88 771 LEU A C 1
ATOM 5942 O O . LEU A 1 771 ? -10.085 -22.841 -11.857 1.00 91.88 771 LEU A O 1
ATOM 5946 N N . ALA A 1 772 ? -11.300 -23.894 -10.274 1.00 93.06 772 ALA A N 1
ATOM 5947 C CA . ALA A 1 772 ? -10.879 -23.041 -9.166 1.00 93.06 772 ALA A CA 1
ATOM 5948 C C . ALA A 1 772 ? -9.377 -23.150 -8.896 1.00 93.06 772 ALA A C 1
ATOM 5950 O O . ALA A 1 772 ? -8.700 -22.126 -8.835 1.00 93.06 772 ALA A O 1
ATOM 5951 N N . LEU A 1 773 ? -8.834 -24.371 -8.836 1.00 93.69 773 LEU A N 1
ATOM 5952 C CA . LEU A 1 773 ? -7.402 -24.610 -8.635 1.00 93.69 773 LEU A CA 1
ATOM 5953 C C . LEU A 1 773 ? -6.557 -24.045 -9.787 1.00 93.69 773 LEU A C 1
ATOM 5955 O O . LEU A 1 773 ? -5.564 -23.365 -9.541 1.00 93.69 773 LEU A O 1
ATOM 5959 N N . ALA A 1 774 ? -6.987 -24.219 -11.040 1.00 92.50 774 ALA A N 1
ATOM 5960 C CA . ALA A 1 774 ? -6.287 -23.654 -12.196 1.00 92.50 774 ALA A CA 1
ATOM 5961 C C . ALA A 1 774 ? -6.255 -22.111 -12.178 1.00 92.50 774 ALA A C 1
ATOM 5963 O O . ALA A 1 774 ? -5.250 -21.495 -12.550 1.00 92.50 774 ALA A O 1
ATOM 5964 N N . GLY A 1 775 ? -7.349 -21.476 -11.739 1.00 93.31 775 GLY A N 1
ATOM 5965 C CA . GLY A 1 775 ? -7.394 -20.036 -11.484 1.00 93.31 775 GLY A CA 1
ATOM 5966 C C . GLY A 1 775 ? -6.472 -19.635 -10.331 1.00 93.31 775 GLY A C 1
ATOM 5967 O O . GLY A 1 775 ? -5.655 -18.726 -10.477 1.00 93.31 775 GLY A O 1
ATOM 5968 N N . PHE A 1 776 ? -6.539 -20.359 -9.216 1.00 94.31 776 PHE A N 1
ATOM 5969 C CA . PHE A 1 776 ? -5.739 -20.121 -8.019 1.00 94.31 776 PHE A CA 1
ATOM 5970 C C . PHE A 1 776 ? -4.228 -20.207 -8.284 1.00 94.31 776 PHE A C 1
ATOM 5972 O O . PHE A 1 776 ? -3.484 -19.319 -7.866 1.00 94.31 776 PHE A O 1
ATOM 5979 N N . ASP A 1 777 ? -3.769 -21.188 -9.065 1.00 94.69 777 ASP A N 1
ATOM 5980 C CA . ASP A 1 777 ? -2.366 -21.315 -9.485 1.00 94.69 777 ASP A CA 1
ATOM 5981 C C . ASP A 1 777 ? -1.875 -20.055 -10.214 1.00 94.69 777 ASP A C 1
ATOM 5983 O O . ASP A 1 777 ? -0.755 -19.568 -9.999 1.00 94.69 777 ASP A O 1
ATOM 5987 N N . ARG A 1 778 ? -2.739 -19.475 -11.057 1.00 93.94 778 ARG A N 1
ATOM 5988 C CA . ARG A 1 778 ? -2.461 -18.224 -11.768 1.00 93.94 778 ARG A CA 1
ATOM 5989 C C . ARG A 1 778 ? -2.455 -17.011 -10.856 1.00 93.94 778 ARG A C 1
ATOM 5991 O O . ARG A 1 778 ? -1.533 -16.199 -10.965 1.00 93.94 778 ARG A O 1
ATOM 5998 N N . LEU A 1 779 ? -3.419 -16.912 -9.948 1.00 93.25 779 LEU A N 1
ATOM 5999 C CA . LEU A 1 779 ? -3.498 -15.837 -8.959 1.00 93.25 779 LEU A CA 1
ATOM 6000 C C . LEU A 1 779 ? -2.307 -15.877 -7.984 1.00 93.25 779 LEU A C 1
ATOM 6002 O O . LEU A 1 779 ? -1.800 -14.827 -7.587 1.00 93.25 779 LEU A O 1
ATOM 6006 N N . CYS A 1 780 ? -1.772 -17.066 -7.688 1.00 93.69 780 CYS A N 1
ATOM 6007 C CA . CYS A 1 780 ? -0.544 -17.238 -6.910 1.00 93.69 780 CYS A CA 1
ATOM 6008 C C . CYS A 1 780 ? 0.730 -16.867 -7.691 1.00 93.69 780 CYS A C 1
ATOM 6010 O O . CYS A 1 780 ? 1.752 -16.495 -7.102 1.00 93.69 780 CYS A O 1
ATOM 6012 N N . GLY A 1 781 ? 0.685 -16.956 -9.022 1.00 93.31 781 GLY A N 1
ATOM 6013 C CA . GLY A 1 781 ? 1.840 -16.777 -9.899 1.00 93.31 781 GLY A CA 1
ATOM 6014 C C . GLY A 1 781 ? 2.763 -17.995 -9.953 1.00 93.31 781 GLY A C 1
ATOM 6015 O O . GLY A 1 781 ? 3.984 -17.813 -10.045 1.00 93.31 781 GLY A O 1
ATOM 6016 N N . ALA A 1 782 ? 2.190 -19.202 -9.880 1.00 93.50 782 ALA A N 1
ATOM 6017 C CA . ALA A 1 782 ? 2.901 -20.455 -10.113 1.00 93.50 782 ALA A CA 1
ATOM 6018 C C . ALA A 1 782 ? 3.395 -20.545 -11.569 1.00 93.50 782 ALA A C 1
ATOM 6020 O O . ALA A 1 782 ? 2.734 -20.099 -12.511 1.00 93.50 782 ALA A O 1
ATOM 6021 N N . ASP A 1 783 ? 4.597 -21.092 -11.741 1.00 91.44 783 ASP A N 1
ATOM 6022 C CA . ASP A 1 783 ? 5.204 -21.378 -13.043 1.00 91.44 783 ASP A CA 1
ATOM 6023 C C . ASP A 1 783 ? 4.757 -22.746 -13.563 1.00 91.44 783 ASP A C 1
ATOM 6025 O O . ASP A 1 783 ? 4.443 -22.890 -14.747 1.00 91.44 783 ASP A O 1
ATOM 6029 N N . PHE A 1 784 ? 4.692 -23.729 -12.660 1.00 92.81 784 PHE A N 1
ATOM 6030 C CA . PHE A 1 784 ? 4.386 -25.122 -12.968 1.00 92.81 784 PHE A CA 1
ATOM 6031 C C . PHE A 1 784 ? 3.291 -25.673 -12.054 1.00 92.81 784 PHE A C 1
ATOM 6033 O O . PHE A 1 784 ? 3.221 -25.310 -10.881 1.00 92.81 784 PHE A O 1
ATOM 6040 N N . VAL A 1 785 ? 2.479 -26.578 -12.591 1.00 91.50 785 VAL A N 1
ATOM 6041 C CA . VAL A 1 785 ? 1.666 -27.512 -11.811 1.00 91.50 785 VAL A CA 1
ATOM 6042 C C . VAL A 1 785 ? 2.406 -28.839 -11.804 1.00 91.50 785 VAL A C 1
ATOM 6044 O O . VAL A 1 785 ? 2.801 -29.325 -12.866 1.00 91.50 785 VAL A O 1
ATOM 6047 N N . THR A 1 786 ? 2.629 -29.394 -10.623 1.00 87.62 786 THR A N 1
ATOM 6048 C CA . THR A 1 786 ? 3.248 -30.702 -10.458 1.00 87.62 786 THR A CA 1
ATOM 6049 C C . THR A 1 786 ? 2.176 -31.710 -10.075 1.00 87.62 786 THR A C 1
ATOM 6051 O O . THR A 1 786 ? 1.402 -31.482 -9.151 1.00 87.62 786 THR A O 1
ATOM 6054 N N . GLU A 1 787 ? 2.136 -32.823 -10.792 1.00 83.44 787 GLU A N 1
ATOM 6055 C CA . GLU A 1 787 ? 1.261 -33.956 -10.512 1.00 83.44 787 GLU A CA 1
ATOM 6056 C C . GLU A 1 787 ? 2.134 -35.163 -10.181 1.00 83.44 787 GLU A C 1
ATOM 6058 O O . GLU A 1 787 ? 3.134 -35.427 -10.856 1.00 83.44 787 GLU A O 1
ATOM 6063 N N . GLU A 1 788 ? 1.780 -35.871 -9.114 1.00 77.62 788 GLU A N 1
ATOM 6064 C CA . GLU A 1 788 ? 2.432 -37.115 -8.724 1.00 77.62 788 GLU A CA 1
ATOM 6065 C C . GLU A 1 788 ? 1.547 -38.274 -9.178 1.00 77.62 788 GLU A C 1
ATOM 6067 O O . GLU A 1 788 ? 0.447 -38.470 -8.665 1.00 77.62 788 GLU A O 1
ATOM 6072 N N . ILE A 1 789 ? 2.010 -39.001 -10.194 1.00 72.62 789 ILE A N 1
ATOM 6073 C CA . ILE A 1 789 ? 1.312 -40.154 -10.766 1.00 72.62 789 ILE A CA 1
ATOM 6074 C C . ILE A 1 789 ? 2.240 -41.351 -10.586 1.00 72.62 789 ILE A C 1
ATOM 6076 O O . ILE A 1 789 ? 3.374 -41.325 -11.061 1.00 72.62 789 ILE A O 1
ATOM 6080 N N . ASP A 1 790 ? 1.790 -42.369 -9.850 1.00 69.19 790 ASP A N 1
ATOM 6081 C CA . ASP A 1 790 ? 2.542 -43.606 -9.584 1.00 69.19 790 ASP A CA 1
ATOM 6082 C C . ASP A 1 790 ? 3.972 -43.380 -9.038 1.00 69.19 790 ASP A C 1
ATOM 6084 O O . ASP A 1 790 ? 4.916 -44.096 -9.375 1.00 69.19 790 ASP A O 1
ATOM 6088 N N . GLY A 1 791 ? 4.154 -42.353 -8.197 1.00 72.56 791 GLY A N 1
ATOM 6089 C CA . GLY A 1 791 ? 5.449 -41.982 -7.606 1.00 72.56 791 GLY A CA 1
ATOM 6090 C C . GLY A 1 791 ? 6.396 -41.230 -8.551 1.00 72.56 791 GLY A C 1
ATOM 6091 O O . GLY A 1 791 ? 7.535 -40.933 -8.181 1.00 72.56 791 GLY A O 1
ATOM 6092 N N . VAL A 1 792 ? 5.944 -40.893 -9.764 1.00 75.38 792 VAL A N 1
ATOM 6093 C CA . VAL A 1 792 ? 6.670 -40.042 -10.709 1.00 75.38 792 VAL A CA 1
ATOM 6094 C C . VAL A 1 792 ? 6.089 -38.633 -10.668 1.00 75.38 792 VAL A C 1
ATOM 6096 O O . VAL A 1 792 ? 4.924 -38.395 -10.980 1.00 75.38 792 VAL A O 1
ATOM 6099 N N . SER A 1 793 ? 6.938 -37.675 -10.301 1.00 80.62 793 SER A N 1
ATOM 6100 C CA . SER A 1 793 ? 6.592 -36.258 -10.298 1.00 80.62 793 SER A CA 1
ATOM 6101 C C . SER A 1 793 ? 6.720 -35.686 -11.711 1.00 80.62 793 SER A C 1
ATOM 6103 O O . SER A 1 793 ? 7.816 -35.632 -12.274 1.00 80.62 793 SER A O 1
ATOM 6105 N N . THR A 1 794 ? 5.601 -35.256 -12.291 1.00 84.88 794 THR A N 1
ATOM 6106 C CA . THR A 1 794 ? 5.564 -34.604 -13.604 1.00 84.88 794 THR A CA 1
ATOM 6107 C C . THR A 1 794 ? 5.172 -33.141 -13.444 1.00 84.88 794 THR A C 1
ATOM 6109 O O . THR A 1 794 ? 4.146 -32.816 -12.856 1.00 84.88 794 THR A O 1
ATOM 6112 N N . SER A 1 795 ? 6.006 -32.229 -13.950 1.00 87.06 795 SER A N 1
ATOM 6113 C CA . SER A 1 795 ? 5.744 -30.788 -13.900 1.00 87.06 795 SER A CA 1
ATOM 6114 C C . SER A 1 795 ? 5.343 -30.275 -15.274 1.00 87.06 795 SER A C 1
ATOM 6116 O O . SER A 1 795 ? 6.116 -30.357 -16.230 1.00 87.06 795 SER A O 1
ATOM 6118 N N . ARG A 1 796 ? 4.154 -29.680 -15.364 1.00 90.50 796 ARG A N 1
ATOM 6119 C CA . ARG A 1 796 ? 3.658 -29.005 -16.567 1.00 90.50 796 ARG A CA 1
ATOM 6120 C C . ARG A 1 796 ? 3.580 -27.496 -16.342 1.00 90.50 796 ARG A C 1
ATOM 6122 O O . ARG A 1 796 ? 3.239 -27.073 -15.240 1.00 90.50 796 ARG A O 1
ATOM 6129 N N . PRO A 1 797 ? 3.880 -26.647 -17.340 1.00 90.75 797 PRO A N 1
ATOM 6130 C CA . PRO A 1 797 ? 3.681 -25.208 -17.202 1.00 90.75 797 PRO A CA 1
ATOM 6131 C C . PRO A 1 797 ? 2.214 -24.897 -16.893 1.00 90.75 797 PRO A C 1
ATOM 6133 O O . PRO A 1 797 ? 1.320 -25.476 -17.513 1.00 90.75 797 PRO A O 1
ATOM 6136 N N . VAL A 1 798 ? 1.952 -23.957 -15.980 1.00 89.94 798 VAL A N 1
ATOM 6137 C CA . VAL A 1 798 ? 0.577 -23.503 -15.711 1.00 89.94 798 VAL A CA 1
ATOM 6138 C C . VAL A 1 798 ? -0.043 -23.001 -17.025 1.00 89.94 798 VAL A C 1
ATOM 6140 O O . VAL A 1 798 ? 0.619 -22.303 -17.802 1.00 89.94 798 VAL A O 1
ATOM 6143 N N . ALA A 1 799 ? -1.312 -23.330 -17.293 1.00 86.12 799 ALA A N 1
ATOM 6144 C CA . ALA A 1 799 ? -2.031 -22.960 -18.521 1.00 86.12 799 ALA A CA 1
ATOM 6145 C C . ALA A 1 799 ? -2.321 -21.454 -18.574 1.00 86.12 799 ALA A C 1
ATOM 6147 O O . ALA A 1 799 ? -2.682 -20.865 -17.560 1.00 86.12 799 ALA A O 1
ATOM 6148 N N . ARG A 1 800 ? -2.066 -20.755 -19.691 1.00 87.12 800 ARG A N 1
ATOM 6149 C CA . ARG A 1 800 ? -2.315 -19.295 -19.790 1.00 87.12 800 ARG A CA 1
ATOM 6150 C C . ARG A 1 800 ? -3.817 -19.053 -19.904 1.00 87.12 800 ARG A C 1
ATOM 6152 O O . ARG A 1 800 ? -4.404 -19.406 -20.916 1.00 87.12 800 ARG A O 1
ATOM 6159 N N . LEU A 1 801 ? -4.414 -18.472 -18.864 1.00 90.81 801 LEU A N 1
ATOM 6160 C CA . LEU A 1 801 ? -5.847 -18.195 -18.817 1.00 90.81 801 LEU A CA 1
ATOM 6161 C C . LEU A 1 801 ? -6.107 -16.754 -19.260 1.00 90.81 801 LEU A C 1
ATOM 6163 O O . LEU A 1 801 ? -5.636 -15.808 -18.624 1.00 90.81 801 LEU A O 1
ATOM 6167 N N . GLU A 1 802 ? -6.853 -16.597 -20.351 1.00 93.31 802 GLU A N 1
ATOM 6168 C CA . GLU A 1 802 ? -7.464 -15.319 -20.718 1.00 93.31 802 GLU A CA 1
ATOM 6169 C C . GLU A 1 802 ? -8.555 -14.989 -19.695 1.00 93.31 802 GLU A C 1
ATOM 6171 O O . GLU A 1 802 ? -9.394 -15.831 -19.366 1.00 93.31 802 GLU A O 1
ATOM 6176 N N . TRP A 1 803 ? -8.555 -13.756 -19.196 1.00 91.56 803 TRP A N 1
ATOM 6177 C CA . TRP A 1 803 ? -9.482 -13.293 -18.170 1.00 91.56 803 TRP A CA 1
ATOM 6178 C C . TRP A 1 803 ? -10.942 -13.468 -18.604 1.00 91.56 803 TRP A C 1
ATOM 6180 O O . TRP A 1 803 ? -11.758 -13.938 -17.817 1.00 91.56 803 TRP A O 1
ATOM 6190 N N . ALA A 1 804 ? -11.262 -13.155 -19.866 1.00 91.62 804 ALA A N 1
ATOM 6191 C CA . ALA A 1 804 ? -12.619 -13.296 -20.394 1.00 91.62 804 ALA A CA 1
ATOM 6192 C C . ALA A 1 804 ? -13.079 -14.761 -20.399 1.00 91.62 804 ALA A C 1
ATOM 6194 O O . ALA A 1 804 ? -14.164 -15.059 -19.916 1.00 91.62 804 ALA A O 1
ATOM 6195 N N . ALA A 1 805 ? -12.224 -15.684 -20.852 1.00 92.62 805 ALA A N 1
ATOM 6196 C CA . ALA A 1 805 ? -12.544 -17.110 -20.875 1.00 92.62 805 ALA A CA 1
ATOM 6197 C C . ALA A 1 805 ? -12.726 -17.686 -19.462 1.00 92.62 805 ALA A C 1
ATOM 6199 O O . ALA A 1 805 ? -13.627 -18.492 -19.236 1.00 92.62 805 ALA A O 1
ATOM 6200 N N . TRP A 1 806 ? -11.892 -17.257 -18.508 1.00 92.44 806 TRP A N 1
ATOM 6201 C CA . TRP A 1 806 ? -12.006 -17.661 -17.106 1.00 92.44 806 TRP A CA 1
ATOM 6202 C C . TRP A 1 806 ? -13.293 -17.129 -16.461 1.00 92.44 806 TRP A C 1
ATOM 6204 O O . TRP A 1 806 ? -14.028 -17.895 -15.846 1.00 92.44 806 TRP A O 1
ATOM 6214 N N . ARG A 1 807 ? -13.621 -15.849 -16.669 1.00 93.06 807 ARG A N 1
ATOM 6215 C CA . ARG A 1 807 ? -14.889 -15.244 -16.232 1.00 93.06 807 ARG A CA 1
ATOM 6216 C C . ARG A 1 807 ? -16.100 -15.974 -16.810 1.00 93.06 807 ARG A C 1
ATOM 6218 O O . ARG A 1 807 ? -17.011 -16.320 -16.068 1.00 93.06 807 ARG A O 1
ATOM 6225 N N . ASP A 1 808 ? -16.102 -16.219 -18.118 1.00 92.75 808 ASP A N 1
ATOM 6226 C CA . ASP A 1 808 ? -17.227 -16.861 -18.802 1.00 92.75 808 ASP A CA 1
ATOM 6227 C C . ASP A 1 808 ? -17.408 -18.315 -18.350 1.00 92.75 808 ASP A C 1
ATOM 6229 O O . ASP A 1 808 ? -18.520 -18.834 -18.386 1.00 92.75 808 ASP A O 1
ATOM 6233 N N . ALA A 1 809 ? -16.333 -18.981 -17.911 1.00 91.62 809 ALA A N 1
ATOM 6234 C CA . ALA A 1 809 ? -16.420 -20.305 -17.303 1.00 91.62 809 ALA A CA 1
ATOM 6235 C C . ALA A 1 809 ? -17.180 -20.289 -15.975 1.00 91.62 809 ALA A C 1
ATOM 6237 O O . ALA A 1 809 ? -18.039 -21.139 -15.771 1.00 91.62 809 ALA A O 1
ATOM 6238 N N . TRP A 1 810 ? -16.929 -19.296 -15.123 1.00 92.12 810 TRP A N 1
ATOM 6239 C CA . TRP A 1 810 ? -17.662 -19.129 -13.869 1.00 92.12 810 TRP A CA 1
ATOM 6240 C C . TRP A 1 810 ? -19.112 -18.697 -14.070 1.00 92.12 810 TRP A C 1
ATOM 6242 O O . TRP A 1 810 ? -19.992 -19.177 -13.362 1.00 92.12 810 TRP A O 1
ATOM 6252 N N . GLU A 1 811 ? -19.380 -17.831 -15.048 1.00 91.19 811 GLU A N 1
ATOM 6253 C CA . GLU A 1 811 ? -20.742 -17.351 -15.304 1.00 91.19 811 GLU A CA 1
ATOM 6254 C C . GLU A 1 811 ? -21.682 -18.484 -15.749 1.00 91.19 811 GLU A C 1
ATOM 6256 O O . GLU A 1 811 ? -22.860 -18.478 -15.402 1.00 91.19 811 GLU A O 1
ATOM 6261 N N . ARG A 1 812 ? -21.166 -19.509 -16.447 1.00 89.31 812 ARG A N 1
ATOM 6262 C CA . ARG A 1 812 ? -21.955 -20.702 -16.810 1.00 89.31 812 ARG A CA 1
ATOM 6263 C C . ARG A 1 812 ? -22.438 -21.499 -15.598 1.00 89.31 812 ARG A C 1
ATOM 6265 O O . ARG A 1 812 ? -23.516 -22.083 -15.653 1.00 89.31 812 ARG A O 1
ATOM 6272 N N . GLU A 1 813 ? -21.671 -21.485 -14.513 1.00 87.88 813 GLU A N 1
ATOM 6273 C CA . GLU A 1 813 ? -21.957 -22.240 -13.288 1.00 87.88 813 GLU A CA 1
ATOM 6274 C C . GLU A 1 813 ? -22.741 -21.430 -12.246 1.00 87.88 813 GLU A C 1
ATOM 6276 O O . GLU A 1 813 ? -23.015 -21.921 -11.144 1.00 87.88 813 GLU A O 1
ATOM 6281 N N . ARG A 1 814 ? -23.114 -20.186 -12.579 1.00 84.81 814 ARG A N 1
ATOM 6282 C CA . ARG A 1 814 ? -23.800 -19.260 -11.676 1.00 84.81 814 ARG A CA 1
ATOM 6283 C C . ARG A 1 814 ? -25.124 -19.833 -11.183 1.00 84.81 814 ARG A C 1
ATOM 6285 O O . ARG A 1 814 ? -25.944 -20.331 -11.964 1.00 84.81 814 ARG A O 1
ATOM 6292 N N . LEU A 1 815 ? -25.349 -19.746 -9.873 1.00 74.00 815 LEU A N 1
ATOM 6293 C CA . LEU A 1 815 ? -26.634 -20.072 -9.253 1.00 74.00 815 LEU A CA 1
ATOM 6294 C C . LEU A 1 815 ? -27.773 -19.300 -9.946 1.00 74.00 815 LEU A C 1
ATOM 6296 O O . LEU A 1 815 ? -27.606 -18.110 -10.207 1.00 74.00 815 LEU A O 1
ATOM 6300 N N . PRO A 1 816 ? -28.909 -19.940 -10.291 1.00 65.56 816 PRO A N 1
ATOM 6301 C CA . PRO A 1 816 ? -30.064 -19.187 -10.758 1.00 65.56 816 PRO A CA 1
ATOM 6302 C C . PRO A 1 816 ? -30.474 -18.229 -9.637 1.00 65.56 816 PRO A C 1
ATOM 6304 O O . PRO A 1 816 ? -30.573 -18.659 -8.489 1.00 65.56 816 PRO A O 1
ATOM 6307 N N . GLU A 1 817 ? -30.683 -16.950 -9.953 1.00 60.12 817 GLU A N 1
ATOM 6308 C CA . GLU A 1 817 ? -31.305 -16.030 -9.001 1.00 60.12 817 GLU A CA 1
ATOM 6309 C C . GLU A 1 817 ? -32.674 -16.614 -8.628 1.00 60.12 817 GLU A C 1
ATOM 6311 O O . GLU A 1 817 ? -33.492 -16.881 -9.514 1.00 60.12 817 GLU A O 1
ATOM 6316 N N . ASP A 1 818 ? -32.908 -16.869 -7.336 1.00 47.06 818 ASP A N 1
ATOM 6317 C CA . ASP A 1 818 ? -34.232 -17.248 -6.847 1.00 47.06 818 ASP A CA 1
ATOM 6318 C C . ASP A 1 818 ? -35.231 -16.201 -7.352 1.00 47.06 818 ASP A C 1
ATOM 6320 O O . ASP A 1 818 ? -35.064 -15.003 -7.117 1.00 47.06 818 ASP A O 1
ATOM 6324 N N . GLY A 1 819 ? -36.220 -16.653 -8.127 1.00 44.66 819 GLY A N 1
ATOM 6325 C CA . GLY A 1 819 ? -37.090 -15.808 -8.936 1.00 44.66 819 GLY A CA 1
ATOM 6326 C C . GLY A 1 819 ? -37.731 -14.656 -8.161 1.00 44.66 819 GLY A C 1
ATOM 6327 O O . GLY A 1 819 ? -38.773 -14.818 -7.533 1.00 44.66 819 GLY A O 1
ATOM 6328 N N . GLY A 1 820 ? -37.144 -13.468 -8.287 1.00 37.88 820 GLY A N 1
ATOM 6329 C CA . GLY A 1 820 ? -37.779 -12.182 -8.044 1.00 37.88 820 GLY A CA 1
ATOM 6330 C C . GLY A 1 820 ? -38.100 -11.547 -9.390 1.00 37.88 820 GLY A C 1
ATOM 6331 O O . GLY A 1 820 ? -37.201 -11.096 -10.094 1.00 37.88 820 GLY A O 1
ATOM 6332 N N . ALA A 1 821 ? -39.379 -11.561 -9.758 1.00 40.34 821 ALA A N 1
ATOM 6333 C CA . ALA A 1 821 ? -39.912 -11.079 -11.026 1.00 40.34 821 ALA A CA 1
ATOM 6334 C C . ALA A 1 821 ? -39.264 -9.768 -11.523 1.00 40.34 821 ALA A C 1
ATOM 6336 O O . ALA A 1 821 ? -39.439 -8.703 -10.933 1.00 40.34 821 ALA A O 1
ATOM 6337 N N . ARG A 1 822 ? -38.589 -9.844 -12.673 1.00 36.56 822 ARG A N 1
ATOM 6338 C CA . ARG A 1 822 ? -38.505 -8.739 -13.634 1.00 36.56 822 ARG A CA 1
ATOM 6339 C C . ARG A 1 822 ? -39.332 -9.134 -14.853 1.00 36.56 822 ARG A C 1
ATOM 6341 O O . ARG A 1 822 ? -38.804 -9.703 -15.805 1.00 36.56 822 ARG A O 1
ATOM 6348 N N . GLY A 1 823 ? -40.639 -8.913 -14.729 1.00 32.81 823 GLY A N 1
ATOM 6349 C CA . GLY A 1 823 ? -41.522 -8.653 -15.864 1.00 32.81 823 GLY A CA 1
ATOM 6350 C C . GLY A 1 823 ? -41.503 -7.168 -16.184 1.00 32.81 823 GLY A C 1
ATOM 6351 O O . GLY A 1 823 ? -41.325 -6.382 -15.222 1.00 32.81 823 GLY A O 1
#

Solvent-accessible surface area (backbone atoms only — not comparable to full-atom values): 43012 Å² total; per-residue (Å²): 139,82,85,85,80,82,71,83,78,77,80,77,79,82,81,91,80,77,98,66,54,73,67,54,39,52,52,50,20,53,53,28,42,76,70,70,34,49,62,64,15,36,28,36,36,47,49,46,48,77,75,42,96,50,65,67,51,50,53,54,33,51,53,41,38,53,49,51,31,59,39,40,30,61,48,35,70,50,75,88,81,42,75,66,61,44,30,51,41,52,45,56,32,50,60,72,16,66,40,38,78,82,34,69,45,29,48,29,49,50,26,46,48,47,16,25,49,38,58,74,43,59,45,27,45,63,34,52,67,58,15,59,78,48,74,61,77,39,67,46,68,39,79,24,73,49,22,34,50,22,45,25,35,32,25,46,52,52,23,53,63,50,54,68,78,50,65,86,88,38,67,63,50,53,59,47,45,55,56,47,52,54,28,46,54,46,34,48,48,53,42,47,72,64,44,45,66,53,50,46,50,25,38,36,74,25,58,53,62,60,89,45,60,66,22,47,34,28,45,50,48,48,46,50,56,50,49,51,39,20,52,68,73,28,36,37,39,38,70,55,53,50,51,46,34,32,71,42,71,46,38,38,72,65,60,91,45,69,67,38,59,76,72,39,50,42,66,57,37,20,40,56,38,38,40,66,66,30,23,77,22,35,42,63,62,53,70,68,56,53,51,47,52,49,58,48,38,50,37,57,27,30,75,67,31,30,49,45,38,61,73,44,46,52,18,38,49,45,25,42,50,51,37,54,48,49,29,70,59,43,24,64,54,30,28,42,65,68,56,49,66,56,84,74,63,43,72,67,56,25,51,54,44,9,51,50,44,38,47,45,73,72,33,69,66,56,38,52,52,50,54,50,49,52,49,51,51,50,53,48,48,48,38,61,72,49,49,45,54,57,52,52,58,64,34,72,66,48,41,50,51,59,67,29,71,67,46,44,51,40,59,73,57,44,43,65,20,50,53,51,26,52,51,54,48,70,70,34,44,44,53,97,52,102,64,34,57,77,44,83,62,50,58,56,50,42,28,54,52,34,32,56,48,45,68,30,78,69,29,43,55,50,46,52,52,49,52,54,45,49,52,52,47,51,63,58,46,53,70,57,42,60,30,50,47,55,50,49,51,53,54,48,50,53,50,50,49,52,50,52,52,50,50,54,50,53,53,53,59,70,41,44,44,48,78,90,60,52,73,67,53,48,55,53,27,27,53,51,45,55,58,44,51,54,50,54,47,51,52,49,49,44,45,63,35,32,45,44,18,57,71,36,66,80,40,15,57,64,53,19,55,45,42,37,66,63,38,58,78,44,30,68,59,54,12,50,51,47,16,69,74,70,71,42,56,61,69,59,25,39,50,50,38,45,52,48,45,70,40,51,23,9,45,52,16,39,45,58,56,51,50,57,47,56,46,44,27,25,51,90,58,54,67,62,50,60,60,57,43,65,37,50,94,79,69,35,30,52,43,33,31,48,42,79,53,72,93,31,9,57,47,34,49,44,52,52,49,44,56,54,44,51,37,35,98,80,70,52,70,47,88,88,63,50,68,66,50,51,48,54,49,52,53,48,36,50,27,50,45,49,45,46,43,45,74,34,45,40,52,45,55,51,23,57,82,33,58,88,50,54,67,44,77,70,48,60,48,81,48,62,43,36,42,38,40,29,35,35,42,61,94,76,36,94,47,38,30,27,39,35,41,38,56,51,98,93,41,35,34,33,30,70,79,36,52,41,36,60,73,73,45,55,70,73,50,38,50,54,51,50,52,38,49,59,49,41,41,35,32,34,48,39,50,25,39,39,47,76,55,96,86,44,79,46,75,42,70,52,79,88,47,44,37,65,62,55,48,55,57,50,49,74,41,46,50,78,75,77,87,72,88,85,125